Protein AF-0000000065806192 (afdb_homodimer)

Structure (mmCIF, N/CA/C/O backbone):
data_AF-0000000065806192-model_v1
#
loop_
_entity.id
_entity.type
_entity.pdbx_description
1 polymer '8-amino-7-oxononanoate synthase'
#
loop_
_atom_site.group_PDB
_atom_site.id
_atom_site.type_symbol
_atom_site.label_atom_id
_atom_site.label_alt_id
_atom_site.label_comp_id
_atom_site.label_asym_id
_atom_site.label_entity_id
_atom_site.label_seq_id
_atom_site.pdbx_PDB_ins_code
_atom_site.Cartn_x
_atom_site.Cartn_y
_atom_site.Cartn_z
_atom_site.occupancy
_atom_site.B_iso_or_equiv
_atom_site.auth_seq_id
_atom_site.auth_comp_id
_atom_site.auth_asym_id
_atom_site.auth_atom_id
_atom_site.pdbx_PDB_model_num
ATOM 1 N N . MET A 1 1 ? -33.281 12.703 -7.512 1 49.69 1 MET A N 1
ATOM 2 C CA . MET A 1 1 ? -32.812 12.258 -8.828 1 49.69 1 MET A CA 1
ATOM 3 C C . MET A 1 1 ? -31.328 12 -8.828 1 49.69 1 MET A C 1
ATOM 5 O O . MET A 1 1 ? -30.547 12.844 -8.383 1 49.69 1 MET A O 1
ATOM 9 N N . HIS A 1 2 ? -31 10.82 -9.219 1 67.94 2 HIS A N 1
ATOM 10 C CA . HIS A 1 2 ? -29.578 10.5 -9.266 1 67.94 2 HIS A CA 1
ATOM 11 C C . HIS A 1 2 ? -28.859 11.359 -10.297 1 67.94 2 HIS A C 1
ATOM 13 O O . HIS A 1 2 ? -29.422 11.711 -11.328 1 67.94 2 HIS A O 1
ATOM 19 N N . SER A 1 3 ? -27.75 11.844 -9.938 1 83.69 3 SER A N 1
ATOM 20 C CA . SER A 1 3 ? -26.906 12.555 -10.883 1 83.69 3 SER A CA 1
ATOM 21 C C . SER A 1 3 ? -26.5 11.664 -12.055 1 83.69 3 SER A C 1
ATOM 23 O O . SER A 1 3 ? -26.688 10.445 -12 1 83.69 3 SER A O 1
ATOM 25 N N . GLU A 1 4 ? -26.172 12.203 -13.156 1 85.25 4 GLU A N 1
ATOM 26 C CA . GLU A 1 4 ? -25.688 11.469 -14.328 1 85.25 4 GLU A CA 1
ATOM 27 C C . GLU A 1 4 ? -24.562 10.508 -13.953 1 85.25 4 GLU A C 1
ATOM 29 O O . GLU A 1 4 ? -24.484 9.398 -14.477 1 85.25 4 GLU A O 1
ATOM 34 N N . ARG A 1 5 ? -23.797 10.891 -13.039 1 88.94 5 ARG A N 1
ATOM 35 C CA . ARG A 1 5 ? -22.688 10.047 -12.586 1 88.94 5 ARG A CA 1
ATOM 36 C C . ARG A 1 5 ? -23.219 8.82 -11.844 1 88.94 5 ARG A C 1
ATOM 38 O O . ARG A 1 5 ? -22.75 7.703 -12.078 1 88.94 5 ARG A O 1
ATOM 45 N N . GLU A 1 6 ? -24.172 8.969 -11.016 1 90.12 6 GLU A N 1
ATOM 46 C CA . GLU A 1 6 ? -24.75 7.863 -10.266 1 90.12 6 GLU A CA 1
ATOM 47 C C . GLU A 1 6 ? -25.438 6.859 -11.195 1 90.12 6 GLU A C 1
ATOM 49 O O . GLU A 1 6 ? -25.359 5.652 -10.969 1 90.12 6 GLU A O 1
ATOM 54 N N . GLU A 1 7 ? -26.016 7.418 -12.203 1 91.25 7 GLU A N 1
ATOM 55 C CA . GLU A 1 7 ? -26.656 6.551 -13.188 1 91.25 7 GLU A CA 1
ATOM 56 C C . GLU A 1 7 ? -25.625 5.719 -13.938 1 91.25 7 GLU A C 1
ATOM 58 O O . GLU A 1 7 ? -25.859 4.551 -14.25 1 91.25 7 GLU A O 1
ATOM 63 N N . SER A 1 8 ? -24.562 6.375 -14.203 1 91.69 8 SER A N 1
ATOM 64 C CA . SER A 1 8 ? -23.5 5.656 -14.875 1 91.69 8 SER A CA 1
ATOM 65 C C . SER A 1 8 ? -22.938 4.539 -14 1 91.69 8 SER A C 1
ATOM 67 O O . SER A 1 8 ? -22.656 3.445 -14.492 1 91.69 8 SER A O 1
ATOM 69 N N . TRP A 1 9 ? -22.781 4.809 -12.672 1 93.5 9 TRP A N 1
ATOM 70 C CA . TRP A 1 9 ? -22.328 3.779 -11.742 1 93.5 9 TRP A CA 1
ATOM 71 C C . TRP A 1 9 ? -23.297 2.6 -11.719 1 93.5 9 TRP A C 1
ATOM 73 O O . TRP A 1 9 ? -22.875 1.442 -11.797 1 93.5 9 TRP A O 1
ATOM 83 N N . ARG A 1 10 ? -24.562 2.877 -11.688 1 93.94 10 ARG A N 1
ATOM 84 C CA . ARG A 1 10 ? -25.594 1.845 -11.617 1 93.94 10 ARG A CA 1
ATOM 85 C C . ARG A 1 10 ? -25.609 1.009 -12.891 1 93.94 10 ARG A C 1
ATOM 87 O O . ARG A 1 10 ? -25.828 -0.204 -12.836 1 93.94 10 ARG A O 1
ATOM 94 N N . ALA A 1 11 ? -25.422 1.7 -13.977 1 94.38 11 ALA A N 1
ATOM 95 C CA . ALA A 1 11 ? -25.375 0.99 -15.25 1 94.38 11 ALA A CA 1
ATOM 96 C C . ALA A 1 11 ? -24.188 0.025 -15.305 1 94.38 11 ALA A C 1
ATOM 98 O O . ALA A 1 11 ? -24.328 -1.104 -15.789 1 94.38 11 ALA A O 1
ATOM 99 N N . GLU A 1 12 ? -23.078 0.475 -14.867 1 93.75 12 GLU A N 1
ATOM 100 C CA . GLU A 1 12 ? -21.891 -0.373 -14.836 1 93.75 12 GLU A CA 1
ATOM 101 C C . GLU A 1 12 ? -22.078 -1.568 -13.914 1 93.75 12 GLU A C 1
ATOM 103 O O . GLU A 1 12 ? -21.703 -2.691 -14.242 1 93.75 12 GLU A O 1
ATOM 108 N N . LEU A 1 13 ? -22.641 -1.336 -12.758 1 95.44 13 LEU A N 1
ATOM 109 C CA . LEU A 1 13 ? -22.875 -2.398 -11.789 1 95.44 13 LEU A CA 1
ATOM 110 C C . LEU A 1 13 ? -23.875 -3.41 -12.336 1 95.44 13 LEU A C 1
ATOM 112 O O . LEU A 1 13 ? -23.719 -4.617 -12.125 1 95.44 13 LEU A O 1
ATOM 116 N N . SER A 1 14 ? -24.859 -2.9 -13.031 1 95.12 14 SER A N 1
ATOM 117 C CA . SER A 1 14 ? -25.844 -3.781 -13.656 1 95.12 14 SER A CA 1
ATOM 118 C C . SER A 1 14 ? -25.203 -4.668 -14.719 1 95.12 14 SER A C 1
ATOM 120 O O . SER A 1 14 ? -25.531 -5.848 -14.836 1 95.12 14 SER A O 1
ATOM 122 N N . ALA A 1 15 ? -24.297 -4.109 -15.422 1 93.44 15 ALA A N 1
ATOM 123 C CA . ALA A 1 15 ? -23.594 -4.863 -16.453 1 93.44 15 ALA A CA 1
ATOM 124 C C . ALA A 1 15 ? -22.75 -5.973 -15.836 1 93.44 15 ALA A C 1
ATOM 126 O O . ALA A 1 15 ? -22.672 -7.074 -16.375 1 93.44 15 ALA A O 1
ATOM 127 N N . LEU A 1 16 ? -22.109 -5.668 -14.727 1 91.44 16 LEU A N 1
ATOM 128 C CA . LEU A 1 16 ? -21.297 -6.668 -14.031 1 91.44 16 LEU A CA 1
ATOM 129 C C . LEU A 1 16 ? -22.156 -7.855 -13.609 1 91.44 16 LEU A C 1
ATOM 131 O O . LEU A 1 16 ? -21.75 -9.008 -13.773 1 91.44 16 LEU A O 1
ATOM 135 N N . ARG A 1 17 ? -23.297 -7.566 -13.094 1 91.62 17 ARG A N 1
ATOM 136 C CA . ARG A 1 17 ? -24.219 -8.617 -12.656 1 91.62 17 ARG A CA 1
ATOM 137 C C . ARG A 1 17 ? -24.703 -9.445 -13.844 1 91.62 17 ARG A C 1
ATOM 139 O O . ARG A 1 17 ? -24.75 -10.672 -13.773 1 91.62 17 ARG A O 1
ATOM 146 N N . ALA A 1 18 ? -24.969 -8.781 -14.914 1 91.25 18 ALA A N 1
ATOM 147 C CA . ALA A 1 18 ? -25.547 -9.43 -16.078 1 91.25 18 ALA A CA 1
ATOM 148 C C . ALA A 1 18 ? -24.547 -10.367 -16.75 1 91.25 18 ALA A C 1
ATOM 150 O O . ALA A 1 18 ? -24.922 -11.375 -17.344 1 91.25 18 ALA A O 1
ATOM 151 N N . HIS A 1 19 ? -23.266 -10.117 -16.562 1 86.88 19 HIS A N 1
ATOM 152 C CA . HIS A 1 19 ? -22.25 -10.883 -17.266 1 86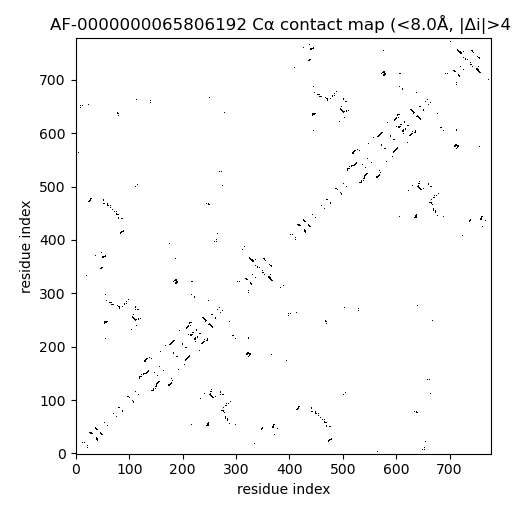.88 19 HIS A CA 1
ATOM 153 C C . HIS A 1 19 ? -21.5 -11.812 -16.312 1 86.88 19 HIS A C 1
ATOM 155 O O . HIS A 1 19 ? -20.391 -12.273 -16.625 1 86.88 19 HIS A O 1
ATOM 161 N N . ASP A 1 20 ? -22.031 -12 -15.117 1 86.12 20 ASP A N 1
ATOM 162 C CA . ASP A 1 20 ? -21.484 -12.906 -14.109 1 86.12 20 ASP A CA 1
ATOM 163 C C . ASP A 1 20 ? -20.078 -12.492 -13.703 1 86.12 20 ASP A C 1
ATOM 165 O O . ASP A 1 20 ? -19.188 -13.336 -13.547 1 86.12 20 ASP A O 1
ATOM 169 N N . LEU A 1 21 ? -19.906 -11.148 -13.617 1 86.88 21 LEU A N 1
ATOM 170 C CA . LEU A 1 21 ? -18.578 -10.625 -13.273 1 86.88 21 LEU A CA 1
ATOM 171 C C . LEU A 1 21 ? -18.594 -9.969 -11.898 1 86.88 21 LEU A C 1
ATOM 173 O O . LEU A 1 21 ? -17.562 -9.492 -11.422 1 86.88 21 LEU A O 1
ATOM 177 N N . TRP A 1 22 ? -19.797 -10.055 -11.289 1 90.12 22 TRP A N 1
ATOM 178 C CA . TRP A 1 22 ? -19.938 -9.453 -9.969 1 90.12 22 TRP A CA 1
ATOM 179 C C . TRP A 1 22 ? -19.094 -10.195 -8.938 1 90.12 22 TRP A C 1
ATOM 181 O O . TRP A 1 22 ? -19.125 -11.43 -8.867 1 90.12 22 TRP A O 1
ATOM 191 N N . ARG A 1 23 ? -18.312 -9.445 -8.141 1 91.19 23 ARG A N 1
ATOM 192 C CA . ARG A 1 23 ? -17.5 -10.031 -7.086 1 91.19 23 ARG A CA 1
ATOM 193 C C . ARG A 1 23 ? -17.953 -9.555 -5.711 1 91.19 23 ARG A C 1
ATOM 195 O O . ARG A 1 23 ? -18.328 -8.391 -5.543 1 91.19 23 ARG A O 1
ATOM 202 N N . GLU A 1 24 ? -17.969 -10.484 -4.805 1 89.88 24 GLU A N 1
ATOM 203 C CA . GLU A 1 24 ? -18.344 -10.195 -3.422 1 89.88 24 GLU A CA 1
ATOM 204 C C . GLU A 1 24 ? -17.281 -10.672 -2.447 1 89.88 24 GLU A C 1
ATOM 206 O O . GLU A 1 24 ? -16.594 -11.672 -2.701 1 89.88 24 GLU A O 1
ATOM 211 N N . LEU A 1 25 ? -17.203 -9.945 -1.389 1 93.12 25 LEU A N 1
ATOM 212 C CA . LEU A 1 25 ? -16.281 -10.359 -0.33 1 93.12 25 LEU A CA 1
ATOM 213 C C . LEU A 1 25 ? -16.828 -11.562 0.425 1 93.12 25 LEU A C 1
ATOM 215 O O . LEU A 1 25 ? -18 -11.578 0.811 1 93.12 25 LEU A O 1
ATOM 219 N N . GLN A 1 26 ? -16 -12.57 0.494 1 92.19 26 GLN A N 1
ATOM 220 C CA . GLN A 1 26 ? -16.328 -13.719 1.341 1 92.19 26 GLN A CA 1
ATOM 221 C C . GLN A 1 26 ? -15.531 -13.68 2.641 1 92.19 26 GLN A C 1
ATOM 223 O O . GLN A 1 26 ? -14.312 -13.875 2.635 1 92.19 26 GLN A O 1
ATOM 228 N N . VAL A 1 27 ? -16.219 -13.492 3.75 1 95.75 27 VAL A N 1
ATOM 229 C CA . VAL A 1 27 ? -15.562 -13.438 5.051 1 95.75 27 VAL A CA 1
ATOM 230 C C . VAL A 1 27 ? -15.266 -14.852 5.535 1 95.75 27 VAL A C 1
ATOM 232 O O . VAL A 1 27 ? -16.172 -15.672 5.684 1 95.75 27 VAL A O 1
ATOM 235 N N . LEU A 1 28 ? -14.023 -15.188 5.727 1 95.38 28 LEU A N 1
ATOM 236 C CA . LEU A 1 28 ? -13.586 -16.5 6.195 1 95.38 28 LEU A CA 1
ATOM 237 C C . LEU A 1 28 ? -13.031 -16.406 7.613 1 95.38 28 LEU A C 1
ATOM 239 O O . LEU A 1 28 ? -12.078 -15.672 7.867 1 95.38 28 LEU A O 1
ATOM 243 N N . GLN A 1 29 ? -13.539 -17.109 8.508 1 94.69 29 GLN A N 1
ATOM 244 C CA . GLN A 1 29 ? -13.07 -17.156 9.891 1 94.69 29 GLN A CA 1
ATOM 245 C C . GLN A 1 29 ? -12.094 -18.312 10.102 1 94.69 29 GLN A C 1
ATOM 247 O O . GLN A 1 29 ? -12.43 -19.469 9.844 1 94.69 29 GLN A O 1
ATOM 252 N N . PRO A 1 30 ? -10.906 -17.938 10.516 1 90.94 30 PRO A N 1
ATOM 253 C CA . PRO A 1 30 ? -9.992 -19.047 10.812 1 90.94 30 PRO A CA 1
ATOM 254 C C . PRO A 1 30 ? -10.547 -20 11.883 1 90.94 30 PRO A C 1
ATOM 256 O O . PRO A 1 30 ? -11.203 -19.547 12.82 1 90.94 30 PRO A O 1
ATOM 259 N N . ALA A 1 31 ? -10.289 -21.234 11.734 1 87.5 31 ALA A N 1
ATOM 260 C CA . ALA A 1 31 ? -10.688 -22.281 12.68 1 87.5 31 ALA A CA 1
ATOM 261 C C . ALA A 1 31 ? -9.492 -22.75 13.516 1 87.5 31 ALA A C 1
ATOM 263 O O . ALA A 1 31 ? -8.844 -23.734 13.18 1 87.5 31 ALA A O 1
ATOM 264 N N . PRO A 1 32 ? -9.32 -22.172 14.578 1 74.62 32 PRO A N 1
ATOM 265 C CA . PRO A 1 32 ? -8.102 -22.484 15.328 1 74.62 32 PRO A CA 1
ATOM 266 C C . PRO A 1 32 ? -8.016 -23.953 15.734 1 74.62 32 PRO A C 1
ATOM 268 O O . PRO A 1 32 ? -6.914 -24.5 15.844 1 74.62 32 PRO A O 1
ATOM 271 N N . GLU A 1 33 ? -9.086 -24.578 15.953 1 79.75 33 GLU A N 1
ATOM 272 C CA . GLU A 1 33 ? -9.078 -25.969 16.375 1 79.75 33 GLU A CA 1
ATOM 273 C C . GLU A 1 33 ? -8.562 -26.891 15.273 1 79.75 33 GLU A C 1
ATOM 275 O 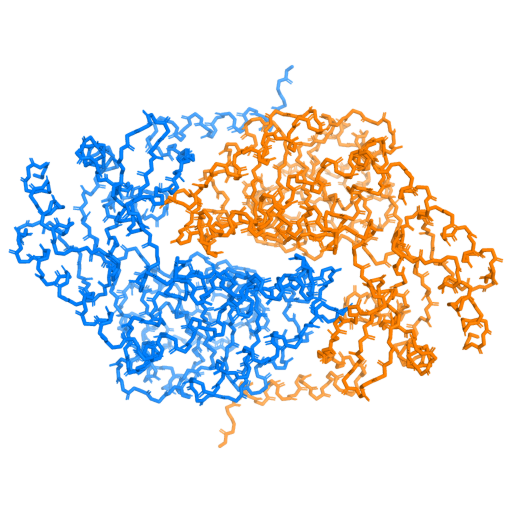O . GLU A 1 33 ? -7.91 -27.906 15.547 1 79.75 33 GLU A O 1
ATOM 280 N N . ARG A 1 34 ? -8.727 -26.5 14.055 1 81.75 34 ARG A N 1
ATOM 281 C CA . ARG A 1 34 ? -8.312 -27.312 12.914 1 81.75 34 ARG A CA 1
ATOM 282 C C . ARG A 1 34 ? -6.988 -26.812 12.336 1 81.75 34 ARG A C 1
ATOM 284 O O . ARG A 1 34 ? -6.207 -27.594 11.789 1 81.75 34 ARG A O 1
ATOM 291 N N . GLY A 1 35 ? -6.789 -25.578 12.555 1 82.19 35 GLY A N 1
ATOM 292 C CA . GLY A 1 35 ? -5.57 -24.969 12.039 1 82.19 35 GLY A CA 1
ATOM 293 C C . GLY A 1 35 ? -5.641 -24.641 10.562 1 82.19 35 GLY A C 1
ATOM 294 O O . GLY A 1 35 ? -6.566 -25.078 9.867 1 82.19 35 GLY A O 1
ATOM 295 N N . PRO A 1 36 ? -4.672 -23.922 10.055 1 84.44 36 PRO A N 1
ATOM 296 C CA . PRO A 1 36 ? -4.609 -23.641 8.617 1 84.44 36 PRO A CA 1
ATOM 297 C C . PRO A 1 36 ? -4.363 -24.891 7.781 1 84.44 36 PRO A C 1
ATOM 299 O O . PRO A 1 36 ? -3.791 -25.859 8.273 1 84.44 36 PRO A O 1
ATOM 302 N N . PRO A 1 37 ? -4.941 -24.891 6.531 1 93.75 37 PRO A N 1
ATOM 303 C CA . PRO A 1 37 ? -5.641 -23.781 5.859 1 93.75 37 PRO A CA 1
ATOM 304 C C . PRO A 1 37 ? -7.16 -23.922 5.93 1 93.75 37 PRO A C 1
ATOM 306 O O . PRO A 1 37 ? -7.848 -23.703 4.934 1 93.75 37 PRO A O 1
ATOM 309 N N . THR A 1 38 ? -7.68 -24.25 7.07 1 94.44 38 THR A N 1
ATOM 310 C CA . THR A 1 38 ? -9.109 -24.453 7.254 1 94.44 38 THR A CA 1
ATOM 311 C C . THR A 1 38 ? -9.766 -23.188 7.809 1 94.44 38 THR A C 1
ATOM 313 O O . THR A 1 38 ? -9.211 -22.531 8.688 1 94.44 38 THR A O 1
ATOM 316 N N . PHE A 1 39 ? -10.969 -22.875 7.277 1 95.88 39 PHE A N 1
ATOM 317 C CA . PHE A 1 39 ? -11.758 -21.719 7.695 1 95.88 39 PHE A CA 1
ATOM 318 C C . PHE A 1 39 ? -13.219 -22.109 7.902 1 95.88 39 PHE A C 1
ATOM 320 O O . PHE A 1 39 ? -13.617 -23.234 7.582 1 95.88 39 PHE A O 1
ATOM 327 N N . VAL A 1 40 ? -13.945 -21.234 8.531 1 95.75 40 VAL A N 1
ATOM 328 C CA . VAL A 1 40 ? -15.398 -21.312 8.602 1 95.75 40 VAL A CA 1
ATOM 329 C C . VAL A 1 40 ? -16.016 -20.219 7.73 1 95.75 40 VAL A C 1
ATOM 331 O O . VAL A 1 40 ? -15.727 -19.031 7.891 1 95.75 40 VAL A O 1
ATOM 334 N N . GLY A 1 41 ? -16.859 -20.625 6.801 1 94.12 41 GLY A N 1
ATOM 335 C CA . GLY A 1 41 ? -17.516 -19.688 5.898 1 94.12 41 GLY A CA 1
ATOM 336 C C . GLY A 1 41 ? -18.656 -18.938 6.555 1 94.12 41 GLY A C 1
ATOM 337 O O . GLY A 1 41 ? -18.922 -19.109 7.75 1 94.12 41 GLY A O 1
ATOM 338 N N . THR A 1 42 ? -19.234 -18.047 5.816 1 89.12 42 THR A N 1
ATOM 339 C CA . THR A 1 42 ? -20.266 -17.141 6.32 1 89.12 42 THR A CA 1
ATOM 340 C C . THR A 1 42 ? -21.5 -17.922 6.777 1 89.12 42 THR A C 1
ATOM 342 O O . THR A 1 42 ? -22.266 -17.453 7.613 1 89.12 42 THR A O 1
ATOM 345 N N . ARG A 1 43 ? -21.672 -19.156 6.285 1 88.31 43 ARG A N 1
ATOM 346 C CA . ARG A 1 43 ? -22.828 -19.984 6.664 1 88.31 43 ARG A CA 1
ATOM 347 C C . ARG A 1 43 ? -22.438 -20.984 7.75 1 88.31 43 ARG A C 1
ATOM 349 O O . ARG A 1 43 ? -23.234 -21.875 8.078 1 88.31 43 ARG A O 1
ATOM 356 N N . GLY A 1 44 ? -21.188 -20.812 8.195 1 91.88 44 GLY A N 1
ATOM 357 C CA . GLY A 1 44 ? -20.75 -21.688 9.273 1 91.88 44 GLY A CA 1
ATOM 358 C C . GLY A 1 44 ? -20.125 -22.984 8.773 1 91.88 44 GLY A C 1
ATOM 359 O O . GLY A 1 44 ? -19.75 -23.844 9.562 1 91.88 44 GLY A O 1
ATOM 360 N N . GLU A 1 45 ? -20.047 -23.172 7.547 1 93.25 45 GLU A N 1
ATOM 361 C CA . GLU A 1 45 ? -19.5 -24.406 6.965 1 93.25 45 GLU A CA 1
ATOM 362 C C . GLU A 1 45 ? -17.984 -24.406 7.008 1 93.25 45 GLU A C 1
ATOM 364 O O . GLU A 1 45 ? -17.344 -23.375 6.801 1 93.25 45 GLU A O 1
ATOM 369 N N . PRO A 1 46 ? -17.422 -25.594 7.289 1 95.19 46 PRO A N 1
ATOM 370 C CA . PRO A 1 46 ? -15.969 -25.688 7.18 1 95.19 46 PRO A CA 1
ATOM 371 C C . PRO A 1 46 ? -15.477 -25.594 5.738 1 95.19 46 PRO A C 1
ATOM 373 O O . PRO A 1 46 ? -16.094 -26.172 4.84 1 95.19 46 PRO A O 1
ATOM 376 N N . LEU A 1 47 ? -14.461 -24.844 5.555 1 97.12 47 LEU A N 1
ATOM 377 C CA . LEU A 1 47 ? -13.891 -24.672 4.223 1 97.12 47 LEU A CA 1
ATOM 378 C C . LEU A 1 47 ? -12.383 -24.875 4.25 1 97.12 47 LEU A C 1
ATOM 380 O O . LEU A 1 47 ? -11.68 -24.234 5.043 1 97.12 47 LEU A O 1
ATOM 384 N N . LEU A 1 48 ? -11.93 -25.812 3.492 1 97.44 48 LEU A N 1
ATOM 385 C CA . LEU A 1 48 ? -10.508 -26 3.23 1 97.44 48 LEU A CA 1
ATOM 386 C C . LEU A 1 48 ? -10.055 -25.141 2.053 1 97.44 48 LEU A C 1
ATOM 388 O O . LEU A 1 48 ? -10.516 -25.328 0.927 1 97.44 48 LEU A O 1
ATOM 392 N N . SER A 1 49 ? -9.125 -24.219 2.326 1 97.44 49 SER A N 1
ATOM 393 C CA . SER A 1 49 ? -8.797 -23.219 1.312 1 97.44 49 SER A CA 1
ATOM 394 C C . SER A 1 49 ? -7.723 -23.734 0.36 1 97.44 49 SER A C 1
ATOM 396 O O . SER A 1 49 ? -6.691 -24.25 0.797 1 97.44 49 SER A O 1
ATOM 398 N N . PHE A 1 50 ? -7.941 -23.594 -0.89 1 98.25 50 PHE A N 1
ATOM 399 C CA . PHE A 1 50 ? -6.969 -23.781 -1.959 1 98.25 50 PHE A CA 1
ATOM 400 C C . PHE A 1 50 ? -6.805 -22.5 -2.773 1 98.25 50 PHE A C 1
ATOM 402 O O . PHE A 1 50 ? -6.605 -22.547 -3.988 1 98.25 50 PHE A O 1
ATOM 409 N N . ALA A 1 51 ? -6.941 -21.344 -2.045 1 96.94 51 ALA A N 1
ATOM 410 C CA . ALA A 1 51 ? -6.891 -20.047 -2.725 1 96.94 51 ALA A CA 1
ATOM 411 C C . ALA A 1 51 ? -5.816 -19.156 -2.119 1 96.94 51 ALA A C 1
ATOM 413 O O . ALA A 1 51 ? -5.535 -18.078 -2.639 1 96.94 51 ALA A O 1
ATOM 414 N N . SER A 1 52 ? -5.152 -19.562 -1.058 1 95.75 52 SER A N 1
ATOM 415 C CA . SER A 1 52 ? -4.207 -18.75 -0.309 1 95.75 52 SER A CA 1
ATOM 416 C C . SER A 1 52 ? -2.836 -18.734 -0.979 1 95.75 52 SER A C 1
ATOM 418 O O . SER A 1 52 ? -2.389 -19.75 -1.508 1 95.75 52 SER A O 1
ATOM 420 N N . ASN A 1 53 ? -2.176 -17.5 -0.916 1 97.31 53 ASN A N 1
ATOM 421 C CA . ASN A 1 53 ? -0.803 -17.375 -1.392 1 97.31 53 ASN A CA 1
ATOM 422 C C . ASN A 1 53 ? 0.203 -17.688 -0.286 1 97.31 53 ASN A C 1
ATOM 424 O O . ASN A 1 53 ? 1.404 -17.469 -0.455 1 97.31 53 ASN A O 1
ATOM 428 N N . ASP A 1 54 ? -0.313 -18.141 0.85 1 97.19 54 ASP A N 1
ATOM 429 C CA . ASP A 1 54 ? 0.559 -18.562 1.938 1 97.19 54 ASP A CA 1
ATOM 430 C C . ASP A 1 54 ? 1.171 -19.938 1.644 1 97.19 54 ASP A C 1
ATOM 432 O O . ASP A 1 54 ? 0.899 -20.906 2.35 1 97.19 54 ASP A O 1
ATOM 436 N N . TYR A 1 55 ? 2.084 -19.984 0.685 1 98.25 55 TYR A N 1
ATOM 437 C CA . TYR A 1 55 ? 2.586 -21.219 0.08 1 98.25 55 TYR A CA 1
ATOM 438 C C . TYR A 1 55 ? 3.266 -22.094 1.121 1 98.25 55 TYR A C 1
ATOM 440 O O . TYR A 1 55 ? 3.129 -23.312 1.091 1 98.25 55 TYR A O 1
ATOM 448 N N . LEU A 1 56 ? 3.969 -21.469 2.039 1 98.19 56 LEU A N 1
ATOM 449 C CA . LEU A 1 56 ? 4.77 -22.25 2.971 1 98.19 56 LEU A CA 1
ATOM 450 C C . LEU A 1 56 ? 4.043 -22.422 4.301 1 98.19 56 LEU A C 1
ATOM 452 O O . LEU A 1 56 ? 4.566 -23.062 5.219 1 98.19 56 LEU A O 1
ATOM 456 N N . GLY A 1 57 ? 2.83 -21.844 4.434 1 96.56 57 GLY A N 1
ATOM 457 C CA . GLY A 1 57 ? 2.045 -21.969 5.648 1 96.56 57 GLY A CA 1
ATOM 458 C C . GLY A 1 57 ? 2.643 -21.219 6.828 1 96.56 57 GLY A C 1
ATOM 459 O O . GLY A 1 57 ? 2.504 -21.656 7.977 1 96.56 57 GLY A O 1
ATOM 460 N N . LEU A 1 58 ? 3.311 -20.141 6.586 1 97.44 58 LEU A N 1
ATOM 461 C CA . LEU A 1 58 ? 4.066 -19.484 7.652 1 97.44 58 LEU A CA 1
ATOM 462 C C . LEU A 1 58 ? 3.199 -18.469 8.391 1 97.44 58 LEU A C 1
ATOM 464 O O . LEU A 1 58 ? 3.531 -18.062 9.5 1 97.44 58 LEU A O 1
ATOM 468 N N . SER A 1 59 ? 2.109 -18.016 7.84 1 94.38 59 SER A N 1
ATOM 469 C CA . SER A 1 59 ? 1.299 -16.938 8.398 1 94.38 59 SER A CA 1
ATOM 470 C C . SER A 1 59 ? 0.802 -17.281 9.797 1 94.38 59 SER A C 1
ATOM 472 O O . SER A 1 59 ? 0.536 -16.391 10.609 1 94.38 59 SER A O 1
ATOM 474 N N . ALA A 1 60 ? 0.712 -18.562 10.102 1 88.19 60 ALA A N 1
ATOM 475 C CA . ALA A 1 60 ? 0.156 -18.984 11.383 1 88.19 60 ALA A CA 1
ATOM 476 C C . ALA A 1 60 ? 1.234 -19.609 12.266 1 88.19 60 ALA A C 1
ATOM 478 O O . ALA A 1 60 ? 0.929 -20.188 13.312 1 88.19 60 ALA A O 1
ATOM 479 N N . GLU A 1 61 ? 2.449 -19.531 11.844 1 95.19 61 GLU A N 1
ATOM 480 C CA . GLU A 1 61 ? 3.561 -20.062 12.633 1 95.19 61 GLU A CA 1
ATOM 481 C C . GLU A 1 61 ? 3.693 -19.312 13.953 1 95.19 61 GLU A C 1
ATOM 483 O O . GLU A 1 61 ? 3.68 -18.078 13.984 1 95.19 61 GLU A O 1
ATOM 488 N N . SER A 1 62 ? 3.846 -20.078 15.039 1 96.62 62 SER A N 1
ATOM 489 C CA . SER A 1 62 ? 3.932 -19.5 16.375 1 96.62 62 SER A CA 1
ATOM 490 C C . SER A 1 62 ? 5.117 -18.547 16.484 1 96.62 62 SER A C 1
ATOM 492 O O . SER A 1 62 ? 5.031 -17.516 17.156 1 96.62 62 SER A O 1
ATOM 494 N N . ALA A 1 63 ? 6.211 -18.859 15.836 1 98.31 63 ALA A N 1
ATOM 495 C CA . ALA A 1 63 ? 7.406 -18.031 15.906 1 98.31 63 ALA A CA 1
ATOM 496 C C . ALA A 1 63 ? 7.148 -16.656 15.305 1 98.31 63 ALA A C 1
ATOM 498 O O . ALA A 1 63 ? 7.672 -15.648 15.789 1 98.31 63 ALA A O 1
ATOM 499 N N . LEU A 1 64 ? 6.402 -16.578 14.164 1 98.44 64 LEU A N 1
ATOM 500 C CA . LEU A 1 64 ? 6.035 -15.305 13.57 1 98.44 64 LEU A CA 1
ATOM 501 C C . LEU A 1 64 ? 5.156 -14.492 14.516 1 98.44 64 LEU A C 1
ATOM 503 O O . LEU A 1 64 ? 5.367 -13.297 14.703 1 98.44 64 LEU A O 1
ATOM 507 N N . ARG A 1 65 ? 4.125 -15.195 15.141 1 98.12 65 ARG A N 1
ATOM 508 C CA . ARG A 1 65 ? 3.223 -14.539 16.078 1 98.12 65 ARG A CA 1
ATOM 509 C C . ARG A 1 65 ? 3.994 -13.945 17.25 1 98.12 65 ARG A C 1
ATOM 511 O O . ARG A 1 65 ? 3.764 -12.789 17.625 1 98.12 65 ARG A O 1
ATOM 518 N N . ASP A 1 66 ? 4.895 -14.719 17.766 1 98.75 66 ASP A N 1
ATOM 519 C CA . ASP A 1 66 ? 5.672 -14.289 18.938 1 98.75 66 ASP A CA 1
ATOM 520 C C . ASP A 1 66 ? 6.508 -13.055 18.594 1 98.75 66 ASP A C 1
ATOM 522 O O . ASP A 1 66 ? 6.594 -12.117 19.406 1 98.75 66 ASP A O 1
ATOM 526 N N . ALA A 1 67 ? 7.129 -13.031 17.453 1 98.81 67 ALA A N 1
ATOM 527 C CA . ALA A 1 67 ? 7.961 -11.906 17.031 1 98.81 67 ALA A CA 1
ATOM 528 C C . ALA A 1 67 ? 7.125 -10.641 16.859 1 98.81 67 ALA A C 1
ATOM 530 O O . ALA A 1 67 ? 7.531 -9.555 17.281 1 98.81 67 ALA A O 1
ATOM 531 N N . ALA A 1 68 ? 5.98 -10.797 16.203 1 98.75 68 ALA A N 1
ATOM 532 C CA . ALA A 1 68 ? 5.09 -9.656 15.992 1 98.75 68 ALA A CA 1
ATOM 533 C C . ALA A 1 68 ? 4.602 -9.094 17.328 1 98.75 68 ALA A C 1
ATOM 535 O O . ALA A 1 68 ? 4.602 -7.883 17.531 1 98.75 68 ALA A O 1
ATOM 536 N N . ILE A 1 69 ? 4.164 -10 18.219 1 98.56 69 ILE A N 1
ATOM 537 C CA . ILE A 1 69 ? 3.607 -9.602 19.5 1 98.56 69 ILE A CA 1
ATOM 538 C C . ILE A 1 69 ? 4.676 -8.898 20.328 1 98.56 69 ILE A C 1
ATOM 540 O O . ILE A 1 69 ? 4.418 -7.859 20.938 1 98.56 69 ILE A O 1
ATOM 544 N N . ALA A 1 70 ? 5.895 -9.438 20.344 1 98.25 70 ALA A N 1
ATOM 545 C CA . ALA A 1 70 ? 6.988 -8.805 21.078 1 98.25 70 ALA A CA 1
ATOM 546 C C . ALA A 1 70 ? 7.25 -7.391 20.578 1 98.25 70 ALA A C 1
ATOM 548 O O . ALA A 1 70 ? 7.469 -6.473 21.375 1 98.25 70 ALA A O 1
ATOM 549 N N . GLU A 1 71 ? 7.219 -7.219 19.297 1 97.56 71 GLU A N 1
ATOM 550 C CA . GLU A 1 71 ? 7.473 -5.902 18.719 1 97.56 71 GLU A CA 1
ATOM 551 C C . GLU A 1 71 ? 6.324 -4.941 19 1 97.56 71 GLU A C 1
ATOM 553 O O . GLU A 1 71 ? 6.547 -3.748 19.234 1 97.56 71 GLU A O 1
ATOM 558 N N . ILE A 1 72 ? 5.082 -5.43 18.969 1 97.19 72 ILE A N 1
ATOM 559 C CA . ILE A 1 72 ? 3.926 -4.602 19.297 1 97.19 72 ILE A CA 1
ATOM 560 C C . ILE A 1 72 ? 4.051 -4.078 20.719 1 97.19 72 ILE A C 1
ATOM 562 O O . ILE A 1 72 ? 3.754 -2.912 20.984 1 97.19 72 ILE A O 1
ATOM 566 N N . GLN A 1 73 ? 4.523 -4.918 21.594 1 95.38 73 GLN A N 1
ATOM 567 C CA . GLN A 1 73 ? 4.684 -4.527 23 1 95.38 73 GLN A CA 1
ATOM 568 C C . GLN A 1 73 ? 5.746 -3.443 23.141 1 95.38 73 GLN A C 1
ATOM 570 O O . GLN A 1 73 ? 5.629 -2.562 24 1 95.38 73 GLN A O 1
ATOM 575 N N . GLN A 1 74 ? 6.68 -3.5 22.266 1 93 74 GLN A N 1
ATOM 576 C CA . GLN A 1 74 ? 7.816 -2.588 22.375 1 93 74 GLN A CA 1
ATOM 577 C C . GLN A 1 74 ? 7.551 -1.288 21.625 1 93 74 GLN A C 1
ATOM 579 O O . GLN A 1 74 ? 7.898 -0.206 22.109 1 93 74 GLN A O 1
ATOM 584 N N . SER A 1 75 ? 6.941 -1.373 20.469 1 93.69 75 SER A N 1
ATOM 585 C CA . SER A 1 75 ? 6.961 -0.238 19.562 1 93.69 75 SER A CA 1
ATOM 586 C C . SER A 1 75 ? 5.547 0.251 19.25 1 93.69 75 SER A C 1
ATOM 588 O O . SER A 1 75 ? 5.367 1.267 18.578 1 93.69 75 SER A O 1
ATOM 590 N N . GLY A 1 76 ? 4.531 -0.46 19.75 1 94.06 76 GLY A N 1
ATOM 591 C CA . GLY A 1 76 ? 3.162 -0.1 19.406 1 94.06 76 GLY A CA 1
ATOM 592 C C . GLY A 1 76 ? 2.668 -0.756 18.141 1 94.06 76 GLY A C 1
ATOM 593 O O . GLY A 1 76 ? 3.336 -1.635 17.578 1 94.06 76 GLY A O 1
ATOM 594 N N . VAL A 1 77 ? 1.5 -0.322 17.672 1 96.31 77 VAL A N 1
ATOM 595 C CA . VAL A 1 77 ? 0.809 -1.007 16.578 1 96.31 77 VAL A CA 1
ATOM 596 C C . VAL A 1 77 ? 1.184 -0.366 15.25 1 96.31 77 VAL A C 1
ATOM 598 O O . VAL A 1 77 ? 1.301 -1.057 14.234 1 96.31 77 VAL A O 1
ATOM 601 N N . GLY A 1 78 ? 1.309 0.948 15.203 1 95.62 78 GLY A N 1
ATOM 602 C CA . GLY A 1 78 ? 1.629 1.662 13.977 1 95.62 78 GLY A CA 1
ATOM 603 C C . GLY A 1 78 ? 2.939 2.42 14.047 1 95.62 78 GLY A C 1
ATOM 604 O O . GLY A 1 78 ? 3.484 2.621 15.141 1 95.62 78 GLY A O 1
ATOM 605 N N . ALA A 1 79 ? 3.422 2.844 12.812 1 92.88 79 ALA A N 1
ATOM 606 C CA . ALA A 1 79 ? 4.703 3.537 12.734 1 92.88 79 ALA A CA 1
ATOM 607 C C . ALA A 1 79 ? 4.539 5.027 13.016 1 92.88 79 ALA A C 1
ATOM 609 O O . ALA A 1 79 ? 5.492 5.699 13.414 1 92.88 79 ALA A O 1
ATOM 610 N N . GLY A 1 80 ? 3.383 5.539 12.703 1 91.81 80 GLY A N 1
ATOM 611 C CA . GLY A 1 80 ? 3.035 6.906 13.055 1 91.81 80 GLY A CA 1
ATOM 612 C C . GLY A 1 80 ? 3.59 7.93 12.078 1 91.81 80 GLY A C 1
ATOM 613 O O . GLY A 1 80 ? 3.312 9.125 12.203 1 91.81 80 GLY A O 1
ATOM 614 N N . ALA A 1 81 ? 4.414 7.531 11.156 1 93.81 81 ALA A N 1
ATOM 615 C CA . ALA A 1 81 ? 5.016 8.453 10.195 1 93.81 81 ALA A CA 1
ATOM 616 C C . ALA A 1 81 ? 5.547 7.703 8.977 1 93.81 81 ALA A C 1
ATOM 618 O O . ALA A 1 81 ? 5.668 6.477 9 1 93.81 81 ALA A O 1
ATOM 619 N N . ALA A 1 82 ? 5.762 8.492 7.941 1 94.88 82 ALA A N 1
ATOM 620 C CA . ALA A 1 82 ? 6.504 7.949 6.805 1 94.88 82 ALA A CA 1
ATOM 621 C C . ALA A 1 82 ? 7.914 7.535 7.215 1 94.88 82 ALA A C 1
ATOM 623 O O . ALA A 1 82 ? 8.445 8.031 8.203 1 94.88 82 ALA A O 1
ATOM 624 N N . PRO A 1 83 ? 8.547 6.672 6.434 1 95.44 83 PRO A N 1
ATOM 625 C CA . PRO A 1 83 ? 9.891 6.203 6.801 1 95.44 83 PRO A CA 1
ATOM 626 C C . PRO A 1 83 ? 10.891 7.348 6.949 1 95.44 83 PRO A C 1
ATOM 628 O O . PRO A 1 83 ? 11.688 7.355 7.895 1 95.44 83 PRO A O 1
ATOM 631 N N . LEU A 1 84 ? 10.82 8.367 6.125 1 93.62 84 LEU A N 1
ATOM 632 C CA . LEU A 1 84 ? 11.812 9.438 6.074 1 93.62 84 LEU A CA 1
ATOM 633 C C . LEU A 1 84 ? 11.477 10.531 7.078 1 93.62 84 LEU A C 1
ATOM 635 O O . LEU A 1 84 ? 12.266 11.461 7.273 1 93.62 84 LEU A O 1
ATOM 639 N N . LEU A 1 85 ? 10.32 10.414 7.809 1 92.12 85 LEU A N 1
ATOM 640 C CA . LEU A 1 85 ? 9.898 11.445 8.75 1 92.12 85 LEU A CA 1
ATOM 641 C C . LEU A 1 85 ? 9.805 10.875 10.164 1 92.12 85 LEU A C 1
ATOM 643 O O . LEU A 1 85 ? 9.055 11.398 11 1 92.12 85 LEU A O 1
ATOM 647 N N . GLY A 1 86 ? 10.539 9.75 10.312 1 93.25 86 GLY A N 1
ATOM 648 C CA . GLY A 1 86 ? 10.609 9.219 11.664 1 93.25 86 GLY A CA 1
ATOM 649 C C . GLY A 1 86 ? 9.844 7.922 11.836 1 93.25 86 GLY A C 1
ATOM 650 O O . GLY A 1 86 ? 9.625 7.469 12.961 1 93.25 86 GLY A O 1
ATOM 651 N N . GLY A 1 87 ? 9.445 7.27 10.758 1 95.38 87 GLY A N 1
ATOM 652 C CA . GLY A 1 87 ? 8.672 6.039 10.836 1 95.38 87 GLY A CA 1
ATOM 653 C C . GLY A 1 87 ? 9.539 4.793 10.859 1 95.38 87 GLY A C 1
ATOM 654 O O . GLY A 1 87 ? 9.039 3.688 11.078 1 95.38 87 GLY A O 1
ATOM 655 N N . GLU A 1 88 ? 10.82 4.93 10.648 1 96.56 88 GLU A N 1
ATOM 656 C CA . GLU A 1 88 ? 11.727 3.789 10.594 1 96.56 88 GLU A CA 1
ATOM 657 C C . GLU A 1 88 ? 12.102 3.307 11.992 1 96.56 88 GLU A C 1
ATOM 659 O O . GLU A 1 88 ? 12.438 4.113 12.859 1 96.56 88 GLU A O 1
ATOM 664 N N . ARG A 1 89 ? 11.977 2.057 12.258 1 96.94 89 ARG A N 1
ATOM 665 C CA . ARG A 1 89 ? 12.359 1.383 13.492 1 96.94 89 ARG A CA 1
ATOM 666 C C . ARG A 1 89 ? 13.508 0.408 13.258 1 96.94 89 ARG A C 1
ATOM 668 O O . ARG A 1 89 ? 13.766 0.013 12.117 1 96.94 89 ARG A O 1
ATOM 675 N N . PRO A 1 90 ? 14.172 -0.011 14.32 1 97.25 90 PRO A N 1
ATOM 676 C CA . PRO A 1 90 ? 15.273 -0.962 14.156 1 97.25 90 PRO A CA 1
ATOM 677 C C . PRO A 1 90 ? 14.859 -2.232 13.422 1 97.25 90 PRO A C 1
ATOM 679 O O . PRO A 1 90 ? 15.609 -2.742 12.586 1 97.25 90 PRO A O 1
ATOM 682 N N . ALA A 1 91 ? 13.664 -2.705 13.695 1 98.31 91 ALA A N 1
ATOM 683 C CA . ALA A 1 91 ? 13.18 -3.926 13.055 1 98.31 91 ALA A CA 1
ATOM 684 C C . ALA A 1 91 ? 13.18 -3.785 11.531 1 98.31 91 ALA A C 1
ATOM 686 O O . ALA A 1 91 ? 13.43 -4.754 10.812 1 98.31 91 ALA A O 1
ATOM 687 N N . HIS A 1 92 ? 12.891 -2.59 11.016 1 98.56 92 HIS A N 1
ATOM 688 C CA . HIS A 1 92 ? 12.898 -2.352 9.578 1 98.56 92 HIS A CA 1
ATOM 689 C C . HIS A 1 92 ? 14.305 -2.508 9.008 1 98.56 92 HIS A C 1
ATOM 691 O O . HIS A 1 92 ? 14.5 -3.193 7.996 1 98.56 92 HIS A O 1
ATOM 697 N N . ALA A 1 93 ? 15.219 -1.872 9.656 1 98.12 93 ALA A N 1
ATOM 698 C CA . ALA A 1 93 ? 16.609 -1.895 9.188 1 98.12 93 ALA A CA 1
ATOM 699 C C . ALA A 1 93 ? 17.172 -3.312 9.219 1 98.12 93 ALA A C 1
ATOM 701 O O . ALA A 1 93 ? 17.859 -3.73 8.281 1 98.12 93 ALA A O 1
ATOM 702 N N . VAL A 1 94 ? 16.891 -4.02 10.289 1 98.62 94 VAL A N 1
ATOM 703 C CA . VAL A 1 94 ? 17.375 -5.383 10.438 1 98.62 94 VAL A CA 1
ATOM 704 C C . VAL A 1 94 ? 16.812 -6.262 9.32 1 98.62 94 VAL A C 1
ATOM 706 O O . VAL A 1 94 ? 17.547 -7.043 8.711 1 98.62 94 VAL A O 1
ATOM 709 N N . LEU A 1 95 ? 15.547 -6.121 9.039 1 98.88 95 LEU A N 1
ATOM 710 C CA . LEU A 1 95 ? 14.93 -6.914 7.988 1 98.88 95 LEU A CA 1
ATOM 711 C C . LEU A 1 95 ? 15.516 -6.574 6.625 1 98.88 95 LEU A C 1
ATOM 713 O O . LEU A 1 95 ? 15.836 -7.469 5.84 1 98.88 95 LEU A O 1
ATOM 717 N N . ALA A 1 96 ? 15.625 -5.281 6.297 1 98.81 96 ALA A N 1
ATOM 718 C CA . ALA A 1 96 ? 16.156 -4.855 5.008 1 98.81 96 ALA A CA 1
ATOM 719 C C . ALA A 1 96 ? 17.562 -5.438 4.773 1 98.81 96 ALA A C 1
ATOM 721 O O . ALA A 1 96 ? 17.844 -5.953 3.693 1 98.81 96 ALA A O 1
ATOM 722 N N . ASN A 1 97 ? 18.391 -5.371 5.801 1 98.75 97 ASN A N 1
ATOM 723 C CA . ASN A 1 97 ? 19.75 -5.898 5.703 1 98.75 97 ASN A CA 1
ATOM 724 C C . ASN A 1 97 ? 19.734 -7.414 5.52 1 98.75 97 ASN A C 1
ATOM 726 O O . ASN A 1 97 ? 20.531 -7.949 4.742 1 98.75 97 ASN A O 1
ATOM 730 N N . ALA A 1 98 ? 18.906 -8.094 6.238 1 98.88 98 ALA A N 1
ATOM 731 C CA . ALA A 1 98 ? 18.812 -9.547 6.141 1 98.88 98 ALA A CA 1
ATOM 732 C C . ALA A 1 98 ? 18.359 -9.984 4.75 1 98.88 98 ALA A C 1
ATOM 734 O O . ALA A 1 98 ? 18.859 -10.969 4.207 1 98.88 98 ALA A O 1
ATOM 735 N N . LEU A 1 99 ? 17.422 -9.281 4.184 1 98.88 99 LEU A N 1
ATOM 736 C CA . LEU A 1 99 ? 16.922 -9.586 2.848 1 98.88 99 LEU A CA 1
ATOM 737 C C . LEU A 1 99 ? 18.016 -9.406 1.804 1 98.88 99 LEU A C 1
ATOM 739 O O . LEU A 1 99 ? 18.172 -10.242 0.907 1 98.88 99 LEU A O 1
ATOM 743 N N . ALA A 1 100 ? 18.75 -8.297 1.917 1 98.81 100 ALA A N 1
ATOM 744 C CA . ALA A 1 100 ? 19.844 -8.047 0.988 1 98.81 100 ALA A CA 1
ATOM 745 C C . ALA A 1 100 ? 20.906 -9.156 1.071 1 98.81 100 ALA A C 1
ATOM 747 O O . ALA A 1 100 ? 21.375 -9.648 0.046 1 98.81 100 ALA A O 1
ATOM 748 N N . ARG A 1 101 ? 21.219 -9.547 2.258 1 98.69 101 ARG A N 1
ATOM 749 C CA . ARG A 1 101 ? 22.203 -10.602 2.469 1 98.69 101 ARG A CA 1
ATOM 750 C C . ARG A 1 101 ? 21.703 -11.93 1.903 1 98.69 101 ARG A C 1
ATOM 752 O O . ARG A 1 101 ? 22.469 -12.664 1.26 1 98.69 101 ARG A O 1
ATOM 759 N N . TRP A 1 102 ? 20.484 -12.242 2.152 1 98.69 102 TRP A N 1
ATOM 760 C CA . TRP A 1 102 ? 19.859 -13.469 1.673 1 98.69 102 TRP A CA 1
ATOM 761 C C . TRP A 1 102 ? 19.938 -13.562 0.154 1 98.69 102 TRP A C 1
ATOM 763 O O . TRP A 1 102 ? 20.234 -14.633 -0.391 1 98.69 102 TRP A O 1
ATOM 773 N N . LEU A 1 103 ? 19.781 -12.461 -0.555 1 98.31 103 LEU A N 1
ATOM 774 C CA . LEU A 1 103 ? 19.75 -12.445 -2.014 1 98.31 103 LEU A CA 1
ATOM 775 C C . LEU A 1 103 ? 21.141 -12.25 -2.592 1 98.31 103 LEU A C 1
ATOM 777 O O . LEU A 1 103 ? 21.359 -12.484 -3.781 1 98.31 103 LEU A O 1
ATOM 781 N N . GLY A 1 104 ? 22.078 -11.828 -1.712 1 98 104 GLY A N 1
ATOM 782 C CA . GLY A 1 104 ? 23.422 -11.555 -2.186 1 98 104 GLY A CA 1
ATOM 783 C C . GLY A 1 104 ? 23.531 -10.266 -2.977 1 98 104 GLY A C 1
ATOM 784 O O . GLY A 1 104 ? 24.281 -10.195 -3.959 1 98 104 GLY A O 1
ATOM 785 N N . VAL A 1 105 ? 22.75 -9.273 -2.629 1 98.31 105 VAL A N 1
ATOM 786 C CA . VAL A 1 105 ? 22.812 -7.973 -3.287 1 98.31 105 VAL A CA 1
ATOM 787 C C . VAL A 1 105 ? 23.219 -6.898 -2.281 1 98.31 105 VAL A C 1
ATOM 789 O O . VAL A 1 105 ? 23.391 -7.184 -1.096 1 98.31 105 VAL A O 1
ATOM 792 N N . GLU A 1 106 ? 23.406 -5.656 -2.74 1 98.5 106 GLU A N 1
ATOM 793 C CA . GLU A 1 106 ? 24.031 -4.625 -1.918 1 98.5 106 GLU A CA 1
ATOM 794 C C . GLU A 1 106 ? 23.031 -4.051 -0.909 1 98.5 106 GLU A C 1
ATOM 796 O O . GLU A 1 106 ? 23.406 -3.719 0.218 1 98.5 106 GLU A O 1
ATOM 801 N N . ALA A 1 107 ? 21.766 -3.908 -1.272 1 98.69 107 ALA A N 1
ATOM 802 C CA . ALA A 1 107 ? 20.828 -3.201 -0.402 1 98.69 107 ALA A CA 1
ATOM 803 C C . ALA A 1 107 ? 19.391 -3.605 -0.701 1 98.69 107 ALA A C 1
ATOM 805 O O . ALA A 1 107 ? 19.109 -4.176 -1.757 1 98.69 107 ALA A O 1
ATOM 806 N N . ALA A 1 108 ? 18.531 -3.369 0.214 1 98.88 108 ALA A N 1
ATOM 807 C CA . ALA A 1 108 ? 17.094 -3.555 0.083 1 98.88 108 ALA A CA 1
ATOM 808 C C . ALA A 1 108 ? 16.328 -2.408 0.743 1 98.88 108 ALA A C 1
ATOM 810 O O . ALA A 1 108 ? 16.828 -1.785 1.684 1 98.88 108 ALA A O 1
ATOM 811 N N . LEU A 1 109 ? 15.18 -2.076 0.265 1 98.81 109 LEU A N 1
ATOM 812 C CA . LEU A 1 109 ? 14.281 -1.047 0.771 1 98.81 109 LEU A CA 1
ATOM 813 C C . LEU A 1 109 ? 12.875 -1.606 0.976 1 98.81 109 LEU A C 1
ATOM 815 O O . LEU A 1 109 ? 12.312 -2.232 0.073 1 98.81 109 LEU A O 1
ATOM 819 N N . LEU A 1 110 ? 12.312 -1.405 2.164 1 98.81 110 LEU A N 1
ATOM 820 C CA . LEU A 1 110 ? 11 -1.955 2.475 1 98.81 110 LEU A CA 1
ATOM 821 C C . LEU A 1 110 ? 9.891 -1.053 1.94 1 98.81 110 LEU A C 1
ATOM 823 O O . LEU A 1 110 ? 10.039 0.172 1.926 1 98.81 110 LEU A O 1
ATOM 827 N N . PHE A 1 111 ? 8.852 -1.62 1.47 1 98.69 111 PHE A N 1
ATOM 828 C CA . PHE A 1 111 ? 7.633 -0.96 1.017 1 98.69 111 PHE A CA 1
ATOM 829 C C . PHE A 1 111 ? 6.41 -1.548 1.709 1 98.69 111 PHE A C 1
ATOM 831 O O . PHE A 1 111 ? 6.477 -2.639 2.281 1 98.69 111 PHE A O 1
ATOM 838 N N . GLY A 1 112 ? 5.328 -0.851 1.624 1 97.88 112 GLY A N 1
ATOM 839 C CA . GLY A 1 112 ? 4.102 -1.28 2.281 1 97.88 112 GLY A CA 1
ATOM 840 C C . GLY A 1 112 ? 3.422 -2.439 1.578 1 97.88 112 GLY A C 1
ATOM 841 O O . GLY A 1 112 ? 2.633 -3.164 2.186 1 97.88 112 GLY A O 1
ATOM 842 N N . SER A 1 113 ? 3.676 -2.637 0.299 1 97.56 113 SER A N 1
ATOM 843 C CA . SER A 1 113 ? 3.15 -3.76 -0.473 1 97.56 113 SER A CA 1
ATOM 844 C C . SER A 1 113 ? 3.879 -3.902 -1.806 1 97.56 113 SER A C 1
ATOM 846 O O . SER A 1 113 ? 4.594 -2.992 -2.23 1 97.56 113 SER A O 1
ATOM 848 N N . GLY A 1 114 ? 3.639 -5.043 -2.422 1 98.12 114 GLY A N 1
ATOM 849 C CA . GLY A 1 114 ? 4.223 -5.25 -3.736 1 98.12 114 GLY A CA 1
ATOM 850 C C . GLY A 1 114 ? 3.709 -4.277 -4.781 1 98.12 114 GLY A C 1
ATOM 851 O O . GLY A 1 114 ? 4.461 -3.844 -5.656 1 98.12 114 GLY A O 1
ATOM 852 N N . TYR A 1 115 ? 2.422 -3.941 -4.727 1 98.38 115 TYR A N 1
ATOM 853 C CA . TYR A 1 115 ? 1.826 -2.975 -5.641 1 98.38 115 TYR A CA 1
ATOM 854 C C . TYR A 1 115 ? 2.531 -1.627 -5.547 1 98.38 115 TYR A C 1
ATOM 856 O O . TYR A 1 115 ? 2.916 -1.049 -6.566 1 98.38 115 TYR A O 1
ATOM 864 N N . LEU A 1 116 ? 2.75 -1.13 -4.336 1 98.44 116 LEU A N 1
ATOM 865 C CA . LEU A 1 116 ? 3.432 0.137 -4.098 1 98.44 116 LEU A CA 1
ATOM 866 C C . LEU A 1 116 ? 4.879 0.071 -4.57 1 98.44 116 LEU A C 1
ATOM 868 O O . LEU A 1 116 ? 5.402 1.041 -5.125 1 98.44 116 LEU A O 1
ATOM 872 N N . ALA A 1 117 ? 5.508 -1.056 -4.285 1 98.75 117 ALA A N 1
ATOM 873 C CA . ALA A 1 117 ? 6.902 -1.229 -4.684 1 98.75 117 ALA A CA 1
ATOM 874 C C . ALA A 1 117 ? 7.059 -1.136 -6.199 1 98.75 117 ALA A C 1
ATOM 876 O O . ALA A 1 117 ? 7.906 -0.394 -6.695 1 98.75 117 ALA A O 1
ATOM 877 N N . ASN A 1 118 ? 6.23 -1.854 -6.957 1 98.81 118 ASN A N 1
ATOM 878 C CA . ASN A 1 118 ? 6.316 -1.83 -8.414 1 98.81 118 ASN A CA 1
ATOM 879 C C . ASN A 1 118 ? 6.008 -0.443 -8.969 1 98.81 118 ASN A C 1
ATOM 881 O O . ASN A 1 118 ? 6.68 0.025 -9.891 1 98.81 118 ASN A O 1
ATOM 885 N N . LEU A 1 119 ? 4.996 0.193 -8.383 1 98.31 119 LEU A N 1
ATOM 886 C CA . LEU A 1 119 ? 4.688 1.56 -8.797 1 98.31 119 LEU A CA 1
ATOM 887 C C . LEU A 1 119 ? 5.891 2.473 -8.586 1 98.31 119 LEU A C 1
ATOM 889 O O . LEU A 1 119 ? 6.258 3.242 -9.477 1 98.31 119 LEU A O 1
ATOM 893 N N . GLY A 1 120 ? 6.441 2.408 -7.395 1 98.19 120 GLY A N 1
ATOM 894 C CA . GLY A 1 120 ? 7.57 3.262 -7.055 1 98.19 120 GLY A CA 1
ATOM 895 C C . GLY A 1 120 ? 8.805 2.984 -7.895 1 98.19 120 GLY A C 1
ATOM 896 O O . GLY A 1 120 ? 9.43 3.912 -8.406 1 98.19 120 GLY A O 1
ATOM 897 N N . VAL A 1 121 ? 9.133 1.721 -8.094 1 98.62 121 VAL A N 1
ATOM 898 C CA . VAL A 1 121 ? 10.32 1.316 -8.844 1 98.62 121 VAL A CA 1
ATOM 899 C C . VAL A 1 121 ? 10.211 1.824 -10.281 1 98.62 121 VAL A C 1
ATOM 901 O O . VAL A 1 121 ? 11.109 2.52 -10.766 1 98.62 121 VAL A O 1
ATOM 904 N N . ILE A 1 122 ? 9.117 1.533 -10.922 1 98.69 122 ILE A N 1
ATOM 905 C CA . ILE A 1 122 ? 9.016 1.786 -12.352 1 98.69 122 ILE A CA 1
ATOM 906 C C . ILE A 1 122 ? 8.875 3.287 -12.602 1 98.69 122 ILE A C 1
ATOM 908 O O . ILE A 1 122 ? 9.562 3.846 -13.461 1 98.69 122 ILE A O 1
ATOM 912 N N . SER A 1 123 ? 8.086 3.953 -11.781 1 97.38 123 SER A N 1
ATOM 913 C CA . SER A 1 123 ? 7.859 5.375 -12.023 1 97.38 123 SER A CA 1
ATOM 914 C C . SER A 1 123 ? 9.086 6.199 -11.648 1 97.38 123 SER A C 1
ATOM 916 O O . SER A 1 123 ? 9.211 7.359 -12.047 1 97.38 123 SER A O 1
ATOM 918 N N . THR A 1 124 ? 9.992 5.629 -10.93 1 97.06 124 THR A N 1
ATOM 919 C CA . THR A 1 124 ? 11.219 6.328 -10.562 1 97.06 124 THR A CA 1
ATOM 920 C C . THR A 1 124 ? 12.32 6.07 -11.586 1 97.06 124 THR A C 1
ATOM 922 O O . THR A 1 124 ? 13.039 6.992 -11.977 1 97.06 124 THR A O 1
ATOM 925 N N . LEU A 1 125 ? 12.414 4.848 -12.062 1 97.5 125 LEU A N 1
ATOM 926 C CA . LEU A 1 125 ? 13.555 4.449 -12.875 1 97.5 125 LEU A CA 1
ATOM 927 C C . LEU A 1 125 ? 13.258 4.625 -14.359 1 97.5 125 LEU A C 1
ATOM 929 O O . LEU A 1 125 ? 14.172 4.723 -15.18 1 97.5 125 LEU A O 1
ATOM 933 N N . VAL A 1 126 ? 11.969 4.605 -14.719 1 96.75 126 VAL A N 1
ATOM 934 C CA . VAL A 1 126 ? 11.531 4.648 -16.109 1 96.75 126 VAL A CA 1
ATOM 935 C C . VAL A 1 126 ? 10.844 5.984 -16.391 1 96.75 126 VAL A C 1
ATOM 937 O O . VAL A 1 126 ? 10.008 6.438 -15.609 1 96.75 126 VAL A O 1
ATOM 940 N N . GLY A 1 127 ? 11.195 6.648 -17.5 1 94.12 127 GLY A N 1
ATOM 941 C CA . GLY A 1 127 ? 10.617 7.945 -17.812 1 94.12 127 GLY A CA 1
ATOM 942 C C . GLY A 1 127 ? 9.953 7.98 -19.188 1 94.12 127 GLY A C 1
ATOM 943 O O . GLY A 1 127 ? 9.984 6.992 -19.922 1 94.12 127 GLY A O 1
ATOM 944 N N . ARG A 1 128 ? 9.266 9.078 -19.578 1 93.06 128 ARG A N 1
ATOM 945 C CA . ARG A 1 128 ? 8.477 9.273 -20.797 1 93.06 128 ARG A CA 1
ATOM 946 C C . ARG A 1 128 ? 9.297 8.953 -22.047 1 93.06 128 ARG A C 1
ATOM 948 O O . ARG A 1 128 ? 8.75 8.508 -23.047 1 93.06 128 ARG A O 1
ATOM 955 N N . GLY A 1 129 ? 10.523 9.008 -22.047 1 94.38 129 GLY A N 1
ATOM 956 C CA . GLY A 1 129 ? 11.352 8.75 -23.219 1 94.38 129 GLY A CA 1
ATOM 957 C C . GLY A 1 129 ? 11.805 7.305 -23.312 1 94.38 129 GLY A C 1
ATOM 958 O O . GLY A 1 129 ? 12.328 6.883 -24.344 1 94.38 129 GLY A O 1
ATOM 959 N N . ASP A 1 130 ? 11.438 6.492 -22.359 1 97.19 130 ASP A N 1
ATOM 960 C CA . ASP A 1 130 ? 11.922 5.117 -22.312 1 97.19 130 ASP A CA 1
ATOM 961 C C . ASP A 1 130 ? 10.93 4.156 -22.953 1 97.19 130 ASP A C 1
ATOM 963 O O . ASP A 1 130 ? 9.797 4.539 -23.266 1 97.19 130 ASP A O 1
ATOM 967 N N . ARG A 1 131 ? 11.422 2.934 -23.25 1 98.19 131 ARG A N 1
ATOM 968 C CA . ARG A 1 131 ? 10.641 1.833 -23.797 1 98.19 131 ARG A CA 1
ATOM 969 C C . ARG A 1 131 ? 10.594 0.658 -22.828 1 98.19 131 ARG A C 1
ATOM 971 O O . ARG A 1 131 ? 11.633 0.193 -22.344 1 98.19 131 ARG A O 1
ATOM 978 N N . VAL A 1 132 ? 9.406 0.269 -22.562 1 98.69 132 VAL A N 1
ATOM 979 C CA . VAL A 1 132 ? 9.234 -0.848 -21.641 1 98.69 132 VAL A CA 1
ATOM 980 C C . VAL A 1 132 ? 8.602 -2.031 -22.375 1 98.69 132 VAL A C 1
ATOM 982 O O . VAL A 1 132 ? 7.559 -1.892 -23.016 1 98.69 132 VAL A O 1
ATOM 985 N N . TYR A 1 133 ? 9.273 -3.148 -22.359 1 98.81 133 TYR A N 1
ATOM 986 C CA . TYR A 1 133 ? 8.781 -4.41 -22.891 1 98.81 133 TYR A CA 1
ATOM 987 C C . TYR A 1 133 ? 8.273 -5.316 -21.766 1 98.81 133 TYR A C 1
ATOM 989 O O . TYR A 1 133 ? 9.047 -5.73 -20.906 1 98.81 133 TYR A O 1
ATOM 997 N N . ALA A 1 134 ? 6.977 -5.602 -21.766 1 98.69 134 ALA A N 1
ATOM 998 C CA . ALA A 1 134 ? 6.324 -6.328 -20.672 1 98.69 134 ALA A CA 1
ATOM 999 C C . ALA A 1 134 ? 5.629 -7.582 -21.188 1 98.69 134 ALA A C 1
ATOM 1001 O O . ALA A 1 134 ? 5.008 -7.559 -22.25 1 98.69 134 ALA A O 1
ATOM 1002 N N . ASP A 1 135 ? 5.797 -8.672 -20.5 1 98.44 135 ASP A N 1
ATOM 1003 C CA . ASP A 1 135 ? 5.02 -9.867 -20.797 1 98.44 135 ASP A CA 1
ATOM 1004 C C . ASP A 1 135 ? 3.521 -9.594 -20.688 1 98.44 135 ASP A C 1
ATOM 1006 O O . ASP A 1 135 ? 3.082 -8.883 -19.781 1 98.44 135 ASP A O 1
ATOM 1010 N N . ARG A 1 136 ? 2.738 -10.25 -21.5 1 96.69 136 ARG A N 1
ATOM 1011 C CA . ARG A 1 136 ? 1.304 -9.992 -21.578 1 96.69 136 ARG A CA 1
ATOM 1012 C C . ARG A 1 136 ? 0.613 -10.414 -20.281 1 96.69 136 ARG A C 1
ATOM 1014 O O . ARG A 1 136 ? -0.449 -9.891 -19.938 1 96.69 136 ARG A O 1
ATOM 1021 N N . LEU A 1 137 ? 1.199 -11.297 -19.5 1 95.69 137 LEU A N 1
ATOM 1022 C CA . LEU A 1 137 ? 0.538 -11.828 -18.312 1 95.69 137 LEU A CA 1
ATOM 1023 C C . LEU A 1 137 ? 1.107 -11.203 -17.047 1 95.69 137 LEU A C 1
ATOM 1025 O O . LEU A 1 137 ? 0.804 -11.641 -15.93 1 95.69 137 LEU A O 1
ATOM 1029 N N . ASN A 1 138 ? 1.905 -10.117 -17.203 1 97.69 138 ASN A N 1
ATOM 1030 C CA . ASN A 1 138 ? 2.473 -9.438 -16.047 1 97.69 138 ASN A CA 1
ATOM 1031 C C . ASN A 1 138 ? 1.384 -8.961 -15.086 1 97.69 138 ASN A C 1
ATOM 1033 O O . ASN A 1 138 ? 0.296 -8.578 -15.516 1 97.69 138 ASN A O 1
ATOM 1037 N N . HIS A 1 139 ? 1.711 -9.047 -13.812 1 97 139 HIS A N 1
ATOM 1038 C CA . HIS A 1 139 ? 0.838 -8.531 -12.766 1 97 139 HIS A CA 1
ATOM 1039 C C . HIS A 1 139 ? 0.415 -7.094 -13.055 1 97 139 HIS A C 1
ATOM 1041 O O . HIS A 1 139 ? 1.189 -6.316 -13.617 1 97 139 HIS A O 1
ATOM 1047 N N . ALA A 1 140 ? -0.751 -6.711 -12.602 1 95 140 ALA A N 1
ATOM 1048 C CA . ALA A 1 140 ? -1.368 -5.41 -12.836 1 95 140 ALA A CA 1
ATOM 1049 C C . ALA A 1 140 ? -0.472 -4.281 -12.336 1 95 140 ALA A C 1
ATOM 1051 O O . ALA A 1 140 ? -0.409 -3.211 -12.945 1 95 140 ALA A O 1
ATOM 1052 N N . SER A 1 141 ? 0.203 -4.441 -11.203 1 97.81 141 SER A N 1
ATOM 1053 C CA . SER A 1 141 ? 1.01 -3.381 -10.609 1 97.81 141 SER A CA 1
ATOM 1054 C C . SER A 1 141 ? 2.191 -3.02 -11.5 1 97.81 141 SER A C 1
ATOM 1056 O O . SER A 1 141 ? 2.639 -1.871 -11.516 1 97.81 141 SER A O 1
ATOM 1058 N N . LEU A 1 142 ? 2.754 -3.986 -12.25 1 98.5 142 LEU A N 1
ATOM 1059 C CA . LEU A 1 142 ? 3.807 -3.686 -13.211 1 98.5 142 LEU A CA 1
ATOM 1060 C C . LEU A 1 142 ? 3.277 -2.797 -14.336 1 98.5 142 LEU A C 1
ATOM 1062 O O . LEU A 1 142 ? 3.906 -1.795 -14.688 1 98.5 142 LEU A O 1
ATOM 1066 N N . VAL A 1 143 ? 2.139 -3.156 -14.844 1 97.31 143 VAL A N 1
ATOM 1067 C CA . VAL A 1 143 ? 1.516 -2.422 -15.938 1 97.31 143 VAL A CA 1
ATOM 1068 C C . VAL A 1 143 ? 1.175 -1.005 -15.484 1 97.31 143 VAL A C 1
ATOM 1070 O O . VAL A 1 143 ? 1.443 -0.035 -16.203 1 97.31 143 VAL A O 1
ATOM 1073 N N . ASP A 1 144 ? 0.61 -0.917 -14.328 1 97.88 144 ASP A N 1
ATOM 1074 C CA . ASP A 1 144 ? 0.232 0.388 -13.797 1 97.88 144 ASP A CA 1
ATOM 1075 C C . ASP A 1 144 ? 1.462 1.257 -13.547 1 97.88 144 ASP A C 1
ATOM 1077 O O . ASP A 1 144 ? 1.406 2.479 -13.695 1 97.88 144 ASP A O 1
ATOM 1081 N N . GLY A 1 145 ? 2.566 0.651 -13.047 1 98.31 145 GLY A N 1
ATOM 1082 C CA . GLY A 1 145 ? 3.809 1.396 -12.906 1 98.31 145 GLY A CA 1
ATOM 1083 C C . GLY A 1 145 ? 4.273 2.023 -14.211 1 98.31 145 GLY A C 1
ATOM 1084 O O . GLY A 1 145 ? 4.715 3.174 -14.227 1 98.31 145 GLY A O 1
ATOM 1085 N N . VAL A 1 146 ? 4.18 1.292 -15.328 1 98.38 146 VAL A N 1
ATOM 1086 C CA . VAL A 1 146 ? 4.59 1.804 -16.625 1 98.38 146 VAL A CA 1
ATOM 1087 C C . VAL A 1 146 ? 3.68 2.957 -17.047 1 98.38 146 VAL A C 1
ATOM 1089 O O . VAL A 1 146 ? 4.152 3.988 -17.531 1 98.38 146 VAL A O 1
ATOM 1092 N N . ARG A 1 147 ? 2.396 2.764 -16.844 1 96.69 147 ARG A N 1
ATOM 1093 C CA . ARG A 1 147 ? 1.445 3.82 -17.188 1 96.69 147 ARG A CA 1
ATOM 1094 C C . ARG A 1 147 ? 1.755 5.098 -16.406 1 96.69 147 ARG A C 1
ATOM 1096 O O . ARG A 1 147 ? 1.716 6.195 -16.969 1 96.69 147 ARG A O 1
ATOM 1103 N N . LEU A 1 148 ? 2.029 4.949 -15.203 1 96.94 148 LEU A N 1
ATOM 1104 C CA . LEU A 1 148 ? 2.332 6.09 -14.344 1 96.94 148 LEU A CA 1
ATOM 1105 C C . LEU A 1 148 ? 3.615 6.781 -14.797 1 96.94 148 LEU A C 1
ATOM 1107 O O . LEU A 1 148 ? 3.756 7.996 -14.648 1 96.94 148 LEU A O 1
ATOM 1111 N N . SER A 1 149 ? 4.57 6.047 -15.312 1 96.75 149 SER A N 1
ATOM 1112 C CA . SER A 1 149 ? 5.859 6.578 -15.734 1 96.75 149 SER A CA 1
ATOM 1113 C C . SER A 1 149 ? 5.727 7.414 -17 1 96.75 149 SER A C 1
ATOM 1115 O O . SER A 1 149 ? 6.574 8.266 -17.281 1 96.75 149 SER A O 1
ATOM 1117 N N . GLY A 1 150 ? 4.723 7.125 -17.828 1 95.88 150 GLY A N 1
ATOM 1118 C CA . GLY A 1 150 ? 4.551 7.77 -19.125 1 95.88 150 GLY A CA 1
ATOM 1119 C C . GLY A 1 150 ? 5.387 7.145 -20.219 1 95.88 150 GLY A C 1
ATOM 1120 O O . GLY A 1 150 ? 5.395 7.629 -21.359 1 95.88 150 GLY A O 1
ATOM 1121 N N . ALA A 1 151 ? 6.066 6.047 -19.906 1 97.56 151 ALA A N 1
ATOM 1122 C CA . ALA A 1 151 ? 6.902 5.379 -20.906 1 97.56 151 ALA A CA 1
ATOM 1123 C C . ALA A 1 151 ? 6.043 4.652 -21.938 1 97.56 151 ALA A C 1
ATOM 1125 O O . ALA A 1 151 ? 4.84 4.477 -21.734 1 97.56 151 ALA A O 1
ATOM 1126 N N . ARG A 1 152 ? 6.703 4.32 -23.078 1 96.75 152 ARG A N 1
ATOM 1127 C CA . ARG A 1 152 ? 6.043 3.516 -24.109 1 96.75 152 ARG A CA 1
ATOM 1128 C C . ARG A 1 152 ? 6.016 2.043 -23.719 1 96.75 152 ARG A C 1
ATOM 1130 O O . ARG A 1 152 ? 7.066 1.429 -23.516 1 96.75 152 ARG A O 1
ATOM 1137 N N . LEU A 1 153 ? 4.844 1.517 -23.609 1 97.94 153 LEU A N 1
ATOM 1138 C CA . LEU A 1 153 ? 4.652 0.126 -23.203 1 97.94 153 LEU A CA 1
ATOM 1139 C C . LEU A 1 153 ? 4.449 -0.766 -24.422 1 97.94 153 LEU A C 1
ATOM 1141 O O . LEU A 1 153 ? 3.543 -0.527 -25.234 1 97.94 153 LEU A O 1
ATOM 1145 N N . HIS A 1 154 ? 5.273 -1.721 -24.609 1 98 154 HIS A N 1
ATOM 1146 C CA . HIS A 1 154 ? 5.148 -2.771 -25.609 1 98 154 HIS A CA 1
ATOM 1147 C C . HIS A 1 154 ? 4.895 -4.129 -24.953 1 98 154 HIS A C 1
ATOM 1149 O O . HIS A 1 154 ? 5.77 -4.668 -24.281 1 98 154 HIS A O 1
ATOM 1155 N N . ARG A 1 155 ? 3.746 -4.703 -25.234 1 97.75 155 ARG A N 1
ATOM 1156 C CA . ARG A 1 155 ? 3.434 -6.023 -24.703 1 97.75 155 ARG A CA 1
ATOM 1157 C C . ARG A 1 155 ? 3.809 -7.117 -25.688 1 97.75 155 ARG A C 1
ATOM 1159 O O . ARG A 1 155 ? 3.443 -7.047 -26.875 1 97.75 155 ARG A O 1
ATOM 1166 N N . TYR A 1 156 ? 4.605 -8.016 -25.266 1 98.38 156 TYR A N 1
ATOM 1167 C CA . TYR A 1 156 ? 4.898 -9.164 -26.109 1 98.38 156 TYR A CA 1
ATOM 1168 C C . TYR A 1 156 ? 4.109 -10.383 -25.672 1 98.38 156 TYR A C 1
ATOM 1170 O O . TYR A 1 156 ? 3.615 -10.438 -24.547 1 98.38 156 TYR A O 1
ATOM 1178 N N . ARG A 1 157 ? 3.971 -11.344 -26.578 1 98.19 157 ARG A N 1
ATOM 1179 C CA . ARG A 1 157 ? 3.229 -12.562 -26.297 1 98.19 157 ARG A CA 1
ATOM 1180 C C . ARG A 1 157 ? 3.861 -13.328 -25.141 1 98.19 157 ARG A C 1
ATOM 1182 O O . ARG A 1 157 ? 5.086 -13.398 -25.031 1 98.19 157 ARG A O 1
ATOM 1189 N N . HIS A 1 158 ? 3.033 -13.867 -24.312 1 97.25 158 HIS A N 1
ATOM 1190 C CA . HIS A 1 158 ? 3.467 -14.516 -23.078 1 97.25 158 HIS A CA 1
ATOM 1191 C C . HIS A 1 158 ? 4.535 -15.57 -23.359 1 97.25 158 HIS A C 1
ATOM 1193 O O . HIS A 1 158 ? 4.309 -16.5 -24.156 1 97.25 158 HIS A O 1
ATOM 1199 N N . GLY A 1 159 ? 5.613 -15.391 -22.703 1 97.19 159 GLY A N 1
ATOM 1200 C CA . GLY A 1 159 ? 6.703 -16.359 -22.781 1 97.19 159 GLY A CA 1
ATOM 1201 C C . GLY A 1 159 ? 7.336 -16.422 -24.156 1 97.19 159 GLY A C 1
ATOM 1202 O O . GLY A 1 159 ? 8.141 -17.328 -24.438 1 97.19 159 GLY A O 1
ATOM 1203 N N . ASP A 1 160 ? 7.07 -15.5 -25.047 1 98.44 160 ASP A N 1
ATOM 1204 C CA . ASP A 1 160 ? 7.531 -15.547 -26.438 1 98.44 160 ASP A CA 1
ATOM 1205 C C . ASP A 1 160 ? 8.781 -14.703 -26.625 1 98.44 160 ASP A C 1
ATOM 1207 O O . ASP A 1 160 ? 8.695 -13.523 -27 1 98.44 160 ASP A O 1
ATOM 1211 N N . MET A 1 161 ? 9.898 -15.359 -26.562 1 98.56 161 MET A N 1
ATOM 1212 C CA . MET A 1 161 ? 11.18 -14.664 -26.641 1 98.56 161 MET A CA 1
ATOM 1213 C C . MET A 1 161 ? 11.445 -14.172 -28.047 1 98.56 161 MET A C 1
ATOM 1215 O O . MET A 1 161 ? 12.133 -13.172 -28.25 1 98.56 161 MET A O 1
ATOM 1219 N N . THR A 1 162 ? 10.898 -14.875 -29.031 1 98.56 162 THR A N 1
ATOM 1220 C CA . THR A 1 162 ? 11.031 -14.414 -30.406 1 98.56 162 THR A CA 1
ATOM 1221 C C . THR A 1 162 ? 10.312 -13.086 -30.609 1 98.56 162 THR A C 1
ATOM 1223 O O . THR A 1 162 ? 10.852 -12.172 -31.234 1 98.56 162 THR A O 1
ATOM 1226 N N . HIS A 1 163 ? 9.148 -13.031 -30.047 1 98.69 163 HIS A N 1
ATOM 1227 C CA . HIS A 1 163 ? 8.391 -11.789 -30.141 1 98.69 163 HIS A CA 1
ATOM 1228 C C . HIS A 1 163 ? 9.094 -10.664 -29.391 1 98.69 163 HIS A C 1
ATOM 1230 O O . HIS A 1 163 ? 9.164 -9.531 -29.875 1 98.69 163 HIS A O 1
ATOM 1236 N N . LEU A 1 164 ? 9.594 -10.961 -28.219 1 98.75 164 LEU A N 1
ATOM 1237 C CA . LEU A 1 164 ? 10.344 -9.969 -27.453 1 98.75 164 LEU A CA 1
ATOM 1238 C C . LEU A 1 164 ? 11.555 -9.484 -28.25 1 98.75 164 LEU A C 1
ATOM 1240 O O . LEU A 1 164 ? 11.828 -8.281 -28.297 1 98.75 164 LEU A O 1
ATOM 1244 N N . ALA A 1 165 ? 12.234 -10.391 -28.875 1 98.69 165 ALA A N 1
ATOM 1245 C CA . ALA A 1 165 ? 13.414 -10.039 -29.656 1 98.69 165 ALA A CA 1
ATOM 1246 C C . ALA A 1 165 ? 13.047 -9.109 -30.812 1 98.69 165 ALA A C 1
ATOM 1248 O O . ALA A 1 165 ? 13.789 -8.172 -31.125 1 98.69 165 ALA A O 1
ATOM 1249 N N . GLN A 1 166 ? 11.969 -9.367 -31.453 1 98.38 166 GLN A N 1
ATOM 1250 C CA . GLN A 1 166 ? 11.508 -8.516 -32.531 1 98.38 166 GLN A CA 1
ATOM 1251 C C . GLN A 1 166 ? 11.289 -7.082 -32.062 1 98.38 166 GLN A C 1
ATOM 1253 O O . GLN A 1 166 ? 11.664 -6.133 -32.75 1 98.38 166 GLN A O 1
ATOM 1258 N N . TRP A 1 167 ? 10.695 -6.977 -30.906 1 97.62 167 TRP A N 1
ATOM 1259 C CA . TRP A 1 167 ? 10.477 -5.648 -30.344 1 97.62 167 TRP A CA 1
ATOM 1260 C C . TRP A 1 167 ? 11.797 -4.961 -30.031 1 97.62 167 TRP A C 1
ATOM 1262 O O . TRP A 1 167 ? 11.984 -3.783 -30.344 1 97.62 167 TRP A O 1
ATOM 1272 N N . LEU A 1 168 ? 12.672 -5.68 -29.391 1 98.06 168 LEU A N 1
ATOM 1273 C CA . LEU A 1 168 ? 13.953 -5.117 -28.984 1 98.06 168 LEU A CA 1
ATOM 1274 C C . LEU A 1 168 ? 14.773 -4.699 -30.203 1 98.06 168 LEU A C 1
ATOM 1276 O O . LEU A 1 168 ? 15.461 -3.676 -30.172 1 98.06 168 LEU A O 1
ATOM 1280 N N . GLU A 1 169 ? 14.68 -5.445 -31.234 1 97.38 169 GLU A N 1
ATOM 1281 C CA . GLU A 1 169 ? 15.422 -5.184 -32.469 1 97.38 169 GLU A CA 1
ATOM 1282 C C . GLU A 1 169 ? 14.984 -3.877 -33.125 1 97.38 169 GLU A C 1
ATOM 1284 O O . GLU A 1 169 ? 15.789 -3.189 -33.75 1 97.38 169 GLU A O 1
ATOM 1289 N N . ARG A 1 170 ? 13.734 -3.58 -33 1 96.12 170 ARG A N 1
ATOM 1290 C CA . ARG A 1 170 ? 13.219 -2.344 -33.594 1 96.12 170 ARG A CA 1
ATOM 1291 C C . ARG A 1 170 ? 13.922 -1.127 -33 1 96.12 170 ARG A C 1
ATOM 1293 O O . ARG A 1 170 ? 14.062 -0.1 -33.656 1 96.12 170 ARG A O 1
ATOM 1300 N N . GLY A 1 171 ? 14.406 -1.271 -31.766 1 92.44 171 GLY A N 1
ATOM 1301 C CA . GLY A 1 171 ? 15.141 -0.193 -31.125 1 92.44 171 GLY A CA 1
ATOM 1302 C C . GLY A 1 171 ? 14.297 1.042 -30.875 1 92.44 171 GLY A C 1
ATOM 1303 O O . GLY A 1 171 ? 13.062 0.96 -30.844 1 92.44 171 GLY A O 1
ATOM 1304 N N . GLY A 1 172 ? 14.898 2.15 -30.609 1 92.12 172 GLY A N 1
ATOM 1305 C CA . GLY A 1 172 ? 14.234 3.412 -30.344 1 92.12 172 GLY A CA 1
ATOM 1306 C C . GLY A 1 172 ? 15 4.305 -29.391 1 92.12 172 GLY A C 1
ATOM 1307 O O . GLY A 1 172 ? 16.141 4.008 -29.047 1 92.12 172 GLY A O 1
ATOM 1308 N N . ARG A 1 173 ? 14.422 5.418 -29.172 1 92.12 173 ARG A N 1
ATOM 1309 C CA . ARG A 1 173 ? 15.039 6.383 -28.266 1 92.12 173 ARG A CA 1
ATOM 1310 C C . ARG A 1 173 ? 14.844 5.969 -26.812 1 92.12 173 ARG A C 1
ATOM 1312 O O . ARG A 1 173 ? 13.961 5.164 -26.5 1 92.12 173 ARG A O 1
ATOM 1319 N N . GLY A 1 174 ? 15.773 6.449 -25.922 1 94.25 174 GLY A N 1
ATOM 1320 C CA . GLY A 1 174 ? 15.609 6.223 -24.5 1 94.25 174 GLY A CA 1
ATOM 1321 C C . GLY A 1 174 ? 16.094 4.855 -24.062 1 94.25 174 GLY A C 1
ATOM 1322 O O . GLY A 1 174 ? 16.547 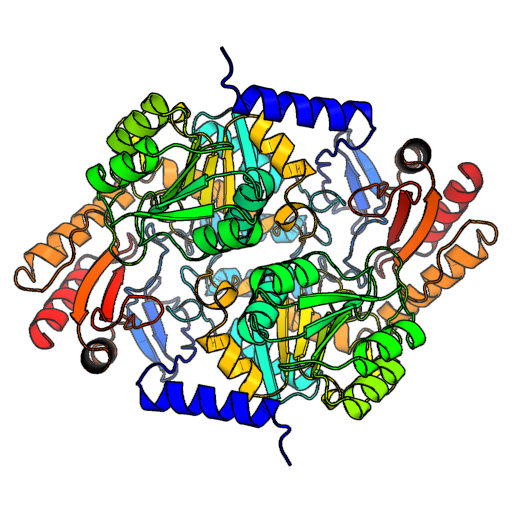4.055 -24.875 1 94.25 174 GLY A O 1
ATOM 1323 N N . GLN A 1 175 ? 16.031 4.582 -22.828 1 95.81 175 GLN A N 1
ATOM 1324 C CA . GLN A 1 175 ? 16.469 3.326 -22.234 1 95.81 175 GLN A CA 1
ATOM 1325 C C . GLN A 1 175 ? 15.43 2.229 -22.453 1 95.81 175 GLN A C 1
ATOM 1327 O O . GLN A 1 175 ? 14.227 2.479 -22.359 1 95.81 175 GLN A O 1
ATOM 1332 N N . ALA A 1 176 ? 15.898 1.044 -22.859 1 97.75 176 ALA A N 1
ATOM 1333 C CA . ALA A 1 176 ? 15.031 -0.129 -22.969 1 97.75 176 ALA A CA 1
ATOM 1334 C C . ALA A 1 176 ? 14.969 -0.878 -21.641 1 97.75 176 ALA A C 1
ATOM 1336 O O . ALA A 1 176 ? 16 -1.077 -20.984 1 97.75 176 ALA A O 1
ATOM 1337 N N . TRP A 1 177 ? 13.727 -1.226 -21.219 1 98.56 177 TRP A N 1
ATOM 1338 C CA . TRP A 1 177 ? 13.5 -2.008 -20.016 1 98.56 177 TRP A CA 1
ATOM 1339 C C . TRP A 1 177 ? 12.656 -3.24 -20.312 1 98.56 177 TRP A C 1
ATOM 1341 O O . TRP A 1 177 ? 11.695 -3.17 -21.094 1 98.56 177 TRP A O 1
ATOM 1351 N N . ILE A 1 178 ? 13.07 -4.367 -19.781 1 98.81 178 ILE A N 1
ATOM 1352 C CA . ILE A 1 178 ? 12.227 -5.555 -19.734 1 98.81 178 ILE A CA 1
ATOM 1353 C C . ILE A 1 178 ? 11.672 -5.73 -18.328 1 98.81 178 ILE A C 1
ATOM 1355 O O . ILE A 1 178 ? 12.43 -5.77 -17.344 1 98.81 178 ILE A O 1
ATOM 1359 N N . ILE A 1 179 ? 10.336 -5.777 -18.156 1 98.81 179 ILE A N 1
ATOM 1360 C CA . ILE A 1 179 ? 9.719 -6.031 -16.859 1 98.81 179 ILE A CA 1
ATOM 1361 C C . ILE A 1 179 ? 8.953 -7.352 -16.906 1 98.81 179 ILE A C 1
ATOM 1363 O O . ILE A 1 179 ? 8.297 -7.66 -17.906 1 98.81 179 ILE A O 1
ATOM 1367 N N . THR A 1 180 ? 9.07 -8.188 -15.867 1 98.81 180 THR A N 1
ATOM 1368 C CA . THR A 1 180 ? 8.406 -9.492 -15.898 1 98.81 180 THR A CA 1
ATOM 1369 C C . THR A 1 180 ? 8.203 -10.023 -14.484 1 98.81 180 THR A C 1
ATOM 1371 O O . THR A 1 180 ? 9.016 -9.773 -13.594 1 98.81 180 THR A O 1
ATOM 1374 N N . ASP A 1 181 ? 7.098 -10.711 -14.328 1 98.69 181 ASP A N 1
ATOM 1375 C CA . ASP A 1 181 ? 6.973 -11.625 -13.195 1 98.69 181 ASP A CA 1
ATOM 1376 C C . ASP A 1 181 ? 7.934 -12.805 -13.336 1 98.69 181 ASP A C 1
ATOM 1378 O O . ASP A 1 181 ? 8.188 -13.273 -14.445 1 98.69 181 ASP A O 1
ATOM 1382 N N . GLY A 1 182 ? 8.523 -13.219 -12.148 1 98.75 182 GLY A N 1
ATOM 1383 C CA . GLY A 1 182 ? 9.25 -14.477 -12.172 1 98.75 182 GLY A CA 1
ATOM 1384 C C . GLY A 1 182 ? 8.344 -15.688 -12.297 1 98.75 182 GLY A C 1
ATOM 1385 O O . GLY A 1 182 ? 8.625 -16.609 -13.07 1 98.75 182 GLY A O 1
ATOM 1386 N N . VAL A 1 183 ? 7.305 -15.719 -11.516 1 98.75 183 VAL A N 1
ATOM 1387 C CA . VAL A 1 183 ? 6.199 -16.672 -11.594 1 98.75 183 VAL A CA 1
ATOM 1388 C C . VAL A 1 183 ? 4.898 -15.93 -11.875 1 98.75 183 VAL A C 1
ATOM 1390 O O . VAL A 1 183 ? 4.543 -14.992 -11.156 1 98.75 183 VAL A O 1
ATOM 1393 N N . PHE A 1 184 ? 4.23 -16.328 -12.969 1 97.56 184 PHE A N 1
ATOM 1394 C CA . PHE A 1 184 ? 2.988 -15.656 -13.336 1 97.56 184 PHE A CA 1
ATOM 1395 C C . PHE A 1 184 ? 1.837 -16.141 -12.461 1 97.56 184 PHE A C 1
ATOM 1397 O O . PHE A 1 184 ? 1.545 -17.328 -12.414 1 97.56 184 PHE A O 1
ATOM 1404 N N . SER A 1 185 ? 1.125 -15.258 -11.797 1 94.5 185 SER A N 1
ATOM 1405 C CA . SER A 1 185 ? 0.271 -15.484 -10.641 1 94.5 185 SER A CA 1
ATOM 1406 C C . SER A 1 185 ? -0.96 -16.312 -11.008 1 94.5 185 SER A C 1
ATOM 1408 O O . SER A 1 185 ? -1.542 -16.984 -10.156 1 94.5 185 SER A O 1
ATOM 1410 N N . MET A 1 186 ? -1.432 -16.203 -12.227 1 91.81 186 MET A N 1
ATOM 1411 C CA . MET A 1 186 ? -2.688 -16.859 -12.578 1 91.81 186 MET A CA 1
ATOM 1412 C C . MET A 1 186 ? -2.428 -18.219 -13.227 1 91.81 186 MET A C 1
ATOM 1414 O O . MET A 1 186 ? -3.246 -19.125 -13.109 1 91.81 186 MET A O 1
ATOM 1418 N N . ASP A 1 187 ? -1.215 -18.344 -13.789 1 94.69 187 ASP A N 1
ATOM 1419 C CA . ASP A 1 187 ? -0.921 -19.562 -14.531 1 94.69 187 ASP A CA 1
ATOM 1420 C C . ASP A 1 187 ? 0.1 -20.438 -13.797 1 94.69 187 ASP A C 1
ATOM 1422 O O . ASP A 1 187 ? 0.139 -21.656 -13.984 1 94.69 187 ASP A O 1
ATOM 1426 N N . GLY A 1 188 ? 0.91 -19.828 -13.055 1 97.19 188 GLY A N 1
ATOM 1427 C CA . GLY A 1 188 ? 1.873 -20.562 -12.258 1 97.19 188 GLY A CA 1
ATOM 1428 C C . GLY A 1 188 ? 3.16 -20.875 -13 1 97.19 188 GLY A C 1
ATOM 1429 O O . GLY A 1 188 ? 4.137 -21.328 -12.398 1 97.19 188 GLY A O 1
ATOM 1430 N N . ASP A 1 189 ? 3.205 -20.594 -14.281 1 97.88 189 ASP A N 1
ATOM 1431 C CA . ASP A 1 189 ? 4.41 -20.875 -15.055 1 97.88 189 ASP A CA 1
ATOM 1432 C C . ASP A 1 189 ? 5.52 -19.891 -14.734 1 97.88 189 ASP A C 1
ATOM 1434 O O . ASP A 1 189 ? 5.258 -18.828 -14.164 1 97.88 189 ASP A O 1
ATOM 1438 N N . ILE A 1 190 ? 6.777 -20.25 -15.062 1 98.62 190 ILE A N 1
ATOM 1439 C CA . ILE A 1 190 ? 7.977 -19.516 -14.664 1 98.62 190 ILE A CA 1
ATOM 1440 C C . ILE A 1 190 ? 8.539 -18.766 -15.867 1 98.62 190 ILE A C 1
ATOM 1442 O O . ILE A 1 190 ? 8.625 -19.312 -16.969 1 98.62 190 ILE A O 1
ATOM 1446 N N . ALA A 1 191 ? 8.875 -17.531 -15.703 1 98.5 191 ALA A N 1
ATOM 1447 C CA . ALA A 1 191 ? 9.484 -16.75 -16.766 1 98.5 191 ALA A CA 1
ATOM 1448 C C . ALA A 1 191 ? 10.797 -17.359 -17.234 1 98.5 191 ALA A C 1
ATOM 1450 O O . ALA A 1 191 ? 11.578 -17.859 -16.406 1 98.5 191 ALA A O 1
ATOM 1451 N N . PRO A 1 192 ? 11.031 -17.422 -18.578 1 98.25 192 PRO A N 1
ATOM 1452 C CA . PRO A 1 192 ? 12.328 -17.891 -19.062 1 98.25 192 PRO A CA 1
ATOM 1453 C C . PRO A 1 192 ? 13.445 -16.859 -18.859 1 98.25 192 PRO A C 1
ATOM 1455 O O . PRO A 1 192 ? 14 -16.344 -19.828 1 98.25 192 PRO A O 1
ATOM 1458 N N . LEU A 1 193 ? 13.875 -16.672 -17.594 1 98.38 193 LEU A N 1
ATOM 1459 C CA . LEU A 1 193 ? 14.727 -15.586 -17.141 1 98.38 193 LEU A CA 1
ATOM 1460 C C . LEU A 1 193 ? 16.094 -15.641 -17.828 1 98.38 193 LEU A C 1
ATOM 1462 O O . LEU A 1 193 ? 16.656 -14.602 -18.172 1 98.38 193 LEU A O 1
ATOM 1466 N N . PRO A 1 194 ? 16.703 -16.859 -18.062 1 98.06 194 PRO A N 1
ATOM 1467 C CA . PRO A 1 194 ? 17.984 -16.891 -18.766 1 98.06 194 PRO A CA 1
ATOM 1468 C C . PRO A 1 194 ? 17.906 -16.297 -20.172 1 98.06 194 PRO A C 1
ATOM 1470 O O . PRO A 1 194 ? 18.797 -15.531 -20.562 1 98.06 194 PRO A O 1
ATOM 1473 N N . GLU A 1 195 ? 16.875 -16.656 -20.906 1 98.25 195 GLU A N 1
ATOM 1474 C CA . GLU A 1 195 ? 16.688 -16.109 -22.25 1 98.25 195 GLU A CA 1
ATOM 1475 C C . GLU A 1 195 ? 16.438 -14.602 -22.188 1 98.25 195 GLU A C 1
ATOM 1477 O O . GLU A 1 195 ? 16.953 -13.844 -23.016 1 98.25 195 GLU A O 1
ATOM 1482 N N . LEU A 1 196 ? 15.641 -14.141 -21.203 1 98.5 196 LEU A N 1
ATOM 1483 C CA . LEU A 1 196 ? 15.375 -12.719 -21.016 1 98.5 196 LEU A CA 1
ATOM 1484 C C . LEU A 1 196 ? 16.672 -11.961 -20.75 1 98.5 196 LEU A C 1
ATOM 1486 O O . LEU A 1 196 ? 16.891 -10.891 -21.328 1 98.5 196 LEU A O 1
ATOM 1490 N N . ALA A 1 197 ? 17.5 -12.508 -19.875 1 97.75 197 ALA A N 1
ATOM 1491 C CA . ALA A 1 197 ? 18.766 -11.867 -19.516 1 97.75 197 ALA A CA 1
ATOM 1492 C C . ALA A 1 197 ? 19.688 -11.766 -20.734 1 97.75 197 ALA A C 1
ATOM 1494 O O . ALA A 1 197 ? 20.391 -10.766 -20.906 1 97.75 197 ALA A O 1
ATOM 1495 N N . THR A 1 198 ? 19.703 -12.836 -21.531 1 97.69 198 THR A N 1
ATOM 1496 C CA . THR A 1 198 ? 20.516 -12.836 -22.75 1 97.69 198 THR A CA 1
ATOM 1497 C C . THR A 1 198 ? 20.078 -11.734 -23.703 1 97.69 198 THR A C 1
ATOM 1499 O O . THR A 1 198 ? 20.906 -10.992 -24.234 1 97.69 198 THR A O 1
ATOM 1502 N N . LEU A 1 199 ? 18.781 -11.641 -23.922 1 98.25 199 LEU A N 1
ATOM 1503 C CA . LEU A 1 199 ? 18.25 -10.594 -24.797 1 98.25 199 LEU A CA 1
ATOM 1504 C C . LEU A 1 199 ? 18.531 -9.211 -24.219 1 98.25 199 LEU A C 1
ATOM 1506 O O . LEU A 1 199 ? 18.875 -8.289 -24.969 1 98.25 199 LEU A O 1
ATOM 1510 N N . ALA A 1 200 ? 18.375 -9.055 -22.906 1 97.69 200 ALA A N 1
ATOM 1511 C CA . ALA A 1 200 ? 18.641 -7.773 -22.25 1 97.69 200 ALA A CA 1
ATOM 1512 C C . ALA A 1 200 ? 20.078 -7.332 -22.484 1 97.69 200 ALA A C 1
ATOM 1514 O O . ALA A 1 200 ? 20.344 -6.164 -22.781 1 97.69 200 ALA A O 1
ATOM 1515 N N . GLN A 1 201 ? 20.984 -8.25 -22.328 1 96.06 201 GLN A N 1
ATOM 1516 C CA . GLN A 1 201 ? 22.406 -7.957 -22.547 1 96.06 201 GLN A CA 1
ATOM 1517 C C . GLN A 1 201 ? 22.672 -7.59 -24 1 96.06 201 GLN A C 1
ATOM 1519 O O . GLN A 1 201 ? 23.359 -6.613 -24.281 1 96.06 201 GLN A O 1
ATOM 1524 N N . GLN A 1 202 ? 22.125 -8.367 -24.891 1 96.62 202 GLN A N 1
ATOM 1525 C CA . GLN A 1 202 ? 22.328 -8.172 -26.312 1 96.62 202 GLN A CA 1
ATOM 1526 C C . GLN A 1 202 ? 21.875 -6.789 -26.766 1 96.62 202 GLN A C 1
ATOM 1528 O O . GLN A 1 202 ? 22.516 -6.156 -27.609 1 96.62 202 GLN A O 1
ATOM 1533 N N . TYR A 1 203 ? 20.812 -6.305 -26.172 1 96.62 203 TYR A N 1
ATOM 1534 C CA . TYR A 1 203 ? 20.203 -5.078 -26.688 1 96.62 203 TYR A CA 1
ATOM 1535 C C . TYR A 1 203 ? 20.359 -3.936 -25.688 1 96.62 203 TYR A C 1
ATOM 1537 O O . TYR A 1 203 ? 19.797 -2.859 -25.875 1 96.62 203 TYR A O 1
ATOM 1545 N N . GLY A 1 204 ? 21.125 -4.191 -24.594 1 95.44 204 GLY A N 1
ATOM 1546 C CA . GLY A 1 204 ? 21.391 -3.15 -23.609 1 95.44 204 GLY A CA 1
ATOM 1547 C C . GLY A 1 204 ? 20.172 -2.762 -22.797 1 95.44 204 GLY A C 1
ATOM 1548 O O . GLY A 1 204 ? 20.016 -1.601 -22.422 1 95.44 204 GLY A O 1
ATOM 1549 N N . ALA A 1 205 ? 19.219 -3.656 -22.578 1 97.5 205 ALA A N 1
ATOM 1550 C CA . ALA A 1 205 ? 18 -3.404 -21.812 1 97.5 205 ALA A CA 1
ATOM 1551 C C . ALA A 1 205 ? 18.203 -3.713 -20.328 1 97.5 205 ALA A C 1
ATOM 1553 O O . ALA A 1 205 ? 19 -4.594 -19.969 1 97.5 205 ALA A O 1
ATOM 1554 N N . GLY A 1 206 ? 17.609 -2.922 -19.438 1 97.75 206 GLY A N 1
ATOM 1555 C CA . GLY A 1 206 ? 17.531 -3.277 -18.031 1 97.75 206 GLY A CA 1
ATOM 1556 C C . GLY A 1 206 ? 16.406 -4.254 -17.719 1 97.75 206 GLY A C 1
ATOM 1557 O O . GLY A 1 206 ? 15.461 -4.379 -18.5 1 97.75 206 GLY A O 1
ATOM 1558 N N . ILE A 1 207 ? 16.562 -4.945 -16.609 1 98.56 207 ILE A N 1
ATOM 1559 C CA . ILE A 1 207 ? 15.531 -5.902 -16.219 1 98.56 207 ILE A CA 1
ATOM 1560 C C . ILE A 1 207 ? 14.977 -5.539 -14.852 1 98.56 207 ILE A C 1
ATOM 1562 O O . ILE A 1 207 ? 15.742 -5.367 -13.891 1 98.56 207 ILE A O 1
ATOM 1566 N N . ILE A 1 208 ? 13.688 -5.367 -14.703 1 98.81 208 ILE A N 1
ATOM 1567 C CA . ILE A 1 208 ? 12.945 -5.297 -13.445 1 98.81 208 ILE A CA 1
ATOM 1568 C C . ILE A 1 208 ? 12.156 -6.582 -13.242 1 98.81 208 ILE A C 1
ATOM 1570 O O . ILE A 1 208 ? 11.281 -6.918 -14.047 1 98.81 208 ILE A O 1
ATOM 1574 N N . LEU A 1 209 ? 12.453 -7.285 -12.18 1 98.88 209 LEU A N 1
ATOM 1575 C CA . LEU A 1 209 ? 11.922 -8.625 -11.938 1 98.88 209 LEU A CA 1
ATOM 1576 C C . LEU A 1 209 ? 11.023 -8.641 -10.711 1 98.88 209 LEU A C 1
ATOM 1578 O O . LEU A 1 209 ? 11.461 -8.281 -9.609 1 98.88 209 LEU A O 1
ATOM 1582 N N . ASP A 1 210 ? 9.766 -9.023 -10.875 1 98.88 210 ASP A N 1
ATOM 1583 C CA . ASP A 1 210 ? 8.82 -9.219 -9.781 1 98.88 210 ASP A CA 1
ATOM 1584 C C . ASP A 1 210 ? 8.836 -10.664 -9.289 1 98.88 210 ASP A C 1
ATOM 1586 O O . ASP A 1 210 ? 8.367 -11.57 -9.984 1 98.88 210 ASP A O 1
ATOM 1590 N N . GLU A 1 211 ? 9.266 -10.859 -8.07 1 98.81 211 GLU A N 1
ATOM 1591 C CA . GLU A 1 211 ? 9.469 -12.195 -7.523 1 98.81 211 GLU A CA 1
ATOM 1592 C C . GLU A 1 211 ? 8.391 -12.547 -6.504 1 98.81 211 GLU A C 1
ATOM 1594 O O . GLU A 1 211 ? 8.586 -13.43 -5.668 1 98.81 211 GLU A O 1
ATOM 1599 N N . ALA A 1 212 ? 7.234 -11.883 -6.547 1 98.62 212 ALA A N 1
ATOM 1600 C CA . ALA A 1 212 ? 6.18 -11.984 -5.539 1 98.62 212 ALA A CA 1
ATOM 1601 C C . ALA A 1 212 ? 5.766 -13.438 -5.316 1 98.62 212 ALA A C 1
ATOM 1603 O O . ALA A 1 212 ? 5.512 -13.844 -4.18 1 98.62 212 ALA A O 1
ATOM 1604 N N . HIS A 1 213 ? 5.691 -14.219 -6.387 1 98.69 213 HIS A N 1
ATOM 1605 C CA . HIS A 1 213 ? 5.195 -15.586 -6.285 1 98.69 213 HIS A CA 1
ATOM 1606 C C . HIS A 1 213 ? 6.34 -16.594 -6.293 1 98.69 213 HIS A C 1
ATOM 1608 O O . HIS A 1 213 ? 6.125 -17.781 -6.074 1 98.69 213 HIS A O 1
ATOM 1614 N N . ALA A 1 214 ? 7.59 -16.094 -6.516 1 98.75 214 ALA A N 1
ATOM 1615 C CA . ALA A 1 214 ? 8.719 -17.016 -6.676 1 98.75 214 ALA A CA 1
ATOM 1616 C C . ALA A 1 214 ? 9.492 -17.172 -5.367 1 98.75 214 ALA A C 1
ATOM 1618 O O . ALA A 1 214 ? 9.984 -18.25 -5.051 1 98.75 214 ALA A O 1
ATOM 1619 N N . PHE A 1 215 ? 9.633 -16.062 -4.617 1 98.75 215 PHE A N 1
ATOM 1620 C CA . PHE A 1 215 ? 10.398 -16.094 -3.377 1 98.75 215 PHE A CA 1
ATOM 1621 C C . PHE A 1 215 ? 9.781 -17.078 -2.391 1 98.75 215 PHE A C 1
ATOM 1623 O O . PHE A 1 215 ? 8.555 -17.156 -2.264 1 98.75 215 PHE A O 1
ATOM 1630 N N . GLY A 1 216 ? 10.578 -17.828 -1.705 1 98.56 216 GLY A N 1
ATOM 1631 C CA . GLY A 1 216 ? 10.148 -18.844 -0.75 1 98.56 216 GLY A CA 1
ATOM 1632 C C . GLY A 1 216 ? 9.812 -20.172 -1.399 1 98.56 216 GLY A C 1
ATOM 1633 O O . GLY A 1 216 ? 9.859 -21.219 -0.746 1 98.56 216 GLY A O 1
ATOM 1634 N N . VAL A 1 217 ? 9.508 -20.156 -2.73 1 98.38 217 VAL A N 1
ATOM 1635 C CA . VAL A 1 217 ? 8.984 -21.328 -3.432 1 98.38 217 VAL A CA 1
ATOM 1636 C C . VAL A 1 217 ? 10.07 -21.922 -4.328 1 98.38 217 VAL A C 1
ATOM 1638 O O . VAL A 1 217 ? 10.297 -23.125 -4.324 1 98.38 217 VAL A O 1
ATOM 1641 N N . LEU A 1 218 ? 10.75 -21.078 -5.109 1 98.44 218 LEU A N 1
ATOM 1642 C CA . LEU A 1 218 ? 11.703 -21.547 -6.121 1 98.44 218 LEU A CA 1
ATOM 1643 C C . LEU A 1 218 ? 13.141 -21.312 -5.66 1 98.44 218 LEU A C 1
ATOM 1645 O O . LEU A 1 218 ? 13.422 -20.312 -4.984 1 98.44 218 LEU A O 1
ATOM 1649 N N . GLY A 1 219 ? 14.031 -22.188 -6.105 1 97.75 219 GLY A N 1
ATOM 1650 C CA . GLY A 1 219 ? 15.461 -21.953 -5.957 1 97.75 219 GLY A CA 1
ATOM 1651 C C . GLY A 1 219 ? 15.984 -22.344 -4.586 1 97.75 219 GLY A C 1
ATOM 1652 O O . GLY A 1 219 ? 15.211 -22.5 -3.639 1 97.75 219 GLY A O 1
ATOM 1653 N N . THR A 1 220 ? 17.281 -22.391 -4.52 1 96.94 220 THR A N 1
ATOM 1654 C CA . THR A 1 220 ? 17.938 -22.688 -3.252 1 96.94 220 THR A CA 1
ATOM 1655 C C . THR A 1 220 ? 17.578 -21.641 -2.199 1 96.94 220 THR A C 1
ATOM 1657 O O . THR A 1 220 ? 17.578 -20.438 -2.482 1 96.94 220 THR A O 1
ATOM 1660 N N . GLU A 1 221 ? 17.188 -22.125 -1.015 1 97.88 221 GLU A N 1
ATOM 1661 C CA . GLU A 1 221 ? 16.812 -21.281 0.112 1 97.88 221 GLU A CA 1
ATOM 1662 C C . GLU A 1 221 ? 15.617 -20.406 -0.229 1 97.88 221 GLU A C 1
ATOM 1664 O O . GLU A 1 221 ? 15.336 -19.438 0.469 1 97.88 221 GLU A O 1
ATOM 1669 N N . GLY A 1 222 ? 14.922 -20.75 -1.333 1 98.56 222 GLY A N 1
ATOM 1670 C CA . GLY A 1 222 ? 13.758 -19.969 -1.724 1 98.56 222 GLY A CA 1
ATOM 1671 C C . GLY A 1 222 ? 14.117 -18.641 -2.338 1 98.56 222 GLY A C 1
ATOM 1672 O O . GLY A 1 222 ? 13.352 -17.672 -2.225 1 98.56 222 GLY A O 1
ATOM 1673 N N . GLN A 1 223 ? 15.219 -18.516 -3.025 1 98.56 223 GLN A N 1
ATOM 1674 C CA . GLN A 1 223 ? 15.758 -17.25 -3.494 1 98.56 223 GLN A CA 1
ATOM 1675 C C . GLN A 1 223 ? 15.156 -16.859 -4.844 1 98.56 223 GLN A C 1
ATOM 1677 O O . GLN A 1 223 ? 15.633 -15.93 -5.496 1 98.56 223 GLN A O 1
ATOM 1682 N N . GLY A 1 224 ? 14.164 -17.578 -5.309 1 98.38 224 GLY A N 1
ATOM 1683 C CA . GLY A 1 224 ? 13.344 -17.109 -6.41 1 98.38 224 GLY A CA 1
ATOM 1684 C C . GLY A 1 224 ? 13.82 -17.594 -7.766 1 98.38 224 GLY A C 1
ATOM 1685 O O . GLY A 1 224 ? 14.469 -18.641 -7.859 1 98.38 224 GLY A O 1
ATOM 1686 N N . THR A 1 225 ? 13.422 -16.938 -8.812 1 98.56 225 THR A N 1
ATOM 1687 C CA . THR A 1 225 ? 13.523 -17.359 -10.203 1 98.56 225 THR A CA 1
ATOM 1688 C C . THR A 1 225 ? 14.984 -17.438 -10.641 1 98.56 225 THR A C 1
ATOM 1690 O O . THR A 1 225 ? 15.391 -18.375 -11.336 1 98.56 225 THR A O 1
ATOM 1693 N N . ALA A 1 226 ? 15.797 -16.438 -10.258 1 98.06 226 ALA A N 1
ATOM 1694 C CA . ALA A 1 226 ? 17.203 -16.453 -10.641 1 98.06 226 ALA A CA 1
ATOM 1695 C C . ALA A 1 226 ? 17.906 -17.688 -10.094 1 98.06 226 ALA A C 1
ATOM 1697 O O . ALA A 1 226 ? 18.656 -18.359 -10.82 1 98.06 226 ALA A O 1
ATOM 1698 N N . ALA A 1 227 ? 17.672 -17.953 -8.836 1 98.19 227 ALA A N 1
ATOM 1699 C CA . ALA A 1 227 ? 18.266 -19.141 -8.227 1 98.19 227 ALA A CA 1
ATOM 1700 C C . ALA A 1 227 ? 17.75 -20.422 -8.867 1 98.19 227 ALA A C 1
ATOM 1702 O O . ALA A 1 227 ? 18.5 -21.375 -9.055 1 98.19 227 ALA A O 1
ATOM 1703 N N . HIS A 1 228 ? 16.469 -20.453 -9.141 1 98.25 228 HIS A N 1
ATOM 1704 C CA . HIS A 1 228 ? 15.859 -21.609 -9.789 1 98.25 228 HIS A CA 1
ATOM 1705 C C . HIS A 1 228 ? 16.578 -21.953 -11.086 1 98.25 228 HIS A C 1
ATOM 1707 O O . HIS A 1 228 ? 16.812 -23.125 -11.383 1 98.25 228 HIS A O 1
ATOM 1713 N N . TRP A 1 229 ? 16.953 -20.938 -11.867 1 98.31 229 TRP A N 1
ATOM 1714 C CA . TRP A 1 229 ? 17.594 -21.141 -13.164 1 98.31 229 TRP A CA 1
ATOM 1715 C C . TRP A 1 229 ? 19.109 -21.156 -13.016 1 98.31 229 TRP A C 1
ATOM 1717 O O . TRP A 1 229 ? 19.844 -21.156 -14.016 1 98.31 229 TRP A O 1
ATOM 1727 N N . ASN A 1 230 ? 19.625 -21.078 -11.82 1 97.5 230 ASN A N 1
ATOM 1728 C CA . ASN A 1 230 ? 21.062 -21.016 -11.539 1 97.5 230 ASN A CA 1
ATOM 1729 C C . ASN A 1 230 ? 21.719 -19.812 -12.227 1 97.5 230 ASN A C 1
ATOM 1731 O O . ASN A 1 230 ? 22.797 -19.938 -12.797 1 97.5 230 ASN A O 1
ATOM 1735 N N . MET A 1 231 ? 21.016 -18.781 -12.242 1 96.38 231 MET A N 1
ATOM 1736 C CA . MET A 1 231 ? 21.5 -17.547 -12.844 1 96.38 231 MET A CA 1
ATOM 1737 C C . MET A 1 231 ? 22.109 -16.625 -11.789 1 96.38 231 MET A C 1
ATOM 1739 O O . MET A 1 231 ? 21.656 -16.625 -10.641 1 96.38 231 MET A O 1
ATOM 1743 N N . ASP A 1 232 ? 23.062 -15.828 -12.242 1 94.81 232 ASP A N 1
ATOM 1744 C CA . ASP A 1 232 ? 23.609 -14.773 -11.391 1 94.81 232 ASP A CA 1
ATOM 1745 C C . ASP A 1 232 ? 22.562 -13.68 -11.141 1 94.81 232 ASP A C 1
ATOM 1747 O O . ASP A 1 232 ? 22.047 -13.078 -12.078 1 94.81 232 ASP A O 1
ATOM 1751 N N . ILE A 1 233 ? 22.266 -13.43 -9.875 1 94.31 233 ILE A N 1
ATOM 1752 C CA . ILE A 1 233 ? 21.234 -12.484 -9.477 1 94.31 233 ILE A CA 1
ATOM 1753 C C . ILE A 1 233 ? 21.578 -11.094 -10.008 1 94.31 233 ILE A C 1
ATOM 1755 O O . ILE A 1 233 ? 20.688 -10.266 -10.211 1 94.31 233 ILE A O 1
ATOM 1759 N N . HIS A 1 234 ? 22.844 -10.789 -10.328 1 93 234 HIS A N 1
ATOM 1760 C CA . HIS A 1 234 ? 23.297 -9.484 -10.789 1 93 234 HIS A CA 1
ATOM 1761 C C . HIS A 1 234 ? 22.984 -9.281 -12.266 1 93 234 HIS A C 1
ATOM 1763 O O . HIS A 1 234 ? 23.172 -8.188 -12.805 1 93 234 HIS A O 1
ATOM 1769 N N . GLY A 1 235 ? 22.469 -10.336 -12.906 1 93.25 235 GLY A N 1
ATOM 1770 C CA . GLY A 1 235 ? 21.938 -10.188 -14.258 1 93.25 235 GLY A CA 1
ATOM 1771 C C . GLY A 1 235 ? 20.625 -9.438 -14.312 1 93.25 235 GLY A C 1
ATOM 1772 O O . GLY A 1 235 ? 20.188 -9.031 -15.391 1 93.25 235 GLY A O 1
ATOM 1773 N N . VAL A 1 236 ? 20.031 -9.211 -13.148 1 96.31 236 VAL A N 1
ATOM 1774 C CA . VAL A 1 236 ? 18.797 -8.438 -13.008 1 96.31 236 VAL A CA 1
ATOM 1775 C C . VAL A 1 236 ? 19.109 -7.113 -12.312 1 96.31 236 VAL A C 1
ATOM 1777 O O . VAL A 1 236 ? 19.906 -7.062 -11.375 1 96.31 236 VAL A O 1
ATOM 1780 N N . ASP A 1 237 ? 18.469 -6.051 -12.781 1 97.31 237 ASP A N 1
ATOM 1781 C CA . ASP A 1 237 ? 18.797 -4.723 -12.266 1 97.31 237 ASP A CA 1
ATOM 1782 C C . ASP A 1 237 ? 18.047 -4.438 -10.969 1 97.31 237 ASP A C 1
ATOM 1784 O O . ASP A 1 237 ? 18.578 -3.807 -10.055 1 97.31 237 ASP A O 1
ATOM 1788 N N . VAL A 1 238 ? 16.781 -4.793 -10.93 1 98.5 238 VAL A N 1
ATOM 1789 C CA . VAL A 1 238 ? 15.914 -4.512 -9.789 1 98.5 238 VAL A CA 1
ATOM 1790 C C . VAL A 1 238 ? 15.07 -5.746 -9.469 1 98.5 238 VAL A C 1
ATOM 1792 O O . VAL A 1 238 ? 14.453 -6.336 -10.359 1 98.5 238 VAL A O 1
ATOM 1795 N N . ILE A 1 239 ? 15.062 -6.098 -8.211 1 98.81 239 ILE A N 1
ATOM 1796 C CA . ILE A 1 239 ? 14.312 -7.254 -7.734 1 98.81 239 ILE A CA 1
ATOM 1797 C C . ILE A 1 239 ? 13.234 -6.805 -6.746 1 98.81 239 ILE A C 1
ATOM 1799 O O . ILE A 1 239 ? 13.539 -6.16 -5.738 1 98.81 239 ILE A O 1
ATOM 1803 N N . MET A 1 240 ? 12.008 -7.105 -7.074 1 98.88 240 MET A N 1
ATOM 1804 C CA . MET A 1 240 ? 10.914 -6.816 -6.152 1 98.88 240 MET A CA 1
ATOM 1805 C C . MET A 1 240 ? 10.383 -8.102 -5.523 1 98.88 240 MET A C 1
ATOM 1807 O O . MET A 1 240 ? 10.195 -9.102 -6.211 1 98.88 240 MET A O 1
ATOM 1811 N N . GLY A 1 241 ? 10.18 -8.117 -4.23 1 98.69 241 GLY A N 1
ATOM 1812 C CA . GLY A 1 241 ? 9.555 -9.219 -3.52 1 98.69 241 GLY A CA 1
ATOM 1813 C C . GLY A 1 241 ? 8.445 -8.773 -2.584 1 98.69 241 GLY A C 1
ATOM 1814 O O . GLY A 1 241 ? 8.414 -7.621 -2.15 1 98.69 241 GLY A O 1
ATOM 1815 N N . THR A 1 242 ? 7.48 -9.656 -2.301 1 98.12 242 THR A N 1
ATOM 1816 C CA . THR A 1 242 ? 6.445 -9.359 -1.318 1 98.12 242 THR A CA 1
ATOM 1817 C C . THR A 1 242 ? 6.652 -10.188 -0.051 1 98.12 242 THR A C 1
ATOM 1819 O O . THR A 1 242 ? 7.27 -11.25 -0.09 1 98.12 242 THR A O 1
ATOM 1822 N N . LEU A 1 243 ? 6.156 -9.68 1.013 1 98.75 243 LEU A N 1
ATOM 1823 C CA . LEU A 1 243 ? 6.215 -10.359 2.303 1 98.75 243 LEU A CA 1
ATOM 1824 C C . LEU A 1 243 ? 4.859 -10.953 2.662 1 98.75 243 LEU A C 1
ATOM 1826 O O . LEU A 1 243 ? 4.715 -11.578 3.717 1 98.75 243 LEU A O 1
ATOM 1830 N N . GLY A 1 244 ? 3.9 -10.828 1.76 1 97.88 244 GLY A N 1
ATOM 1831 C CA . GLY A 1 244 ? 2.535 -11.219 2.088 1 97.88 244 GLY A CA 1
ATOM 1832 C C . GLY A 1 244 ? 2.133 -12.555 1.496 1 97.88 244 GLY A C 1
ATOM 1833 O O . GLY A 1 244 ? 0.977 -12.961 1.609 1 97.88 244 GLY A O 1
ATOM 1834 N N . LYS A 1 245 ? 3.035 -13.242 0.821 1 98.12 245 LYS A N 1
ATOM 1835 C CA . LYS A 1 245 ? 2.746 -14.531 0.195 1 98.12 245 LYS A CA 1
ATOM 1836 C C . LYS A 1 245 ? 3.516 -15.664 0.874 1 98.12 245 LYS A C 1
ATOM 1838 O O . LYS A 1 245 ? 3.268 -15.977 2.039 1 98.12 245 LYS A O 1
ATOM 1843 N N . ALA A 1 246 ? 4.617 -16.156 0.368 1 98.56 246 ALA A N 1
ATOM 1844 C CA . ALA A 1 246 ? 5.359 -17.25 0.991 1 98.56 246 ALA A CA 1
ATOM 1845 C C . ALA A 1 246 ? 5.871 -16.844 2.371 1 98.56 246 ALA A C 1
ATOM 1847 O O . ALA A 1 246 ? 5.988 -17.688 3.266 1 98.56 246 ALA A O 1
ATOM 1848 N N . PHE A 1 247 ? 6.105 -15.562 2.592 1 98.69 247 PHE A N 1
ATOM 1849 C CA . PHE A 1 247 ? 6.602 -15.062 3.871 1 98.69 247 PHE A CA 1
ATOM 1850 C C . PHE A 1 247 ? 5.504 -15.109 4.93 1 98.69 247 PHE A C 1
ATOM 1852 O O . PHE A 1 247 ? 5.789 -15.07 6.129 1 98.69 247 PHE A O 1
ATOM 1859 N N . GLY A 1 248 ? 4.23 -15.031 4.52 1 98.25 248 GLY A N 1
ATOM 1860 C CA . GLY A 1 248 ? 3.105 -15.18 5.43 1 98.25 248 GLY A CA 1
ATOM 1861 C C . GLY A 1 248 ? 2.824 -13.938 6.246 1 98.25 248 GLY A C 1
ATOM 1862 O O . GLY A 1 248 ? 2.145 -14 7.273 1 98.25 248 GLY A O 1
ATOM 1863 N N . VAL A 1 249 ? 3.283 -12.797 5.871 1 98.62 249 VAL A N 1
ATOM 1864 C CA . VAL A 1 249 ? 3.158 -11.586 6.672 1 98.62 249 VAL A CA 1
ATOM 1865 C C . VAL A 1 249 ? 2.43 -10.508 5.871 1 98.62 249 VAL A C 1
ATOM 1867 O O . VAL A 1 249 ? 1.236 -10.633 5.59 1 98.62 249 VAL A O 1
ATOM 1870 N N . TYR A 1 250 ? 3.002 -9.43 5.566 1 98.62 250 TYR A N 1
ATOM 1871 C CA . TYR A 1 250 ? 2.475 -8.289 4.828 1 98.62 250 TYR A CA 1
ATOM 1872 C C . TYR A 1 250 ? 3.574 -7.277 4.527 1 98.62 250 TYR A C 1
ATOM 1874 O O . TYR A 1 250 ? 4.473 -7.066 5.344 1 98.62 250 TYR A O 1
ATOM 1882 N N . GLY A 1 251 ? 3.553 -6.719 3.4 1 98.56 251 GLY A N 1
ATOM 1883 C CA . GLY A 1 251 ? 4.594 -5.789 2.994 1 98.56 251 GLY A CA 1
ATOM 1884 C C . GLY A 1 251 ? 5.371 -6.258 1.777 1 98.56 251 GLY A C 1
ATOM 1885 O O . GLY A 1 251 ? 4.961 -7.203 1.102 1 98.56 251 GLY A O 1
ATOM 1886 N N . ALA A 1 252 ? 6.422 -5.531 1.457 1 98.88 252 ALA A N 1
ATOM 1887 C CA . ALA A 1 252 ? 7.254 -5.855 0.301 1 98.88 252 ALA A CA 1
ATOM 1888 C C . ALA A 1 252 ? 8.641 -5.234 0.429 1 98.88 252 ALA A C 1
ATOM 1890 O O . ALA A 1 252 ? 8.938 -4.57 1.424 1 98.88 252 ALA A O 1
ATOM 1891 N N . PHE A 1 253 ? 9.484 -5.555 -0.479 1 98.94 253 PHE A N 1
ATOM 1892 C CA . PHE A 1 253 ? 10.812 -4.949 -0.543 1 98.94 253 PHE A CA 1
ATOM 1893 C C . PHE A 1 253 ? 11.305 -4.895 -1.982 1 98.94 253 PHE A C 1
ATOM 1895 O O . PHE A 1 253 ? 10.805 -5.609 -2.85 1 98.94 253 PHE A O 1
ATOM 1902 N N . VAL A 1 254 ? 12.18 -4 -2.213 1 98.88 254 VAL A N 1
ATOM 1903 C CA . VAL A 1 254 ? 12.961 -3.918 -3.443 1 98.88 254 VAL A CA 1
ATOM 1904 C C . VAL A 1 254 ? 14.445 -4.062 -3.123 1 98.88 254 VAL A C 1
ATOM 1906 O O . VAL A 1 254 ? 14.93 -3.512 -2.133 1 98.88 254 VAL A O 1
ATOM 1909 N N . ALA A 1 255 ? 15.102 -4.824 -3.9 1 98.81 255 ALA A N 1
ATOM 1910 C CA . ALA A 1 255 ? 16.516 -5.105 -3.648 1 98.81 255 ALA A CA 1
ATOM 1911 C C . ALA A 1 255 ? 17.344 -4.949 -4.922 1 98.81 255 ALA A C 1
ATOM 1913 O O . ALA A 1 255 ? 16.812 -5.105 -6.031 1 98.81 255 ALA A O 1
ATOM 1914 N N . GLY A 1 256 ? 18.594 -4.645 -4.832 1 98.19 256 GLY A N 1
ATOM 1915 C CA . GLY A 1 256 ? 19.547 -4.449 -5.922 1 98.19 256 GLY A CA 1
ATOM 1916 C C . GLY A 1 256 ? 20.812 -3.73 -5.492 1 98.19 256 GLY A C 1
ATOM 1917 O O . GLY A 1 256 ? 21.328 -3.977 -4.398 1 98.19 256 GLY A O 1
ATOM 1918 N N . SER A 1 257 ? 21.359 -2.951 -6.406 1 97.94 257 SER A N 1
ATOM 1919 C CA . SER A 1 257 ? 22.547 -2.162 -6.09 1 97.94 257 SER A CA 1
ATOM 1920 C C . SER A 1 257 ? 22.219 -1.054 -5.094 1 97.94 257 SER A C 1
ATOM 1922 O O . SER A 1 257 ? 21.062 -0.66 -4.953 1 97.94 257 SER A O 1
ATOM 1924 N N . GLN A 1 258 ? 23.234 -0.582 -4.418 1 97.56 258 GLN A N 1
ATOM 1925 C CA . GLN A 1 258 ? 23.062 0.544 -3.504 1 97.56 258 GLN A CA 1
ATOM 1926 C C . GLN A 1 258 ? 22.516 1.768 -4.234 1 97.56 258 GLN A C 1
ATOM 1928 O O . GLN A 1 258 ? 21.688 2.502 -3.691 1 97.56 258 GLN A O 1
ATOM 1933 N N . ASP A 1 259 ? 22.953 1.96 -5.469 1 97.31 259 ASP A N 1
ATOM 1934 C CA . ASP A 1 259 ? 22.516 3.102 -6.262 1 97.31 259 ASP A CA 1
ATOM 1935 C C . ASP A 1 259 ? 21 3.051 -6.5 1 97.31 259 ASP A C 1
ATOM 1937 O O . ASP A 1 259 ? 20.312 4.066 -6.371 1 97.31 259 ASP A O 1
ATOM 1941 N N . VAL A 1 260 ? 20.516 1.883 -6.84 1 97.12 260 VAL A N 1
ATOM 1942 C CA . VAL A 1 260 ? 19.078 1.716 -7.094 1 97.12 260 VAL A CA 1
ATOM 1943 C C . VAL A 1 260 ? 18.297 2.018 -5.824 1 97.12 260 VAL A C 1
ATOM 1945 O O . VAL A 1 260 ? 17.312 2.766 -5.859 1 97.12 260 VAL A O 1
ATOM 1948 N N . VAL A 1 261 ? 18.703 1.481 -4.727 1 98.12 261 VAL A N 1
ATOM 1949 C CA . VAL A 1 261 ? 17.984 1.636 -3.461 1 98.12 261 VAL A CA 1
ATOM 1950 C C . VAL A 1 261 ? 18.047 3.096 -3.014 1 98.12 261 VAL A C 1
ATOM 1952 O O . VAL A 1 261 ? 17.047 3.641 -2.539 1 98.12 261 VAL A O 1
ATOM 1955 N N . ASP A 1 262 ? 19.188 3.754 -3.197 1 97.75 262 ASP A N 1
ATOM 1956 C CA . ASP A 1 262 ? 19.312 5.168 -2.855 1 97.75 262 ASP A CA 1
ATOM 1957 C C . ASP A 1 262 ? 18.391 6.027 -3.719 1 97.75 262 ASP A C 1
ATOM 1959 O O . ASP A 1 262 ? 17.781 6.977 -3.229 1 97.75 262 ASP A O 1
ATOM 1963 N N . LEU A 1 263 ? 18.344 5.68 -4.949 1 97.25 263 LEU A N 1
ATOM 1964 C CA . LEU A 1 263 ? 17.484 6.438 -5.852 1 97.25 263 LEU A CA 1
ATOM 1965 C C . LEU A 1 263 ? 16.016 6.301 -5.441 1 97.25 263 LEU A C 1
ATOM 1967 O O . LEU A 1 263 ? 15.281 7.293 -5.418 1 97.25 263 LEU A O 1
ATOM 1971 N N . LEU A 1 264 ? 15.633 5.07 -5.16 1 98 264 LEU A N 1
ATOM 1972 C CA . LEU A 1 264 ? 14.25 4.832 -4.754 1 98 264 LEU A CA 1
ATOM 1973 C C . LEU A 1 264 ? 13.938 5.551 -3.443 1 98 264 LEU A C 1
ATOM 1975 O O . LEU A 1 264 ? 12.867 6.148 -3.299 1 98 264 LEU A O 1
ATOM 1979 N N . ARG A 1 265 ? 14.82 5.512 -2.488 1 96.94 265 ARG A N 1
ATOM 1980 C CA . ARG A 1 265 ? 14.648 6.172 -1.198 1 96.94 265 ARG A CA 1
ATOM 1981 C C . ARG A 1 265 ? 14.414 7.668 -1.373 1 96.94 265 ARG A C 1
ATOM 1983 O O . ARG A 1 265 ? 13.641 8.273 -0.622 1 96.94 265 ARG A O 1
ATOM 1990 N N . ASN A 1 266 ? 14.977 8.258 -2.428 1 95.69 266 ASN A N 1
ATOM 1991 C CA . ASN A 1 266 ? 14.969 9.711 -2.578 1 95.69 266 ASN A CA 1
ATOM 1992 C C . ASN A 1 266 ? 13.906 10.164 -3.576 1 95.69 266 ASN A C 1
ATOM 1994 O O . ASN A 1 266 ? 13.547 11.344 -3.613 1 95.69 266 ASN A O 1
ATOM 1998 N N . ARG A 1 267 ? 13.391 9.148 -4.383 1 95.75 267 ARG A N 1
ATOM 1999 C CA . ARG A 1 267 ? 12.57 9.641 -5.488 1 95.75 267 ARG A CA 1
ATOM 2000 C C . ARG A 1 267 ? 11.25 8.883 -5.574 1 95.75 267 ARG A C 1
ATOM 2002 O O . ARG A 1 267 ? 10.297 9.359 -6.188 1 95.75 267 ARG A O 1
ATOM 2009 N N . ALA A 1 268 ? 11.211 7.691 -5.043 1 97.19 268 ALA A N 1
ATOM 2010 C CA . ALA A 1 268 ? 10 6.891 -5.199 1 97.19 268 ALA A CA 1
ATOM 2011 C C . ALA A 1 268 ? 8.852 7.457 -4.367 1 97.19 268 ALA A C 1
ATOM 2013 O O . ALA A 1 268 ? 8.828 7.301 -3.145 1 97.19 268 ALA A O 1
ATOM 2014 N N . ARG A 1 269 ? 7.871 7.977 -4.996 1 96.69 269 ARG A N 1
ATOM 2015 C CA . ARG A 1 269 ? 6.77 8.672 -4.332 1 96.69 269 ARG A CA 1
ATOM 2016 C C . ARG A 1 269 ? 5.977 7.715 -3.449 1 96.69 269 ARG A C 1
ATOM 2018 O O . ARG A 1 269 ? 5.559 8.086 -2.348 1 96.69 269 ARG A O 1
ATOM 2025 N N . SER A 1 270 ? 5.789 6.441 -3.926 1 97.44 270 SER A N 1
ATOM 2026 C CA . SER A 1 270 ? 5.008 5.461 -3.18 1 97.44 270 SER A CA 1
ATOM 2027 C C . SER A 1 270 ? 5.746 5 -1.929 1 97.44 270 SER A C 1
ATOM 2029 O O . SER A 1 270 ? 5.191 4.27 -1.104 1 97.44 270 SER A O 1
ATOM 2031 N N . PHE A 1 271 ? 7.055 5.398 -1.793 1 97.5 271 PHE A N 1
ATOM 2032 C CA . PHE A 1 271 ? 7.844 5.18 -0.585 1 97.5 271 PHE A CA 1
ATOM 2033 C C . PHE A 1 271 ? 7.848 6.43 0.289 1 97.5 271 PHE A C 1
ATOM 2035 O O . PHE A 1 271 ? 7.555 6.355 1.485 1 97.5 271 PHE A O 1
ATOM 2042 N N . ILE A 1 272 ? 8.086 7.551 -0.31 1 95.88 272 ILE A N 1
ATOM 2043 C CA . ILE A 1 272 ? 8.312 8.82 0.382 1 95.88 272 ILE A CA 1
ATOM 2044 C C . ILE A 1 272 ? 7.008 9.305 1.012 1 95.88 272 ILE A C 1
ATOM 2046 O O . ILE A 1 272 ? 7.004 9.797 2.143 1 95.88 272 ILE A O 1
ATOM 2050 N N . TYR A 1 273 ? 5.871 9.141 0.31 1 94.56 273 TYR A N 1
ATOM 2051 C CA . TYR A 1 273 ? 4.602 9.719 0.733 1 94.56 273 TYR A CA 1
ATOM 2052 C C . TYR A 1 273 ? 3.65 8.641 1.235 1 94.56 273 TYR A C 1
ATOM 2054 O O . TYR A 1 273 ? 2.473 8.625 0.875 1 94.56 273 TYR A O 1
ATOM 2062 N N . HIS A 1 274 ? 4.207 7.754 1.981 1 93.31 274 HIS A N 1
ATOM 2063 C CA . HIS A 1 274 ? 3.504 6.605 2.545 1 93.31 274 HIS A CA 1
ATOM 2064 C C . HIS A 1 274 ? 3.92 6.363 3.992 1 93.31 274 HIS A C 1
ATOM 2066 O O . HIS A 1 274 ? 5.098 6.484 4.332 1 93.31 274 HIS A O 1
ATOM 2072 N N . THR A 1 275 ? 2.941 6.07 4.789 1 95.56 275 THR A N 1
ATOM 2073 C CA . THR A 1 275 ? 3.266 5.684 6.16 1 95.56 275 THR A CA 1
ATOM 2074 C C . THR A 1 275 ? 4.117 4.422 6.176 1 95.56 275 THR A C 1
ATOM 2076 O O . THR A 1 275 ? 3.869 3.486 5.414 1 95.56 275 THR A O 1
ATOM 2079 N N . ALA A 1 276 ? 5.121 4.391 7.066 1 97.38 276 ALA A N 1
ATOM 2080 C CA . ALA A 1 276 ? 6.016 3.238 7.156 1 97.38 276 ALA A CA 1
ATOM 2081 C C . ALA A 1 276 ? 5.25 1.989 7.594 1 97.38 276 ALA A C 1
ATOM 2083 O O . ALA A 1 276 ? 4.277 2.08 8.344 1 97.38 276 ALA A O 1
ATOM 2084 N N . LEU A 1 277 ? 5.695 0.835 7.09 1 98 277 LEU A N 1
ATOM 2085 C CA . LEU A 1 277 ? 5.191 -0.465 7.523 1 98 277 LEU A CA 1
ATOM 2086 C C . LEU A 1 277 ? 5.281 -0.605 9.039 1 98 277 LEU A C 1
ATOM 2088 O O . LEU A 1 277 ? 6.289 -0.236 9.641 1 98 277 LEU A O 1
ATOM 2092 N N . PRO A 1 278 ? 4.188 -1.094 9.719 1 98.12 278 PRO A N 1
ATOM 2093 C CA . PRO A 1 278 ? 4.336 -1.368 11.148 1 98.12 278 PRO A CA 1
ATOM 2094 C C . PRO A 1 278 ? 5.547 -2.248 11.453 1 98.12 278 PRO A C 1
ATOM 2096 O O . PRO A 1 278 ? 5.766 -3.258 10.781 1 98.12 278 PRO A O 1
ATOM 2099 N N . SER A 1 279 ? 6.316 -1.894 12.484 1 98.06 279 SER A N 1
ATOM 2100 C CA . SER A 1 279 ? 7.562 -2.598 12.773 1 98.06 279 SER A CA 1
ATOM 2101 C C . SER A 1 279 ? 7.297 -4.043 13.188 1 98.06 279 SER A C 1
ATOM 2103 O O . SER A 1 279 ? 8.141 -4.918 12.977 1 98.06 279 SER A O 1
ATOM 2105 N N . ALA A 1 280 ? 6.102 -4.328 13.734 1 98.62 280 ALA A N 1
ATOM 2106 C CA . ALA A 1 280 ? 5.723 -5.691 14.102 1 98.62 280 ALA A CA 1
ATOM 2107 C C . ALA A 1 280 ? 5.742 -6.613 12.891 1 98.62 280 ALA A C 1
ATOM 2109 O O . ALA A 1 280 ? 6.094 -7.793 13.008 1 98.62 280 ALA A O 1
ATOM 2110 N N . LEU A 1 281 ? 5.328 -6.105 11.75 1 98.81 281 LEU A N 1
ATOM 2111 C CA . LEU A 1 281 ? 5.312 -6.898 10.523 1 98.81 281 LEU A CA 1
ATOM 2112 C C . LEU A 1 281 ? 6.73 -7.152 10.023 1 98.81 281 LEU A C 1
ATOM 2114 O O . LEU A 1 281 ? 7.027 -8.234 9.508 1 98.81 281 LEU A O 1
ATOM 2118 N N . ALA A 1 282 ? 7.609 -6.145 10.203 1 98.88 282 ALA A N 1
ATOM 2119 C CA . ALA A 1 282 ? 9.016 -6.34 9.852 1 98.88 282 ALA A CA 1
ATOM 2120 C C . ALA A 1 282 ? 9.656 -7.398 10.742 1 98.88 282 ALA A C 1
ATOM 2122 O O . ALA A 1 282 ? 10.422 -8.234 10.258 1 98.88 282 ALA A O 1
ATOM 2123 N N . ALA A 1 283 ? 9.359 -7.34 12.023 1 98.88 283 ALA A N 1
ATOM 2124 C CA . ALA A 1 283 ? 9.891 -8.32 12.961 1 98.88 283 ALA A CA 1
ATOM 2125 C C . ALA A 1 283 ? 9.438 -9.734 12.602 1 98.88 283 ALA A C 1
ATOM 2127 O O . ALA A 1 283 ? 10.234 -10.672 12.617 1 98.88 283 ALA A O 1
ATOM 2128 N N . ALA A 1 284 ? 8.172 -9.875 12.297 1 98.88 284 ALA A N 1
ATOM 2129 C CA . ALA A 1 284 ? 7.637 -11.172 11.891 1 98.88 284 ALA A CA 1
ATOM 2130 C C . ALA A 1 284 ? 8.273 -11.641 10.586 1 98.88 284 ALA A C 1
ATOM 2132 O O . ALA A 1 284 ? 8.578 -12.828 10.438 1 98.88 284 ALA A O 1
ATOM 2133 N N . ALA A 1 285 ? 8.453 -10.727 9.641 1 98.94 285 ALA A N 1
ATOM 2134 C CA . ALA A 1 285 ? 9.016 -11.07 8.336 1 98.94 285 ALA A CA 1
ATOM 2135 C C . ALA A 1 285 ? 10.453 -11.562 8.469 1 98.94 285 ALA A C 1
ATOM 2137 O O . ALA A 1 285 ? 10.898 -12.422 7.711 1 98.94 285 ALA A O 1
ATOM 2138 N N . LEU A 1 286 ? 11.164 -10.992 9.445 1 98.88 286 LEU A N 1
ATOM 2139 C CA . LEU A 1 286 ? 12.523 -11.453 9.695 1 98.88 286 LEU A CA 1
ATOM 2140 C C . LEU A 1 286 ? 12.531 -12.922 10.102 1 98.88 286 LEU A C 1
ATOM 2142 O O . LEU A 1 286 ? 13.359 -13.695 9.617 1 98.88 286 LEU A O 1
ATOM 2146 N N . VAL A 1 287 ? 11.633 -13.297 10.977 1 98.88 287 VAL A N 1
ATOM 2147 C CA . VAL A 1 287 ? 11.5 -14.688 11.398 1 98.88 287 VAL A CA 1
ATOM 2148 C C . VAL A 1 287 ? 11.07 -15.547 10.219 1 98.88 287 VAL A C 1
ATOM 2150 O O . VAL A 1 287 ? 11.578 -16.656 10.031 1 98.88 287 VAL A O 1
ATOM 2153 N N . ALA A 1 288 ? 10.164 -15.039 9.43 1 98.88 288 ALA A N 1
ATOM 2154 C CA . ALA A 1 288 ? 9.719 -15.75 8.234 1 98.88 288 ALA A CA 1
ATOM 2155 C C . ALA A 1 288 ? 10.883 -16.031 7.289 1 98.88 288 ALA A C 1
ATOM 2157 O O . ALA A 1 288 ? 10.969 -17.109 6.695 1 98.88 288 ALA A O 1
ATOM 2158 N N . LEU A 1 289 ? 11.734 -15.023 7.125 1 98.88 289 LEU A N 1
ATOM 2159 C CA . LEU A 1 289 ? 12.891 -15.188 6.258 1 98.88 289 LEU A CA 1
ATOM 2160 C C . LEU A 1 289 ? 13.766 -16.344 6.719 1 98.88 289 LEU A C 1
ATOM 2162 O O . LEU A 1 289 ? 14.227 -17.141 5.902 1 98.88 289 LEU A O 1
ATOM 2166 N N . ASP A 1 290 ? 13.992 -16.422 7.988 1 98.69 290 ASP A N 1
ATOM 2167 C CA . ASP A 1 290 ? 14.797 -17.516 8.539 1 98.69 290 ASP A CA 1
ATOM 2168 C C . ASP A 1 290 ? 14.148 -18.875 8.273 1 98.69 290 ASP A C 1
ATOM 2170 O O . ASP A 1 290 ? 14.805 -19.797 7.816 1 98.69 290 ASP A O 1
ATOM 2174 N N . LEU A 1 291 ? 12.859 -18.984 8.523 1 98.5 291 LEU A N 1
ATOM 2175 C CA . LEU A 1 291 ? 12.125 -20.234 8.32 1 98.5 291 LEU A CA 1
ATOM 2176 C C . LEU A 1 291 ? 12.094 -20.609 6.844 1 98.5 291 LEU A C 1
ATOM 2178 O O . LEU A 1 291 ? 12.195 -21.781 6.496 1 98.5 291 LEU A O 1
ATOM 2182 N N . LEU A 1 292 ? 11.93 -19.578 6.035 1 97.69 292 LEU A N 1
ATOM 2183 C CA . LEU A 1 292 ? 11.859 -19.797 4.594 1 97.69 292 LEU A CA 1
ATOM 2184 C C . LEU A 1 292 ? 13.203 -20.281 4.055 1 97.69 292 LEU A C 1
ATOM 2186 O O . LEU A 1 292 ? 13.242 -21.156 3.189 1 97.69 292 LEU A O 1
ATOM 2190 N N . ARG A 1 293 ? 14.289 -19.734 4.523 1 97.94 293 ARG A N 1
ATOM 2191 C CA . ARG A 1 293 ? 15.633 -20.125 4.098 1 97.94 293 ARG A CA 1
ATOM 2192 C C . ARG A 1 293 ? 15.914 -21.594 4.434 1 97.94 293 ARG A C 1
ATOM 2194 O O . ARG A 1 293 ? 16.516 -22.312 3.635 1 97.94 293 ARG A O 1
ATOM 2201 N N . HIS A 1 294 ? 15.398 -22.047 5.523 1 97.5 294 HIS A N 1
ATOM 2202 C CA . HIS A 1 294 ? 15.602 -23.406 5.984 1 97.5 294 HIS A CA 1
ATOM 2203 C C . HIS A 1 294 ? 14.367 -24.266 5.738 1 97.5 294 HIS A C 1
ATOM 2205 O O . HIS A 1 294 ? 14.133 -25.25 6.453 1 97.5 294 HIS A O 1
ATOM 2211 N N . GLY A 1 295 ? 13.602 -23.828 4.781 1 97.56 295 GLY A N 1
ATOM 2212 C CA . GLY A 1 295 ? 12.312 -24.469 4.57 1 97.56 295 GLY A CA 1
ATOM 2213 C C . GLY A 1 295 ? 12.32 -25.484 3.449 1 97.56 295 GLY A C 1
ATOM 2214 O O . GLY A 1 295 ? 11.352 -25.609 2.695 1 97.56 295 GLY A O 1
ATOM 2215 N N . ASP A 1 296 ? 13.367 -26.281 3.311 1 98.06 296 ASP A N 1
ATOM 2216 C CA . ASP A 1 296 ? 13.469 -27.281 2.242 1 98.06 296 ASP A CA 1
ATOM 2217 C C . ASP A 1 296 ? 12.352 -28.312 2.338 1 98.06 296 ASP A C 1
ATOM 2219 O O . ASP A 1 296 ? 11.781 -28.703 1.321 1 98.06 296 ASP A O 1
ATOM 2223 N N . ALA A 1 297 ? 12.07 -28.75 3.535 1 98.12 297 ALA A N 1
ATOM 2224 C CA . ALA A 1 297 ? 11.016 -29.75 3.729 1 98.12 297 ALA A CA 1
ATOM 2225 C C . ALA A 1 297 ? 9.664 -29.203 3.266 1 98.12 297 ALA A C 1
ATOM 2227 O O . ALA A 1 297 ? 8.852 -29.938 2.693 1 98.12 297 ALA A O 1
ATOM 2228 N N . ARG A 1 298 ? 9.391 -27.938 3.578 1 98.12 298 ARG A N 1
ATOM 2229 C CA . ARG A 1 298 ? 8.148 -27.312 3.137 1 98.12 298 ARG A CA 1
ATOM 2230 C C . ARG A 1 298 ? 8.078 -27.25 1.615 1 98.12 298 ARG A C 1
ATOM 2232 O O . ARG A 1 298 ? 7.031 -27.516 1.025 1 98.12 298 ARG A O 1
ATOM 2239 N N . ARG A 1 299 ? 9.156 -26.812 0.961 1 98.44 299 ARG A N 1
ATOM 2240 C CA . ARG A 1 299 ? 9.195 -26.734 -0.495 1 98.44 299 ARG A CA 1
ATOM 2241 C C . ARG A 1 299 ? 9.031 -28.109 -1.118 1 98.44 299 ARG A C 1
ATOM 2243 O O . ARG A 1 299 ? 8.391 -28.266 -2.158 1 98.44 299 ARG A O 1
ATOM 2250 N N . GLU A 1 300 ? 9.625 -29.125 -0.496 1 98.25 300 GLU A N 1
ATOM 2251 C CA . GLU A 1 300 ? 9.461 -30.5 -0.972 1 98.25 300 GLU A CA 1
ATOM 2252 C C . GLU A 1 300 ? 8 -30.938 -0.871 1 98.25 300 GLU A C 1
ATOM 2254 O O . GLU A 1 300 ? 7.488 -31.609 -1.767 1 98.25 300 GLU A O 1
ATOM 2259 N N . ARG A 1 301 ? 7.348 -30.594 0.205 1 98.12 301 ARG A N 1
ATOM 2260 C CA . ARG A 1 301 ? 5.934 -30.922 0.371 1 98.12 301 ARG A CA 1
ATOM 2261 C C . ARG A 1 301 ? 5.094 -30.312 -0.741 1 98.12 301 ARG A C 1
ATOM 2263 O O . ARG A 1 301 ? 4.164 -30.938 -1.247 1 98.12 301 ARG A O 1
ATOM 2270 N N . LEU A 1 302 ? 5.406 -29.047 -1.089 1 98.44 302 LEU A N 1
ATOM 2271 C CA . LEU A 1 302 ? 4.703 -28.391 -2.191 1 98.44 302 LEU A CA 1
ATOM 2272 C C . LEU A 1 302 ? 4.852 -29.203 -3.479 1 98.44 302 LEU A C 1
ATOM 2274 O O . LEU A 1 302 ? 3.885 -29.375 -4.219 1 98.44 302 LEU A O 1
ATOM 2278 N N . THR A 1 303 ? 6.035 -29.672 -3.721 1 98.06 303 THR A N 1
ATOM 2279 C CA . THR A 1 303 ? 6.309 -30.469 -4.906 1 98.06 303 THR A CA 1
ATOM 2280 C C . THR A 1 303 ? 5.508 -31.781 -4.863 1 98.06 303 THR A C 1
ATOM 2282 O O . THR A 1 303 ? 4.906 -32.156 -5.863 1 98.06 303 THR A O 1
ATOM 2285 N N . GLN A 1 304 ? 5.488 -32.406 -3.717 1 98.38 304 GLN A N 1
ATOM 2286 C CA . GLN A 1 304 ? 4.746 -33.656 -3.545 1 98.38 304 GLN A CA 1
ATOM 2287 C C . GLN A 1 304 ? 3.254 -33.438 -3.766 1 98.38 304 GLN A C 1
ATOM 2289 O O . GLN A 1 304 ? 2.594 -34.25 -4.422 1 98.38 304 GLN A O 1
ATOM 2294 N N . HIS A 1 305 ? 2.742 -32.375 -3.146 1 98.62 305 HIS A N 1
ATOM 2295 C CA . HIS A 1 305 ? 1.33 -32.031 -3.312 1 98.62 305 HIS A CA 1
ATOM 2296 C C . HIS A 1 305 ? 0.977 -31.859 -4.785 1 98.62 305 HIS A C 1
ATOM 2298 O O . HIS A 1 305 ? -0.034 -32.375 -5.254 1 98.62 305 HIS A O 1
ATOM 2304 N N . ARG A 1 306 ? 1.795 -31.109 -5.488 1 98.12 306 ARG A N 1
ATOM 2305 C CA . ARG A 1 306 ? 1.562 -30.844 -6.906 1 98.12 306 ARG A CA 1
ATOM 2306 C C . ARG A 1 306 ? 1.576 -32.125 -7.715 1 98.12 306 ARG A C 1
ATOM 2308 O O . ARG A 1 306 ? 0.667 -32.375 -8.508 1 98.12 306 ARG A O 1
ATOM 2315 N N . GLN A 1 307 ? 2.594 -32.906 -7.508 1 98 307 GLN A N 1
ATOM 2316 C CA . GLN A 1 307 ? 2.744 -34.156 -8.242 1 98 307 GLN A CA 1
ATOM 2317 C C . GLN A 1 307 ? 1.578 -35.125 -7.965 1 98 307 GLN A C 1
ATOM 2319 O O . GLN A 1 307 ? 1.042 -35.75 -8.883 1 98 307 GLN A O 1
ATOM 2324 N N . HIS A 1 308 ? 1.226 -35.188 -6.738 1 98.19 308 HIS A N 1
ATOM 2325 C CA . HIS A 1 308 ? 0.118 -36.062 -6.363 1 98.19 308 HIS A CA 1
ATOM 2326 C C . HIS A 1 308 ? -1.187 -35.594 -7.008 1 98.19 308 HIS A C 1
ATOM 2328 O O . HIS A 1 308 ? -1.914 -36.406 -7.586 1 98.19 308 HIS A O 1
ATOM 2334 N N . LEU A 1 309 ? -1.506 -34.312 -6.887 1 98.44 309 LEU A N 1
ATOM 2335 C CA . LEU A 1 309 ? -2.734 -33.75 -7.453 1 98.44 309 LEU A CA 1
ATOM 2336 C C . LEU A 1 309 ? -2.816 -34.031 -8.945 1 98.44 309 LEU A C 1
ATOM 2338 O O . LEU A 1 309 ? -3.844 -34.531 -9.438 1 98.44 309 LEU A O 1
ATOM 2342 N N . ARG A 1 310 ? -1.77 -33.781 -9.664 1 97.44 310 ARG A N 1
ATOM 2343 C CA . ARG A 1 310 ? -1.753 -33.938 -11.109 1 97.44 310 ARG A CA 1
ATOM 2344 C C . ARG A 1 310 ? -1.847 -35.406 -11.484 1 97.44 310 ARG A C 1
ATOM 2346 O O . ARG A 1 310 ? -2.465 -35.781 -12.492 1 97.44 310 ARG A O 1
ATOM 2353 N N . ALA A 1 311 ? -1.223 -36.25 -10.695 1 97.81 311 ALA A N 1
ATOM 2354 C CA . ALA A 1 311 ? -1.289 -37.688 -10.945 1 97.81 311 ALA A CA 1
ATOM 2355 C C . ALA A 1 311 ? -2.705 -38.219 -10.734 1 97.81 311 ALA A C 1
ATOM 2357 O O . ALA A 1 311 ? -3.139 -39.156 -11.43 1 97.81 311 ALA A O 1
ATOM 2358 N N . GLN A 1 312 ? -3.414 -37.656 -9.812 1 97.81 312 GLN A N 1
ATOM 2359 C CA . GLN A 1 312 ? -4.738 -38.156 -9.445 1 97.81 312 GLN A CA 1
ATOM 2360 C C . GLN A 1 312 ? -5.801 -37.656 -10.414 1 97.81 312 GLN A C 1
ATOM 2362 O O . GLN A 1 312 ? -6.875 -38.25 -10.531 1 97.81 312 GLN A O 1
ATOM 2367 N N . VAL A 1 313 ? -5.555 -36.594 -11.047 1 98.06 313 VAL A N 1
ATOM 2368 C CA . VAL A 1 313 ? -6.516 -36.031 -12 1 98.06 313 VAL A CA 1
ATOM 2369 C C . VAL A 1 313 ? -5.816 -35.719 -13.32 1 98.06 313 VAL A C 1
ATOM 2371 O O . VAL A 1 313 ? -5.867 -34.594 -13.797 1 98.06 313 VAL A O 1
ATOM 2374 N N . PRO A 1 314 ? -5.297 -36.656 -14 1 96.56 314 PRO A N 1
ATOM 2375 C CA . PRO A 1 314 ? -4.41 -36.438 -15.148 1 96.56 314 PRO A CA 1
ATOM 2376 C C . PRO A 1 314 ? -5.141 -35.812 -16.344 1 96.56 314 PRO A C 1
ATOM 2378 O O . PRO A 1 314 ? -4.527 -35.125 -17.156 1 96.56 314 PRO A O 1
ATOM 2381 N N . ASP A 1 315 ? -6.422 -36.031 -16.469 1 95.5 315 ASP A N 1
ATOM 2382 C CA . ASP A 1 315 ? -7.145 -35.625 -17.672 1 95.5 315 ASP A CA 1
ATOM 2383 C C . ASP A 1 315 ? -7.738 -34.219 -17.516 1 95.5 315 ASP A C 1
ATOM 2385 O O . ASP A 1 315 ? -8.43 -33.719 -18.406 1 95.5 315 ASP A O 1
ATOM 2389 N N . ALA A 1 316 ? -7.484 -33.594 -16.375 1 96.75 316 ALA A N 1
ATOM 2390 C CA . ALA A 1 316 ? -7.992 -32.25 -16.188 1 96.75 316 ALA A CA 1
ATOM 2391 C C . ALA A 1 316 ? -7.266 -31.25 -17.078 1 96.75 316 ALA A C 1
ATOM 2393 O O . ALA A 1 316 ? -6.117 -31.484 -17.469 1 96.75 316 ALA A O 1
ATOM 2394 N N . PRO A 1 317 ? -7.93 -30.188 -17.516 1 96.56 317 PRO A N 1
ATOM 2395 C CA . PRO A 1 317 ? -7.293 -29.188 -18.375 1 96.56 317 PRO A CA 1
ATOM 2396 C C . PRO A 1 317 ? -6.34 -28.266 -17.609 1 96.56 317 PRO A C 1
ATOM 2398 O O . PRO A 1 317 ? -6.527 -27.047 -17.578 1 96.56 317 PRO A O 1
ATOM 2401 N N . TRP A 1 318 ? -5.262 -28.859 -17.125 1 97.56 318 TRP A N 1
ATOM 2402 C CA . TRP A 1 318 ? -4.27 -28.141 -16.328 1 97.56 318 TRP A CA 1
ATOM 2403 C C . TRP A 1 318 ? -3.455 -27.188 -17.203 1 97.56 318 TRP A C 1
ATOM 2405 O O . TRP A 1 318 ? -3.068 -27.547 -18.328 1 97.56 318 TRP A O 1
ATOM 2415 N N . LEU A 1 319 ? -3.27 -25.984 -16.734 1 96.5 319 LEU A N 1
ATOM 2416 C CA . LEU A 1 319 ? -2.24 -25.125 -17.312 1 96.5 319 LEU A CA 1
ATOM 2417 C C . LEU A 1 319 ? -0.848 -25.609 -16.906 1 96.5 319 LEU A C 1
ATOM 2419 O O . LEU A 1 319 ? -0.68 -26.234 -15.867 1 96.5 319 LEU A O 1
ATOM 2423 N N . ALA A 1 320 ? 0.147 -25.344 -17.75 1 95.56 320 ALA A N 1
ATOM 2424 C CA . ALA A 1 320 ? 1.525 -25.719 -17.438 1 95.56 320 ALA A CA 1
ATOM 2425 C C . ALA A 1 320 ? 2.033 -24.953 -16.219 1 95.56 320 ALA A C 1
ATOM 2427 O O . ALA A 1 320 ? 1.998 -23.719 -16.188 1 95.56 320 ALA A O 1
ATOM 2428 N N . SER A 1 321 ? 2.463 -25.688 -15.18 1 97.38 321 SER A N 1
ATOM 2429 C CA . SER A 1 321 ? 2.971 -25.062 -13.961 1 97.38 321 SER A CA 1
ATOM 2430 C C . SER A 1 321 ? 3.814 -26.047 -13.148 1 97.38 321 SER A C 1
ATOM 2432 O O . SER A 1 321 ? 3.438 -27.203 -12.977 1 97.38 321 SER A O 1
ATOM 2434 N N . GLU A 1 322 ? 4.91 -25.531 -12.719 1 96.19 322 GLU A N 1
ATOM 2435 C CA . GLU A 1 322 ? 5.754 -26.281 -11.812 1 96.19 322 GLU A CA 1
ATOM 2436 C C . GLU A 1 322 ? 5.77 -25.656 -10.414 1 96.19 322 GLU A C 1
ATOM 2438 O O . GLU A 1 322 ? 6.621 -25.984 -9.594 1 96.19 322 GLU A O 1
ATOM 2443 N N . THR A 1 323 ? 4.918 -24.719 -10.18 1 98.44 323 THR A N 1
ATOM 2444 C CA . THR A 1 323 ? 4.852 -24 -8.914 1 98.44 323 THR A CA 1
ATOM 2445 C C . THR A 1 323 ? 3.604 -24.391 -8.133 1 98.44 323 THR A C 1
ATOM 2447 O O . THR A 1 323 ? 2.795 -25.188 -8.602 1 98.44 323 THR A O 1
ATOM 2450 N N . PRO A 1 324 ? 3.383 -23.875 -6.926 1 98.12 324 PRO A N 1
ATOM 2451 C CA . PRO A 1 324 ? 2.193 -24.219 -6.141 1 98.12 324 PRO A CA 1
ATOM 2452 C C . PRO A 1 324 ? 0.902 -23.719 -6.785 1 98.12 324 PRO A C 1
ATOM 2454 O O . PRO A 1 324 ? -0.192 -24.094 -6.355 1 98.12 324 PRO A O 1
ATOM 2457 N N . ILE A 1 325 ? 0.995 -22.953 -7.754 1 98.31 325 ILE A N 1
ATOM 2458 C CA . ILE A 1 325 ? -0.167 -22.453 -8.484 1 98.31 325 ILE A CA 1
ATOM 2459 C C . ILE A 1 325 ? -0.549 -23.438 -9.586 1 98.31 325 ILE A C 1
ATOM 2461 O O . ILE A 1 325 ? 0.217 -23.656 -10.523 1 98.31 325 ILE A O 1
ATOM 2465 N N . GLN A 1 326 ? -1.659 -24.047 -9.445 1 98.31 326 GLN A N 1
ATOM 2466 C CA . GLN A 1 326 ? -2.146 -25.031 -10.406 1 98.31 326 GLN A CA 1
ATOM 2467 C C . GLN A 1 326 ? -3.445 -24.562 -11.062 1 98.31 326 GLN A C 1
ATOM 2469 O O . GLN A 1 326 ? -4.531 -24.766 -10.516 1 98.31 326 GLN A O 1
ATOM 2474 N N . GLY A 1 327 ? -3.307 -23.984 -12.242 1 97 327 GLY A N 1
ATOM 2475 C CA . GLY A 1 327 ? -4.465 -23.453 -12.953 1 97 327 GLY A CA 1
ATOM 2476 C C . GLY A 1 327 ? -5.254 -24.531 -13.68 1 97 327 GLY A C 1
ATOM 2477 O O . GLY A 1 327 ? -4.676 -25.391 -14.336 1 97 327 GLY A O 1
ATOM 2478 N N . LEU A 1 328 ? -6.523 -24.578 -13.469 1 97.06 328 LEU A N 1
ATOM 2479 C CA . LEU A 1 328 ? -7.465 -25.422 -14.188 1 97.06 328 LEU A CA 1
ATOM 2480 C C . LEU A 1 328 ? -8.336 -24.609 -15.133 1 97.06 328 LEU A C 1
ATOM 2482 O O . LEU A 1 328 ? -9.258 -23.906 -14.695 1 97.06 328 LEU A O 1
ATOM 2486 N N . LEU A 1 329 ? -8.047 -24.734 -16.438 1 96.5 329 LEU A N 1
ATOM 2487 C CA . LEU A 1 329 ? -8.734 -23.922 -17.438 1 96.5 329 LEU A CA 1
ATOM 2488 C C . LEU A 1 329 ? -10.141 -24.453 -17.703 1 96.5 329 LEU A C 1
ATOM 2490 O O . LEU A 1 329 ? -10.305 -25.609 -18.094 1 96.5 329 LEU A O 1
ATOM 2494 N N . LEU A 1 330 ? -11.117 -23.531 -17.484 1 95.44 330 LEU A N 1
ATOM 2495 C CA . LEU A 1 330 ? -12.508 -23.953 -17.656 1 95.44 330 LEU A CA 1
ATOM 2496 C C . LEU A 1 330 ? -13.172 -23.172 -18.797 1 95.44 330 LEU A C 1
ATOM 2498 O O . LEU A 1 330 ? -14.219 -23.578 -19.297 1 95.44 330 LEU A O 1
ATOM 2502 N N . GLY A 1 331 ? -12.617 -22.016 -19.203 1 92.44 331 GLY A N 1
ATOM 2503 C CA . GLY A 1 331 ? -13.078 -21.266 -20.359 1 92.44 331 GLY A CA 1
ATOM 2504 C C . GLY A 1 331 ? -14.203 -20.297 -20.031 1 92.44 331 GLY A C 1
ATOM 2505 O O . GLY A 1 331 ? -13.953 -19.125 -19.781 1 92.44 331 GLY A O 1
ATOM 2506 N N . ASP A 1 332 ? -15.359 -20.844 -19.812 1 91.25 332 ASP A N 1
ATOM 2507 C CA . ASP A 1 332 ? -16.562 -20.062 -19.578 1 91.25 332 ASP A CA 1
ATOM 2508 C C . ASP A 1 332 ? -16.672 -19.641 -18.109 1 91.25 332 ASP A C 1
ATOM 2510 O O . ASP A 1 332 ? -16.438 -20.453 -17.219 1 91.25 332 ASP A O 1
ATOM 2514 N N . ALA A 1 333 ? -16.984 -18.312 -17.953 1 90.81 333 ALA A N 1
ATOM 2515 C CA . ALA A 1 333 ? -17.094 -17.781 -16.594 1 90.81 333 ALA A CA 1
ATOM 2516 C C . ALA A 1 333 ? -18.156 -18.516 -15.797 1 90.81 333 ALA A C 1
ATOM 2518 O O . ALA A 1 333 ? -17.969 -18.781 -14.609 1 90.81 333 ALA A O 1
ATOM 2519 N N . ARG A 1 334 ? -19.344 -18.812 -16.422 1 91.75 334 ARG A N 1
ATOM 2520 C CA . ARG A 1 334 ? -20.422 -19.484 -15.727 1 91.75 334 ARG A CA 1
ATOM 2521 C C . ARG A 1 334 ? -20.016 -20.906 -15.312 1 91.75 334 ARG A C 1
ATOM 2523 O O . ARG A 1 334 ? -20.375 -21.375 -14.234 1 91.75 334 ARG A O 1
ATOM 2530 N N . ARG A 1 335 ? -19.297 -21.531 -16.172 1 94.38 335 ARG A N 1
ATOM 2531 C CA . ARG A 1 335 ? -18.797 -22.859 -15.867 1 94.38 335 ARG A CA 1
ATOM 2532 C C . ARG A 1 335 ? -17.828 -22.828 -14.688 1 94.38 335 ARG A C 1
ATOM 2534 O O . ARG A 1 335 ? -17.906 -23.672 -13.789 1 94.38 335 ARG A O 1
ATOM 2541 N N . ALA A 1 336 ? -16.875 -21.906 -14.727 1 95.38 336 ALA A N 1
ATOM 2542 C CA . ALA A 1 336 ? -15.914 -21.75 -13.633 1 95.38 336 ALA A CA 1
ATOM 2543 C C . ALA A 1 336 ? -16.625 -21.516 -12.305 1 95.38 336 ALA A C 1
ATOM 2545 O O . ALA A 1 336 ? -16.234 -22.094 -11.281 1 95.38 336 ALA A O 1
ATOM 2546 N N . LEU A 1 337 ? -17.656 -20.688 -12.336 1 95.12 337 LEU A N 1
ATOM 2547 C CA . LEU A 1 337 ? -18.422 -20.391 -11.133 1 95.12 337 LEU A CA 1
ATOM 2548 C C . LEU A 1 337 ? -19.141 -21.641 -10.641 1 95.12 337 LEU A C 1
ATOM 2550 O O . LEU A 1 337 ? -19.234 -21.891 -9.43 1 95.12 337 LEU A O 1
ATOM 2554 N N . THR A 1 338 ? -19.672 -22.406 -11.562 1 96.44 338 THR A N 1
ATOM 2555 C CA . THR A 1 338 ? -20.391 -23.625 -11.219 1 96.44 338 THR A CA 1
ATOM 2556 C C . THR A 1 338 ? -19.453 -24.641 -10.555 1 96.44 338 THR A C 1
ATOM 2558 O O . THR A 1 338 ? -19.797 -25.219 -9.516 1 96.44 338 THR A O 1
ATOM 2561 N N . VAL A 1 339 ? -18.328 -24.812 -11.148 1 97.25 339 VAL A N 1
ATOM 2562 C CA . VAL A 1 339 ? -17.359 -25.75 -10.602 1 97.25 339 VAL A CA 1
ATOM 2563 C C . VAL A 1 339 ? -16.906 -25.281 -9.227 1 97.25 339 VAL A C 1
ATOM 2565 O O . VAL A 1 339 ? -16.812 -26.078 -8.289 1 97.25 339 VAL A O 1
ATOM 2568 N N . SER A 1 340 ? -16.594 -24.016 -9.094 1 97.06 340 SER A N 1
ATOM 2569 C CA . SER A 1 340 ? -16.203 -23.438 -7.809 1 97.06 340 SER A CA 1
ATOM 2570 C C . SER A 1 340 ? -17.266 -23.672 -6.746 1 97.06 340 SER A C 1
ATOM 2572 O O . SER A 1 340 ? -16.953 -24.031 -5.609 1 97.06 340 SER A O 1
ATOM 2574 N N . ALA A 1 341 ? -18.5 -23.469 -7.109 1 96.44 341 ALA A N 1
ATOM 2575 C CA . ALA A 1 341 ? -19.609 -23.672 -6.184 1 96.44 341 ALA A CA 1
ATOM 2576 C C . ALA A 1 341 ? -19.734 -25.141 -5.762 1 96.44 341 ALA A C 1
ATOM 2578 O O . ALA A 1 341 ? -20.062 -25.438 -4.613 1 96.44 341 ALA A O 1
ATOM 2579 N N . GLN A 1 342 ? -19.531 -26 -6.688 1 97.81 342 GLN A N 1
ATOM 2580 C CA . GLN A 1 342 ? -19.578 -27.422 -6.387 1 97.81 342 GLN A CA 1
ATOM 2581 C C . GLN A 1 342 ? -18.453 -27.812 -5.426 1 97.81 342 GLN A C 1
ATOM 2583 O O . GLN A 1 342 ? -18.656 -28.609 -4.508 1 97.81 342 GLN A O 1
ATOM 2588 N N . LEU A 1 343 ? -17.29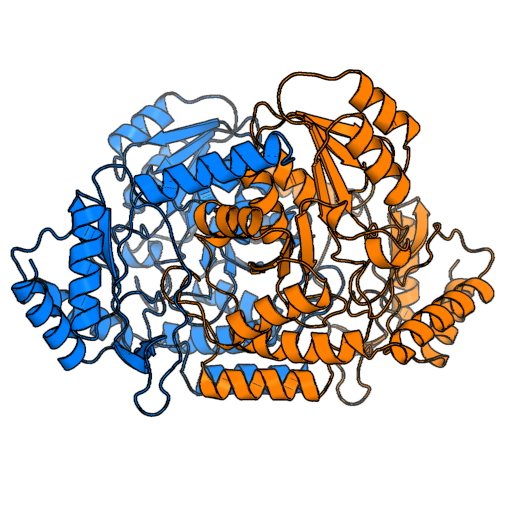7 -27.297 -5.664 1 98.12 343 LEU A N 1
ATOM 2589 C CA . LEU A 1 343 ? -16.188 -27.531 -4.742 1 98.12 343 LEU A CA 1
ATOM 2590 C C . LEU A 1 343 ? -16.516 -27.016 -3.35 1 98.12 343 LEU A C 1
ATOM 2592 O O . LEU A 1 343 ? -16.234 -27.672 -2.35 1 98.12 343 LEU A O 1
ATOM 2596 N N . ARG A 1 344 ? -17.094 -25.844 -3.312 1 97 344 ARG A N 1
ATOM 2597 C CA . ARG A 1 344 ? -17.453 -25.234 -2.029 1 97 344 ARG A CA 1
ATOM 2598 C C . ARG A 1 344 ? -18.438 -26.125 -1.268 1 97 344 ARG A C 1
ATOM 2600 O O . ARG A 1 344 ? -18.344 -26.25 -0.046 1 97 344 ARG A O 1
ATOM 2607 N N . ARG A 1 345 ? -19.391 -26.672 -1.961 1 96.5 345 ARG A N 1
ATOM 2608 C CA . ARG A 1 345 ? -20.359 -27.562 -1.337 1 96.5 345 ARG A CA 1
ATOM 2609 C C . ARG A 1 345 ? -19.672 -28.781 -0.719 1 96.5 345 ARG A C 1
ATOM 2611 O O . ARG A 1 345 ? -20.156 -29.328 0.27 1 96.5 345 ARG A O 1
ATOM 2618 N N . ALA A 1 346 ? -18.562 -29.094 -1.301 1 97.25 346 ALA A N 1
ATOM 2619 C CA . ALA A 1 346 ? -17.797 -30.219 -0.797 1 97.25 346 ALA A CA 1
ATOM 2620 C C . ALA A 1 346 ? -16.797 -29.781 0.278 1 97.25 346 ALA A C 1
ATOM 2622 O O . ALA A 1 346 ? -15.969 -30.562 0.722 1 97.25 346 ALA A O 1
ATOM 2623 N N . GLY A 1 347 ? -16.844 -28.484 0.65 1 96.88 347 GLY A N 1
ATOM 2624 C CA . GLY A 1 347 ? -16 -27.969 1.716 1 96.88 347 GLY A CA 1
ATOM 2625 C C . GLY A 1 347 ? -14.672 -27.438 1.22 1 96.88 347 GLY A C 1
ATOM 2626 O O . GLY A 1 347 ? -13.734 -27.266 2.004 1 96.88 347 GLY A O 1
ATOM 2627 N N . LEU A 1 348 ? -14.547 -27.297 -0.028 1 98.19 348 LEU A N 1
ATOM 2628 C CA . LEU A 1 348 ? -13.305 -26.812 -0.631 1 98.19 348 LEU A CA 1
ATOM 2629 C C . LEU A 1 348 ? -13.477 -25.391 -1.157 1 98.19 348 LEU A C 1
ATOM 2631 O O . LEU A 1 348 ? -14.391 -25.125 -1.933 1 98.19 348 LEU A O 1
ATOM 2635 N N . TYR A 1 349 ? -12.633 -24.5 -0.693 1 97.25 349 TYR A N 1
ATOM 2636 C CA . TYR A 1 349 ? -12.703 -23.125 -1.146 1 97.25 349 TYR A CA 1
ATOM 2637 C C . TYR A 1 349 ? -11.711 -22.875 -2.279 1 97.25 349 TYR A C 1
ATOM 2639 O O . TYR A 1 349 ? -10.516 -22.719 -2.041 1 97.25 349 TYR A O 1
ATOM 2647 N N . CYS A 1 350 ? -12.156 -22.781 -3.459 1 96.5 350 CYS A N 1
ATOM 2648 C CA . CYS A 1 350 ? -11.438 -22.516 -4.695 1 96.5 350 CYS A CA 1
ATOM 2649 C C . CYS A 1 350 ? -12.195 -21.531 -5.57 1 96.5 350 CYS A C 1
ATOM 2651 O O . CYS A 1 350 ? -12.859 -21.922 -6.531 1 96.5 350 CYS A O 1
ATOM 2653 N N . PRO A 1 351 ? -11.945 -20.281 -5.332 1 93.75 351 PRO A N 1
ATOM 2654 C CA . PRO A 1 351 ? -12.727 -19.297 -6.082 1 93.75 351 PRO A CA 1
ATOM 2655 C C . PRO A 1 351 ? -12.383 -19.281 -7.57 1 93.75 351 PRO A C 1
ATOM 2657 O O . PRO A 1 351 ? -11.234 -19.5 -7.945 1 93.75 351 PRO A O 1
ATOM 2660 N N . ALA A 1 352 ? -13.438 -19.016 -8.359 1 93.94 352 ALA A N 1
ATOM 2661 C CA . ALA A 1 352 ? -13.25 -18.875 -9.797 1 93.94 352 ALA A CA 1
ATOM 2662 C C . ALA A 1 352 ? -12.57 -17.547 -10.141 1 93.94 352 ALA A C 1
ATOM 2664 O O . ALA A 1 352 ? -12.883 -16.516 -9.547 1 93.94 352 ALA A O 1
ATOM 2665 N N . VAL A 1 353 ? -11.617 -17.625 -10.953 1 92.62 353 VAL A N 1
ATOM 2666 C CA . VAL A 1 353 ? -10.977 -16.438 -11.508 1 92.62 353 VAL A CA 1
ATOM 2667 C C . VAL A 1 353 ? -11.531 -16.156 -12.898 1 92.62 353 VAL A C 1
ATOM 2669 O O . VAL A 1 353 ? -11.5 -17.016 -13.781 1 92.62 353 VAL A O 1
ATOM 2672 N N . ARG A 1 354 ? -12.125 -14.992 -13.07 1 89.88 354 ARG A N 1
ATOM 2673 C CA . ARG A 1 354 ? -12.844 -14.602 -14.281 1 89.88 354 ARG A CA 1
ATOM 2674 C C . ARG A 1 354 ? -12.359 -13.25 -14.797 1 89.88 354 ARG A C 1
ATOM 2676 O O . ARG A 1 354 ? -11.609 -12.555 -14.109 1 89.88 354 ARG A O 1
ATOM 2683 N N . PRO A 1 355 ? -12.695 -12.906 -16.031 1 81.19 355 PRO A N 1
ATOM 2684 C CA . PRO A 1 355 ? -12.352 -11.562 -16.5 1 81.19 355 PRO A CA 1
ATOM 2685 C C . PRO A 1 355 ? -12.828 -10.469 -15.547 1 81.19 355 PRO A C 1
ATOM 2687 O O . PRO A 1 355 ? -13.852 -10.625 -14.875 1 81.19 355 PRO A O 1
ATOM 2690 N N . PRO A 1 356 ? -11.992 -9.359 -15.391 1 79.56 356 PRO A N 1
ATOM 2691 C CA . PRO A 1 356 ? -10.859 -8.977 -16.234 1 79.56 356 PRO A CA 1
ATOM 2692 C C . PRO A 1 356 ? -9.523 -9.461 -15.672 1 79.56 356 PRO A C 1
ATOM 2694 O O . PRO A 1 356 ? -8.461 -9.148 -16.234 1 79.56 356 PRO A O 1
ATOM 2697 N N . THR A 1 357 ? -9.57 -10.211 -14.633 1 79.56 357 THR A N 1
ATOM 2698 C CA . THR A 1 357 ? -8.328 -10.727 -14.062 1 79.56 357 THR A CA 1
ATOM 2699 C C . THR A 1 357 ? -7.613 -11.625 -15.062 1 79.56 357 THR A C 1
ATOM 2701 O O . THR A 1 357 ? -6.379 -11.703 -15.07 1 79.56 357 THR A O 1
ATOM 2704 N N . VAL A 1 358 ? -8.422 -12.352 -15.836 1 82.94 358 VAL A N 1
ATOM 2705 C CA . VAL A 1 358 ? -7.922 -13.156 -16.953 1 82.94 358 VAL A CA 1
ATOM 2706 C C . VAL A 1 358 ? -8.648 -12.766 -18.234 1 82.94 358 VAL A C 1
ATOM 2708 O O . VAL A 1 358 ? -9.703 -12.125 -18.188 1 82.94 358 VAL A O 1
ATOM 2711 N N . PRO A 1 359 ? -8.055 -13.117 -19.344 1 82.19 359 PRO A N 1
ATOM 2712 C CA . PRO A 1 359 ? -8.711 -12.781 -20.609 1 82.19 359 PRO A CA 1
ATOM 2713 C C . PRO A 1 359 ? -10.086 -13.43 -20.75 1 82.19 359 PRO A C 1
ATOM 2715 O O . PRO A 1 359 ? -10.391 -14.398 -20.047 1 82.19 359 PRO A O 1
ATOM 2718 N N . ALA A 1 360 ? -10.906 -12.906 -21.672 1 83.81 360 ALA A N 1
ATOM 2719 C CA . ALA A 1 360 ? -12.219 -13.477 -21.969 1 83.81 360 ALA A CA 1
ATOM 2720 C C . ALA A 1 360 ? -12.094 -14.938 -22.391 1 83.81 360 ALA A C 1
ATOM 2722 O O . ALA A 1 360 ? -11.141 -15.305 -23.078 1 83.81 360 ALA A O 1
ATOM 2723 N N . ASP A 1 361 ? -12.992 -15.727 -22 1 87.12 361 ASP A N 1
ATOM 2724 C CA . ASP A 1 361 ? -13.133 -17.125 -22.375 1 87.12 361 ASP A CA 1
ATOM 2725 C C . ASP A 1 361 ? -11.977 -17.953 -21.828 1 87.12 361 ASP A C 1
ATOM 2727 O O . ASP A 1 361 ? -11.609 -18.984 -22.406 1 87.12 361 ASP A O 1
ATOM 2731 N N . SER A 1 362 ? -11.367 -17.422 -20.766 1 91.62 362 SER A N 1
ATOM 2732 C CA . SER A 1 362 ? -10.266 -18.172 -20.156 1 91.62 362 SER A CA 1
ATOM 2733 C C . SER A 1 362 ? -10.43 -18.266 -18.641 1 91.62 362 SER A C 1
ATOM 2735 O O . SER A 1 362 ? -9.445 -18.25 -17.906 1 91.62 362 SER A O 1
ATOM 2737 N N . ALA A 1 363 ? -11.68 -18.266 -18.234 1 93.38 363 ALA A N 1
ATOM 2738 C CA . ALA A 1 363 ? -11.938 -18.438 -16.812 1 93.38 363 ALA A CA 1
ATOM 2739 C C . ALA A 1 363 ? -11.336 -19.75 -16.297 1 93.38 363 ALA A C 1
ATOM 2741 O O . ALA A 1 363 ? -11.188 -20.719 -17.062 1 93.38 363 ALA A O 1
ATOM 2742 N N . ARG A 1 364 ? -10.953 -19.75 -15.062 1 95.69 364 ARG A N 1
ATOM 2743 C CA . ARG A 1 364 ? -10.25 -20.906 -14.516 1 95.69 364 ARG A CA 1
ATOM 2744 C C . ARG A 1 364 ? -10.383 -20.953 -12.992 1 95.69 364 ARG A C 1
ATOM 2746 O O . ARG A 1 364 ? -10.852 -19.984 -12.375 1 95.69 364 ARG A O 1
ATOM 2753 N N . LEU A 1 365 ? -10.078 -22.078 -12.477 1 96.5 365 LEU A N 1
ATOM 2754 C CA . LEU A 1 365 ? -9.734 -22.156 -11.062 1 96.5 365 LEU A CA 1
ATOM 2755 C C . LEU A 1 365 ? -8.227 -22 -10.867 1 96.5 365 LEU A C 1
ATOM 2757 O O . LEU A 1 365 ? -7.434 -22.594 -11.586 1 96.5 365 LEU A O 1
ATOM 2761 N N . ARG A 1 366 ? -7.898 -21.094 -10.086 1 96.38 366 ARG A N 1
ATOM 2762 C CA . ARG A 1 366 ? -6.508 -21 -9.648 1 96.38 366 ARG A CA 1
ATOM 2763 C C . ARG A 1 366 ? -6.309 -21.719 -8.32 1 96.38 366 ARG A C 1
ATOM 2765 O O . ARG A 1 366 ? -6.449 -21.125 -7.254 1 96.38 366 ARG A O 1
ATOM 2772 N N . ILE A 1 367 ? -5.957 -22.938 -8.438 1 98.06 367 ILE A N 1
ATOM 2773 C CA . ILE A 1 367 ? -5.719 -23.766 -7.246 1 98.06 367 ILE A CA 1
ATOM 2774 C C . ILE A 1 367 ? -4.324 -23.469 -6.695 1 98.06 367 ILE A C 1
ATOM 2776 O O . ILE A 1 367 ? -3.33 -23.562 -7.418 1 98.06 367 ILE A O 1
ATOM 2780 N N . THR A 1 368 ? -4.293 -23.078 -5.496 1 98.06 368 THR A N 1
ATOM 2781 C CA . THR A 1 368 ? -3.012 -22.812 -4.852 1 98.06 368 THR A CA 1
ATOM 2782 C C . THR A 1 368 ? -2.74 -23.812 -3.74 1 98.06 368 THR A C 1
ATOM 2784 O O . THR A 1 368 ? -3.564 -23.984 -2.84 1 98.06 368 THR A O 1
ATOM 2787 N N . LEU A 1 369 ? -1.652 -24.453 -3.842 1 98.38 369 LEU A N 1
ATOM 2788 C CA . LEU A 1 369 ? -1.224 -25.422 -2.848 1 98.38 369 LEU A CA 1
ATOM 2789 C C . LEU A 1 369 ? -0.37 -24.766 -1.77 1 98.38 369 LEU A C 1
ATOM 2791 O O . LEU A 1 369 ? 0.313 -23.781 -2.031 1 98.38 369 LEU A O 1
ATOM 2795 N N . SER A 1 370 ? -0.428 -25.266 -0.579 1 98.12 370 SER A N 1
ATOM 2796 C CA . SER A 1 370 ? 0.351 -24.797 0.562 1 98.12 370 SER A CA 1
ATOM 2797 C C . SER A 1 370 ? 1.032 -25.953 1.282 1 98.12 370 SER A C 1
ATOM 2799 O O . SER A 1 370 ? 0.529 -27.078 1.274 1 98.12 370 SER A O 1
ATOM 2801 N N . ALA A 1 371 ? 2.158 -25.672 1.903 1 97.94 371 ALA A N 1
ATOM 2802 C CA . ALA A 1 371 ? 2.82 -26.672 2.734 1 97.94 371 ALA A CA 1
ATOM 2803 C C . ALA A 1 371 ? 1.979 -27.016 3.959 1 97.94 371 ALA A C 1
ATOM 2805 O O . ALA A 1 371 ? 2.217 -28.031 4.625 1 97.94 371 ALA A O 1
ATOM 2806 N N . ALA A 1 372 ? 0.987 -26.234 4.23 1 96.31 372 ALA A N 1
ATOM 2807 C CA . ALA A 1 372 ? 0.101 -26.469 5.367 1 96.31 372 ALA A CA 1
ATOM 2808 C C . ALA A 1 372 ? -0.947 -27.531 5.035 1 96.31 372 ALA A C 1
ATOM 2810 O O . ALA A 1 372 ? -1.604 -28.062 5.93 1 96.31 372 ALA A O 1
ATOM 2811 N N . HIS A 1 373 ? -1.177 -27.844 3.713 1 97.88 373 HIS A N 1
ATOM 2812 C CA . HIS A 1 373 ? -2.088 -28.922 3.336 1 97.88 373 HIS A CA 1
ATOM 2813 C C . HIS A 1 373 ? -1.527 -30.281 3.725 1 97.88 373 HIS A C 1
ATOM 2815 O O . HIS A 1 373 ? -0.315 -30.5 3.658 1 97.88 373 HIS A O 1
ATOM 2821 N N . SER A 1 374 ? -2.387 -31.141 4.109 1 96.94 374 SER A N 1
ATOM 2822 C CA . SER A 1 374 ? -2.012 -32.531 4.309 1 96.94 374 SER A CA 1
ATOM 2823 C C . SER A 1 374 ? -2.227 -33.344 3.039 1 96.94 374 SER A C 1
ATOM 2825 O O . SER A 1 374 ? -2.854 -32.875 2.088 1 96.94 374 SER A O 1
ATOM 2827 N N . HIS A 1 375 ? -1.65 -34.531 3.096 1 97.38 375 HIS A N 1
ATOM 2828 C CA . HIS A 1 375 ? -1.894 -35.438 1.994 1 97.38 375 HIS A CA 1
ATOM 2829 C C . HIS A 1 375 ? -3.385 -35.719 1.813 1 97.38 375 HIS A C 1
ATOM 2831 O O . HIS A 1 375 ? -3.877 -35.75 0.684 1 97.38 375 HIS A O 1
ATOM 2837 N N . ASP A 1 376 ? -4.121 -35.812 2.902 1 97.56 376 ASP A N 1
ATOM 2838 C CA . ASP A 1 376 ? -5.559 -36.094 2.861 1 97.56 376 ASP A CA 1
ATOM 2839 C C . ASP A 1 376 ? -6.305 -34.906 2.24 1 97.56 376 ASP A C 1
ATOM 2841 O O . ASP A 1 376 ? -7.316 -35.094 1.564 1 97.56 376 ASP A O 1
ATOM 2845 N N . ASP A 1 377 ? -5.824 -33.719 2.51 1 97.94 377 ASP A N 1
ATOM 2846 C CA . ASP A 1 377 ? -6.418 -32.531 1.896 1 97.94 377 ASP A CA 1
ATOM 2847 C C . ASP A 1 377 ? -6.336 -32.594 0.373 1 97.94 377 ASP A C 1
ATOM 2849 O O . ASP A 1 377 ? -7.312 -32.312 -0.321 1 97.94 377 ASP A O 1
ATOM 2853 N N . ILE A 1 378 ? -5.191 -32.969 -0.128 1 98.5 378 ILE A N 1
ATOM 2854 C CA . ILE A 1 378 ? -4.957 -33.062 -1.565 1 98.5 378 ILE A CA 1
ATOM 2855 C C . ILE A 1 378 ? -5.812 -34.188 -2.166 1 98.5 378 ILE A C 1
ATOM 2857 O O . ILE A 1 378 ? -6.375 -34.031 -3.254 1 98.5 378 ILE A O 1
ATOM 2861 N N . GLU A 1 379 ? -5.926 -35.281 -1.455 1 98.12 379 GLU A N 1
ATOM 2862 C CA . GLU A 1 379 ? -6.762 -36.375 -1.91 1 98.12 379 GLU A CA 1
ATOM 2863 C C . GLU A 1 379 ? -8.227 -35.969 -2.018 1 98.12 379 GLU A C 1
ATOM 2865 O O . GLU A 1 379 ? -8.914 -36.344 -2.969 1 98.12 379 GLU A O 1
ATOM 2870 N N . LEU A 1 380 ? -8.688 -35.25 -1.048 1 98.12 380 LEU A N 1
ATOM 2871 C CA . LEU A 1 380 ? -10.055 -34.781 -1.067 1 98.12 380 LEU A CA 1
ATOM 2872 C C . LEU A 1 380 ? -10.297 -33.875 -2.273 1 98.12 380 LEU A C 1
ATOM 2874 O O . LEU A 1 380 ? -11.32 -33.969 -2.945 1 98.12 380 LEU A O 1
ATOM 2878 N N . LEU A 1 381 ? -9.359 -32.969 -2.488 1 98.56 381 LEU A N 1
ATOM 2879 C CA . LEU A 1 381 ? -9.453 -32.094 -3.65 1 98.56 381 LEU A CA 1
ATOM 2880 C C . LEU A 1 381 ? -9.5 -32.906 -4.941 1 98.56 381 LEU A C 1
ATOM 2882 O O . LEU A 1 381 ? -10.352 -32.656 -5.801 1 98.56 381 LEU A O 1
ATOM 2886 N N . ALA A 1 382 ? -8.602 -33.844 -5.094 1 98.5 382 ALA A N 1
ATOM 2887 C CA . ALA A 1 382 ? -8.516 -34.656 -6.301 1 98.5 382 ALA A CA 1
ATOM 2888 C C . ALA A 1 382 ? -9.805 -35.438 -6.535 1 98.5 382 ALA A C 1
ATOM 2890 O O . ALA A 1 382 ? -10.328 -35.469 -7.656 1 98.5 382 ALA A O 1
ATOM 2891 N N . THR A 1 383 ? -10.312 -36.031 -5.508 1 98.31 383 THR A N 1
ATOM 2892 C CA . THR A 1 383 ? -11.539 -36.812 -5.598 1 98.31 383 THR A CA 1
ATOM 2893 C C . THR A 1 383 ? -12.711 -35.938 -6.031 1 98.31 383 THR A C 1
ATOM 2895 O O . THR A 1 383 ? -13.477 -36.312 -6.918 1 98.31 383 THR A O 1
ATOM 2898 N N . THR A 1 384 ? -12.805 -34.781 -5.41 1 98.44 384 THR A N 1
ATOM 2899 C CA . THR A 1 384 ? -13.898 -33.875 -5.719 1 98.44 384 THR A CA 1
ATOM 2900 C C . THR A 1 384 ? -13.781 -33.344 -7.145 1 98.44 384 THR A C 1
ATOM 2902 O O . THR A 1 384 ? -14.789 -33.219 -7.844 1 98.44 384 THR A O 1
ATOM 2905 N N . LEU A 1 385 ? -12.578 -33.062 -7.582 1 98.19 385 LEU A N 1
ATOM 2906 C CA . LEU A 1 385 ? -12.359 -32.562 -8.945 1 98.19 385 LEU A CA 1
ATOM 2907 C C . LEU A 1 385 ? -12.773 -33.625 -9.961 1 98.19 385 LEU A C 1
ATOM 2909 O O . LEU A 1 385 ? -13.367 -33.312 -10.992 1 98.19 385 LEU A O 1
ATOM 2913 N N . ARG A 1 386 ? -12.492 -34.906 -9.719 1 97.5 386 ARG A N 1
ATOM 2914 C CA . ARG A 1 386 ? -12.898 -35.969 -10.617 1 97.5 386 ARG A CA 1
ATOM 2915 C C . ARG A 1 386 ? -14.414 -36.031 -10.734 1 97.5 386 ARG A C 1
ATOM 2917 O O . ARG A 1 386 ? -14.945 -36.375 -11.797 1 97.5 386 ARG A O 1
ATOM 2924 N N . GLU A 1 387 ? -15.055 -35.656 -9.703 1 96.88 387 GLU A N 1
ATOM 2925 C CA . GLU A 1 387 ? -16.516 -35.75 -9.664 1 96.88 387 GLU A CA 1
ATOM 2926 C C . GLU A 1 387 ? -17.156 -34.594 -10.414 1 96.88 387 GLU A C 1
ATOM 2928 O O . GLU A 1 387 ? -18.188 -34.75 -11.062 1 96.88 387 GLU A O 1
ATOM 2933 N N . VAL A 1 388 ? -16.562 -33.469 -10.312 1 96 388 VAL A N 1
ATOM 2934 C CA . VAL A 1 388 ? -17.266 -32.25 -10.773 1 96 388 VAL A CA 1
ATOM 2935 C C . VAL A 1 388 ? -16.828 -31.922 -12.195 1 96 388 VAL A C 1
ATOM 2937 O O . VAL A 1 388 ? -17.516 -31.172 -12.898 1 96 388 VAL A O 1
ATOM 2940 N N . LEU A 1 389 ? -15.742 -32.438 -12.625 1 94.06 389 LEU A N 1
ATOM 2941 C CA . LEU A 1 389 ? -15.258 -32.125 -13.969 1 94.06 389 LEU A CA 1
ATOM 2942 C C . LEU A 1 389 ? -15.805 -33.125 -14.984 1 94.06 389 LEU A C 1
ATOM 2944 O O . LEU A 1 389 ? -15.945 -32.781 -16.172 1 94.06 389 LEU A O 1
ATOM 2948 N N . MET B 1 1 ? 32.781 -1.929 -16.312 1 48.91 1 MET B N 1
ATOM 2949 C CA . MET B 1 1 ? 32.281 -0.638 -16.781 1 48.91 1 MET B CA 1
ATOM 2950 C C . MET B 1 1 ? 30.781 -0.51 -16.5 1 48.91 1 MET B C 1
ATOM 2952 O O . MET B 1 1 ? 30 -1.4 -16.859 1 48.91 1 MET B O 1
ATOM 2956 N N . HIS B 1 2 ? 30.469 0.525 -15.812 1 68.31 2 HIS B N 1
ATOM 2957 C CA . HIS B 1 2 ? 29.047 0.725 -15.531 1 68.31 2 HIS B CA 1
ATOM 2958 C C . HIS B 1 2 ? 28.25 0.953 -16.812 1 68.31 2 HIS B C 1
ATOM 2960 O O . HIS B 1 2 ? 28.766 1.544 -17.766 1 68.31 2 HIS B O 1
ATOM 2966 N N . SER B 1 3 ? 27.172 0.335 -16.906 1 83.69 3 SER B N 1
ATOM 2967 C CA . SER B 1 3 ? 26.25 0.583 -18.016 1 83.69 3 SER B CA 1
ATOM 2968 C C . SER B 1 3 ? 25.828 2.045 -18.047 1 83.69 3 SER B C 1
ATOM 2970 O O . SER B 1 3 ? 26.031 2.789 -17.094 1 83.69 3 SER B O 1
ATOM 2972 N N . GLU B 1 4 ? 25.422 2.539 -19.172 1 85.62 4 GLU B N 1
ATOM 2973 C CA . GLU B 1 4 ? 24.906 3.896 -19.328 1 85.62 4 GLU B CA 1
ATOM 2974 C C . GLU B 1 4 ? 23.812 4.199 -18.297 1 85.62 4 GLU B C 1
ATOM 2976 O O . GLU B 1 4 ? 23.734 5.316 -17.781 1 85.62 4 GLU B O 1
ATOM 2981 N N . ARG B 1 5 ? 23.094 3.227 -17.969 1 89.19 5 ARG B N 1
ATOM 2982 C CA . ARG B 1 5 ? 22.031 3.395 -16.969 1 89.19 5 ARG B CA 1
ATOM 2983 C C . ARG B 1 5 ? 22.609 3.625 -15.586 1 89.19 5 ARG B C 1
ATOM 2985 O O . ARG B 1 5 ? 22.156 4.508 -14.859 1 89.19 5 ARG B O 1
ATOM 2992 N N . GLU B 1 6 ? 23.594 2.912 -15.211 1 90.44 6 GLU B N 1
ATOM 2993 C CA . GLU B 1 6 ? 24.234 3.059 -13.906 1 90.44 6 GLU B CA 1
ATOM 2994 C C . GLU B 1 6 ? 24.891 4.43 -13.766 1 90.44 6 GLU B C 1
ATOM 2996 O O . GLU B 1 6 ? 24.859 5.027 -12.688 1 90.44 6 GLU B O 1
ATOM 3001 N N . GLU B 1 7 ? 25.422 4.867 -14.859 1 91.44 7 GLU B N 1
ATOM 3002 C CA . GLU B 1 7 ? 26.031 6.195 -14.859 1 91.44 7 GLU B CA 1
ATOM 3003 C C . GLU B 1 7 ? 24.984 7.281 -14.648 1 91.44 7 GLU B C 1
ATOM 3005 O O . GLU B 1 7 ? 25.234 8.273 -13.961 1 91.44 7 GLU B O 1
ATOM 3010 N N . SER B 1 8 ? 23.906 7.043 -15.273 1 92 8 SER B N 1
ATOM 3011 C CA . SER B 1 8 ? 22.812 7.996 -15.102 1 92 8 SER B CA 1
ATOM 3012 C C . SER B 1 8 ? 22.328 8.031 -13.656 1 92 8 SER B C 1
ATOM 3014 O O . SER B 1 8 ? 22.031 9.102 -13.117 1 92 8 SER B O 1
ATOM 3016 N N . TRP B 1 9 ? 22.219 6.824 -13.016 1 93.75 9 TRP B N 1
ATOM 3017 C CA . TRP B 1 9 ? 21.828 6.758 -11.609 1 93.75 9 TRP B CA 1
ATOM 3018 C C . TRP B 1 9 ? 22.828 7.512 -10.734 1 93.75 9 TRP B C 1
ATOM 3020 O O . TRP B 1 9 ? 22.422 8.297 -9.867 1 93.75 9 TRP B O 1
ATOM 3030 N N . ARG B 1 10 ? 24.078 7.336 -10.977 1 94.12 10 ARG B N 1
ATOM 3031 C CA . ARG B 1 10 ? 25.125 7.965 -10.188 1 94.12 10 ARG B CA 1
ATOM 3032 C C . ARG B 1 10 ? 25.109 9.477 -10.359 1 94.12 10 ARG B C 1
ATOM 3034 O O . ARG B 1 10 ? 25.344 10.219 -9.398 1 94.12 10 ARG B O 1
ATOM 3041 N N . ALA B 1 11 ? 24.844 9.883 -11.57 1 94.56 11 ALA B N 1
ATOM 3042 C CA . ALA B 1 11 ? 24.766 11.312 -11.836 1 94.56 11 ALA B CA 1
ATOM 3043 C C . ALA B 1 11 ? 23.594 11.945 -11.078 1 94.56 11 ALA B C 1
ATOM 3045 O O . ALA B 1 11 ? 23.734 13.039 -10.523 1 94.56 11 ALA B O 1
ATOM 3046 N N . GLU B 1 12 ? 22.484 11.289 -11.094 1 94.06 12 GLU B N 1
ATOM 3047 C CA . GLU B 1 12 ? 21.328 11.781 -10.367 1 94.06 12 GLU B CA 1
ATOM 3048 C C . GLU B 1 12 ? 21.578 11.836 -8.867 1 94.06 12 GLU B C 1
ATOM 3050 O O . GLU B 1 12 ? 21.203 12.805 -8.203 1 94.06 12 GLU B O 1
ATOM 3055 N N . LEU B 1 13 ? 22.188 10.812 -8.344 1 95.62 13 LEU B N 1
ATOM 3056 C CA . LEU B 1 13 ? 22.484 10.75 -6.918 1 95.62 13 LEU B CA 1
ATOM 3057 C C . LEU B 1 13 ? 23.484 11.836 -6.527 1 95.62 13 LEU B C 1
ATOM 3059 O O . LEU B 1 13 ? 23.375 12.445 -5.465 1 95.62 13 LEU B O 1
ATOM 3063 N N . SER B 1 14 ? 24.422 12.07 -7.406 1 95.38 14 SER B N 1
ATOM 3064 C CA . SER B 1 14 ? 25.406 13.133 -7.172 1 95.38 14 SER B CA 1
ATOM 3065 C C . SER B 1 14 ? 24.719 14.5 -7.141 1 95.38 14 SER B C 1
ATOM 3067 O O . SER B 1 14 ? 25.078 15.352 -6.32 1 95.38 14 SER B O 1
ATOM 3069 N N . ALA B 1 15 ? 23.781 14.672 -7.98 1 93.75 15 ALA B N 1
ATOM 3070 C CA . ALA B 1 15 ? 23.047 15.93 -8.031 1 93.75 15 ALA B CA 1
ATOM 3071 C C . ALA B 1 15 ? 22.25 16.156 -6.746 1 93.75 15 ALA B C 1
ATOM 3073 O O . ALA B 1 15 ? 22.172 17.266 -6.242 1 93.75 15 ALA B O 1
ATOM 3074 N N . LEU B 1 16 ? 21.656 15.086 -6.25 1 91.75 16 LEU B N 1
ATOM 3075 C CA . LEU B 1 16 ? 20.906 15.18 -5 1 91.75 16 LEU B CA 1
ATOM 3076 C C . LEU B 1 16 ? 21.797 15.633 -3.855 1 91.75 16 LEU B C 1
ATOM 3078 O O . LEU B 1 16 ? 21.422 16.484 -3.059 1 91.75 16 LEU B O 1
ATOM 3082 N N . ARG B 1 17 ? 22.953 15.07 -3.805 1 91.88 17 ARG B N 1
ATOM 3083 C CA . ARG B 1 17 ? 23.906 15.422 -2.758 1 91.88 17 ARG B CA 1
ATOM 3084 C C . ARG B 1 17 ? 24.375 16.875 -2.9 1 91.88 17 ARG B C 1
ATOM 3086 O O . ARG B 1 17 ? 24.438 17.609 -1.911 1 91.88 17 ARG B O 1
ATOM 3093 N N . ALA B 1 18 ? 24.578 17.281 -4.105 1 91.56 18 ALA B N 1
ATOM 3094 C CA . ALA B 1 18 ? 25.109 18.609 -4.383 1 91.56 18 ALA B CA 1
ATOM 3095 C C . ALA B 1 18 ? 24.094 19.703 -4.035 1 91.56 18 ALA B C 1
ATOM 3097 O O . ALA B 1 18 ? 24.484 20.812 -3.668 1 91.56 18 ALA B O 1
ATOM 3098 N N . HIS B 1 19 ? 22.828 19.375 -4.047 1 87.12 19 HIS B N 1
ATOM 3099 C CA . HIS B 1 19 ? 21.797 20.391 -3.859 1 87.12 19 HIS B CA 1
ATOM 3100 C C . HIS B 1 19 ? 21.109 20.234 -2.504 1 87.12 19 HIS B C 1
ATOM 3102 O O . HIS B 1 19 ? 20 20.734 -2.303 1 87.12 19 HIS B O 1
ATOM 3108 N N . ASP B 1 20 ? 21.703 19.453 -1.616 1 86.38 20 ASP B N 1
ATOM 3109 C CA . ASP B 1 20 ? 21.219 19.25 -0.253 1 86.38 20 ASP B CA 1
ATOM 3110 C C . ASP B 1 20 ? 19.812 18.641 -0.251 1 86.38 20 ASP B C 1
ATOM 3112 O O . ASP B 1 20 ? 18.953 19.031 0.543 1 86.38 20 ASP B O 1
ATOM 3116 N N . LEU B 1 21 ? 19.625 17.703 -1.212 1 86.94 21 LEU B N 1
ATOM 3117 C CA . LEU B 1 21 ? 18.312 17.078 -1.34 1 86.94 21 LEU B CA 1
ATOM 3118 C C . LEU B 1 21 ? 18.375 15.602 -0.953 1 86.94 21 LEU B C 1
ATOM 3120 O O . LEU B 1 21 ? 17.359 14.906 -0.969 1 86.94 21 LEU B O 1
ATOM 3124 N N . TRP B 1 22 ? 19.594 15.211 -0.555 1 90.31 22 TRP B N 1
ATOM 3125 C CA . TRP B 1 22 ? 19.797 13.812 -0.172 1 90.31 22 TRP B CA 1
ATOM 3126 C C . TRP B 1 22 ? 19 13.484 1.09 1 90.31 22 TRP B C 1
ATOM 3128 O O . TRP B 1 22 ? 19.047 14.219 2.074 1 90.31 22 TRP B O 1
ATOM 3138 N N . ARG B 1 23 ? 18.25 12.375 1.057 1 91.31 23 ARG B N 1
ATOM 3139 C CA . ARG B 1 23 ? 17.484 11.914 2.213 1 91.31 23 ARG B CA 1
ATOM 3140 C C . ARG B 1 23 ? 18 10.562 2.701 1 91.31 23 ARG B C 1
ATOM 3142 O O . ARG B 1 23 ? 18.344 9.695 1.896 1 91.31 23 ARG B O 1
ATOM 3149 N N . GLU B 1 24 ? 18.094 10.461 3.996 1 89.94 24 GLU B N 1
ATOM 3150 C CA . GLU B 1 24 ? 18.531 9.227 4.641 1 89.94 24 GLU B CA 1
ATOM 3151 C C . GLU B 1 24 ? 17.516 8.75 5.676 1 89.94 24 GLU B C 1
ATOM 3153 O O . GLU B 1 24 ? 16.844 9.57 6.312 1 89.94 24 GLU B O 1
ATOM 3158 N N . LEU B 1 25 ? 17.469 7.465 5.789 1 93.06 25 LEU B N 1
ATOM 3159 C CA . LEU B 1 25 ? 16.609 6.891 6.824 1 93.06 25 LEU B CA 1
ATOM 3160 C C . LEU B 1 25 ? 17.219 7.09 8.203 1 93.06 25 LEU B C 1
ATOM 3162 O O . LEU B 1 25 ? 18.406 6.824 8.406 1 93.06 25 LEU B O 1
ATOM 3166 N N . GLN B 1 26 ? 16.422 7.668 9.07 1 92.25 26 GLN B N 1
ATOM 3167 C CA . GLN B 1 26 ? 16.812 7.754 10.469 1 92.25 26 GLN B CA 1
ATOM 3168 C C . GLN B 1 26 ? 16.062 6.719 11.312 1 92.25 26 GLN B C 1
ATOM 3170 O O . GLN B 1 26 ? 14.852 6.828 11.508 1 92.25 26 GLN B O 1
ATOM 3175 N N . VAL B 1 27 ? 16.797 5.75 11.844 1 95.69 27 VAL B N 1
ATOM 3176 C CA . VAL B 1 27 ? 16.188 4.711 12.672 1 95.69 27 VAL B CA 1
ATOM 3177 C C . VAL B 1 27 ? 15.945 5.242 14.078 1 95.69 27 VAL B C 1
ATOM 3179 O O . VAL B 1 27 ? 16.875 5.684 14.75 1 95.69 27 VAL B O 1
ATOM 3182 N N . LEU B 1 28 ? 14.727 5.277 14.508 1 95.31 28 LEU B N 1
ATOM 3183 C CA . LEU B 1 28 ? 14.336 5.746 15.836 1 95.31 28 LEU B CA 1
ATOM 3184 C C . LEU B 1 28 ? 13.844 4.59 16.703 1 95.31 28 LEU B C 1
ATOM 3186 O O . LEU B 1 28 ? 12.883 3.904 16.328 1 95.31 28 LEU B O 1
ATOM 3190 N N . GLN B 1 29 ? 14.398 4.352 17.781 1 94.56 29 GLN B N 1
ATOM 3191 C CA . GLN B 1 29 ? 13.992 3.314 18.719 1 94.56 29 GLN B CA 1
ATOM 3192 C C . GLN B 1 29 ? 13.047 3.873 19.781 1 94.56 29 GLN B C 1
ATOM 3194 O O . GLN B 1 29 ? 13.398 4.816 20.5 1 94.56 29 GLN B O 1
ATOM 3199 N N . PRO B 1 30 ? 11.867 3.305 19.812 1 91 30 PRO B N 1
ATOM 3200 C CA . PRO B 1 30 ? 11 3.768 20.906 1 91 30 PRO B CA 1
ATOM 3201 C C . PRO B 1 30 ? 11.625 3.561 22.281 1 91 30 PRO B C 1
ATOM 3203 O O . PRO B 1 30 ? 12.312 2.564 22.516 1 91 30 PRO B O 1
ATOM 3206 N N . ALA B 1 31 ? 11.391 4.461 23.156 1 87.5 31 ALA B N 1
ATOM 3207 C CA . ALA B 1 31 ? 11.859 4.41 24.547 1 87.5 31 ALA B CA 1
ATOM 3208 C C . ALA B 1 31 ? 10.727 4.027 25.484 1 87.5 31 ALA B C 1
ATOM 3210 O O . ALA B 1 31 ? 10.078 4.895 26.078 1 87.5 31 ALA B O 1
ATOM 3211 N N . PRO B 1 32 ? 10.602 2.828 25.719 1 74.38 32 PRO B N 1
ATOM 3212 C CA . PRO B 1 32 ? 9.43 2.408 26.5 1 74.38 32 PRO B CA 1
ATOM 3213 C C . PRO B 1 32 ? 9.391 3.033 27.891 1 74.38 32 PRO B C 1
ATOM 3215 O O . PRO B 1 32 ? 8.312 3.27 28.438 1 74.38 32 PRO B O 1
ATOM 3218 N N . GLU B 1 33 ? 10.477 3.297 28.469 1 79.56 33 GLU B N 1
ATOM 3219 C CA . GLU B 1 33 ? 10.516 3.855 29.812 1 79.56 33 GLU B CA 1
ATOM 3220 C C . GLU B 1 33 ? 9.969 5.277 29.844 1 79.56 33 GLU B C 1
ATOM 3222 O O . GLU B 1 33 ? 9.352 5.691 30.828 1 79.56 33 GLU B O 1
ATOM 3227 N N . ARG B 1 34 ? 10.062 5.984 28.766 1 81.56 34 ARG B N 1
ATOM 3228 C CA . ARG B 1 34 ? 9.602 7.367 28.688 1 81.56 34 ARG B CA 1
ATOM 3229 C C . ARG B 1 34 ? 8.25 7.453 27.984 1 81.56 34 ARG B C 1
ATOM 3231 O O . ARG B 1 34 ? 7.453 8.352 28.281 1 81.56 34 ARG B O 1
ATOM 3238 N N . GLY B 1 35 ? 8.039 6.492 27.172 1 82.12 35 GLY B N 1
ATOM 3239 C CA . GLY B 1 35 ? 6.785 6.469 26.438 1 82.12 35 GLY B CA 1
ATOM 3240 C C . GLY B 1 35 ? 6.781 7.406 25.25 1 82.12 35 GLY B C 1
ATOM 3241 O O . GLY B 1 35 ? 7.684 8.234 25.094 1 82.12 35 GLY B O 1
ATOM 3242 N N . PRO B 1 36 ? 5.77 7.32 24.422 1 84.5 36 PRO B N 1
ATOM 3243 C CA . PRO B 1 36 ? 5.637 8.25 23.297 1 84.5 36 PRO B CA 1
ATOM 3244 C C . PRO B 1 36 ? 5.383 9.688 23.734 1 84.5 36 PRO B C 1
ATOM 3246 O O . PRO B 1 36 ? 4.859 9.914 24.828 1 84.5 36 PRO B O 1
ATOM 3249 N N . PRO B 1 37 ? 5.914 10.664 22.906 1 93.81 37 PRO B N 1
ATOM 3250 C CA . PRO B 1 37 ? 6.555 10.492 21.609 1 93.81 37 PRO B CA 1
ATOM 3251 C C . PRO B 1 37 ? 8.078 10.547 21.688 1 93.81 37 PRO B C 1
ATOM 3253 O O . PRO B 1 37 ? 8.719 11.188 20.844 1 93.81 37 PRO B O 1
ATOM 3256 N N . THR B 1 38 ? 8.648 9.898 22.641 1 94.44 38 THR B N 1
ATOM 3257 C CA . THR B 1 38 ? 10.086 9.914 22.859 1 94.44 38 THR B CA 1
ATOM 3258 C C . THR B 1 38 ? 10.742 8.695 22.203 1 94.44 38 THR B C 1
ATOM 3260 O O . THR B 1 38 ? 10.211 7.586 22.281 1 94.44 38 THR B O 1
ATOM 3263 N N . PHE B 1 39 ? 11.898 8.938 21.562 1 95.88 39 PHE B N 1
ATOM 3264 C CA . PHE B 1 39 ? 12.688 7.902 20.906 1 95.88 39 PHE B CA 1
ATOM 3265 C C . PHE B 1 39 ? 14.164 8.023 21.266 1 95.88 39 PHE B C 1
ATOM 3267 O O . PHE B 1 39 ? 14.57 8.992 21.906 1 95.88 39 PHE B O 1
ATOM 3274 N N . VAL B 1 40 ? 14.898 6.984 20.953 1 95.69 40 VAL B N 1
ATOM 3275 C CA . VAL B 1 40 ? 16.359 7.004 21 1 95.69 40 VAL B CA 1
ATOM 3276 C C . VAL B 1 40 ? 16.922 6.992 19.578 1 95.69 40 VAL B C 1
ATOM 3278 O O . VAL B 1 40 ? 16.609 6.105 18.781 1 95.69 40 VAL B O 1
ATOM 3281 N N . GLY B 1 41 ? 17.719 7.98 19.25 1 94.06 41 GLY B N 1
ATOM 3282 C CA . GLY B 1 41 ? 18.328 8.086 17.922 1 94.06 41 GLY B CA 1
ATOM 3283 C C . GLY B 1 41 ? 19.469 7.113 17.703 1 94.06 41 GLY B C 1
ATOM 3284 O O . GLY B 1 41 ? 19.781 6.316 18.594 1 94.06 41 GLY B O 1
ATOM 3285 N N . THR B 1 42 ? 20 7.137 16.531 1 89.06 42 THR B N 1
ATOM 3286 C CA . THR B 1 42 ? 21.031 6.188 16.109 1 89.06 42 THR B CA 1
ATOM 3287 C C . THR B 1 42 ? 22.297 6.359 16.953 1 89.06 42 THR B C 1
ATOM 3289 O O . THR B 1 42 ? 23.094 5.426 17.078 1 89.06 42 THR B O 1
ATOM 3292 N N . ARG B 1 43 ? 22.484 7.527 17.578 1 88.25 43 ARG B N 1
ATOM 3293 C CA . ARG B 1 43 ? 23.656 7.785 18.391 1 88.25 43 ARG B CA 1
ATOM 3294 C C . ARG B 1 43 ? 23.359 7.59 19.875 1 88.25 43 ARG B C 1
ATOM 3296 O O . ARG B 1 43 ? 24.172 7.926 20.734 1 88.25 43 ARG B O 1
ATOM 3303 N N . GLY B 1 44 ? 22.109 7.113 20.094 1 91.81 44 GLY B N 1
ATOM 3304 C CA . GLY B 1 44 ? 21.734 6.836 21.469 1 91.81 44 GLY B CA 1
ATOM 3305 C C . GLY B 1 44 ? 21.125 8.031 22.172 1 91.81 44 GLY B C 1
ATOM 3306 O O . GLY B 1 44 ? 20.797 7.965 23.359 1 91.81 44 GLY B O 1
ATOM 3307 N N . GLU B 1 45 ? 20.984 9.102 21.547 1 93.19 45 GLU B N 1
ATOM 3308 C CA . GLU B 1 45 ? 20.453 10.32 22.141 1 93.19 45 GLU B CA 1
ATOM 3309 C C . GLU B 1 45 ? 18.922 10.266 22.25 1 93.19 45 GLU B C 1
ATOM 3311 O O . GLU B 1 45 ? 18.266 9.75 21.344 1 93.19 45 GLU B O 1
ATOM 3316 N N . PRO B 1 46 ? 18.406 10.781 23.344 1 95.19 46 PRO B N 1
ATOM 3317 C CA . PRO B 1 46 ? 16.953 10.898 23.422 1 95.19 46 PRO B CA 1
ATOM 3318 C C . PRO B 1 46 ? 16.406 11.945 22.453 1 95.19 46 PRO B C 1
ATOM 3320 O O . PRO B 1 46 ? 16.984 13.016 22.297 1 95.19 46 PRO B O 1
ATOM 3323 N N . LEU B 1 47 ? 15.359 11.586 21.812 1 97.12 47 LEU B N 1
ATOM 3324 C CA . LEU B 1 47 ? 14.727 12.484 20.859 1 97.12 47 LEU B CA 1
ATOM 3325 C C . LEU B 1 47 ? 13.227 12.562 21.094 1 97.12 47 LEU B C 1
ATOM 3327 O O . LEU B 1 47 ? 12.547 11.539 21.141 1 97.12 47 LEU B O 1
ATOM 3331 N N . LEU B 1 48 ? 12.766 13.734 21.375 1 97.44 48 LEU B N 1
ATOM 3332 C CA . LEU B 1 48 ? 11.336 14.023 21.406 1 97.44 48 LEU B CA 1
ATOM 3333 C C . LEU B 1 48 ? 10.812 14.367 20.016 1 97.44 48 LEU B C 1
ATOM 3335 O O . LEU B 1 48 ? 11.227 15.359 19.422 1 97.44 48 LEU B O 1
ATOM 3339 N N . SER B 1 49 ? 9.867 13.547 19.531 1 97.44 49 SER B N 1
ATOM 3340 C CA . SER B 1 49 ? 9.469 13.68 18.141 1 97.44 49 SER B CA 1
ATOM 3341 C C . SER B 1 49 ? 8.367 14.719 17.969 1 97.44 49 SER B C 1
ATOM 3343 O O . SER B 1 49 ? 7.367 14.688 18.688 1 97.44 49 SER B O 1
ATOM 3345 N N . PHE B 1 50 ? 8.523 15.602 17.047 1 98.25 50 PHE B N 1
ATOM 3346 C CA . PHE B 1 50 ? 7.504 16.516 16.547 1 98.25 50 PHE B CA 1
ATOM 3347 C C . PHE B 1 50 ? 7.281 16.312 15.062 1 98.25 50 PHE B C 1
ATOM 3349 O O . PHE B 1 50 ? 7.035 17.281 14.328 1 98.25 50 PHE B O 1
ATOM 3356 N N . ALA B 1 51 ? 7.426 15.023 14.641 1 96.94 51 ALA B N 1
ATOM 3357 C CA . ALA B 1 51 ? 7.32 14.719 13.219 1 96.94 51 ALA B CA 1
ATOM 3358 C C . ALA B 1 51 ? 6.254 13.656 12.969 1 96.94 51 ALA B C 1
ATOM 3360 O O . ALA B 1 51 ? 5.934 13.352 11.812 1 96.94 51 ALA B O 1
ATOM 3361 N N . SER B 1 52 ? 5.652 13.086 13.984 1 95.81 52 SER B N 1
ATOM 3362 C CA . SER B 1 52 ? 4.723 11.969 13.875 1 95.81 52 SER B CA 1
ATOM 3363 C C . SER B 1 52 ? 3.324 12.445 13.5 1 95.81 52 SER B C 1
ATOM 3365 O O . SER B 1 52 ? 2.877 13.5 13.961 1 95.81 52 SER B O 1
ATOM 3367 N N . ASN B 1 53 ? 2.643 11.594 12.625 1 97.31 53 ASN B N 1
ATOM 3368 C CA . ASN B 1 53 ? 1.247 11.852 12.289 1 97.31 53 ASN B CA 1
ATOM 3369 C C . ASN B 1 53 ? 0.298 11.18 13.273 1 97.31 53 ASN B C 1
ATOM 3371 O O . ASN B 1 53 ? -0.914 11.141 13.047 1 97.31 53 ASN B O 1
ATOM 3375 N N . ASP B 1 54 ? 0.869 10.602 14.32 1 97.19 54 ASP B N 1
ATOM 3376 C CA . ASP B 1 54 ? 0.056 10.023 15.383 1 97.19 54 ASP B CA 1
ATOM 3377 C C . ASP B 1 54 ? -0.539 11.109 16.281 1 97.19 54 ASP B C 1
ATOM 3379 O O . ASP B 1 54 ? -0.212 11.195 17.469 1 97.19 54 ASP B O 1
ATOM 3383 N N . TYR B 1 55 ? -1.491 11.852 15.742 1 98.25 55 TYR B N 1
ATOM 3384 C CA . TYR B 1 55 ? -1.992 13.094 16.328 1 98.25 55 TYR B CA 1
ATOM 3385 C C . TYR B 1 55 ? -2.602 12.844 17.703 1 98.25 55 TYR B C 1
ATOM 3387 O O . TYR B 1 55 ? -2.441 13.656 18.609 1 98.25 55 TYR B O 1
ATOM 3395 N N . LEU B 1 56 ? -3.266 11.719 17.844 1 98.19 56 LEU B N 1
ATOM 3396 C CA . LEU B 1 56 ? -4.004 11.484 19.078 1 98.19 56 LEU B CA 1
ATOM 3397 C C . LEU B 1 56 ? -3.211 10.594 20.031 1 98.19 56 LEU B C 1
ATOM 3399 O O . LEU B 1 56 ? -3.67 10.289 21.125 1 98.19 56 LEU B O 1
ATOM 3403 N N . GLY B 1 57 ? -2.01 10.141 19.594 1 96.56 57 GLY B N 1
ATOM 3404 C CA . GLY B 1 57 ? -1.164 9.312 20.438 1 96.56 57 GLY B CA 1
ATOM 3405 C C . GLY B 1 57 ? -1.72 7.914 20.641 1 96.56 57 GLY B C 1
ATOM 3406 O O . GLY B 1 57 ? -1.508 7.305 21.688 1 96.56 57 GLY B O 1
ATOM 3407 N N . LEU B 1 58 ? -2.428 7.398 19.688 1 97.38 58 LEU B N 1
ATOM 3408 C CA . LEU B 1 58 ? -3.146 6.148 19.906 1 97.38 58 LEU B CA 1
ATOM 3409 C C . LEU B 1 58 ? -2.27 4.949 19.547 1 97.38 58 LEU B C 1
ATOM 3411 O O . LEU B 1 58 ? -2.561 3.822 19.953 1 97.38 58 LEU B O 1
ATOM 3415 N N . SER B 1 59 ? -1.212 5.098 18.797 1 94.31 59 SER B N 1
ATOM 3416 C CA . SER B 1 59 ? -0.398 3.998 18.297 1 94.31 59 SER B CA 1
ATOM 3417 C C . SER B 1 59 ? 0.172 3.16 19.438 1 94.31 59 SER B C 1
ATOM 3419 O O . SER B 1 59 ? 0.472 1.979 19.25 1 94.31 59 SER B O 1
ATOM 3421 N N . ALA B 1 60 ? 0.301 3.756 20.609 1 88.31 60 ALA B N 1
ATOM 3422 C CA . ALA B 1 60 ? 0.924 3.061 21.734 1 88.31 60 ALA B CA 1
ATOM 3423 C C . ALA B 1 60 ? -0.102 2.74 22.812 1 88.31 60 ALA B C 1
ATOM 3425 O O . ALA B 1 60 ? 0.26 2.316 23.922 1 88.31 60 ALA B O 1
ATOM 3426 N N . GLU B 1 61 ? -1.343 2.988 22.531 1 95.19 61 GLU B N 1
ATOM 3427 C CA . GLU B 1 61 ? -2.408 2.686 23.484 1 95.19 61 GLU B CA 1
ATOM 3428 C C . GLU B 1 61 ? -2.492 1.187 23.766 1 95.19 61 GLU B C 1
ATOM 3430 O O . GLU B 1 61 ? -2.496 0.377 22.844 1 95.19 61 GLU B O 1
ATOM 3435 N N . SER B 1 62 ? -2.578 0.838 25.062 1 96.56 62 SER B N 1
ATOM 3436 C CA . SER B 1 62 ? -2.615 -0.563 25.469 1 96.56 62 SER B CA 1
ATOM 3437 C C . SER B 1 62 ? -3.816 -1.282 24.859 1 96.56 62 SER B C 1
ATOM 3439 O O . SER B 1 62 ? -3.721 -2.453 24.484 1 96.56 62 SER B O 1
ATOM 3441 N N . ALA B 1 63 ? -4.934 -0.596 24.734 1 98.31 63 ALA B N 1
ATOM 3442 C CA . ALA B 1 63 ? -6.141 -1.214 24.203 1 98.31 63 ALA B CA 1
ATOM 3443 C C . ALA B 1 63 ? -5.938 -1.627 22.75 1 98.31 63 ALA B C 1
ATOM 3445 O O . ALA B 1 63 ? -6.461 -2.656 22.312 1 98.31 63 ALA B O 1
ATOM 3446 N N . LEU B 1 64 ? -5.254 -0.777 21.922 1 98.44 64 LEU B N 1
ATOM 3447 C CA . LEU B 1 64 ? -4.945 -1.131 20.547 1 98.44 64 LEU B CA 1
ATOM 3448 C C . LEU B 1 64 ? -4.039 -2.355 20.484 1 98.44 64 LEU B C 1
ATOM 3450 O O . LEU B 1 64 ? -4.273 -3.27 19.703 1 98.44 64 LEU B O 1
ATOM 3454 N N . ARG B 1 65 ? -2.961 -2.363 21.375 1 98.06 65 ARG B N 1
ATOM 3455 C CA . ARG B 1 65 ? -2.027 -3.482 21.422 1 98.06 65 ARG B CA 1
ATOM 3456 C C . ARG B 1 65 ? -2.754 -4.785 21.75 1 98.06 65 ARG B C 1
ATOM 3458 O O . ARG B 1 65 ? -2.531 -5.805 21.094 1 98.06 65 ARG B O 1
ATOM 3465 N N . ASP B 1 66 ? -3.615 -4.707 22.719 1 98.75 66 ASP B N 1
ATOM 3466 C CA . ASP B 1 66 ? -4.344 -5.895 23.156 1 98.75 66 ASP B CA 1
ATOM 3467 C C . ASP B 1 66 ? -5.223 -6.445 22.047 1 98.75 66 ASP B C 1
ATOM 3469 O O . ASP B 1 66 ? -5.289 -7.66 21.844 1 98.75 66 ASP B O 1
ATOM 3473 N N . ALA B 1 67 ? -5.902 -5.586 21.328 1 98.81 67 ALA B N 1
ATOM 3474 C CA . ALA B 1 67 ? -6.777 -6.008 20.234 1 98.81 67 ALA B CA 1
ATOM 3475 C C . ALA B 1 67 ? -5.977 -6.656 19.109 1 98.81 67 ALA B C 1
ATOM 3477 O O . ALA B 1 67 ? -6.383 -7.684 18.562 1 98.81 67 ALA B O 1
ATOM 3478 N N . ALA B 1 68 ? -4.859 -6.031 18.75 1 98.75 68 ALA B N 1
ATOM 3479 C CA . ALA B 1 68 ? -4.008 -6.578 17.703 1 98.75 68 ALA B CA 1
ATOM 3480 C C . ALA B 1 68 ? -3.467 -7.953 18.094 1 98.75 68 ALA B C 1
ATOM 3482 O O . ALA B 1 68 ? -3.482 -8.891 17.297 1 98.75 68 ALA B O 1
ATOM 3483 N N . ILE B 1 69 ? -2.967 -8.039 19.344 1 98.56 69 ILE B N 1
ATOM 3484 C CA . ILE B 1 69 ? -2.359 -9.273 19.828 1 98.56 69 ILE B CA 1
ATOM 3485 C C . ILE B 1 69 ? -3.402 -10.383 19.875 1 98.56 69 ILE B C 1
ATOM 3487 O O . ILE B 1 69 ? -3.137 -11.508 19.438 1 98.56 69 ILE B O 1
ATOM 3491 N N . ALA B 1 70 ? -4.609 -10.086 20.344 1 98.25 70 ALA B N 1
ATOM 3492 C CA . ALA B 1 70 ? -5.684 -11.078 20.375 1 98.25 70 ALA B CA 1
ATOM 3493 C C . ALA B 1 70 ? -5.996 -11.602 18.984 1 98.25 70 ALA B C 1
ATOM 3495 O O . ALA B 1 70 ? -6.199 -12.797 18.781 1 98.25 70 ALA B O 1
ATOM 3496 N N . GLU B 1 71 ? -6.031 -10.727 18.031 1 97.56 71 GLU B N 1
ATOM 3497 C CA . GLU B 1 71 ? -6.34 -11.125 16.656 1 97.56 71 GLU B CA 1
ATOM 3498 C C . GLU B 1 71 ? -5.199 -11.93 16.047 1 97.56 71 GLU B C 1
ATOM 3500 O O . GLU B 1 71 ? -5.434 -12.867 15.281 1 97.56 71 GLU B O 1
ATOM 3505 N N . ILE B 1 72 ? -3.945 -11.57 16.344 1 97.19 72 ILE B N 1
ATOM 3506 C CA . ILE B 1 72 ? -2.795 -12.32 15.852 1 97.19 72 ILE B CA 1
ATOM 3507 C C . ILE B 1 72 ? -2.863 -13.758 16.375 1 97.19 72 ILE B C 1
ATOM 3509 O O . ILE B 1 72 ? -2.582 -14.703 15.625 1 97.19 72 ILE B O 1
ATOM 3513 N N . GLN B 1 73 ? -3.273 -13.898 17.594 1 95.44 73 GLN B N 1
ATOM 3514 C CA . GLN B 1 73 ? -3.377 -15.227 18.188 1 95.44 73 GLN B CA 1
ATOM 3515 C C . GLN B 1 73 ? -4.453 -16.062 17.5 1 95.44 73 GLN B C 1
ATOM 3517 O O . GLN B 1 73 ? -4.309 -17.281 17.359 1 95.44 73 GLN B O 1
ATOM 3522 N N . GLN B 1 74 ? -5.43 -15.383 17.031 1 93.06 74 GLN B N 1
ATOM 3523 C CA . GLN B 1 74 ? -6.578 -16.078 16.453 1 93.06 74 GLN B CA 1
ATOM 3524 C C . GLN B 1 74 ? -6.375 -16.312 14.961 1 93.06 74 GLN B C 1
ATOM 3526 O O . GLN B 1 74 ? -6.727 -17.375 14.445 1 93.06 74 GLN B O 1
ATOM 3531 N N . SER B 1 75 ? -5.816 -15.359 14.273 1 93.75 75 SER B N 1
ATOM 3532 C CA . SER B 1 75 ? -5.898 -15.383 12.812 1 93.75 75 SER B CA 1
ATOM 3533 C C . SER B 1 75 ? -4.512 -15.43 12.188 1 93.75 75 SER B C 1
ATOM 3535 O O . SER B 1 75 ? -4.383 -15.555 10.961 1 93.75 75 SER B O 1
ATOM 3537 N N . GLY B 1 76 ? -3.463 -15.336 12.992 1 94.19 76 GLY B N 1
ATOM 3538 C CA . GLY B 1 76 ? -2.119 -15.273 12.445 1 94.19 76 GLY B CA 1
ATOM 3539 C C . GLY B 1 76 ? -1.67 -13.859 12.109 1 94.19 76 GLY B C 1
ATOM 3540 O O . GLY B 1 76 ? -2.338 -12.891 12.477 1 94.19 76 GLY B O 1
ATOM 3541 N N . VAL B 1 77 ? -0.532 -13.758 11.43 1 96.5 77 VAL B N 1
ATOM 3542 C CA . VAL B 1 77 ? 0.12 -12.461 11.227 1 96.5 77 VAL B CA 1
ATOM 3543 C C . VAL B 1 77 ? -0.332 -11.859 9.898 1 96.5 77 VAL B C 1
ATOM 3545 O O . VAL B 1 77 ? -0.491 -10.641 9.789 1 96.5 77 VAL B O 1
ATOM 3548 N N . GLY B 1 78 ? -0.476 -12.664 8.867 1 95.81 78 GLY B N 1
ATOM 3549 C CA . GLY B 1 78 ? -0.867 -12.18 7.551 1 95.81 78 GLY B CA 1
ATOM 3550 C C . GLY B 1 78 ? -2.189 -12.75 7.078 1 95.81 78 GLY B C 1
ATOM 3551 O O . GLY B 1 78 ? -2.688 -13.727 7.641 1 95.81 78 GLY B O 1
ATOM 3552 N N . ALA B 1 79 ? -2.74 -12.086 5.996 1 93.31 79 ALA B N 1
ATOM 3553 C CA . ALA B 1 79 ? -4.039 -12.5 5.477 1 93.31 79 ALA B CA 1
ATOM 3554 C C . ALA B 1 79 ? -3.896 -13.664 4.504 1 93.31 79 ALA B C 1
ATOM 3556 O O . ALA B 1 79 ? -4.844 -14.422 4.293 1 93.31 79 ALA B O 1
ATOM 3557 N N . GLY B 1 80 ? -2.771 -13.727 3.848 1 91.88 80 GLY B N 1
ATOM 3558 C CA . GLY B 1 80 ? -2.443 -14.867 3.002 1 91.88 80 GLY B CA 1
ATOM 3559 C C . GLY B 1 80 ? -3.072 -14.781 1.624 1 91.88 80 GLY B C 1
ATOM 3560 O O . GLY B 1 80 ? -2.828 -15.641 0.774 1 91.88 80 GLY B O 1
ATOM 3561 N N . ALA B 1 81 ? -3.916 -13.828 1.379 1 94.06 81 ALA B N 1
ATOM 3562 C CA . ALA B 1 81 ? -4.586 -13.688 0.087 1 94.06 81 ALA B CA 1
ATOM 3563 C C . ALA B 1 81 ? -5.152 -12.281 -0.093 1 94.06 81 ALA B C 1
ATOM 3565 O O . ALA B 1 81 ? -5.242 -11.516 0.868 1 94.06 81 ALA B O 1
ATOM 3566 N N . ALA B 1 82 ? -5.438 -12 -1.348 1 95.06 82 ALA B N 1
ATOM 3567 C CA . ALA B 1 82 ? -6.211 -10.797 -1.623 1 95.06 82 ALA B CA 1
ATOM 3568 C C . ALA B 1 82 ? -7.59 -10.875 -0.974 1 95.06 82 ALA B C 1
ATOM 3570 O O . ALA B 1 82 ? -8.094 -11.961 -0.698 1 95.06 82 ALA B O 1
ATOM 3571 N N . PRO B 1 83 ? -8.242 -9.734 -0.786 1 95.5 83 PRO B N 1
ATOM 3572 C CA . PRO B 1 83 ? -9.555 -9.742 -0.13 1 95.5 83 PRO B CA 1
ATOM 3573 C C . PRO B 1 83 ? -10.578 -10.602 -0.863 1 95.5 83 PRO B C 1
ATOM 3575 O O . PRO B 1 83 ? -11.328 -11.352 -0.229 1 95.5 83 PRO B O 1
ATOM 3578 N N . LEU B 1 84 ? -10.562 -10.625 -2.176 1 93.75 84 LEU B N 1
ATOM 3579 C CA . LEU B 1 84 ? -11.586 -11.289 -2.977 1 93.75 84 LEU B CA 1
ATOM 3580 C C . LEU B 1 84 ? -11.234 -12.758 -3.195 1 93.75 84 LEU B C 1
ATOM 3582 O O . LEU B 1 84 ? -12.039 -13.516 -3.748 1 93.75 84 LEU B O 1
ATOM 3586 N N . LEU B 1 85 ? -10.039 -13.219 -2.693 1 92.19 85 LEU B N 1
ATOM 3587 C CA . LEU B 1 85 ? -9.602 -14.594 -2.896 1 92.19 85 LEU B CA 1
ATOM 3588 C C . LEU B 1 85 ? -9.438 -15.32 -1.562 1 92.19 85 LEU B C 1
ATOM 3590 O O . LEU B 1 85 ? -8.664 -16.266 -1.458 1 92.19 85 LEU B O 1
ATOM 3594 N N . GLY B 1 86 ? -10.141 -14.711 -0.578 1 93.31 86 GLY B N 1
ATOM 3595 C CA . GLY B 1 86 ? -10.141 -15.414 0.697 1 93.31 86 GLY B CA 1
ATOM 3596 C C . GLY B 1 86 ? -9.336 -14.703 1.77 1 93.31 86 GLY B C 1
ATOM 3597 O O . GLY B 1 86 ? -9.062 -15.273 2.826 1 93.31 86 GLY B O 1
ATOM 3598 N N . GLY B 1 87 ? -8.969 -13.445 1.56 1 95.31 87 GLY B N 1
ATOM 3599 C CA . GLY B 1 87 ? -8.164 -12.711 2.521 1 95.31 87 GLY B CA 1
ATOM 3600 C C . GLY B 1 87 ? -9 -11.953 3.537 1 95.31 87 GLY B C 1
ATOM 3601 O O . GLY B 1 87 ? -8.469 -11.422 4.512 1 95.31 87 GLY B O 1
ATOM 3602 N N . GLU B 1 88 ? -10.297 -11.906 3.354 1 96.62 88 GLU B N 1
ATOM 3603 C CA . GLU B 1 88 ? -11.172 -11.148 4.238 1 96.62 88 GLU B CA 1
ATOM 3604 C C . GLU B 1 88 ? -11.477 -11.93 5.516 1 96.62 88 GLU B C 1
ATOM 3606 O O . GLU B 1 88 ? -11.797 -13.117 5.465 1 96.62 88 GLU B O 1
ATOM 3611 N N . ARG B 1 89 ? -11.305 -11.336 6.645 1 96.94 89 ARG B N 1
ATOM 3612 C CA . ARG B 1 89 ? -11.617 -11.867 7.969 1 96.94 89 ARG B CA 1
ATOM 3613 C C . ARG B 1 89 ? -12.758 -11.086 8.617 1 96.94 89 ARG B C 1
ATOM 3615 O O . ARG B 1 89 ? -13.055 -9.961 8.211 1 96.94 89 ARG B O 1
ATOM 3622 N N . PRO B 1 90 ? -13.367 -11.648 9.648 1 97.31 90 PRO B N 1
ATOM 3623 C CA . PRO B 1 90 ? -14.461 -10.945 10.328 1 97.31 90 PRO B CA 1
ATOM 3624 C C . PRO B 1 90 ? -14.047 -9.555 10.82 1 97.31 90 PRO B C 1
ATOM 3626 O O . PRO B 1 90 ? -14.82 -8.602 10.719 1 97.31 90 PRO B O 1
ATOM 3629 N N . ALA B 1 91 ? -12.828 -9.438 11.297 1 98.38 91 ALA B N 1
ATOM 3630 C CA . ALA B 1 91 ? -12.344 -8.148 11.805 1 98.38 91 ALA B CA 1
ATOM 3631 C C . ALA B 1 91 ? -12.422 -7.074 10.727 1 98.38 91 ALA B C 1
ATOM 3633 O O . ALA B 1 91 ? -12.68 -5.906 11.023 1 98.38 91 ALA B O 1
ATOM 3634 N N . HIS B 1 92 ? -12.172 -7.434 9.469 1 98.56 92 HIS B N 1
ATOM 3635 C CA . HIS B 1 92 ? -12.258 -6.48 8.367 1 98.56 92 HIS B CA 1
ATOM 3636 C C . HIS B 1 92 ? -13.688 -5.973 8.188 1 98.56 92 HIS B C 1
ATOM 3638 O O . HIS B 1 92 ? -13.914 -4.766 8.078 1 98.56 92 HIS B O 1
ATOM 3644 N N . ALA B 1 93 ? -14.586 -6.895 8.156 1 98.12 93 ALA B N 1
ATOM 3645 C CA . ALA B 1 93 ? -15.984 -6.551 7.938 1 98.12 93 ALA B CA 1
ATOM 3646 C C . ALA B 1 93 ? -16.516 -5.68 9.07 1 98.12 93 ALA B C 1
ATOM 3648 O O . ALA B 1 93 ? -17.25 -4.711 8.828 1 98.12 93 ALA B O 1
ATOM 3649 N N . VAL B 1 94 ? -16.172 -6.051 10.289 1 98.62 94 VAL B N 1
ATOM 3650 C CA . VAL B 1 94 ? -16.625 -5.305 11.453 1 98.62 94 VAL B CA 1
ATOM 3651 C C . VAL B 1 94 ? -16.094 -3.873 11.391 1 98.62 94 VAL B C 1
ATOM 3653 O O . VAL B 1 94 ? -16.844 -2.918 11.641 1 98.62 94 VAL B O 1
ATOM 3656 N N . LEU B 1 95 ? -14.844 -3.719 11.039 1 98.88 95 LEU B N 1
ATOM 3657 C CA . LEU B 1 95 ? -14.258 -2.387 10.953 1 98.88 95 LEU B CA 1
ATOM 3658 C C . LEU B 1 95 ? -14.922 -1.571 9.852 1 98.88 95 LEU B C 1
ATOM 3660 O O . LEU B 1 95 ? -15.258 -0.404 10.047 1 98.88 95 LEU B O 1
ATOM 3664 N N . ALA B 1 96 ? -15.07 -2.154 8.648 1 98.81 96 ALA B N 1
ATOM 3665 C CA . ALA B 1 96 ? -15.672 -1.447 7.523 1 98.81 96 ALA B CA 1
ATOM 3666 C C . ALA B 1 96 ? -17.062 -0.928 7.887 1 98.81 96 ALA B C 1
ATOM 3668 O O . ALA B 1 96 ? -17.391 0.229 7.609 1 98.81 96 ALA B O 1
ATOM 3669 N N . ASN B 1 97 ? -17.844 -1.773 8.531 1 98.75 97 ASN B N 1
ATOM 3670 C CA . ASN B 1 97 ? -19.188 -1.391 8.938 1 98.75 97 ASN B CA 1
ATOM 3671 C C . ASN B 1 97 ? -19.172 -0.281 9.984 1 98.75 97 ASN B C 1
ATOM 3673 O O . ASN B 1 97 ? -19.984 0.644 9.938 1 98.75 97 ASN B O 1
ATOM 3677 N N . ALA B 1 98 ? -18.281 -0.375 10.93 1 98.88 98 ALA B N 1
ATOM 3678 C CA . ALA B 1 98 ? -18.172 0.63 11.977 1 98.88 98 ALA B CA 1
ATOM 3679 C C . ALA B 1 98 ? -17.766 1.986 11.406 1 98.88 98 ALA B C 1
ATOM 3681 O O . ALA B 1 98 ? -18.281 3.023 11.836 1 98.88 98 ALA B O 1
ATOM 3682 N N . LEU B 1 99 ? -16.875 1.99 10.453 1 98.94 99 LEU B N 1
ATOM 3683 C CA . LEU B 1 99 ? -16.422 3.223 9.812 1 98.94 99 LEU B CA 1
ATOM 3684 C C . LEU B 1 99 ? -17.578 3.887 9.062 1 98.94 99 LEU B C 1
ATOM 3686 O O . LEU B 1 99 ? -17.75 5.105 9.133 1 98.94 99 LEU B O 1
ATOM 3690 N N . ALA B 1 100 ? -18.328 3.078 8.312 1 98.81 100 ALA B N 1
ATOM 3691 C CA . ALA B 1 100 ? -19.469 3.607 7.578 1 98.81 100 ALA B CA 1
ATOM 3692 C C . ALA B 1 100 ? -20.5 4.23 8.531 1 98.81 100 ALA B C 1
ATOM 3694 O O . ALA B 1 100 ? -21 5.32 8.273 1 98.81 100 ALA B O 1
ATOM 3695 N N . ARG B 1 101 ? -20.75 3.568 9.609 1 98.69 101 ARG B N 1
ATOM 3696 C CA . ARG B 1 101 ? -21.703 4.066 10.602 1 98.69 101 ARG B CA 1
ATOM 3697 C C . ARG B 1 101 ? -21.203 5.355 11.242 1 98.69 101 ARG B C 1
ATOM 3699 O O . ARG B 1 101 ? -21.969 6.305 11.422 1 98.69 101 ARG B O 1
ATOM 3706 N N . TRP B 1 102 ? -19.953 5.379 11.578 1 98.69 102 TRP B N 1
ATOM 3707 C CA . TRP B 1 102 ? -19.328 6.547 12.188 1 98.69 102 TRP B CA 1
ATOM 3708 C C . TRP B 1 102 ? -19.484 7.777 11.297 1 98.69 102 TRP B C 1
ATOM 3710 O O . TRP B 1 102 ? -19.781 8.867 11.781 1 98.69 102 TRP B O 1
ATOM 3720 N N . LEU B 1 103 ? -19.375 7.617 9.984 1 98.31 103 LEU B N 1
ATOM 3721 C CA . LEU B 1 103 ? -19.391 8.727 9.039 1 98.31 103 LEU B CA 1
ATOM 3722 C C . LEU B 1 103 ? -20.812 9.023 8.586 1 98.31 103 LEU B C 1
ATOM 3724 O O . LEU B 1 103 ? -21.094 10.078 8.008 1 98.31 103 LEU B O 1
ATOM 3728 N N . GLY B 1 104 ? -21.734 8.055 8.867 1 98 104 GLY B N 1
ATOM 3729 C CA . GLY B 1 104 ? -23.109 8.219 8.422 1 98 104 GLY B CA 1
ATOM 3730 C C . GLY B 1 104 ? -23.281 8 6.93 1 98 104 GLY B C 1
ATOM 3731 O O . GLY B 1 104 ? -24.062 8.695 6.281 1 98 104 GLY B O 1
ATOM 3732 N N . VAL B 1 105 ? -22.516 7.113 6.344 1 98.25 105 VAL B N 1
ATOM 3733 C CA . VAL B 1 105 ? -22.625 6.785 4.926 1 98.25 105 VAL B CA 1
ATOM 3734 C C . VAL B 1 105 ? -23 5.316 4.762 1 98.25 105 VAL B C 1
ATOM 3736 O O . VAL B 1 105 ? -23.109 4.586 5.75 1 98.25 105 VAL B O 1
ATOM 3739 N N . GLU B 1 106 ? -23.25 4.871 3.529 1 98.5 106 GLU B N 1
ATOM 3740 C CA . GLU B 1 106 ? -23.859 3.566 3.289 1 98.5 106 GLU B CA 1
ATOM 3741 C C . GLU B 1 106 ? -22.828 2.445 3.445 1 98.5 106 GLU B C 1
ATOM 3743 O O . GLU B 1 106 ? -23.156 1.36 3.93 1 98.5 106 GLU B O 1
ATOM 3748 N N . ALA B 1 107 ? -21.578 2.662 3.045 1 98.69 107 ALA B N 1
ATOM 3749 C CA . ALA B 1 107 ? -20.625 1.561 3.014 1 98.69 107 ALA B CA 1
ATOM 3750 C C . ALA B 1 107 ? -19.188 2.08 3.068 1 98.69 107 ALA B C 1
ATOM 3752 O O . ALA B 1 107 ? -18.938 3.264 2.818 1 98.69 107 ALA B O 1
ATOM 3753 N N . ALA B 1 108 ? -18.297 1.255 3.434 1 98.88 108 ALA B N 1
ATOM 3754 C CA . ALA B 1 108 ? -16.859 1.504 3.426 1 98.88 108 ALA B CA 1
ATOM 3755 C C . ALA B 1 108 ? -16.094 0.281 2.932 1 98.88 108 ALA B C 1
ATOM 3757 O O . ALA B 1 108 ? -16.547 -0.852 3.078 1 98.88 108 ALA B O 1
ATOM 3758 N N . LEU B 1 109 ? -14.977 0.457 2.312 1 98.81 109 LEU B N 1
ATOM 3759 C CA . LEU B 1 109 ? -14.078 -0.57 1.801 1 98.81 109 LEU B CA 1
ATOM 3760 C C . LEU B 1 109 ? -12.648 -0.341 2.297 1 98.81 109 LEU B C 1
ATOM 3762 O O . LEU B 1 109 ? -12.117 0.763 2.174 1 98.81 109 LEU B O 1
ATOM 3766 N N . LEU B 1 110 ? -12.039 -1.369 2.879 1 98.81 110 LEU B N 1
ATOM 3767 C CA . LEU B 1 110 ? -10.703 -1.229 3.439 1 98.81 110 LEU B CA 1
ATOM 3768 C C . LEU B 1 110 ? -9.641 -1.371 2.354 1 98.81 110 LEU B C 1
ATOM 3770 O O . LEU B 1 110 ? -9.812 -2.148 1.411 1 98.81 110 LEU B O 1
ATOM 3774 N N . PHE B 1 111 ? -8.617 -0.627 2.441 1 98.69 111 PHE B N 1
ATOM 3775 C CA . PHE B 1 111 ? -7.434 -0.675 1.587 1 98.69 111 PHE B CA 1
ATOM 3776 C C . PHE B 1 111 ? -6.164 -0.806 2.422 1 98.69 111 PHE B C 1
ATOM 3778 O O . PHE B 1 111 ? -6.18 -0.547 3.627 1 98.69 111 PHE B O 1
ATOM 3785 N N . GLY B 1 112 ? -5.094 -1.163 1.784 1 97.88 112 GLY B N 1
ATOM 3786 C CA . GLY B 1 112 ? -3.832 -1.368 2.477 1 97.88 112 GLY B CA 1
ATOM 3787 C C . GLY B 1 112 ? -3.158 -0.072 2.883 1 97.88 112 GLY B C 1
ATOM 3788 O O . GLY B 1 112 ? -2.318 -0.06 3.787 1 97.88 112 GLY B O 1
ATOM 3789 N N . SER B 1 113 ? -3.469 1.033 2.232 1 97.56 113 SER B N 1
ATOM 3790 C CA . SER B 1 113 ? -2.953 2.355 2.576 1 97.56 113 SER B CA 1
ATOM 3791 C C . SER B 1 113 ? -3.742 3.455 1.873 1 97.56 113 SER B C 1
ATOM 3793 O O . SER B 1 113 ? -4.496 3.184 0.936 1 97.56 113 SER B O 1
ATOM 3795 N N . GLY B 1 114 ? -3.514 4.66 2.35 1 98.12 114 GLY B N 1
ATOM 3796 C CA . GLY B 1 114 ? -4.156 5.789 1.698 1 98.12 114 GLY B CA 1
ATOM 3797 C C . GLY B 1 114 ? -3.709 5.984 0.262 1 98.12 114 GLY B C 1
ATOM 3798 O O . GLY B 1 114 ? -4.508 6.367 -0.596 1 98.12 114 GLY B O 1
ATOM 3799 N N . TYR B 1 115 ? -2.426 5.762 -0.027 1 98.38 115 TYR B N 1
ATOM 3800 C CA . TYR B 1 115 ? -1.893 5.867 -1.38 1 98.38 115 TYR B CA 1
ATOM 3801 C C . TYR B 1 115 ? -2.621 4.918 -2.328 1 98.38 115 TYR B C 1
ATOM 3803 O O . TYR B 1 115 ? -3.064 5.324 -3.404 1 98.38 115 TYR B O 1
ATOM 3811 N N . LEU B 1 116 ? -2.789 3.658 -1.923 1 98.44 116 LEU B N 1
ATOM 3812 C CA . LEU B 1 116 ? -3.484 2.65 -2.717 1 98.44 116 LEU B CA 1
ATOM 3813 C C . LEU B 1 116 ? -4.953 3.023 -2.902 1 98.44 116 LEU B C 1
ATOM 3815 O O . LEU B 1 116 ? -5.516 2.824 -3.979 1 98.44 116 LEU B O 1
ATOM 3819 N N . ALA B 1 117 ? -5.547 3.508 -1.826 1 98.75 117 ALA B N 1
ATOM 3820 C CA . ALA B 1 117 ? -6.953 3.891 -1.884 1 98.75 117 ALA B CA 1
ATOM 3821 C C . ALA B 1 117 ? -7.18 4.992 -2.914 1 98.75 117 ALA B C 1
ATOM 3823 O O . ALA B 1 117 ? -8.07 4.883 -3.766 1 98.75 117 ALA B O 1
ATOM 3824 N N . ASN B 1 118 ? -6.375 6.059 -2.879 1 98.81 118 ASN B N 1
ATOM 3825 C CA . ASN B 1 118 ? -6.527 7.16 -3.822 1 98.81 118 ASN B CA 1
ATOM 3826 C C . ASN B 1 118 ? -6.273 6.711 -5.258 1 98.81 118 ASN B C 1
ATOM 3828 O O . ASN B 1 118 ? -7 7.102 -6.172 1 98.81 118 ASN B O 1
ATOM 3832 N N . LEU B 1 119 ? -5.25 5.875 -5.422 1 98.38 119 LEU B N 1
ATOM 3833 C CA . LEU B 1 119 ? -4.992 5.324 -6.746 1 98.38 119 LEU B CA 1
ATOM 3834 C C . LEU B 1 119 ? -6.203 4.555 -7.262 1 98.38 119 LEU B C 1
ATOM 3836 O O . LEU B 1 119 ? -6.621 4.742 -8.406 1 98.38 119 LEU B O 1
ATOM 3840 N N . GLY B 1 120 ? -6.695 3.664 -6.43 1 98.19 120 GLY B N 1
ATOM 3841 C CA . GLY B 1 120 ? -7.824 2.834 -6.816 1 98.19 120 GLY B CA 1
ATOM 3842 C C . GLY B 1 120 ? -9.086 3.631 -7.082 1 98.19 120 GLY B C 1
ATOM 3843 O O . GLY B 1 120 ? -9.758 3.422 -8.102 1 98.19 120 GLY B O 1
ATOM 3844 N N . VAL B 1 121 ? -9.406 4.582 -6.215 1 98.62 121 VAL B N 1
ATOM 3845 C CA . VAL B 1 121 ? -10.609 5.395 -6.332 1 98.62 121 VAL B CA 1
ATOM 3846 C C . VAL B 1 121 ? -10.578 6.176 -7.645 1 98.62 121 VAL B C 1
ATOM 3848 O O . VAL B 1 121 ? -11.516 6.086 -8.445 1 98.62 121 VAL B O 1
ATOM 3851 N N . ILE B 1 122 ? -9.508 6.879 -7.883 1 98.69 122 ILE B N 1
ATOM 3852 C CA . ILE B 1 122 ? -9.477 7.82 -8.992 1 98.69 122 ILE B CA 1
ATOM 3853 C C . ILE B 1 122 ? -9.375 7.059 -10.312 1 98.69 122 ILE B C 1
ATOM 3855 O O . ILE B 1 122 ? -10.117 7.344 -11.258 1 98.69 122 ILE B O 1
ATOM 3859 N N . SER B 1 123 ? -8.562 6.02 -10.336 1 97.38 123 SER B N 1
ATOM 3860 C CA . SER B 1 123 ? -8.383 5.297 -11.594 1 97.38 123 SER B CA 1
ATOM 3861 C C . SER B 1 123 ? -9.617 4.465 -11.938 1 97.38 123 SER B C 1
ATOM 3863 O O . SER B 1 123 ? -9.773 4.02 -13.078 1 97.38 123 SER B O 1
ATOM 3865 N N . THR B 1 124 ? -10.469 4.254 -10.992 1 97.06 124 THR B N 1
ATOM 3866 C CA . THR B 1 124 ? -11.695 3.496 -11.242 1 97.06 124 THR B CA 1
ATOM 3867 C C . THR B 1 124 ? -12.828 4.426 -11.648 1 97.06 124 THR B C 1
ATOM 3869 O O . THR B 1 124 ? -13.586 4.125 -12.578 1 97.06 124 THR B O 1
ATOM 3872 N N . LEU B 1 125 ? -12.93 5.578 -11.008 1 97.5 125 LEU B N 1
ATOM 3873 C CA . LEU B 1 125 ? -14.094 6.438 -11.164 1 97.5 125 LEU B CA 1
ATOM 3874 C C . LEU B 1 125 ? -13.867 7.473 -12.258 1 97.5 125 LEU B C 1
ATOM 3876 O O . LEU B 1 125 ? -14.828 8.023 -12.805 1 97.5 125 LEU B O 1
ATOM 3880 N N . VAL B 1 126 ? -12.602 7.785 -12.539 1 96.75 126 VAL B N 1
ATOM 3881 C CA . VAL B 1 126 ? -12.227 8.836 -13.477 1 96.75 126 VAL B CA 1
ATOM 3882 C C . VAL B 1 126 ? -11.586 8.219 -14.719 1 96.75 126 VAL B C 1
ATOM 3884 O O . VAL B 1 126 ? -10.727 7.34 -14.609 1 96.75 126 VAL B O 1
ATOM 3887 N N . GLY B 1 127 ? -12 8.641 -15.914 1 94.06 127 GLY B N 1
ATOM 3888 C CA . GLY B 1 127 ? -11.469 8.07 -17.141 1 94.06 127 GLY B CA 1
ATOM 3889 C C . GLY B 1 127 ? -10.859 9.109 -18.062 1 94.06 127 GLY B C 1
ATOM 3890 O O . GLY B 1 127 ? -10.906 10.305 -17.781 1 94.06 127 GLY B O 1
ATOM 3891 N N . ARG B 1 128 ? -10.219 8.727 -19.188 1 93.12 128 ARG B N 1
ATOM 3892 C CA . ARG B 1 128 ? -9.492 9.555 -20.156 1 93.12 128 ARG B CA 1
ATOM 3893 C C . ARG B 1 128 ? -10.359 10.688 -20.672 1 93.12 128 ARG B C 1
ATOM 3895 O O . ARG B 1 128 ? -9.859 11.766 -21 1 93.12 128 ARG B O 1
ATOM 3902 N N . GLY B 1 129 ? -11.594 10.625 -20.641 1 94.38 129 GLY B N 1
ATOM 3903 C CA . GLY B 1 129 ? -12.469 11.664 -21.156 1 94.38 129 GLY B CA 1
ATOM 3904 C C . GLY B 1 129 ? -12.898 12.656 -20.094 1 94.38 129 GLY B C 1
ATOM 3905 O O . GLY B 1 129 ? -13.453 13.711 -20.406 1 94.38 129 GLY B O 1
ATOM 3906 N N . ASP B 1 130 ? -12.484 12.445 -18.875 1 97.12 130 ASP B N 1
ATOM 3907 C CA . ASP B 1 130 ? -12.93 13.273 -17.75 1 97.12 130 ASP B CA 1
ATOM 3908 C C . ASP B 1 130 ? -11.945 14.406 -17.469 1 97.12 130 ASP B C 1
ATOM 3910 O O . ASP B 1 130 ? -10.844 14.422 -18.016 1 97.12 130 ASP B O 1
ATOM 3914 N N . ARG B 1 131 ? -12.414 15.406 -16.688 1 98.19 131 ARG B N 1
ATOM 3915 C CA . ARG B 1 131 ? -11.633 16.547 -16.234 1 98.19 131 ARG B CA 1
ATOM 3916 C C . ARG B 1 131 ? -11.508 16.562 -14.719 1 98.19 131 ARG B C 1
ATOM 3918 O O . ARG B 1 131 ? -12.516 16.469 -14.008 1 98.19 131 ARG B O 1
ATOM 3925 N N . VAL B 1 132 ? -10.305 16.625 -14.312 1 98.69 132 VAL B N 1
ATOM 3926 C CA . VAL B 1 132 ? -10.062 16.641 -12.875 1 98.69 132 VAL B CA 1
ATOM 3927 C C . VAL B 1 132 ? -9.453 17.984 -12.469 1 98.69 132 VAL B C 1
ATOM 3929 O O . VAL B 1 132 ? -8.438 18.406 -13.031 1 98.69 132 VAL B O 1
ATOM 3932 N N . TYR B 1 133 ? -10.086 18.656 -11.562 1 98.88 133 TYR B N 1
ATOM 3933 C CA . TYR B 1 133 ? -9.586 19.891 -10.953 1 98.88 133 TYR B CA 1
ATOM 3934 C C . TYR B 1 133 ? -9.016 19.625 -9.562 1 98.88 133 TYR B C 1
ATOM 3936 O O . TYR B 1 133 ? -9.742 19.203 -8.656 1 98.88 133 TYR B O 1
ATOM 3944 N N . ALA B 1 134 ? -7.715 19.828 -9.398 1 98.69 134 ALA B N 1
ATOM 3945 C CA . ALA B 1 134 ? -7 19.469 -8.172 1 98.69 134 ALA B CA 1
ATOM 3946 C C . ALA B 1 134 ? -6.301 20.688 -7.574 1 98.69 134 ALA B C 1
ATOM 3948 O O . ALA B 1 134 ? -5.727 21.5 -8.297 1 98.69 134 ALA B O 1
ATOM 3949 N N . ASP B 1 135 ? -6.41 20.844 -6.289 1 98.44 135 ASP B N 1
ATOM 3950 C CA . ASP B 1 135 ? -5.617 21.859 -5.598 1 98.44 135 ASP B CA 1
ATOM 3951 C C . ASP B 1 135 ? -4.125 21.625 -5.809 1 98.44 135 ASP B C 1
ATOM 3953 O O . ASP B 1 135 ? -3.66 20.484 -5.797 1 98.44 135 ASP B O 1
ATOM 3957 N N . ARG B 1 136 ? -3.371 22.688 -5.863 1 96.75 136 ARG B N 1
ATOM 3958 C CA . ARG B 1 136 ? -1.945 22.609 -6.168 1 96.75 136 ARG B CA 1
ATOM 3959 C C . ARG B 1 136 ? -1.187 21.891 -5.055 1 96.75 136 ARG B C 1
ATOM 3961 O O . ARG B 1 136 ? -0.122 21.312 -5.289 1 96.75 136 ARG B O 1
ATOM 3968 N N . LEU B 1 137 ? -1.714 21.844 -3.838 1 95.81 137 LEU B N 1
ATOM 3969 C CA . LEU B 1 137 ? -0.988 21.281 -2.705 1 95.81 137 LEU B CA 1
ATOM 3970 C C . LEU B 1 137 ? -1.513 19.891 -2.357 1 95.81 137 LEU B C 1
ATOM 3972 O O . LEU B 1 137 ? -1.146 19.328 -1.327 1 95.81 137 LEU B O 1
ATOM 3976 N N . ASN B 1 138 ? -2.342 19.312 -3.262 1 97.69 138 ASN B N 1
ATOM 3977 C CA . ASN B 1 138 ? -2.871 17.984 -3.025 1 97.69 138 ASN B CA 1
ATOM 3978 C C . ASN B 1 138 ? -1.753 16.953 -2.828 1 97.69 138 ASN B C 1
ATOM 3980 O O . ASN B 1 138 ? -0.696 17.062 -3.453 1 97.69 138 ASN B O 1
ATOM 3984 N N . HIS B 1 139 ? -2.02 16.016 -1.941 1 97 139 HIS B N 1
ATOM 3985 C CA . HIS B 1 139 ? -1.112 14.906 -1.708 1 97 139 HIS B CA 1
ATOM 3986 C C . HIS B 1 139 ? -0.734 14.219 -3.016 1 97 139 HIS B C 1
ATOM 3988 O O . HIS B 1 139 ? -1.547 14.141 -3.941 1 97 139 HIS B O 1
ATOM 3994 N N . ALA B 1 140 ? 0.448 13.648 -3.072 1 95.06 140 ALA B N 1
ATOM 3995 C CA . ALA B 1 140 ? 1.024 13.008 -4.25 1 95.06 140 ALA B CA 1
ATOM 3996 C C . ALA B 1 140 ? 0.125 11.883 -4.762 1 95.06 140 ALA B C 1
ATOM 3998 O O . ALA B 1 140 ? 0.007 11.68 -5.969 1 95.06 140 ALA B O 1
ATOM 3999 N N . SER B 1 141 ? -0.495 11.102 -3.887 1 97.81 141 SER B N 1
ATOM 4000 C CA . SER B 1 141 ? -1.297 9.953 -4.289 1 97.81 141 SER B CA 1
ATOM 4001 C C . SER B 1 141 ? -2.525 10.383 -5.082 1 97.81 141 SER B C 1
ATOM 4003 O O . SER B 1 141 ? -2.998 9.648 -5.953 1 97.81 141 SER B O 1
ATOM 4005 N N . LEU B 1 142 ? -3.107 11.57 -4.785 1 98.5 142 LEU B N 1
ATOM 4006 C CA . LEU B 1 142 ? -4.211 12.094 -5.582 1 98.5 142 LEU B CA 1
ATOM 4007 C C . LEU B 1 142 ? -3.752 12.398 -7.004 1 98.5 142 LEU B C 1
ATOM 4009 O O . LEU B 1 142 ? -4.418 12.023 -7.969 1 98.5 142 LEU B O 1
ATOM 4013 N N . VAL B 1 143 ? -2.621 13.039 -7.098 1 97.38 143 VAL B N 1
ATOM 4014 C CA . VAL B 1 143 ? -2.064 13.422 -8.391 1 97.38 143 VAL B CA 1
ATOM 4015 C C . VAL B 1 143 ? -1.732 12.18 -9.203 1 97.38 143 VAL B C 1
ATOM 4017 O O . VAL B 1 143 ? -2.055 12.102 -10.391 1 97.38 143 VAL B O 1
ATOM 4020 N N . ASP B 1 144 ? -1.115 11.25 -8.57 1 97.88 144 ASP B N 1
ATOM 4021 C CA . ASP B 1 144 ? -0.74 10.008 -9.25 1 97.88 144 ASP B CA 1
ATOM 4022 C C . ASP B 1 144 ? -1.977 9.234 -9.711 1 97.88 144 ASP B C 1
ATOM 4024 O O . ASP B 1 144 ? -1.953 8.578 -10.75 1 97.88 144 ASP B O 1
ATOM 4028 N N . GLY B 1 145 ? -3.047 9.219 -8.867 1 98.31 145 GLY B N 1
ATOM 4029 C CA . GLY B 1 145 ? -4.297 8.609 -9.297 1 98.31 145 GLY B CA 1
ATOM 4030 C C . GLY B 1 145 ? -4.832 9.203 -10.586 1 98.31 145 GLY B C 1
ATOM 4031 O O . GLY B 1 145 ? -5.301 8.469 -11.461 1 98.31 145 GLY B O 1
ATOM 4032 N N . VAL B 1 146 ? -4.781 10.531 -10.742 1 98.31 146 VAL B N 1
ATOM 4033 C CA . VAL B 1 146 ? -5.258 11.195 -11.953 1 98.31 146 VAL B CA 1
ATOM 4034 C C . VAL B 1 146 ? -4.391 10.797 -13.141 1 98.31 146 VAL B C 1
ATOM 4036 O O . VAL B 1 146 ? -4.906 10.5 -14.219 1 98.31 146 VAL B O 1
ATOM 4039 N N . ARG B 1 147 ? -3.092 10.797 -12.922 1 96.69 147 ARG B N 1
ATOM 4040 C CA . ARG B 1 147 ? -2.178 10.398 -13.984 1 96.69 147 ARG B CA 1
ATOM 4041 C C . ARG B 1 147 ? -2.479 8.984 -14.469 1 96.69 147 ARG B C 1
ATOM 4043 O O . ARG B 1 147 ? -2.486 8.719 -15.672 1 96.69 147 ARG B O 1
ATOM 4050 N N . LEU B 1 148 ? -2.699 8.133 -13.57 1 97 148 LEU B N 1
ATOM 4051 C CA . LEU B 1 148 ? -2.986 6.738 -13.891 1 97 148 LEU B CA 1
ATOM 4052 C C . LEU B 1 148 ? -4.301 6.617 -14.648 1 97 148 LEU B C 1
ATOM 4054 O O . LEU B 1 148 ? -4.461 5.727 -15.492 1 97 148 LEU B O 1
ATOM 4058 N N . SER B 1 149 ? -5.27 7.469 -14.367 1 96.75 149 SER B N 1
ATOM 4059 C CA . SER B 1 149 ? -6.59 7.422 -14.992 1 96.75 149 SER B CA 1
ATOM 4060 C C . SER B 1 149 ? -6.531 7.875 -16.453 1 96.75 149 SER B C 1
ATOM 4062 O O . SER B 1 149 ? -7.41 7.531 -17.25 1 96.75 149 SER B O 1
ATOM 4064 N N . GLY B 1 150 ? -5.562 8.719 -16.797 1 96 150 GLY B N 1
ATOM 4065 C CA . GLY B 1 150 ? -5.461 9.305 -18.125 1 96 150 GLY B CA 1
ATOM 4066 C C . GLY B 1 150 ? -6.34 10.523 -18.297 1 96 150 GLY B C 1
ATOM 4067 O O . GLY B 1 150 ? -6.422 11.086 -19.406 1 96 150 GLY B O 1
ATOM 4068 N N . ALA B 1 151 ? -6.984 10.977 -17.234 1 97.56 151 ALA B N 1
ATOM 4069 C CA . ALA B 1 151 ? -7.848 12.148 -17.312 1 97.56 151 ALA B CA 1
ATOM 4070 C C . ALA B 1 151 ? -7.023 13.43 -17.453 1 97.56 151 ALA B C 1
ATOM 4072 O O . ALA B 1 151 ? -5.809 13.414 -17.25 1 97.56 1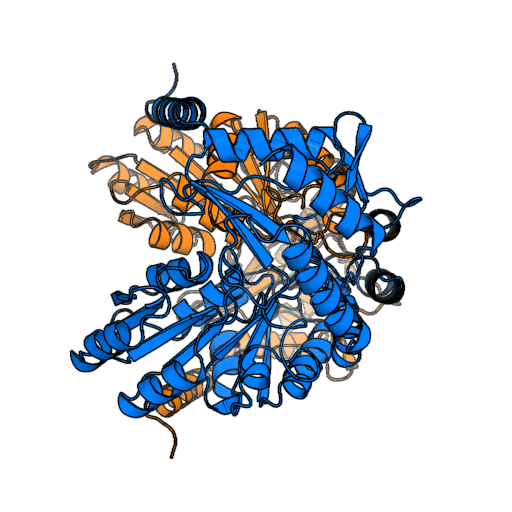51 ALA B O 1
ATOM 4073 N N . ARG B 1 152 ? -7.727 14.508 -17.875 1 96.88 152 ARG B N 1
ATOM 4074 C CA . ARG B 1 152 ? -7.09 15.82 -17.953 1 96.88 152 ARG B CA 1
ATOM 4075 C C . ARG B 1 152 ? -7.012 16.453 -16.562 1 96.88 152 ARG B C 1
ATOM 4077 O O . ARG B 1 152 ? -8.039 16.672 -15.914 1 96.88 152 ARG B O 1
ATOM 4084 N N . LEU B 1 153 ? -5.836 16.734 -16.156 1 98 153 LEU B N 1
ATOM 4085 C CA . LEU B 1 153 ? -5.594 17.312 -14.844 1 98 153 LEU B CA 1
ATOM 4086 C C . LEU B 1 153 ? -5.426 18.828 -14.945 1 98 153 LEU B C 1
ATOM 4088 O O . LEU B 1 153 ? -4.566 19.312 -15.688 1 98 153 LEU B O 1
ATOM 4092 N N . HIS B 1 154 ? -6.219 19.562 -14.289 1 98 154 HIS B N 1
ATOM 4093 C CA . HIS B 1 154 ? -6.113 21 -14.125 1 98 154 HIS B CA 1
ATOM 4094 C C . HIS B 1 154 ? -5.805 21.375 -12.68 1 98 154 HIS B C 1
ATOM 4096 O O . HIS B 1 154 ? -6.633 21.172 -11.789 1 98 154 HIS B O 1
ATOM 4102 N N . ARG B 1 155 ? -4.672 21.969 -12.469 1 97.75 155 ARG B N 1
ATOM 4103 C CA . ARG B 1 155 ? -4.309 22.422 -11.125 1 97.75 155 ARG B CA 1
ATOM 4104 C C . ARG B 1 155 ? -4.707 23.875 -10.906 1 97.75 155 ARG B C 1
ATOM 4106 O O . ARG B 1 155 ? -4.41 24.734 -11.734 1 97.75 155 ARG B O 1
ATOM 4113 N N . TYR B 1 156 ? -5.445 24.109 -9.898 1 98.38 156 TYR B N 1
ATOM 4114 C CA . TYR B 1 156 ? -5.754 25.5 -9.539 1 98.38 156 TYR B CA 1
ATOM 4115 C C . TYR B 1 156 ? -4.922 25.953 -8.352 1 98.38 156 TYR B C 1
ATOM 4117 O O . TYR B 1 156 ? -4.375 25.125 -7.613 1 98.38 156 TYR B O 1
ATOM 4125 N N . ARG B 1 157 ? -4.797 27.266 -8.211 1 98.12 157 ARG B N 1
ATOM 4126 C CA . ARG B 1 157 ? -4.016 27.844 -7.121 1 98.12 157 ARG B CA 1
ATOM 4127 C C . ARG B 1 157 ? -4.578 27.422 -5.766 1 98.12 157 ARG B C 1
ATOM 4129 O O . ARG B 1 157 ? -5.797 27.359 -5.586 1 98.12 157 ARG B O 1
ATOM 4136 N N . HIS B 1 158 ? -3.709 27.156 -4.863 1 97.31 158 HIS B N 1
ATOM 4137 C CA . HIS B 1 158 ? -4.07 26.625 -3.559 1 97.31 158 HIS B CA 1
ATOM 4138 C C . HIS B 1 158 ? -5.125 27.484 -2.879 1 97.31 158 HIS B C 1
ATOM 4140 O O . HIS B 1 158 ? -4.918 28.688 -2.686 1 97.31 158 HIS B O 1
ATOM 4146 N N . GLY B 1 159 ? -6.172 26.844 -2.551 1 97.19 159 GLY B N 1
ATOM 4147 C CA . GLY B 1 159 ? -7.238 27.5 -1.81 1 97.19 159 GLY B CA 1
ATOM 4148 C C . GLY B 1 159 ? -7.938 28.594 -2.6 1 97.19 159 GLY B C 1
ATOM 4149 O O . GLY B 1 159 ? -8.727 29.359 -2.047 1 97.19 159 GLY B O 1
ATOM 4150 N N . ASP B 1 160 ? -7.738 28.688 -3.898 1 98.44 160 ASP B N 1
ATOM 4151 C CA . ASP B 1 160 ? -8.258 29.766 -4.723 1 98.44 160 ASP B CA 1
ATOM 4152 C C . ASP B 1 160 ? -9.539 29.344 -5.441 1 98.44 160 ASP B C 1
ATOM 4154 O O . ASP B 1 160 ? -9.492 28.875 -6.582 1 98.44 160 ASP B O 1
ATOM 4158 N N . MET B 1 161 ? -10.641 29.688 -4.832 1 98.56 161 MET B N 1
ATOM 4159 C CA . MET B 1 161 ? -11.938 29.266 -5.355 1 98.56 161 MET B CA 1
ATOM 4160 C C . MET B 1 161 ? -12.289 30.047 -6.625 1 98.56 161 MET B C 1
ATOM 4162 O O . MET B 1 161 ? -13 29.531 -7.492 1 98.56 161 MET B O 1
ATOM 4166 N N . THR B 1 162 ? -11.766 31.25 -6.734 1 98.56 162 THR B N 1
ATOM 4167 C CA . THR B 1 162 ? -11.969 32.031 -7.961 1 98.56 162 THR B CA 1
ATOM 4168 C C . THR B 1 162 ? -11.289 31.344 -9.141 1 98.56 162 THR B C 1
ATOM 4170 O O . THR B 1 162 ? -11.883 31.219 -10.219 1 98.56 162 THR B O 1
ATOM 4173 N N . HIS B 1 163 ? -10.102 30.891 -8.883 1 98.69 163 HIS B N 1
ATOM 4174 C CA . HIS B 1 163 ? -9.383 30.188 -9.93 1 98.69 163 HIS B CA 1
ATOM 4175 C C . HIS B 1 163 ? -10.07 28.875 -10.289 1 98.69 163 HIS B C 1
ATOM 4177 O O . HIS B 1 163 ? -10.188 28.531 -11.469 1 98.69 163 HIS B O 1
ATOM 4183 N N . LEU B 1 164 ? -10.508 28.156 -9.289 1 98.75 164 LEU B N 1
ATOM 4184 C CA . LEU B 1 164 ? -11.25 26.922 -9.531 1 98.75 164 LEU B CA 1
ATOM 4185 C C . LEU B 1 164 ? -12.508 27.188 -10.344 1 98.75 164 LEU B C 1
ATOM 4187 O O . LEU B 1 164 ? -12.805 26.469 -11.297 1 98.75 164 LEU B O 1
ATOM 4191 N N . ALA B 1 165 ? -13.195 28.234 -10.016 1 98.69 165 ALA B N 1
ATOM 4192 C CA . ALA B 1 165 ? -14.414 28.594 -10.734 1 98.69 165 ALA B CA 1
ATOM 4193 C C . ALA B 1 165 ? -14.125 28.891 -12.203 1 98.69 165 ALA B C 1
ATOM 4195 O O . ALA B 1 165 ? -14.898 28.516 -13.086 1 98.69 165 ALA B O 1
ATOM 4196 N N . GLN B 1 166 ? -13.07 29.562 -12.453 1 98.44 166 GLN B N 1
ATOM 4197 C CA . GLN B 1 166 ? -12.672 29.875 -13.82 1 98.44 166 GLN B CA 1
ATOM 4198 C C . GLN B 1 166 ? -12.461 28.609 -14.633 1 98.44 166 GLN B C 1
ATOM 4200 O O . GLN B 1 166 ? -12.883 28.516 -15.789 1 98.44 166 GLN B O 1
ATOM 4205 N N . TRP B 1 167 ? -11.82 27.641 -14 1 97.62 167 TRP B N 1
ATOM 4206 C CA . TRP B 1 167 ? -11.602 26.359 -14.672 1 97.62 167 TRP B CA 1
ATOM 4207 C C . TRP B 1 167 ? -12.93 25.656 -14.953 1 97.62 167 TRP B C 1
ATOM 4209 O O . TRP B 1 167 ? -13.148 25.141 -16.047 1 97.62 167 TRP B O 1
ATOM 4219 N N . LEU B 1 168 ? -13.758 25.609 -13.953 1 98.06 168 LEU B N 1
ATOM 4220 C CA . LEU B 1 168 ? -15.031 24.906 -14.07 1 98.06 168 LEU B CA 1
ATOM 4221 C C . LEU B 1 168 ? -15.914 25.562 -15.125 1 98.06 168 LEU B C 1
ATOM 4223 O O . LEU B 1 168 ? -16.625 24.859 -15.859 1 98.06 168 LEU B O 1
ATOM 4227 N N . GLU B 1 169 ? -15.852 26.844 -15.227 1 97.38 169 GLU B N 1
ATOM 4228 C CA . GLU B 1 169 ? -16.672 27.594 -16.172 1 97.38 169 GLU B CA 1
ATOM 4229 C C . GLU B 1 169 ? -16.281 27.281 -17.609 1 97.38 169 GLU B C 1
ATOM 4231 O O . GLU B 1 169 ? -17.125 27.312 -18.516 1 97.38 169 GLU B O 1
ATOM 4236 N N . ARG B 1 170 ? -15.031 27.016 -17.828 1 96.06 170 ARG B N 1
ATOM 4237 C CA . ARG B 1 170 ? -14.57 26.672 -19.172 1 96.06 170 ARG B CA 1
ATOM 4238 C C . ARG B 1 170 ? -15.281 25.422 -19.703 1 96.06 170 ARG B C 1
ATOM 4240 O O . ARG B 1 170 ? -15.477 25.281 -20.906 1 96.06 170 ARG B O 1
ATOM 4247 N N . GLY B 1 171 ? -15.703 24.578 -18.781 1 92.38 171 GLY B N 1
ATOM 4248 C CA . GLY B 1 171 ? -16.438 23.375 -19.172 1 92.38 171 GLY B CA 1
ATOM 4249 C C . GLY B 1 171 ? -15.602 22.406 -20 1 92.38 171 GLY B C 1
ATOM 4250 O O . GLY B 1 171 ? -14.367 22.469 -19.969 1 92.38 171 GLY B O 1
ATOM 4251 N N . GLY B 1 172 ? -16.219 21.484 -20.641 1 92.06 172 GLY B N 1
ATOM 4252 C CA . GLY B 1 172 ? -15.57 20.484 -21.469 1 92.06 172 GLY B CA 1
ATOM 4253 C C . GLY B 1 172 ? -16.312 19.156 -21.516 1 92.06 172 GLY B C 1
ATOM 4254 O O . GLY B 1 172 ? -17.438 19.062 -21 1 92.06 172 GLY B O 1
ATOM 4255 N N . ARG B 1 173 ? -15.766 18.297 -22.281 1 92.06 173 ARG B N 1
ATOM 4256 C CA . ARG B 1 173 ? -16.359 16.984 -22.406 1 92.06 173 ARG B CA 1
ATOM 4257 C C . ARG B 1 173 ? -16.078 16.125 -21.172 1 92.06 173 ARG B C 1
ATOM 4259 O O . ARG B 1 173 ? -15.156 16.422 -20.406 1 92.06 173 ARG B O 1
ATOM 4266 N N . GLY B 1 174 ? -16.969 15.133 -20.922 1 94.25 174 GLY B N 1
ATOM 4267 C CA . GLY B 1 174 ? -16.734 14.188 -19.844 1 94.25 174 GLY B CA 1
ATOM 4268 C C . GLY B 1 174 ? -17.156 14.703 -18.484 1 94.25 174 GLY B C 1
ATOM 4269 O O . GLY B 1 174 ? -17.625 15.844 -18.359 1 94.25 174 GLY B O 1
ATOM 4270 N N . GLN B 1 175 ? -17.047 13.93 -17.5 1 95.81 175 GLN B N 1
ATOM 4271 C CA . GLN B 1 175 ? -17.422 14.258 -16.125 1 95.81 175 GLN B CA 1
ATOM 4272 C C . GLN B 1 175 ? -16.359 15.148 -15.469 1 95.81 175 GLN B C 1
ATOM 4274 O O . GLN B 1 175 ? -15.164 14.945 -15.664 1 95.81 175 GLN B O 1
ATOM 4279 N N . ALA B 1 176 ? -16.828 16.219 -14.797 1 97.75 176 ALA B N 1
ATOM 4280 C CA . ALA B 1 176 ? -15.938 17.062 -14 1 97.75 176 ALA B CA 1
ATOM 4281 C C . ALA B 1 176 ? -15.797 16.531 -12.578 1 97.75 176 ALA B C 1
ATOM 4283 O O . ALA B 1 176 ? -16.797 16.141 -11.953 1 97.75 176 ALA B O 1
ATOM 4284 N N . TRP B 1 177 ? -14.531 16.469 -12.109 1 98.56 177 TRP B N 1
ATOM 4285 C CA . TRP B 1 177 ? -14.227 16.031 -10.75 1 98.56 177 TRP B CA 1
ATOM 4286 C C . TRP B 1 177 ? -13.367 17.078 -10.031 1 98.56 177 TRP B C 1
ATOM 4288 O O . TRP B 1 177 ? -12.453 17.656 -10.625 1 98.56 177 TRP B O 1
ATOM 4298 N N . ILE B 1 178 ? -13.727 17.375 -8.805 1 98.81 178 ILE B N 1
ATOM 4299 C CA . ILE B 1 178 ? -12.859 18.125 -7.895 1 98.81 178 ILE B CA 1
ATOM 4300 C C . ILE B 1 178 ? -12.234 17.156 -6.883 1 98.81 178 ILE B C 1
ATOM 4302 O O . ILE B 1 178 ? -12.945 16.422 -6.195 1 98.81 178 ILE B O 1
ATOM 4306 N N . ILE B 1 179 ? -10.898 17.094 -6.812 1 98.81 179 ILE B N 1
ATOM 4307 C CA . ILE B 1 179 ? -10.211 16.266 -5.82 1 98.81 179 ILE B CA 1
ATOM 4308 C C . ILE B 1 179 ? -9.414 17.156 -4.871 1 98.81 179 ILE B C 1
ATOM 4310 O O . ILE B 1 179 ? -8.797 18.141 -5.297 1 98.81 179 ILE B O 1
ATOM 4314 N N . THR B 1 180 ? -9.469 16.891 -3.557 1 98.81 180 THR B N 1
ATOM 4315 C CA . THR B 1 180 ? -8.781 17.766 -2.607 1 98.81 180 THR B CA 1
ATOM 4316 C C . THR B 1 180 ? -8.5 17.031 -1.304 1 98.81 180 THR B C 1
ATOM 4318 O O . THR B 1 180 ? -9.273 16.156 -0.896 1 98.81 180 THR B O 1
ATOM 4321 N N . ASP B 1 181 ? -7.379 17.359 -0.72 1 98.69 181 ASP B N 1
ATOM 4322 C CA . ASP B 1 181 ? -7.188 17.078 0.699 1 98.69 181 ASP B CA 1
ATOM 4323 C C . ASP B 1 181 ? -8.125 17.922 1.561 1 98.69 181 ASP B C 1
ATOM 4325 O O . ASP B 1 181 ? -8.43 19.062 1.228 1 98.69 181 ASP B O 1
ATOM 4329 N N . GLY B 1 182 ? -8.648 17.266 2.654 1 98.75 182 GLY B N 1
ATOM 4330 C CA . GLY B 1 182 ? -9.344 18.078 3.645 1 98.75 182 GLY B CA 1
ATOM 4331 C C . GLY B 1 182 ? -8.414 18.953 4.449 1 98.75 182 GLY B C 1
ATOM 4332 O O . GLY B 1 182 ? -8.719 20.125 4.684 1 98.75 182 GLY B O 1
ATOM 4333 N N . VAL B 1 183 ? -7.344 18.406 4.938 1 98.75 183 VAL B N 1
ATOM 4334 C CA . VAL B 1 183 ? -6.227 19.094 5.562 1 98.75 183 VAL B CA 1
ATOM 4335 C C . VAL B 1 183 ? -4.953 18.859 4.75 1 98.75 183 VAL B C 1
ATOM 4337 O O . VAL B 1 183 ? -4.582 17.719 4.477 1 98.75 183 VAL B O 1
ATOM 4340 N N . PHE B 1 184 ? -4.336 19.969 4.316 1 97.62 184 PHE B N 1
ATOM 4341 C CA . PHE B 1 184 ? -3.127 19.859 3.514 1 97.62 184 PHE B CA 1
ATOM 4342 C C . PHE B 1 184 ? -1.927 19.516 4.387 1 97.62 184 PHE B C 1
ATOM 4344 O O . PHE B 1 184 ? -1.604 20.234 5.324 1 97.62 184 PHE B O 1
ATOM 4351 N N . SER B 1 185 ? -1.21 18.453 4.094 1 94.56 185 SER B N 1
ATOM 4352 C CA . SER B 1 185 ? -0.298 17.719 4.969 1 94.56 185 SER B CA 1
ATOM 4353 C C . SER B 1 185 ? 0.932 18.562 5.305 1 94.56 185 SER B C 1
ATOM 4355 O O . SER B 1 185 ? 1.564 18.344 6.344 1 94.56 185 SER B O 1
ATOM 4357 N N . MET B 1 186 ? 1.346 19.422 4.434 1 92.25 186 MET B N 1
ATOM 4358 C CA . MET B 1 186 ? 2.6 20.141 4.652 1 92.25 186 MET B CA 1
ATOM 4359 C C . MET B 1 186 ? 2.342 21.5 5.297 1 92.25 186 MET B C 1
ATOM 4361 O O . MET B 1 186 ? 3.18 22 6.047 1 92.25 186 MET B O 1
ATOM 4365 N N . ASP B 1 187 ? 1.112 22 5.09 1 94.88 187 ASP B N 1
ATOM 4366 C CA . ASP B 1 187 ? 0.815 23.344 5.562 1 94.88 187 ASP B CA 1
ATOM 4367 C C . ASP B 1 187 ? -0.148 23.312 6.746 1 94.88 187 ASP B C 1
ATOM 4369 O O . ASP B 1 187 ? -0.16 24.234 7.566 1 94.88 187 ASP B O 1
ATOM 4373 N N . GLY B 1 188 ? -0.942 22.344 6.789 1 97.25 188 GLY B N 1
ATOM 4374 C CA . GLY B 1 188 ? -1.849 22.188 7.914 1 97.25 188 GLY B CA 1
ATOM 4375 C C . GLY B 1 188 ? -3.162 22.922 7.734 1 97.25 188 GLY B C 1
ATOM 4376 O O . GLY B 1 188 ? -4.098 22.734 8.516 1 97.25 188 GLY B O 1
ATOM 4377 N N . ASP B 1 189 ? -3.266 23.734 6.711 1 97.94 189 ASP B N 1
ATOM 4378 C CA . ASP B 1 189 ? -4.5 24.484 6.492 1 97.94 189 ASP B CA 1
ATOM 4379 C C . ASP B 1 189 ? -5.613 23.578 5.984 1 97.94 189 ASP B C 1
ATOM 4381 O O . ASP B 1 189 ? -5.348 22.469 5.516 1 97.94 189 ASP B O 1
ATOM 4385 N N . ILE B 1 190 ? -6.887 24.031 6.105 1 98.62 190 ILE B N 1
ATOM 4386 C CA . ILE B 1 190 ? -8.078 23.234 5.852 1 98.62 190 ILE B CA 1
ATOM 4387 C C . ILE B 1 190 ? -8.719 23.656 4.531 1 98.62 190 ILE B C 1
ATOM 4389 O O . ILE B 1 190 ? -8.836 24.859 4.258 1 98.62 190 ILE B O 1
ATOM 4393 N N . ALA B 1 191 ? -9.07 22.734 3.715 1 98.5 191 ALA B N 1
ATOM 4394 C CA . ALA B 1 191 ? -9.742 23.031 2.455 1 98.5 191 ALA B CA 1
ATOM 4395 C C . ALA B 1 191 ? -11.062 23.766 2.697 1 98.5 191 ALA B C 1
ATOM 4397 O O . ALA B 1 191 ? -11.797 23.422 3.629 1 98.5 191 ALA B O 1
ATOM 4398 N N . PRO B 1 192 ? -11.359 24.828 1.9 1 98.25 192 PRO B N 1
ATOM 4399 C CA . PRO B 1 192 ? -12.664 25.484 1.999 1 98.25 192 PRO B CA 1
ATOM 4400 C C . PRO B 1 192 ? -13.789 24.641 1.4 1 98.25 192 PRO B C 1
ATOM 4402 O O . PRO B 1 192 ? -14.406 25.047 0.408 1 98.25 192 PRO B O 1
ATOM 4405 N N . LEU B 1 193 ? -14.172 23.547 2.08 1 98.38 193 LEU B N 1
ATOM 4406 C CA . LEU B 1 193 ? -15.031 22.484 1.569 1 98.38 193 LEU B CA 1
ATOM 4407 C C . LEU B 1 193 ? -16.422 23.016 1.241 1 98.38 193 LEU B C 1
ATOM 4409 O O . LEU B 1 193 ? -17.031 22.594 0.253 1 98.38 193 LEU B O 1
ATOM 4413 N N . PRO B 1 194 ? -17.016 23.969 2.049 1 98.06 194 PRO B N 1
ATOM 4414 C CA . PRO B 1 194 ? -18.328 24.5 1.682 1 98.06 194 PRO B CA 1
ATOM 4415 C C . PRO B 1 194 ? -18.328 25.188 0.323 1 98.06 194 PRO B C 1
ATOM 4417 O O . PRO B 1 194 ? -19.25 25 -0.476 1 98.06 194 PRO B O 1
ATOM 4420 N N . GLU B 1 195 ? -17.312 26.016 0.086 1 98.31 195 GLU B N 1
ATOM 4421 C CA . GLU B 1 195 ? -17.203 26.688 -1.204 1 98.31 195 GLU B CA 1
ATOM 4422 C C . GLU B 1 195 ? -16.984 25.688 -2.334 1 98.31 195 GLU B C 1
ATOM 4424 O O . GLU B 1 195 ? -17.562 25.828 -3.416 1 98.31 195 GLU B O 1
ATOM 4429 N N . LEU B 1 196 ? -16.156 24.672 -2.096 1 98.5 196 LEU B N 1
ATOM 4430 C CA . LEU B 1 196 ? -15.914 23.609 -3.078 1 98.5 196 LEU B CA 1
ATOM 4431 C C . LEU B 1 196 ? -17.219 22.891 -3.436 1 98.5 196 LEU B C 1
ATOM 4433 O O . LEU B 1 196 ? -17.484 22.641 -4.609 1 98.5 196 LEU B O 1
ATOM 4437 N N . ALA B 1 197 ? -17.984 22.547 -2.41 1 97.75 197 ALA B N 1
ATOM 4438 C CA . ALA B 1 197 ? -19.25 21.844 -2.615 1 97.75 197 ALA B CA 1
ATOM 4439 C C . ALA B 1 197 ? -20.234 22.688 -3.422 1 97.75 197 ALA B C 1
ATOM 4441 O O . ALA B 1 197 ? -20.969 22.172 -4.27 1 97.75 197 ALA B O 1
ATOM 4442 N N . THR B 1 198 ? -20.266 23.984 -3.117 1 97.69 198 THR B N 1
ATOM 4443 C CA . THR B 1 198 ? -21.125 24.906 -3.85 1 97.69 198 THR B CA 1
ATOM 4444 C C . THR B 1 198 ? -20.75 24.938 -5.328 1 97.69 198 THR B C 1
ATOM 4446 O O . THR B 1 198 ? -21.625 24.844 -6.195 1 97.69 198 THR B O 1
ATOM 4449 N N . LEU B 1 199 ? -19.484 25.078 -5.609 1 98.25 199 LEU B N 1
ATOM 4450 C CA . LEU B 1 199 ? -19 25.094 -6.988 1 98.25 199 LEU B CA 1
ATOM 4451 C C . LEU B 1 199 ? -19.297 23.766 -7.676 1 98.25 199 LEU B C 1
ATOM 4453 O O . LEU B 1 199 ? -19.688 23.734 -8.844 1 98.25 199 LEU B O 1
ATOM 4457 N N . ALA B 1 200 ? -19.078 22.656 -6.949 1 97.69 200 ALA B N 1
ATOM 4458 C CA . ALA B 1 200 ? -19.344 21.328 -7.512 1 97.69 200 ALA B CA 1
ATOM 4459 C C . ALA B 1 200 ? -20.797 21.188 -7.93 1 97.69 200 ALA B C 1
ATOM 4461 O O . ALA B 1 200 ? -21.094 20.672 -9.008 1 97.69 200 ALA B O 1
ATOM 4462 N N . GLN B 1 201 ? -21.688 21.641 -7.078 1 96 201 GLN B N 1
ATOM 4463 C CA . GLN B 1 201 ? -23.109 21.594 -7.379 1 96 201 GLN B CA 1
ATOM 4464 C C . GLN B 1 201 ? -23.453 22.469 -8.578 1 96 201 GLN B C 1
ATOM 4466 O O . GLN B 1 201 ? -24.188 22.047 -9.477 1 96 201 GLN B O 1
ATOM 4471 N N . GLN B 1 202 ? -22.922 23.656 -8.578 1 96.62 202 GLN B N 1
ATOM 4472 C CA . GLN B 1 202 ? -23.203 24.625 -9.633 1 96.62 202 GLN B CA 1
ATOM 4473 C C . GLN B 1 202 ? -22.797 24.094 -11 1 96.62 202 GLN B C 1
ATOM 4475 O O . GLN B 1 202 ? -23.484 24.312 -11.992 1 96.62 202 GLN B O 1
ATOM 4480 N N . TYR B 1 203 ? -21.719 23.344 -11.047 1 96.62 203 TYR B N 1
ATOM 4481 C CA . TYR B 1 203 ? -21.172 22.969 -12.344 1 96.62 203 TYR B CA 1
ATOM 4482 C C . TYR B 1 203 ? -21.312 21.469 -12.578 1 96.62 203 TYR B C 1
ATOM 4484 O O . TYR B 1 203 ? -20.766 20.938 -13.547 1 96.62 203 TYR B O 1
ATOM 4492 N N . GLY B 1 204 ? -22 20.766 -11.656 1 95.44 204 GLY B N 1
ATOM 4493 C CA . GLY B 1 204 ? -22.25 19.344 -11.82 1 95.44 204 GLY B CA 1
ATOM 4494 C C . GLY B 1 204 ? -21 18.5 -11.648 1 95.44 204 GLY B C 1
ATOM 4495 O O . GLY B 1 204 ? -20.859 17.469 -12.312 1 95.44 204 GLY B O 1
ATOM 4496 N N . ALA B 1 205 ? -20.016 18.922 -10.852 1 97.5 205 ALA B N 1
ATOM 4497 C CA . ALA B 1 205 ? -18.781 18.203 -10.617 1 97.5 205 ALA B CA 1
ATOM 4498 C C . ALA B 1 205 ? -18.906 17.25 -9.422 1 97.5 205 ALA B C 1
ATOM 4500 O O . ALA B 1 205 ? -19.672 17.531 -8.492 1 97.5 205 ALA B O 1
ATOM 4501 N N . GLY B 1 206 ? -18.281 16.094 -9.492 1 97.69 206 GLY B N 1
ATOM 4502 C CA . GLY B 1 206 ? -18.141 15.234 -8.32 1 97.69 206 GLY B CA 1
ATOM 4503 C C . GLY B 1 206 ? -16.969 15.648 -7.43 1 97.69 206 GLY B C 1
ATOM 4504 O O . GLY B 1 206 ? -16.062 16.344 -7.875 1 97.69 206 GLY B O 1
ATOM 4505 N N . ILE B 1 207 ? -17.062 15.242 -6.176 1 98.56 207 ILE B N 1
ATOM 4506 C CA . ILE B 1 207 ? -15.992 15.578 -5.238 1 98.56 207 ILE B CA 1
ATOM 4507 C C . ILE B 1 207 ? -15.383 14.297 -4.668 1 98.56 207 ILE B C 1
ATOM 4509 O O . ILE B 1 207 ? -16.109 13.438 -4.156 1 98.56 207 ILE B O 1
ATOM 4513 N N . ILE B 1 208 ? -14.094 14.094 -4.77 1 98.81 208 ILE B N 1
ATOM 4514 C CA . ILE B 1 208 ? -13.305 13.102 -4.059 1 98.81 208 ILE B CA 1
ATOM 4515 C C . ILE B 1 208 ? -12.469 13.781 -2.975 1 98.81 208 ILE B C 1
ATOM 4517 O O . ILE B 1 208 ? -11.633 14.633 -3.273 1 98.81 208 ILE B O 1
ATOM 4521 N N . LEU B 1 209 ? -12.703 13.414 -1.74 1 98.88 209 LEU B N 1
ATOM 4522 C CA . LEU B 1 209 ? -12.133 14.102 -0.586 1 98.88 209 LEU B CA 1
ATOM 4523 C C . LEU B 1 209 ? -11.18 13.18 0.173 1 98.88 209 LEU B C 1
ATOM 4525 O O . LEU B 1 209 ? -11.57 12.094 0.61 1 98.88 209 LEU B O 1
ATOM 4529 N N . ASP B 1 210 ? -9.922 13.57 0.3 1 98.88 210 ASP B N 1
ATOM 4530 C CA . ASP B 1 210 ? -8.922 12.875 1.104 1 98.88 210 ASP B CA 1
ATOM 4531 C C . ASP B 1 210 ? -8.883 13.422 2.529 1 98.88 210 ASP B C 1
ATOM 4533 O O . ASP B 1 210 ? -8.414 14.539 2.76 1 98.88 210 ASP B O 1
ATOM 4537 N N . GLU B 1 211 ? -9.258 12.602 3.479 1 98.81 211 GLU B N 1
ATOM 4538 C CA . GLU B 1 211 ? -9.414 13.031 4.867 1 98.81 211 GLU B CA 1
ATOM 4539 C C . GLU B 1 211 ? -8.281 12.5 5.738 1 98.81 211 GLU B C 1
ATOM 4541 O O . GLU B 1 211 ? -8.414 12.422 6.961 1 98.81 211 GLU B O 1
ATOM 4546 N N . ALA B 1 212 ? -7.141 12.125 5.148 1 98.62 212 ALA B N 1
ATOM 4547 C CA . ALA B 1 212 ? -6.043 11.43 5.816 1 98.62 212 ALA B CA 1
ATOM 4548 C C . ALA B 1 212 ? -5.586 12.195 7.055 1 98.62 212 ALA B C 1
ATOM 4550 O O . ALA B 1 212 ? -5.27 11.594 8.086 1 98.62 212 ALA B O 1
ATOM 4551 N N . HIS B 1 213 ? -5.535 13.523 6.965 1 98.69 213 HIS B N 1
ATOM 4552 C CA . HIS B 1 213 ? -5 14.328 8.055 1 98.69 213 HIS B CA 1
ATOM 4553 C C . HIS B 1 213 ? -6.121 14.961 8.875 1 98.69 213 HIS B C 1
ATOM 4555 O O . HIS B 1 213 ? -5.867 15.562 9.93 1 98.69 213 HIS B O 1
ATOM 4561 N N . ALA B 1 214 ? -7.395 14.797 8.422 1 98.81 214 ALA B N 1
ATOM 4562 C CA . ALA B 1 214 ? -8.508 15.477 9.07 1 98.81 214 ALA B CA 1
ATOM 4563 C C . ALA B 1 214 ? -9.211 14.555 10.062 1 98.81 214 ALA B C 1
ATOM 4565 O O . ALA B 1 214 ? -9.664 14.992 11.125 1 98.81 214 ALA B O 1
ATOM 4566 N N . PHE B 1 215 ? -9.344 13.258 9.703 1 98.75 215 PHE B N 1
ATOM 4567 C CA . PHE B 1 215 ? -10.055 12.32 10.562 1 98.75 215 PHE B CA 1
ATOM 4568 C C . PHE B 1 215 ? -9.367 12.203 11.922 1 98.75 215 PHE B C 1
ATOM 4570 O O . PHE B 1 215 ? -8.141 12.18 12 1 98.75 215 PHE B O 1
ATOM 4577 N N . GLY B 1 216 ? -10.125 12.133 12.961 1 98.56 216 GLY B N 1
ATOM 4578 C CA . GLY B 1 216 ? -9.633 12.047 14.328 1 98.56 216 GLY B CA 1
ATOM 4579 C C . GLY B 1 216 ? -9.305 13.406 14.922 1 98.56 216 GLY B C 1
ATOM 4580 O O . GLY B 1 216 ? -9.297 13.57 16.141 1 98.56 216 GLY B O 1
ATOM 4581 N N . VAL B 1 217 ? -9.055 14.43 14.055 1 98.38 217 VAL B N 1
ATOM 4582 C CA . VAL B 1 217 ? -8.547 15.727 14.484 1 98.38 217 VAL B CA 1
ATOM 4583 C C . VAL B 1 217 ? -9.664 16.766 14.414 1 98.38 217 VAL B C 1
ATOM 4585 O O . VAL B 1 217 ? -9.867 17.531 15.359 1 98.38 217 VAL B O 1
ATOM 4588 N N . LEU B 1 218 ? -10.383 16.828 13.305 1 98.5 218 LEU B N 1
ATOM 4589 C CA . LEU B 1 218 ? -11.367 17.875 13.047 1 98.5 218 LEU B CA 1
ATOM 4590 C C . LEU B 1 218 ? -12.789 17.344 13.234 1 98.5 218 LEU B C 1
ATOM 4592 O O . LEU B 1 218 ? -13.07 16.188 12.914 1 98.5 218 LEU B O 1
ATOM 4596 N N . GLY B 1 219 ? -13.68 18.234 13.672 1 97.81 219 GLY B N 1
ATOM 4597 C CA . GLY B 1 219 ? -15.109 17.938 13.656 1 97.81 219 GLY B CA 1
ATOM 4598 C C . GLY B 1 219 ? -15.562 17.109 14.844 1 97.81 219 GLY B C 1
ATOM 4599 O O . GLY B 1 219 ? -14.742 16.5 15.539 1 97.81 219 GLY B O 1
ATOM 4600 N N . THR B 1 220 ? -16.844 17.062 14.992 1 97 220 THR B N 1
ATOM 4601 C CA . THR B 1 220 ? -17.453 16.266 16.047 1 97 220 THR B CA 1
ATOM 4602 C C . THR B 1 220 ? -17.062 14.797 15.914 1 97 220 THR B C 1
ATOM 4604 O O . THR B 1 220 ? -17.094 14.242 14.812 1 97 220 THR B O 1
ATOM 4607 N N . GLU B 1 221 ? -16.594 14.203 17.016 1 97.88 221 GLU B N 1
ATOM 4608 C CA . GLU B 1 221 ? -16.188 12.805 17.078 1 97.88 221 GLU B CA 1
ATOM 4609 C C . GLU B 1 221 ? -15.023 12.531 16.125 1 97.88 221 GLU B C 1
ATOM 4611 O O . GLU B 1 221 ? -14.719 11.375 15.82 1 97.88 221 GLU B O 1
ATOM 4616 N N . GLY B 1 222 ? -14.383 13.617 15.648 1 98.56 222 GLY B N 1
ATOM 4617 C CA . GLY B 1 222 ? -13.25 13.445 14.75 1 98.56 222 GLY B CA 1
ATOM 4618 C C . GLY B 1 222 ? -13.664 13.055 13.344 1 98.56 222 GLY B C 1
ATOM 4619 O O . GLY B 1 222 ? -12.922 12.375 12.641 1 98.56 222 GLY B O 1
ATOM 4620 N N . GLN B 1 223 ? -14.812 13.5 12.867 1 98.56 223 GLN B N 1
ATOM 4621 C CA . GLN B 1 223 ? -15.391 13.031 11.617 1 98.56 223 GLN B CA 1
ATOM 4622 C C . GLN B 1 223 ? -14.867 13.836 10.43 1 98.56 223 GLN B C 1
ATOM 4624 O O . GLN B 1 223 ? -15.398 13.742 9.32 1 98.56 223 GLN B O 1
ATOM 4629 N N . GLY B 1 224 ? -13.875 14.672 10.633 1 98.38 224 GLY B N 1
ATOM 4630 C CA . GLY B 1 224 ? -13.117 15.234 9.523 1 98.38 224 GLY B CA 1
ATOM 4631 C C . GLY B 1 224 ? -13.641 16.578 9.062 1 98.38 224 GLY B C 1
ATOM 4632 O O . GLY B 1 224 ? -14.266 17.312 9.836 1 98.38 224 GLY B O 1
ATOM 4633 N N . THR B 1 225 ? -13.312 16.969 7.867 1 98.56 225 THR B N 1
ATOM 4634 C CA . THR B 1 225 ? -13.469 18.297 7.305 1 98.56 225 THR B CA 1
ATOM 4635 C C . THR B 1 225 ? -14.945 18.656 7.152 1 98.56 225 THR B C 1
ATOM 4637 O O . THR B 1 225 ? -15.359 19.781 7.453 1 98.56 225 THR B O 1
ATOM 4640 N N . ALA B 1 226 ? -15.758 17.703 6.668 1 98.06 226 ALA B N 1
ATOM 4641 C CA . ALA B 1 226 ? -17.188 17.984 6.5 1 98.06 226 ALA B CA 1
ATOM 4642 C C . ALA B 1 226 ? -17.828 18.344 7.832 1 98.06 226 ALA B C 1
ATOM 4644 O O . ALA B 1 226 ? -18.594 19.312 7.922 1 98.06 226 ALA B O 1
ATOM 4645 N N . ALA B 1 227 ? -17.531 17.547 8.836 1 98.19 227 ALA B N 1
ATOM 4646 C CA . ALA B 1 227 ? -18.078 17.828 10.164 1 98.19 227 ALA B CA 1
ATOM 4647 C C . ALA B 1 227 ? -17.547 19.141 10.711 1 98.19 227 ALA B C 1
ATOM 4649 O O . ALA B 1 227 ? -18.281 19.891 11.367 1 98.19 227 ALA B O 1
ATOM 4650 N N . HIS B 1 228 ? -16.297 19.391 10.5 1 98.31 228 HIS B N 1
ATOM 4651 C CA . HIS B 1 228 ? -15.68 20.641 10.945 1 98.31 228 HIS B CA 1
ATOM 4652 C C . HIS B 1 228 ? -16.453 21.859 10.422 1 98.31 228 HIS B C 1
ATOM 4654 O O . HIS B 1 228 ? -16.672 22.828 11.148 1 98.31 228 HIS B O 1
ATOM 4660 N N . TRP B 1 229 ? -16.891 21.797 9.156 1 98.31 229 TRP B N 1
ATOM 4661 C CA . TRP B 1 229 ? -17.594 22.906 8.516 1 98.31 229 TRP B CA 1
ATOM 4662 C C . TRP B 1 229 ? -19.094 22.781 8.688 1 98.31 229 TRP B C 1
ATOM 4664 O O . TRP B 1 229 ? -19.859 23.531 8.086 1 98.31 229 TRP B O 1
ATOM 4674 N N . ASN B 1 230 ? -19.562 21.797 9.406 1 97.5 230 ASN B N 1
ATOM 4675 C CA . ASN B 1 230 ? -20.984 21.516 9.609 1 97.5 230 ASN B CA 1
ATOM 4676 C C . ASN B 1 230 ? -21.688 21.266 8.289 1 97.5 230 ASN B C 1
ATOM 4678 O O . ASN B 1 230 ? -22.797 21.75 8.078 1 97.5 230 ASN B O 1
ATOM 4682 N N . MET B 1 231 ? -21.031 20.625 7.457 1 96.44 231 MET B N 1
ATOM 4683 C CA . MET B 1 231 ? -21.562 20.281 6.145 1 96.44 231 MET B CA 1
ATOM 4684 C C . MET B 1 231 ? -22.141 18.875 6.141 1 96.44 231 MET B C 1
ATOM 4686 O O . MET B 1 231 ? -21.625 18 6.84 1 96.44 231 MET B O 1
ATOM 4690 N N . ASP B 1 232 ? -23.141 18.688 5.281 1 94.88 232 ASP B N 1
ATOM 4691 C CA . ASP B 1 232 ? -23.656 17.344 5.035 1 94.88 232 ASP B CA 1
ATOM 4692 C C . ASP B 1 232 ? -22.641 16.469 4.312 1 94.88 232 ASP B C 1
ATOM 4694 O O . ASP B 1 232 ? -22.172 16.828 3.225 1 94.88 232 ASP B O 1
ATOM 4698 N N . ILE B 1 233 ? -22.281 15.352 4.91 1 94.38 233 ILE B N 1
ATOM 4699 C CA . ILE B 1 233 ? -21.25 14.461 4.395 1 94.38 233 ILE B CA 1
ATOM 4700 C C . ILE B 1 233 ? -21.641 13.977 2.998 1 94.38 233 ILE B C 1
ATOM 4702 O O . ILE B 1 233 ? -20.781 13.625 2.193 1 94.38 233 ILE B O 1
ATOM 4706 N N . HIS B 1 234 ? -22.922 14 2.619 1 93.12 234 HIS B N 1
ATOM 4707 C CA . HIS B 1 234 ? -23.422 13.508 1.34 1 93.12 234 HIS B CA 1
ATOM 4708 C C . HIS B 1 234 ? -23.188 14.523 0.229 1 93.12 234 HIS B C 1
ATOM 4710 O O . HIS B 1 234 ? -23.422 14.234 -0.946 1 93.12 234 HIS B O 1
ATOM 4716 N N . GLY B 1 235 ? -22.672 15.711 0.603 1 93.25 235 GLY B N 1
ATOM 4717 C CA . GLY B 1 235 ? -22.219 16.672 -0.394 1 93.25 235 GLY B CA 1
ATOM 4718 C C . GLY B 1 235 ? -20.922 16.25 -1.065 1 93.25 235 GLY B C 1
ATOM 4719 O O . GLY B 1 235 ? -20.547 16.828 -2.084 1 93.25 235 GLY B O 1
ATOM 4720 N N . VAL B 1 236 ? -20.281 15.227 -0.537 1 96.25 236 VAL B N 1
ATOM 4721 C CA . VAL B 1 236 ? -19.062 14.648 -1.095 1 96.25 236 VAL B CA 1
ATOM 4722 C C . VAL B 1 236 ? -19.359 13.258 -1.657 1 96.25 236 VAL B C 1
ATOM 4724 O O . VAL B 1 236 ? -20.125 12.492 -1.063 1 96.25 236 VAL B O 1
ATOM 4727 N N . ASP B 1 237 ? -18.766 12.961 -2.797 1 97.25 237 ASP B N 1
ATOM 4728 C CA . ASP B 1 237 ? -19.094 11.711 -3.477 1 97.25 237 ASP B CA 1
ATOM 4729 C C . ASP B 1 237 ? -18.297 10.547 -2.908 1 97.25 237 ASP B C 1
ATOM 4731 O O . ASP B 1 237 ? -18.797 9.43 -2.795 1 97.25 237 ASP B O 1
ATOM 4735 N N . VAL B 1 238 ? -17.016 10.766 -2.668 1 98.5 238 VAL B N 1
ATOM 4736 C CA . VAL B 1 238 ? -16.109 9.727 -2.197 1 98.5 238 VAL B CA 1
ATOM 4737 C C . VAL B 1 238 ? -15.227 10.281 -1.081 1 98.5 238 VAL B C 1
ATOM 4739 O O . VAL B 1 238 ? -14.641 11.359 -1.219 1 98.5 238 VAL B O 1
ATOM 4742 N N . ILE B 1 239 ? -15.156 9.547 -0.006 1 98.81 239 ILE B N 1
ATOM 4743 C CA . ILE B 1 239 ? -14.359 9.938 1.154 1 98.81 239 ILE B CA 1
ATOM 4744 C C . ILE B 1 239 ? -13.25 8.914 1.386 1 98.81 239 ILE B C 1
ATOM 4746 O O . ILE B 1 239 ? -13.523 7.719 1.55 1 98.81 239 ILE B O 1
ATOM 4750 N N . MET B 1 240 ? -12.039 9.375 1.351 1 98.88 240 MET B N 1
ATOM 4751 C CA . MET B 1 240 ? -10.906 8.508 1.664 1 98.88 240 MET B CA 1
ATOM 4752 C C . MET B 1 240 ? -10.312 8.852 3.027 1 98.88 240 MET B C 1
ATOM 4754 O O . MET B 1 240 ? -10.141 10.023 3.352 1 98.88 240 MET B O 1
ATOM 4758 N N . GLY B 1 241 ? -10.055 7.883 3.859 1 98.69 241 GLY B N 1
ATOM 4759 C CA . GLY B 1 241 ? -9.375 8.055 5.133 1 98.69 241 GLY B CA 1
ATOM 4760 C C . GLY B 1 241 ? -8.234 7.074 5.34 1 98.69 241 GLY B C 1
ATOM 4761 O O . GLY B 1 241 ? -8.211 6.004 4.727 1 98.69 241 GLY B O 1
ATOM 4762 N N . THR B 1 242 ? -7.25 7.43 6.152 1 98.12 242 THR B N 1
ATOM 4763 C CA . THR B 1 242 ? -6.176 6.508 6.508 1 98.12 242 THR B CA 1
ATOM 4764 C C . THR B 1 242 ? -6.309 6.055 7.957 1 98.12 242 THR B C 1
ATOM 4766 O O . THR B 1 242 ? -6.91 6.75 8.781 1 98.12 242 THR B O 1
ATOM 4769 N N . LEU B 1 243 ? -5.77 4.93 8.219 1 98.75 243 LEU B N 1
ATOM 4770 C CA . LEU B 1 243 ? -5.75 4.371 9.57 1 98.75 243 LEU B CA 1
ATOM 4771 C C . LEU B 1 243 ? -4.367 4.512 10.195 1 98.75 243 LEU B C 1
ATOM 4773 O O . LEU B 1 243 ? -4.152 4.102 11.336 1 98.75 243 LEU B O 1
ATOM 4777 N N . GLY B 1 244 ? -3.453 5.141 9.477 1 97.88 244 GLY B N 1
ATOM 4778 C CA . GLY B 1 244 ? -2.066 5.164 9.914 1 97.88 244 GLY B CA 1
ATOM 4779 C C . GLY B 1 244 ? -1.661 6.484 10.547 1 97.88 244 GLY B C 1
ATOM 4780 O O . GLY B 1 244 ? -0.49 6.691 10.867 1 97.88 244 GLY B O 1
ATOM 4781 N N . LYS B 1 245 ? -2.582 7.414 10.695 1 98.19 245 LYS B N 1
ATOM 4782 C CA . LYS B 1 245 ? -2.291 8.727 11.273 1 98.19 245 LYS B CA 1
ATOM 4783 C C . LYS B 1 245 ? -3.004 8.906 12.609 1 98.19 245 LYS B C 1
ATOM 4785 O O . LYS B 1 245 ? -2.695 8.219 13.578 1 98.19 245 LYS B O 1
ATOM 4790 N N . ALA B 1 246 ? -4.102 9.586 12.727 1 98.56 246 ALA B N 1
ATOM 4791 C CA . ALA B 1 246 ? -4.789 9.797 13.992 1 98.56 246 ALA B CA 1
ATOM 4792 C C . ALA B 1 246 ? -5.25 8.469 14.594 1 98.56 246 ALA B C 1
ATOM 4794 O O . ALA B 1 246 ? -5.305 8.312 15.812 1 98.56 246 ALA B O 1
ATOM 4795 N N . PHE B 1 247 ? -5.504 7.473 13.75 1 98.69 247 PHE B N 1
ATOM 4796 C CA . PHE B 1 247 ? -5.949 6.164 14.211 1 98.69 247 PHE B CA 1
ATOM 4797 C C . PHE B 1 247 ? -4.805 5.402 14.867 1 98.69 247 PHE B C 1
ATOM 4799 O O . PHE B 1 247 ? -5.035 4.449 15.617 1 98.69 247 PHE B O 1
ATOM 4806 N N . GLY B 1 248 ? -3.561 5.699 14.484 1 98.25 248 GLY B N 1
ATOM 4807 C CA . GLY B 1 248 ? -2.391 5.125 15.133 1 98.25 248 GLY B CA 1
ATOM 4808 C C . GLY B 1 248 ? -2.094 3.707 14.672 1 98.25 248 GLY B C 1
ATOM 4809 O O . GLY B 1 248 ? -1.358 2.977 15.344 1 98.25 248 GLY B O 1
ATOM 4810 N N . VAL B 1 249 ? -2.596 3.264 13.578 1 98.62 249 VAL B N 1
ATOM 4811 C CA . VAL B 1 249 ? -2.459 1.875 13.148 1 98.62 249 VAL B CA 1
ATOM 4812 C C . VAL B 1 249 ? -1.797 1.821 11.773 1 98.62 249 VAL B C 1
ATOM 4814 O O . VAL B 1 249 ? -0.617 2.152 11.633 1 98.62 249 VAL B O 1
ATOM 4817 N N . TYR B 1 250 ? -2.406 1.357 10.773 1 98.62 250 TYR B N 1
ATOM 4818 C CA . TYR B 1 250 ? -1.937 1.211 9.398 1 98.62 250 TYR B CA 1
ATOM 4819 C C . TYR B 1 250 ? -3.066 0.765 8.484 1 98.62 250 TYR B C 1
ATOM 4821 O O . TYR B 1 250 ? -3.928 -0.023 8.883 1 98.62 250 TYR B O 1
ATOM 4829 N N . GLY B 1 251 ? -3.121 1.267 7.344 1 98.5 251 GLY B N 1
ATOM 4830 C CA . GLY B 1 251 ? -4.199 0.959 6.418 1 98.5 251 GLY B CA 1
ATOM 4831 C C . GLY B 1 251 ? -5.02 2.176 6.031 1 98.5 251 GLY B C 1
ATOM 4832 O O . GLY B 1 251 ? -4.617 3.311 6.297 1 98.5 251 GLY B O 1
ATOM 4833 N N . ALA B 1 252 ? -6.105 1.933 5.332 1 98.88 252 ALA B N 1
ATOM 4834 C CA . ALA B 1 252 ? -6.98 3.012 4.879 1 98.88 252 ALA B CA 1
ATOM 4835 C C . ALA B 1 252 ? -8.375 2.486 4.551 1 98.88 252 ALA B C 1
ATOM 4837 O O . ALA B 1 252 ? -8.641 1.291 4.691 1 98.88 252 ALA B O 1
ATOM 4838 N N . PHE B 1 253 ? -9.242 3.373 4.25 1 98.88 253 PHE B N 1
ATOM 4839 C CA . PHE B 1 253 ? -10.586 3.008 3.803 1 98.88 253 PHE B CA 1
ATOM 4840 C C . PHE B 1 253 ? -11.148 4.07 2.867 1 98.88 253 PHE B C 1
ATOM 4842 O O . PHE B 1 253 ? -10.664 5.203 2.842 1 98.88 253 PHE B O 1
ATOM 4849 N N . VAL B 1 254 ? -12.047 3.65 2.072 1 98.88 254 VAL B N 1
ATOM 4850 C CA . VAL B 1 254 ? -12.891 4.527 1.259 1 98.88 254 VAL B CA 1
ATOM 4851 C C . VAL B 1 254 ? -14.352 4.344 1.646 1 98.88 254 VAL B C 1
ATOM 4853 O O . VAL B 1 254 ? -14.805 3.221 1.877 1 98.88 254 VAL B O 1
ATOM 4856 N N . ALA B 1 255 ? -15.023 5.418 1.769 1 98.81 255 ALA B N 1
ATOM 4857 C CA . ALA B 1 255 ? -16.422 5.375 2.209 1 98.81 255 ALA B CA 1
ATOM 4858 C C . ALA B 1 255 ? -17.297 6.238 1.312 1 98.81 255 ALA B C 1
ATOM 4860 O O . ALA B 1 255 ? -16.828 7.203 0.707 1 98.81 255 ALA B O 1
ATOM 4861 N N . GLY B 1 256 ? -18.562 5.941 1.19 1 98.19 256 GLY B N 1
ATOM 4862 C CA . GLY B 1 256 ? -19.562 6.633 0.388 1 98.19 256 GLY B CA 1
ATOM 4863 C C . GLY B 1 256 ? -20.812 5.812 0.17 1 98.19 256 GLY B C 1
ATOM 4864 O O . GLY B 1 256 ? -21.281 5.117 1.077 1 98.19 256 GLY B O 1
ATOM 4865 N N . SER B 1 257 ? -21.438 6.012 -0.992 1 97.88 257 SER B N 1
ATOM 4866 C CA . SER B 1 257 ? -22.625 5.238 -1.341 1 97.88 257 SER B CA 1
ATOM 4867 C C . SER B 1 257 ? -22.281 3.77 -1.571 1 97.88 257 SER B C 1
ATOM 4869 O O . SER B 1 257 ? -21.125 3.432 -1.842 1 97.88 257 SER B O 1
ATOM 4871 N N . GLN B 1 258 ? -23.266 2.92 -1.458 1 97.56 258 GLN B N 1
ATOM 4872 C CA . GLN B 1 258 ? -23.094 1.501 -1.747 1 97.56 258 GLN B CA 1
ATOM 4873 C C . GLN B 1 258 ? -22.609 1.29 -3.178 1 97.56 258 GLN B C 1
ATOM 4875 O O . GLN B 1 258 ? -21.766 0.421 -3.434 1 97.56 258 GLN B O 1
ATOM 4880 N N . ASP B 1 259 ? -23.094 2.113 -4.086 1 97.25 259 ASP B N 1
ATOM 4881 C CA . ASP B 1 259 ? -22.719 1.999 -5.492 1 97.25 259 ASP B CA 1
ATOM 4882 C C . ASP B 1 259 ? -21.219 2.246 -5.676 1 97.25 259 ASP B C 1
ATOM 4884 O O . ASP B 1 259 ? -20.547 1.51 -6.402 1 97.25 259 ASP B O 1
ATOM 4888 N N . VAL B 1 260 ? -20.719 3.266 -5.023 1 97.06 260 VAL B N 1
ATOM 4889 C CA . VAL B 1 260 ? -19.297 3.6 -5.125 1 97.06 260 VAL B CA 1
ATOM 4890 C C . VAL B 1 260 ? -18.453 2.451 -4.582 1 97.06 260 VAL B C 1
ATOM 4892 O O . VAL B 1 260 ? -17.484 2.021 -5.223 1 97.06 260 VAL B O 1
ATOM 4895 N N . VAL B 1 261 ? -18.797 1.938 -3.447 1 98.12 261 VAL B N 1
ATOM 4896 C CA . VAL B 1 261 ? -18.031 0.884 -2.789 1 98.12 261 VAL B CA 1
ATOM 4897 C C . VAL B 1 261 ? -18.094 -0.395 -3.621 1 98.12 261 VAL B C 1
ATOM 4899 O O . VAL B 1 261 ? -17.094 -1.087 -3.783 1 98.12 261 VAL B O 1
ATOM 4902 N N . ASP B 1 262 ? -19.266 -0.704 -4.191 1 97.75 262 ASP B N 1
ATOM 4903 C CA . ASP B 1 262 ? -19.406 -1.872 -5.055 1 97.75 262 ASP B CA 1
ATOM 4904 C C . ASP B 1 262 ? -18.547 -1.736 -6.309 1 97.75 262 ASP B C 1
ATOM 4906 O O . ASP B 1 262 ? -17.938 -2.707 -6.754 1 97.75 262 ASP B O 1
ATOM 4910 N N . LEU B 1 263 ? -18.562 -0.571 -6.828 1 97.19 263 LEU B N 1
ATOM 4911 C CA . LEU B 1 263 ? -17.75 -0.342 -8.023 1 97.19 263 LEU B CA 1
ATOM 4912 C C . LEU B 1 263 ? -16.266 -0.538 -7.73 1 97.19 263 LEU B C 1
ATOM 4914 O O . LEU B 1 263 ? -15.555 -1.171 -8.508 1 97.19 263 LEU B O 1
ATOM 4918 N N . LEU B 1 264 ? -15.844 0.044 -6.625 1 97.94 264 LEU B N 1
ATOM 4919 C CA . LEU B 1 264 ? -14.438 -0.082 -6.246 1 97.94 264 LEU B CA 1
ATOM 4920 C C . LEU B 1 264 ? -14.078 -1.539 -5.973 1 97.94 264 LEU B C 1
ATOM 4922 O O . LEU B 1 264 ? -13.016 -2.008 -6.391 1 97.94 264 LEU B O 1
ATOM 4926 N N . ARG B 1 265 ? -14.914 -2.271 -5.293 1 96.88 265 ARG B N 1
ATOM 4927 C CA . ARG B 1 265 ? -14.695 -3.68 -4.984 1 96.88 265 ARG B CA 1
ATOM 4928 C C . ARG B 1 265 ? -14.5 -4.496 -6.258 1 96.88 265 ARG B C 1
ATOM 4930 O O . ARG B 1 265 ? -13.711 -5.441 -6.277 1 96.88 265 ARG B O 1
ATOM 4937 N N . ASN B 1 266 ? -15.125 -4.074 -7.355 1 95.62 266 ASN B N 1
ATOM 4938 C CA . ASN B 1 266 ? -15.156 -4.887 -8.562 1 95.62 266 ASN B CA 1
ATOM 4939 C C . ASN B 1 266 ? -14.148 -4.383 -9.602 1 95.62 266 ASN B C 1
ATOM 4941 O O . ASN B 1 266 ? -13.82 -5.098 -10.547 1 95.62 266 ASN B O 1
ATOM 4945 N N . ARG B 1 267 ? -13.648 -3.105 -9.375 1 95.69 267 ARG B N 1
ATOM 4946 C CA . ARG B 1 267 ? -12.898 -2.549 -10.492 1 95.69 267 ARG B CA 1
ATOM 4947 C C . ARG B 1 267 ? -11.57 -1.969 -10.023 1 95.69 267 ARG B C 1
ATOM 4949 O O . ARG B 1 267 ? -10.648 -1.781 -10.828 1 95.69 267 ARG B O 1
ATOM 4956 N N . ALA B 1 268 ? -11.477 -1.614 -8.773 1 97.19 268 ALA B N 1
ATOM 4957 C CA . ALA B 1 268 ? -10.25 -0.956 -8.312 1 97.19 268 ALA B CA 1
ATOM 4958 C C . ALA B 1 268 ? -9.086 -1.935 -8.273 1 97.19 268 ALA B C 1
ATOM 4960 O O . ALA B 1 268 ? -9 -2.771 -7.371 1 97.19 268 ALA B O 1
ATOM 4961 N N . ARG B 1 269 ? -8.141 -1.776 -9.117 1 96.69 269 ARG B N 1
ATOM 4962 C CA . ARG B 1 269 ? -7.027 -2.707 -9.273 1 96.69 269 ARG B CA 1
ATOM 4963 C C . ARG B 1 269 ? -6.172 -2.758 -8.016 1 96.69 269 ARG B C 1
ATOM 4965 O O . ARG B 1 269 ? -5.715 -3.828 -7.609 1 96.69 269 ARG B O 1
ATOM 4972 N N . SER B 1 270 ? -5.98 -1.571 -7.352 1 97.44 270 SER B N 1
ATOM 4973 C CA . SER B 1 270 ? -5.145 -1.499 -6.16 1 97.44 270 SER B CA 1
ATOM 4974 C C . SER B 1 270 ? -5.816 -2.178 -4.969 1 97.44 270 SER B C 1
ATOM 4976 O O . SER B 1 270 ? -5.207 -2.33 -3.91 1 97.44 270 SER B O 1
ATOM 4978 N N . PHE B 1 271 ? -7.125 -2.562 -5.129 1 97.44 271 PHE B N 1
ATOM 4979 C CA . PHE B 1 271 ? -7.852 -3.369 -4.156 1 97.44 271 PHE B CA 1
ATOM 4980 C C . PHE B 1 271 ? -7.84 -4.84 -4.555 1 97.44 271 PHE B C 1
ATOM 4982 O O . PHE B 1 271 ? -7.496 -5.707 -3.75 1 97.44 271 PHE B O 1
ATOM 4989 N N . ILE B 1 272 ? -8.133 -5.102 -5.789 1 95.81 272 ILE B N 1
ATOM 4990 C CA . ILE B 1 272 ? -8.359 -6.449 -6.309 1 95.81 272 ILE B CA 1
ATOM 4991 C C . ILE B 1 272 ? -7.035 -7.211 -6.34 1 95.81 272 ILE B C 1
ATOM 4993 O O . ILE B 1 272 ? -6.984 -8.391 -5.988 1 95.81 272 ILE B O 1
ATOM 4997 N N . TYR B 1 273 ? -5.926 -6.551 -6.727 1 94.5 273 TYR B N 1
ATOM 4998 C CA . TYR B 1 273 ? -4.652 -7.215 -6.961 1 94.5 273 TYR B CA 1
ATOM 4999 C C . TYR B 1 273 ? -3.652 -6.887 -5.859 1 94.5 273 TYR B C 1
ATOM 5001 O O . TYR B 1 273 ? -2.498 -6.551 -6.141 1 94.5 273 TYR B O 1
ATOM 5009 N N . HIS B 1 274 ? -4.141 -6.918 -4.672 1 93.38 274 HIS B N 1
ATOM 5010 C CA . HIS B 1 274 ? -3.383 -6.602 -3.467 1 93.38 274 HIS B CA 1
ATOM 5011 C C . HIS B 1 274 ? -3.721 -7.566 -2.336 1 93.38 274 HIS B C 1
ATOM 5013 O O . HIS B 1 274 ? -4.883 -7.938 -2.158 1 93.38 274 HIS B O 1
ATOM 5019 N N . THR B 1 275 ? -2.697 -7.973 -1.644 1 95.75 275 THR B N 1
ATOM 5020 C CA . THR B 1 275 ? -2.945 -8.789 -0.458 1 95.75 275 THR B CA 1
ATOM 5021 C C . THR B 1 275 ? -3.771 -8.016 0.566 1 95.75 275 THR B C 1
ATOM 5023 O O . THR B 1 275 ? -3.539 -6.82 0.785 1 95.75 275 THR B O 1
ATOM 5026 N N . ALA B 1 276 ? -4.73 -8.695 1.204 1 97.44 276 ALA B N 1
ATOM 5027 C CA . ALA B 1 276 ? -5.598 -8.055 2.188 1 97.44 276 ALA B CA 1
ATOM 5028 C C . ALA B 1 276 ? -4.793 -7.57 3.391 1 97.44 276 ALA B C 1
ATOM 5030 O O . ALA B 1 276 ? -3.781 -8.172 3.754 1 97.44 276 ALA B O 1
ATOM 5031 N N . LEU B 1 277 ? -5.23 -6.461 3.975 1 98.06 277 LEU B N 1
ATOM 5032 C CA . LEU B 1 277 ? -4.684 -5.949 5.227 1 98.06 277 LEU B CA 1
ATOM 5033 C C . LEU B 1 277 ? -4.703 -7.023 6.309 1 98.06 277 LEU B C 1
ATOM 5035 O O . LEU B 1 277 ? -5.688 -7.75 6.453 1 98.06 277 LEU B O 1
ATOM 5039 N N . PRO B 1 278 ? -3.574 -7.211 7.074 1 98.12 278 PRO B N 1
ATOM 5040 C CA . PRO B 1 278 ? -3.652 -8.133 8.203 1 98.12 278 PRO B CA 1
ATOM 5041 C C . PRO B 1 278 ? -4.828 -7.836 9.133 1 98.12 278 PRO B C 1
ATOM 5043 O O . PRO B 1 278 ? -5.059 -6.68 9.492 1 98.12 278 PRO B O 1
ATOM 5046 N N . SER B 1 279 ? -5.555 -8.867 9.562 1 98.06 279 SER B N 1
ATOM 5047 C CA . SER B 1 279 ? -6.77 -8.664 10.352 1 98.06 279 SER B CA 1
ATOM 5048 C C . SER B 1 279 ? -6.453 -8.055 11.711 1 98.06 279 SER B C 1
ATOM 5050 O O . SER B 1 279 ? -7.285 -7.352 12.289 1 98.06 279 SER B O 1
ATOM 5052 N N . ALA B 1 280 ? -5.227 -8.266 12.219 1 98.62 280 ALA B N 1
ATOM 5053 C CA . ALA B 1 280 ? -4.801 -7.672 13.484 1 98.62 280 ALA B CA 1
ATOM 5054 C C . ALA B 1 280 ? -4.859 -6.148 13.422 1 98.62 280 ALA B C 1
ATOM 5056 O O . ALA B 1 280 ? -5.18 -5.492 14.414 1 98.62 280 ALA B O 1
ATOM 5057 N N . LEU B 1 281 ? -4.504 -5.59 12.281 1 98.81 281 LEU B N 1
ATOM 5058 C CA . LEU B 1 281 ? -4.531 -4.141 12.109 1 98.81 281 LEU B CA 1
ATOM 5059 C C . LEU B 1 281 ? -5.965 -3.625 12.055 1 98.81 281 LEU B C 1
ATOM 5061 O O . LEU B 1 281 ? -6.262 -2.545 12.562 1 98.81 281 LEU B O 1
ATOM 5065 N N . ALA B 1 282 ? -6.852 -4.422 11.43 1 98.88 282 ALA B N 1
ATOM 5066 C CA . ALA B 1 282 ? -8.266 -4.062 11.422 1 98.88 282 ALA B CA 1
ATOM 5067 C C . ALA B 1 282 ? -8.852 -4.082 12.836 1 98.88 282 ALA B C 1
ATOM 5069 O O . ALA B 1 282 ? -9.617 -3.195 13.203 1 98.88 282 ALA B O 1
ATOM 5070 N N . ALA B 1 283 ? -8.492 -5.102 13.594 1 98.88 283 ALA B N 1
ATOM 5071 C CA . ALA B 1 283 ? -8.961 -5.203 14.969 1 98.88 283 ALA B CA 1
ATOM 5072 C C . ALA B 1 283 ? -8.492 -4.016 15.797 1 98.88 283 ALA B C 1
ATOM 5074 O O . ALA B 1 283 ? -9.266 -3.441 16.562 1 98.88 283 ALA B O 1
ATOM 5075 N N . ALA B 1 284 ? -7.238 -3.664 15.664 1 98.88 284 ALA B N 1
ATOM 5076 C CA . ALA B 1 284 ? -6.691 -2.51 16.375 1 98.88 284 ALA B CA 1
ATOM 5077 C C . ALA B 1 284 ? -7.379 -1.22 15.93 1 98.88 284 ALA B C 1
ATOM 5079 O O . ALA B 1 284 ? -7.668 -0.352 16.766 1 98.88 284 ALA B O 1
ATOM 5080 N N . ALA B 1 285 ? -7.629 -1.083 14.633 1 98.94 285 ALA B N 1
ATOM 5081 C CA . ALA B 1 285 ? -8.242 0.127 14.094 1 98.94 285 ALA B CA 1
ATOM 5082 C C . ALA B 1 285 ? -9.664 0.304 14.617 1 98.94 285 ALA B C 1
ATOM 5084 O O . ALA B 1 285 ? -10.125 1.431 14.82 1 98.94 285 ALA B O 1
ATOM 5085 N N . LEU B 1 286 ? -10.336 -0.829 14.836 1 98.88 286 LEU B N 1
ATOM 5086 C CA . LEU B 1 286 ? -11.672 -0.752 15.406 1 98.88 286 LEU B CA 1
ATOM 5087 C C . LEU B 1 286 ? -11.633 -0.123 16.797 1 98.88 286 LEU B C 1
ATOM 5089 O O . LEU B 1 286 ? -12.469 0.727 17.125 1 98.88 286 LEU B O 1
ATOM 5093 N N . VAL B 1 287 ? -10.695 -0.543 17.609 1 98.88 287 VAL B N 1
ATOM 5094 C CA . VAL B 1 287 ? -10.516 0.023 18.938 1 98.88 287 VAL B CA 1
ATOM 5095 C C . VAL B 1 287 ? -10.117 1.493 18.828 1 98.88 287 VAL B C 1
ATOM 5097 O O . VAL B 1 287 ? -10.617 2.334 19.578 1 98.88 287 VAL B O 1
ATOM 5100 N N . ALA B 1 288 ? -9.258 1.796 17.891 1 98.88 288 ALA B N 1
ATOM 5101 C CA . ALA B 1 288 ? -8.852 3.18 17.656 1 98.88 288 ALA B CA 1
ATOM 5102 C C . ALA B 1 288 ? -10.055 4.055 17.328 1 98.88 288 ALA B C 1
ATOM 5104 O O . ALA B 1 288 ? -10.141 5.199 17.781 1 98.88 288 ALA B O 1
ATOM 5105 N N . LEU B 1 289 ? -10.93 3.521 16.484 1 98.88 289 LEU B N 1
ATOM 5106 C CA . LEU B 1 289 ? -12.125 4.266 16.109 1 98.88 289 LEU B CA 1
ATOM 5107 C C . LEU B 1 289 ? -12.945 4.633 17.344 1 98.88 289 LEU B C 1
ATOM 5109 O O . LEU B 1 289 ? -13.43 5.762 17.453 1 98.88 289 LEU B O 1
ATOM 5113 N N . ASP B 1 290 ? -13.109 3.707 18.219 1 98.69 290 ASP B N 1
ATOM 5114 C CA . ASP B 1 290 ? -13.867 3.961 19.453 1 98.69 290 ASP B CA 1
ATOM 5115 C C . ASP B 1 290 ? -13.203 5.043 20.297 1 98.69 290 ASP B C 1
ATOM 5117 O O . ASP B 1 290 ? -13.867 5.977 20.75 1 98.69 290 ASP B O 1
ATOM 5121 N N . LEU B 1 291 ? -11.906 4.953 20.484 1 98.56 291 LEU B N 1
ATOM 5122 C CA . LEU B 1 291 ? -11.156 5.918 21.281 1 98.56 291 LEU B CA 1
ATOM 5123 C C . LEU B 1 291 ? -11.188 7.297 20.625 1 98.56 291 LEU B C 1
ATOM 5125 O O . LEU B 1 291 ? -11.281 8.312 21.312 1 98.56 291 LEU B O 1
ATOM 5129 N N . LEU B 1 292 ? -11.078 7.27 19.312 1 97.75 292 LEU B N 1
ATOM 5130 C CA . LEU B 1 292 ? -11.07 8.523 18.562 1 97.75 292 LEU B CA 1
ATOM 5131 C C . LEU B 1 292 ? -12.422 9.219 18.656 1 97.75 292 LEU B C 1
ATOM 5133 O O . LEU B 1 292 ? -12.484 10.445 18.781 1 97.75 292 LEU B O 1
ATOM 5137 N N . ARG B 1 293 ? -13.5 8.484 18.578 1 98 293 ARG B N 1
ATOM 5138 C CA . ARG B 1 293 ? -14.852 9.031 18.672 1 98 293 ARG B CA 1
ATOM 5139 C C . ARG B 1 293 ? -15.086 9.695 20.016 1 98 293 ARG B C 1
ATOM 5141 O O . ARG B 1 293 ? -15.703 10.758 20.094 1 98 293 ARG B O 1
ATOM 5148 N N . HIS B 1 294 ? -14.508 9.156 21.031 1 97.62 294 HIS B N 1
ATOM 5149 C CA . HIS B 1 294 ? -14.656 9.664 22.391 1 97.62 294 HIS B CA 1
ATOM 5150 C C . HIS B 1 294 ? -13.414 10.43 22.844 1 97.62 294 HIS B C 1
ATOM 5152 O O . HIS B 1 294 ? -13.117 10.5 24.031 1 97.62 294 HIS B O 1
ATOM 5158 N N . GLY B 1 295 ? -12.711 10.906 21.859 1 97.62 295 GLY B N 1
ATOM 5159 C CA . GLY B 1 295 ? -11.414 11.5 22.156 1 97.62 295 GLY B CA 1
ATOM 5160 C C . GLY B 1 295 ? -11.453 13.016 22.219 1 97.62 295 GLY B C 1
ATOM 5161 O O . GLY B 1 295 ? -10.516 13.688 21.781 1 97.62 295 GLY B O 1
ATOM 5162 N N . ASP B 1 296 ? -12.492 13.625 22.797 1 98.06 296 ASP B N 1
ATOM 5163 C CA . ASP B 1 296 ? -12.625 15.07 22.875 1 98.06 296 ASP B CA 1
ATOM 5164 C C . ASP B 1 296 ? -11.477 15.688 23.672 1 98.06 296 ASP B C 1
ATOM 5166 O O . ASP B 1 296 ? -10.945 16.734 23.312 1 98.06 296 ASP B O 1
ATOM 5170 N N . ALA B 1 297 ? -11.133 15.047 24.781 1 98.19 297 ALA B N 1
ATOM 5171 C CA . ALA B 1 297 ? -10.047 15.555 25.609 1 98.19 297 ALA B CA 1
ATOM 5172 C C . ALA B 1 297 ? -8.734 15.594 24.828 1 98.19 297 ALA B C 1
ATOM 5174 O O . ALA B 1 297 ? -7.941 16.531 25 1 98.19 297 ALA B O 1
ATOM 5175 N N . ARG B 1 298 ? -8.469 14.555 24.047 1 98.12 298 ARG B N 1
ATOM 5176 C CA . ARG B 1 298 ? -7.262 14.516 23.234 1 98.12 298 ARG B CA 1
ATOM 5177 C C . ARG B 1 298 ? -7.262 15.648 22.203 1 98.12 298 ARG B C 1
ATOM 5179 O O . ARG B 1 298 ? -6.238 16.297 21.984 1 98.12 298 ARG B O 1
ATOM 5186 N N . ARG B 1 299 ? -8.383 15.844 21.5 1 98.44 299 ARG B N 1
ATOM 5187 C CA . ARG B 1 299 ? -8.492 16.922 20.516 1 98.44 299 ARG B CA 1
ATOM 5188 C C . ARG B 1 299 ? -8.328 18.281 21.172 1 98.44 299 ARG B C 1
ATOM 5190 O O . ARG B 1 299 ? -7.73 19.188 20.594 1 98.44 299 ARG B O 1
ATOM 5197 N N . GLU B 1 300 ? -8.867 18.438 22.375 1 98.25 300 GLU B N 1
ATOM 5198 C CA . GLU B 1 300 ? -8.688 19.688 23.109 1 98.25 300 GLU B CA 1
ATOM 5199 C C . GLU B 1 300 ? -7.223 19.922 23.453 1 98.25 300 GLU B C 1
ATOM 5201 O O . GLU B 1 300 ? -6.738 21.062 23.375 1 98.25 300 GLU B O 1
ATOM 5206 N N . ARG B 1 301 ? -6.523 18.891 23.844 1 98.12 301 ARG B N 1
ATOM 5207 C CA . ARG B 1 301 ? -5.098 19 24.141 1 98.12 301 ARG B CA 1
ATOM 5208 C C . ARG B 1 301 ? -4.324 19.484 22.906 1 98.12 301 ARG B C 1
ATOM 5210 O O . ARG B 1 301 ? -3.406 20.297 23.031 1 98.12 301 ARG B O 1
ATOM 5217 N N . LEU B 1 302 ? -4.688 18.938 21.734 1 98.44 302 LEU B N 1
ATOM 5218 C CA . LEU B 1 302 ? -4.051 19.391 20.5 1 98.44 302 LEU B CA 1
ATOM 5219 C C . LEU B 1 302 ? -4.242 20.891 20.297 1 98.44 302 LEU B C 1
ATOM 5221 O O . LEU B 1 302 ? -3.305 21.594 19.922 1 98.44 302 LEU B O 1
ATOM 5225 N N . THR B 1 303 ? -5.426 21.344 20.547 1 98.06 303 THR B N 1
ATOM 5226 C CA . THR B 1 303 ? -5.734 22.766 20.422 1 98.06 303 THR B CA 1
ATOM 5227 C C . THR B 1 303 ? -4.906 23.578 21.422 1 98.06 303 THR B C 1
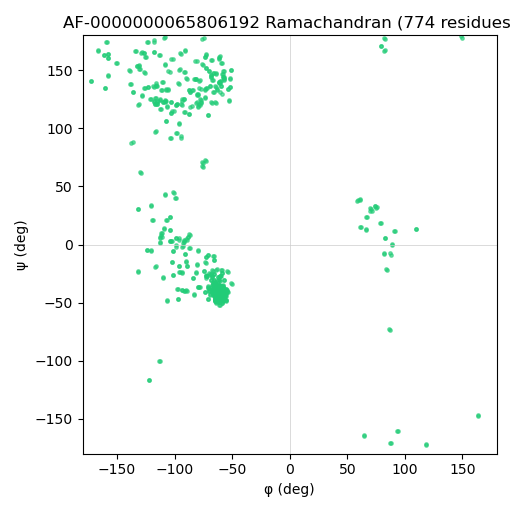ATOM 5229 O O . THR B 1 303 ? -4.344 24.609 21.047 1 98.06 303 THR B O 1
ATOM 5232 N N . GLN B 1 304 ? -4.812 23.094 22.625 1 98.44 304 GLN B N 1
ATOM 5233 C CA . GLN B 1 304 ? -4.039 23.781 23.656 1 98.44 304 GLN B CA 1
ATOM 5234 C C . GLN B 1 304 ? -2.561 23.844 23.281 1 98.44 304 GLN B C 1
ATOM 5236 O O . GLN B 1 304 ? -1.915 24.891 23.453 1 98.44 304 GLN B O 1
ATOM 5241 N N . HIS B 1 305 ? -2.043 22.703 22.828 1 98.69 305 HIS B N 1
ATOM 5242 C CA . HIS B 1 305 ? -0.647 22.656 22.406 1 98.69 305 HIS B CA 1
ATOM 5243 C C . HIS B 1 305 ? -0.368 23.672 21.312 1 98.69 305 HIS B C 1
ATOM 5245 O O . HIS B 1 305 ? 0.631 24.406 21.375 1 98.69 305 HIS B O 1
ATOM 5251 N N . ARG B 1 306 ? -1.245 23.719 20.312 1 98.12 306 ARG B N 1
ATOM 5252 C CA . ARG B 1 306 ? -1.086 24.641 19.203 1 98.12 306 ARG B CA 1
ATOM 5253 C C . ARG B 1 306 ? -1.108 26.078 19.672 1 98.12 306 ARG B C 1
ATOM 5255 O O . ARG B 1 306 ? -0.233 26.875 19.312 1 98.12 306 ARG B O 1
ATOM 5262 N N . GLN B 1 307 ? -2.094 26.422 20.453 1 98.06 307 GLN B N 1
ATOM 5263 C CA . GLN B 1 307 ? -2.25 27.781 20.953 1 98.06 307 GLN B CA 1
ATOM 5264 C C . GLN B 1 307 ? -1.053 28.203 21.812 1 98.06 307 GLN B C 1
ATOM 5266 O O . GLN B 1 307 ? -0.547 29.312 21.672 1 98.06 307 GLN B O 1
ATOM 5271 N N . HIS B 1 308 ? -0.641 27.297 22.625 1 98.19 308 HIS B N 1
ATOM 5272 C CA . HIS B 1 308 ? 0.501 27.594 23.484 1 98.19 308 HIS B CA 1
ATOM 5273 C C . HIS B 1 308 ? 1.765 27.828 22.656 1 98.19 308 HIS B C 1
ATOM 5275 O O . HIS B 1 308 ? 2.482 28.812 22.875 1 98.19 308 HIS B O 1
ATOM 5281 N N . LEU B 1 309 ? 2.062 26.906 21.734 1 98.5 309 LEU B N 1
ATOM 5282 C CA . LEU B 1 309 ? 3.25 27.031 20.891 1 98.5 309 LEU B CA 1
ATOM 5283 C C . LEU B 1 309 ? 3.271 28.359 20.156 1 98.5 309 LEU B C 1
ATOM 5285 O O . LEU B 1 309 ? 4.285 29.062 20.156 1 98.5 309 LEU B O 1
ATOM 5289 N N . ARG B 1 310 ? 2.186 28.719 19.531 1 97.44 310 ARG B N 1
ATOM 5290 C CA . ARG B 1 310 ? 2.109 29.938 18.75 1 97.44 310 ARG B CA 1
ATOM 5291 C C . ARG B 1 310 ? 2.217 31.172 19.641 1 97.44 310 ARG B C 1
ATOM 5293 O O . ARG B 1 310 ? 2.799 32.188 19.234 1 97.44 310 ARG B O 1
ATOM 5300 N N . ALA B 1 311 ? 1.646 31.094 20.812 1 97.88 311 ALA B N 1
ATOM 5301 C CA . ALA B 1 311 ? 1.732 32.219 21.75 1 97.88 311 ALA B CA 1
ATOM 5302 C C . ALA B 1 311 ? 3.168 32.406 22.219 1 97.88 311 ALA B C 1
ATOM 5304 O O . ALA B 1 311 ? 3.59 33.531 22.469 1 97.88 311 ALA B O 1
ATOM 5305 N N . GLN B 1 312 ? 3.9 31.359 22.344 1 97.81 312 GLN B N 1
ATOM 5306 C CA . GLN B 1 312 ? 5.25 31.422 22.906 1 97.81 312 GLN B CA 1
ATOM 5307 C C . GLN B 1 312 ? 6.258 31.875 21.844 1 97.81 312 GLN B C 1
ATOM 5309 O O . GLN B 1 312 ? 7.336 32.375 22.188 1 97.81 312 GLN B O 1
ATOM 5314 N N . VAL B 1 313 ? 5.961 31.672 20.641 1 98.06 313 VAL B N 1
ATOM 5315 C CA . VAL B 1 313 ? 6.867 32.062 19.562 1 98.06 313 VAL B CA 1
ATOM 5316 C C . VAL B 1 313 ? 6.098 32.875 18.516 1 98.06 313 VAL B C 1
ATOM 5318 O O . VAL B 1 313 ? 6.105 32.5 17.328 1 98.06 313 VAL B O 1
ATOM 5321 N N . PRO B 1 314 ? 5.562 33.969 18.812 1 96.56 314 PRO B N 1
ATOM 5322 C CA . PRO B 1 314 ? 4.621 34.688 17.953 1 96.56 314 PRO B CA 1
ATOM 5323 C C . PRO B 1 314 ? 5.281 35.25 16.688 1 96.56 314 PRO B C 1
ATOM 5325 O O . PRO B 1 314 ? 4.613 35.406 15.672 1 96.56 314 PRO B O 1
ATOM 5328 N N . ASP B 1 315 ? 6.555 35.5 16.703 1 95.56 315 ASP B N 1
ATOM 5329 C CA . ASP B 1 315 ? 7.215 36.188 15.602 1 95.56 315 ASP B CA 1
ATOM 5330 C C . ASP B 1 315 ? 7.781 35.188 14.594 1 95.56 315 ASP B C 1
ATOM 5332 O O . ASP B 1 315 ? 8.414 35.562 13.609 1 95.56 315 ASP B O 1
ATOM 5336 N N . ALA B 1 316 ? 7.566 33.906 14.852 1 96.81 316 ALA B N 1
ATOM 5337 C CA . ALA B 1 316 ? 8.055 32.906 13.914 1 96.81 316 ALA B CA 1
ATOM 5338 C C . ALA B 1 316 ? 7.266 32.938 12.609 1 96.81 316 ALA B C 1
ATOM 5340 O O . ALA B 1 316 ? 6.102 33.344 12.594 1 96.81 316 ALA B O 1
ATOM 5341 N N . PRO B 1 317 ? 7.883 32.594 11.484 1 96.56 317 PRO B N 1
ATOM 5342 C CA . PRO B 1 317 ? 7.184 32.594 10.195 1 96.56 317 PRO B CA 1
ATOM 5343 C C . PRO B 1 317 ? 6.25 31.391 10.031 1 96.56 317 PRO B C 1
ATOM 5345 O O . PRO B 1 317 ? 6.414 30.594 9.102 1 96.56 317 PRO B O 1
ATOM 5348 N N . TRP B 1 318 ? 5.211 31.391 10.844 1 97.62 318 TRP B N 1
ATOM 5349 C CA . TRP B 1 318 ? 4.242 30.297 10.844 1 97.62 318 TRP B CA 1
ATOM 5350 C C . TRP B 1 318 ? 3.369 30.344 9.594 1 97.62 318 TRP B C 1
ATOM 5352 O O . TRP B 1 318 ? 2.934 31.422 9.172 1 97.62 318 TRP B O 1
ATOM 5362 N N . LEU B 1 319 ? 3.18 29.203 8.977 1 96.62 319 LEU B N 1
ATOM 5363 C CA . LEU B 1 319 ? 2.107 29.078 8 1 96.62 319 LEU B CA 1
ATOM 5364 C C . LEU B 1 319 ? 0.746 29.047 8.688 1 96.62 319 LEU B C 1
ATOM 5366 O O . LEU B 1 319 ? 0.639 28.641 9.844 1 96.62 319 LEU B O 1
ATOM 5370 N N . ALA B 1 320 ? -0.292 29.5 7.992 1 95.69 320 ALA B N 1
ATOM 5371 C CA . ALA B 1 320 ? -1.646 29.469 8.539 1 95.69 320 ALA B CA 1
ATOM 5372 C C . ALA B 1 320 ? -2.111 28.031 8.758 1 95.69 320 ALA B C 1
ATOM 5374 O O . ALA B 1 320 ? -2.102 27.219 7.832 1 95.69 320 ALA B O 1
ATOM 5375 N N . SER B 1 321 ? -2.471 27.688 10.016 1 97.44 321 SER B N 1
ATOM 5376 C CA . SER B 1 321 ? -2.936 26.344 10.328 1 97.44 321 SER B CA 1
ATOM 5377 C C . SER B 1 321 ? -3.719 26.328 11.641 1 97.44 321 SER B C 1
ATOM 5379 O O . SER B 1 321 ? -3.309 26.938 12.625 1 97.44 321 SER B O 1
ATOM 5381 N N . GLU B 1 322 ? -4.801 25.656 11.57 1 96.31 322 GLU B N 1
ATOM 5382 C CA . GLU B 1 322 ? -5.59 25.422 12.781 1 96.31 322 GLU B CA 1
ATOM 5383 C C . GLU B 1 322 ? -5.555 23.953 13.188 1 96.31 322 GLU B C 1
ATOM 5385 O O . GLU B 1 322 ? -6.367 23.5 14 1 96.31 322 GLU B O 1
ATOM 5390 N N . THR B 1 323 ? -4.711 23.188 12.57 1 98.44 323 THR B N 1
ATOM 5391 C CA . THR B 1 323 ? -4.605 21.75 12.82 1 98.44 323 THR B CA 1
ATOM 5392 C C . THR B 1 323 ? -3.311 21.422 13.57 1 98.44 323 THR B C 1
ATOM 5394 O O . THR B 1 323 ? -2.514 22.312 13.852 1 98.44 323 THR B O 1
ATOM 5397 N N . PRO B 1 324 ? -3.047 20.172 13.922 1 98.12 324 PRO B N 1
ATOM 5398 C CA . PRO B 1 324 ? -1.815 19.812 14.633 1 98.12 324 PRO B CA 1
ATOM 5399 C C . PRO B 1 324 ? -0.565 20.016 13.781 1 98.12 324 PRO B C 1
ATOM 5401 O O . PRO B 1 324 ? 0.554 19.953 14.289 1 98.12 324 PRO B O 1
ATOM 5404 N N . ILE B 1 325 ? -0.719 20.266 12.57 1 98.38 325 ILE B N 1
ATOM 5405 C CA . ILE B 1 325 ? 0.397 20.531 11.672 1 98.38 325 ILE B CA 1
ATOM 5406 C C . ILE B 1 325 ? 0.748 22.016 11.703 1 98.38 325 ILE B C 1
ATOM 5408 O O . ILE B 1 325 ? -0.057 22.859 11.297 1 98.38 325 ILE B O 1
ATOM 5412 N N . GLN B 1 326 ? 1.873 22.328 12.219 1 98.31 326 GLN B N 1
ATOM 5413 C CA . GLN B 1 326 ? 2.334 23.703 12.328 1 98.31 326 GLN B CA 1
ATOM 5414 C C . GLN B 1 326 ? 3.594 23.938 11.5 1 98.31 326 GLN B C 1
ATOM 5416 O O . GLN B 1 326 ? 4.707 23.672 11.961 1 98.31 326 GLN B O 1
ATOM 5421 N N . GLY B 1 327 ? 3.391 24.469 10.305 1 97.06 327 GLY B N 1
ATOM 5422 C CA . GLY B 1 327 ? 4.504 24.703 9.398 1 97.06 327 GLY B CA 1
ATOM 5423 C C . GLY B 1 327 ? 5.281 25.969 9.727 1 97.06 327 GLY B C 1
ATOM 5424 O O . GLY B 1 327 ? 4.691 27.016 9.992 1 97.06 327 GLY B O 1
ATOM 5425 N N . LEU B 1 328 ? 6.555 25.859 9.836 1 97.19 328 LEU B N 1
ATOM 5426 C CA . LEU B 1 328 ? 7.48 26.969 9.992 1 97.19 328 LEU B CA 1
ATOM 5427 C C . LEU B 1 328 ? 8.281 27.203 8.711 1 97.19 328 LEU B C 1
ATOM 5429 O O . LEU B 1 328 ? 9.211 26.438 8.414 1 97.19 328 LEU B O 1
ATOM 5433 N N . LEU B 1 329 ? 7.938 28.266 7.992 1 96.56 329 LEU B N 1
ATOM 5434 C CA . LEU B 1 329 ? 8.555 28.547 6.695 1 96.56 329 LEU B CA 1
ATOM 5435 C C . LEU B 1 329 ? 9.953 29.125 6.867 1 96.56 329 LEU B C 1
ATOM 5437 O O . LEU B 1 329 ? 10.125 30.172 7.496 1 96.56 329 LEU B O 1
ATOM 5441 N N . LEU B 1 330 ? 10.922 28.391 6.258 1 95.5 330 LEU B N 1
ATOM 5442 C CA . LEU B 1 330 ? 12.312 28.812 6.402 1 95.5 330 LEU B CA 1
ATOM 5443 C C . LEU B 1 330 ? 12.906 29.203 5.051 1 95.5 330 LEU B C 1
ATOM 5445 O O . LEU B 1 330 ? 13.938 29.875 4.992 1 95.5 330 LEU B O 1
ATOM 5449 N N . GLY B 1 331 ? 12.305 28.781 3.926 1 92.56 331 GLY B N 1
ATOM 5450 C CA . GLY B 1 331 ? 12.695 29.203 2.594 1 92.56 331 GLY B CA 1
ATOM 5451 C C . GLY B 1 331 ? 13.812 28.359 2 1 92.56 331 GLY B C 1
ATOM 5452 O O . GLY B 1 331 ? 13.555 27.422 1.261 1 92.56 331 GLY B O 1
ATOM 5453 N N . ASP B 1 332 ? 14.984 28.547 2.514 1 91.25 332 ASP B N 1
ATOM 5454 C CA . ASP B 1 332 ? 16.188 27.906 2.008 1 91.25 332 ASP B CA 1
ATOM 5455 C C . ASP B 1 332 ? 16.359 26.516 2.615 1 91.25 332 ASP B C 1
ATOM 5457 O O . ASP B 1 332 ? 16.188 26.328 3.82 1 91.25 332 ASP B O 1
ATOM 5461 N N . ALA B 1 333 ? 16.656 25.547 1.679 1 90.94 333 ALA B N 1
ATOM 5462 C CA . ALA B 1 333 ? 16.797 24.172 2.123 1 90.94 333 ALA B CA 1
ATOM 5463 C C . ALA B 1 333 ? 17.922 24.031 3.148 1 90.94 333 ALA B C 1
ATOM 5465 O O . ALA B 1 333 ? 17.797 23.297 4.129 1 90.94 333 ALA B O 1
ATOM 5466 N N . ARG B 1 334 ? 19.078 24.734 2.936 1 91.88 334 ARG B N 1
ATOM 5467 C CA . ARG B 1 334 ? 20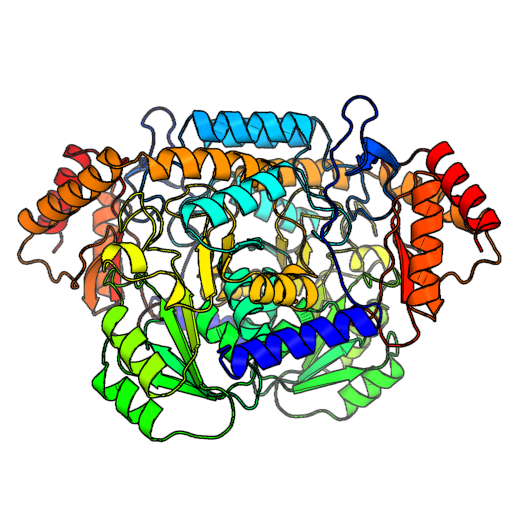.219 24.656 3.852 1 91.88 334 ARG B CA 1
ATOM 5468 C C . ARG B 1 334 ? 19.859 25.234 5.215 1 91.88 334 ARG B C 1
ATOM 5470 O O . ARG B 1 334 ? 20.281 24.719 6.25 1 91.88 334 ARG B O 1
ATOM 5477 N N . ARG B 1 335 ? 19.109 26.281 5.172 1 94.38 335 ARG B N 1
ATOM 5478 C CA . ARG B 1 335 ? 18.656 26.891 6.418 1 94.38 335 ARG B CA 1
ATOM 5479 C C . ARG B 1 335 ? 17.734 25.938 7.188 1 94.38 335 ARG B C 1
ATOM 5481 O O . ARG B 1 335 ? 17.875 25.781 8.406 1 94.38 335 ARG B O 1
ATOM 5488 N N . ALA B 1 336 ? 16.75 25.344 6.5 1 95.44 336 ALA B N 1
ATOM 5489 C CA . ALA B 1 336 ? 15.844 24.391 7.129 1 95.44 336 ALA B CA 1
ATOM 5490 C C . ALA B 1 336 ? 16.609 23.234 7.766 1 95.44 336 ALA B C 1
ATOM 5492 O O . ALA B 1 336 ? 16.281 22.812 8.875 1 95.44 336 ALA B O 1
ATOM 5493 N N . LEU B 1 337 ? 17.625 22.75 7.059 1 95.19 337 LEU B N 1
ATOM 5494 C CA . LEU B 1 337 ? 18.438 21.656 7.57 1 95.19 337 LEU B CA 1
ATOM 5495 C C . LEU B 1 337 ? 19.219 22.094 8.812 1 95.19 337 LEU B C 1
ATOM 5497 O O . LEU B 1 337 ? 19.359 21.312 9.758 1 95.19 337 LEU B O 1
ATOM 5501 N N . THR B 1 338 ? 19.703 23.297 8.789 1 96.44 338 THR B N 1
ATOM 5502 C CA . THR B 1 338 ? 20.469 23.828 9.914 1 96.44 338 THR B CA 1
ATOM 5503 C C . THR B 1 338 ? 19.594 23.938 11.156 1 96.44 338 THR B C 1
ATOM 5505 O O . THR B 1 338 ? 19.984 23.531 12.242 1 96.44 338 THR B O 1
ATOM 5508 N N . VAL B 1 339 ? 18.438 24.484 10.953 1 97.25 339 VAL B N 1
ATOM 5509 C CA . VAL B 1 339 ? 17.516 24.656 12.07 1 97.25 339 VAL B CA 1
ATOM 5510 C C . VAL B 1 339 ? 17.109 23.281 12.609 1 97.25 339 VAL B C 1
ATOM 5512 O O . VAL B 1 339 ? 17.078 23.062 13.828 1 97.25 339 VAL B O 1
ATOM 5515 N N . SER B 1 340 ? 16.797 22.359 11.734 1 97.06 340 SER B N 1
ATOM 5516 C CA . SER B 1 340 ? 16.453 20.984 12.125 1 97.06 340 SER B CA 1
ATOM 5517 C C . SER B 1 340 ? 17.578 20.359 12.938 1 97.06 340 SER B C 1
ATOM 5519 O O . SER B 1 340 ? 17.312 19.703 13.953 1 97.06 340 SER B O 1
ATOM 5521 N N . ALA B 1 341 ? 18.781 20.531 12.5 1 96.44 341 ALA B N 1
ATOM 5522 C CA . ALA B 1 341 ? 19.938 19.969 13.195 1 96.44 341 ALA B CA 1
ATOM 5523 C C . ALA B 1 341 ? 20.109 20.594 14.578 1 96.44 341 ALA B C 1
ATOM 5525 O O . ALA B 1 341 ? 20.5 19.906 15.531 1 96.44 341 ALA B O 1
ATOM 5526 N N . GLN B 1 342 ? 19.891 21.844 14.656 1 97.81 342 GLN B N 1
ATOM 5527 C CA . GLN B 1 342 ? 19.969 22.531 15.945 1 97.81 342 GLN B CA 1
ATOM 5528 C C . GLN B 1 342 ? 18.906 22.016 16.906 1 97.81 342 GLN B C 1
ATOM 5530 O O . GLN B 1 342 ? 19.188 21.828 18.094 1 97.81 342 GLN B O 1
ATOM 5535 N N . LEU B 1 343 ? 17.719 21.844 16.422 1 98.12 343 LEU B N 1
ATOM 5536 C CA . LEU B 1 343 ? 16.672 21.266 17.234 1 98.12 343 LEU B CA 1
ATOM 5537 C C . LEU B 1 343 ? 17.047 19.859 17.703 1 98.12 343 LEU B C 1
ATOM 5539 O O . LEU B 1 343 ? 16.828 19.516 18.875 1 98.12 343 LEU B O 1
ATOM 5543 N N . ARG B 1 344 ? 17.609 19.109 16.812 1 96.94 344 ARG B N 1
ATOM 5544 C CA . ARG B 1 344 ? 18.016 17.734 17.156 1 96.94 344 ARG B CA 1
ATOM 5545 C C . ARG B 1 344 ? 19.047 17.734 18.266 1 96.94 344 ARG B C 1
ATOM 5547 O O . ARG B 1 344 ? 19.016 16.891 19.156 1 96.94 344 ARG B O 1
ATOM 5554 N N . ARG B 1 345 ? 19.984 18.641 18.203 1 96.5 345 AR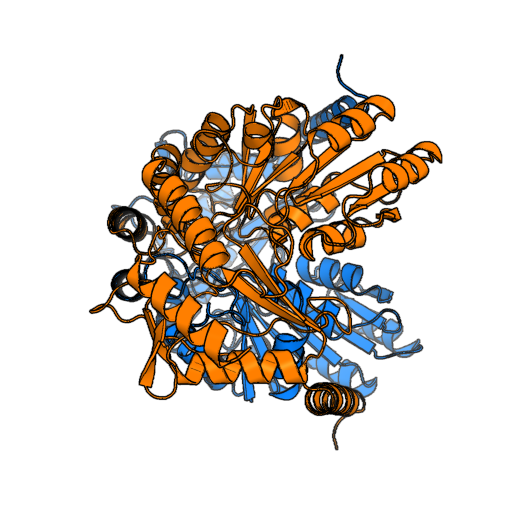G B N 1
ATOM 5555 C CA . ARG B 1 345 ? 21 18.75 19.25 1 96.5 345 ARG B CA 1
ATOM 5556 C C . ARG B 1 345 ? 20.359 19.047 20.594 1 96.5 345 ARG B C 1
ATOM 5558 O O . ARG B 1 345 ? 20.906 18.656 21.641 1 96.5 345 ARG B O 1
ATOM 5565 N N . ALA B 1 346 ? 19.234 19.672 20.516 1 97.25 346 ALA B N 1
ATOM 5566 C CA . ALA B 1 346 ? 18.5 19.984 21.75 1 97.25 346 ALA B CA 1
ATOM 5567 C C . ALA B 1 346 ? 17.562 18.859 22.141 1 97.25 346 ALA B C 1
ATOM 5569 O O . ALA B 1 346 ? 16.766 19 23.062 1 97.25 346 ALA B O 1
ATOM 5570 N N . GLY B 1 347 ? 17.594 17.75 21.375 1 96.88 347 GLY B N 1
ATOM 5571 C CA . GLY B 1 347 ? 16.797 16.578 21.703 1 96.88 347 GLY B CA 1
ATOM 5572 C C . GLY B 1 347 ? 15.43 16.594 21.031 1 96.88 347 GLY B C 1
ATOM 5573 O O . GLY B 1 347 ? 14.531 15.852 21.438 1 96.88 347 GLY B O 1
ATOM 5574 N N . LEU B 1 348 ? 15.242 17.453 20.141 1 98.19 348 LEU B N 1
ATOM 5575 C CA . LEU B 1 348 ? 13.969 17.578 19.438 1 98.19 348 LEU B CA 1
ATOM 5576 C C . LEU B 1 348 ? 14.078 17.078 18 1 98.19 348 LEU B C 1
ATOM 5578 O O . LEU B 1 348 ? 14.961 17.516 17.266 1 98.19 348 LEU B O 1
ATOM 5582 N N . TYR B 1 349 ? 13.242 16.141 17.656 1 97.19 349 TYR B N 1
ATOM 5583 C CA . TYR B 1 349 ? 13.258 15.609 16.297 1 97.19 349 TYR B CA 1
ATOM 5584 C C . TYR B 1 349 ? 12.211 16.297 15.43 1 97.19 349 TYR B C 1
ATOM 5586 O O . TYR B 1 349 ? 11.016 15.984 15.516 1 97.19 349 TYR B O 1
ATOM 5594 N N . CYS B 1 350 ? 12.602 17.172 14.594 1 96.5 350 CYS B N 1
ATOM 5595 C CA . CYS B 1 350 ? 11.812 17.938 13.625 1 96.5 350 CYS B CA 1
ATOM 5596 C C . CYS B 1 350 ? 12.516 17.984 12.273 1 96.5 350 CYS B C 1
ATOM 5598 O O . CYS B 1 350 ? 13.148 18.984 11.93 1 96.5 350 CYS B O 1
ATOM 5600 N N . PRO B 1 351 ? 12.242 16.984 11.477 1 93.75 351 PRO B N 1
ATOM 5601 C CA . PRO B 1 351 ? 12.961 16.953 10.203 1 93.75 351 PRO B CA 1
ATOM 5602 C C . PRO B 1 351 ? 12.555 18.078 9.258 1 93.75 351 PRO B C 1
ATOM 5604 O O . PRO B 1 351 ? 11.398 18.484 9.242 1 93.75 351 PRO B O 1
ATOM 5607 N N . ALA B 1 352 ? 13.57 18.531 8.508 1 94 352 ALA B N 1
ATOM 5608 C CA . ALA B 1 352 ? 13.312 19.547 7.488 1 94 352 ALA B CA 1
ATOM 5609 C C . ALA B 1 352 ? 12.594 18.938 6.285 1 94 352 ALA B C 1
ATOM 5611 O O . ALA B 1 352 ? 12.906 17.828 5.859 1 94 352 ALA B O 1
ATOM 5612 N N . VAL B 1 353 ? 11.602 19.594 5.859 1 92.81 353 VAL B N 1
ATOM 5613 C CA . VAL B 1 353 ? 10.914 19.25 4.625 1 92.81 353 VAL B CA 1
ATOM 5614 C C . VAL B 1 353 ? 11.398 20.141 3.49 1 92.81 353 VAL B C 1
ATOM 5616 O O . VAL B 1 353 ? 11.344 21.375 3.598 1 92.81 353 VAL B O 1
ATOM 5619 N N . ARG B 1 354 ? 11.953 19.547 2.461 1 90.12 354 ARG B N 1
ATOM 5620 C CA . ARG B 1 354 ? 12.602 20.25 1.357 1 90.12 354 ARG B CA 1
ATOM 5621 C C . ARG B 1 354 ? 12.07 19.766 0.013 1 90.12 354 ARG B C 1
ATOM 5623 O O . ARG B 1 354 ? 11.344 18.781 -0.051 1 90.12 354 ARG B O 1
ATOM 5630 N N . PRO B 1 355 ? 12.336 20.516 -1.06 1 81.44 355 PRO B N 1
ATOM 5631 C CA . PRO B 1 355 ? 11.945 20 -2.375 1 81.44 355 PRO B CA 1
ATOM 5632 C C . PRO B 1 355 ? 12.445 18.578 -2.633 1 81.44 355 PRO B C 1
ATOM 5634 O O . PRO B 1 355 ? 13.508 18.188 -2.129 1 81.44 355 PRO B O 1
ATOM 5637 N N . PRO B 1 356 ? 11.594 17.75 -3.33 1 79.81 356 PRO B N 1
ATOM 5638 C CA . PRO B 1 356 ? 10.406 18.109 -4.109 1 79.81 356 PRO B CA 1
ATOM 5639 C C . PRO B 1 356 ? 9.109 17.969 -3.318 1 79.81 356 PRO B C 1
ATOM 5641 O O . PRO B 1 356 ? 8.023 18.172 -3.863 1 79.81 356 PRO B O 1
ATOM 5644 N N . THR B 1 357 ? 9.227 17.641 -2.088 1 80.06 357 THR B N 1
ATOM 5645 C CA . THR B 1 357 ? 8.023 17.5 -1.269 1 80.06 357 THR B CA 1
ATOM 5646 C C . THR B 1 357 ? 7.281 18.828 -1.174 1 80.06 357 THR B C 1
ATOM 5648 O O . THR B 1 357 ? 6.055 18.859 -1.062 1 80.06 357 THR B O 1
ATOM 5651 N N . VAL B 1 358 ? 8.07 19.922 -1.156 1 83 358 VAL B N 1
ATOM 5652 C CA . VAL B 1 358 ? 7.535 21.266 -1.225 1 83 358 VAL B CA 1
ATOM 5653 C C . VAL B 1 358 ? 8.195 22.031 -2.375 1 83 358 VAL B C 1
ATOM 5655 O O . VAL B 1 358 ? 9.234 21.609 -2.891 1 83 358 VAL B O 1
ATOM 5658 N N . PRO B 1 359 ? 7.555 23.094 -2.777 1 82.44 359 PRO B N 1
ATOM 5659 C CA . PRO B 1 359 ? 8.141 23.859 -3.877 1 82.44 359 PRO B CA 1
ATOM 5660 C C . PRO B 1 359 ? 9.523 24.422 -3.533 1 82.44 359 PRO B C 1
ATOM 5662 O O . PRO B 1 359 ? 9.883 24.5 -2.357 1 82.44 359 PRO B O 1
ATOM 5665 N N . ALA B 1 360 ? 10.289 24.797 -4.562 1 83.94 360 ALA B N 1
ATOM 5666 C CA . ALA B 1 360 ? 11.602 25.422 -4.375 1 83.94 360 ALA B CA 1
ATOM 5667 C C . ALA B 1 360 ? 11.492 26.688 -3.531 1 83.94 360 ALA B C 1
ATOM 5669 O O . ALA B 1 360 ? 10.516 27.438 -3.643 1 83.94 360 ALA B O 1
ATOM 5670 N N . ASP B 1 361 ? 12.406 26.906 -2.721 1 87.25 361 ASP B N 1
ATOM 5671 C CA . ASP B 1 361 ? 12.562 28.094 -1.888 1 87.25 361 ASP B CA 1
ATOM 5672 C C . ASP B 1 361 ? 11.445 28.188 -0.844 1 87.25 361 ASP B C 1
ATOM 5674 O O . ASP B 1 361 ? 11.078 29.281 -0.412 1 87.25 361 ASP B O 1
ATOM 5678 N N . SER B 1 362 ? 10.875 27.031 -0.544 1 91.75 362 SER B N 1
ATOM 5679 C CA . SER B 1 362 ? 9.828 27.016 0.468 1 91.75 362 SER B CA 1
ATOM 5680 C C . SER B 1 362 ? 10.062 25.906 1.493 1 91.75 362 SER B C 1
ATOM 5682 O O . SER B 1 362 ? 9.109 25.312 2.006 1 91.75 362 SER B O 1
ATOM 5684 N N . ALA B 1 363 ? 11.336 25.609 1.707 1 93.56 363 ALA B N 1
ATOM 5685 C CA . ALA B 1 363 ? 11.664 24.641 2.742 1 93.56 363 ALA B CA 1
ATOM 5686 C C . ALA B 1 363 ? 11.117 25.062 4.098 1 93.56 363 ALA B C 1
ATOM 5688 O O . ALA B 1 363 ? 10.953 26.266 4.355 1 93.56 363 ALA B O 1
ATOM 5689 N N . ARG B 1 364 ? 10.805 24.094 4.898 1 95.81 364 ARG B N 1
ATOM 5690 C CA . ARG B 1 364 ? 10.148 24.406 6.172 1 95.81 364 ARG B CA 1
ATOM 5691 C C . ARG B 1 364 ? 10.359 23.266 7.172 1 95.81 364 ARG B C 1
ATOM 5693 O O . ARG B 1 364 ? 10.836 22.188 6.809 1 95.81 364 ARG B O 1
ATOM 5700 N N . LEU B 1 365 ? 10.102 23.578 8.383 1 96.56 365 LEU B N 1
ATOM 5701 C CA . LEU B 1 365 ? 9.828 22.531 9.359 1 96.56 365 LEU B CA 1
ATOM 5702 C C . LEU B 1 365 ? 8.328 22.25 9.438 1 96.56 365 LEU B C 1
ATOM 5704 O O . LEU B 1 365 ? 7.516 23.172 9.492 1 96.56 365 LEU B O 1
ATOM 5708 N N . ARG B 1 366 ? 8.023 21.062 9.25 1 96.5 366 ARG B N 1
ATOM 5709 C CA . ARG B 1 366 ? 6.656 20.641 9.531 1 96.5 366 ARG B CA 1
ATOM 5710 C C . ARG B 1 366 ? 6.531 20.078 10.938 1 96.5 366 ARG B C 1
ATOM 5712 O O . ARG B 1 366 ? 6.723 18.875 11.164 1 96.5 366 ARG B O 1
ATOM 5719 N N . ILE B 1 367 ? 6.184 20.938 11.82 1 98.12 367 ILE B N 1
ATOM 5720 C CA . ILE B 1 367 ? 6.02 20.547 13.219 1 98.12 367 ILE B CA 1
ATOM 5721 C C . ILE B 1 367 ? 4.645 19.906 13.406 1 98.12 367 ILE B C 1
ATOM 5723 O O . ILE B 1 367 ? 3.623 20.5 13.062 1 98.12 367 ILE B O 1
ATOM 5727 N N . THR B 1 368 ? 4.66 18.719 13.867 1 98.06 368 THR B N 1
ATOM 5728 C CA . THR B 1 368 ? 3.404 18.031 14.133 1 98.06 368 THR B CA 1
ATOM 5729 C C . THR B 1 368 ? 3.209 17.812 15.633 1 98.06 368 THR B C 1
ATOM 5731 O O . THR B 1 368 ? 4.082 17.25 16.297 1 98.06 368 THR B O 1
ATOM 5734 N N . LEU B 1 369 ? 2.129 18.266 16.109 1 98.44 369 LEU B N 1
ATOM 5735 C CA . LEU B 1 369 ? 1.773 18.125 17.516 1 98.44 369 LEU B CA 1
ATOM 5736 C C . LEU B 1 369 ? 0.957 16.859 17.734 1 98.44 369 LEU B C 1
ATOM 5738 O O . LEU B 1 369 ? 0.238 16.406 16.844 1 98.44 369 LEU B O 1
ATOM 5742 N N . SER B 1 370 ? 1.086 16.25 18.875 1 98.12 370 SER B N 1
ATOM 5743 C CA . SER B 1 370 ? 0.35 15.062 19.281 1 98.12 370 SER B CA 1
ATOM 5744 C C . SER B 1 370 ? -0.27 15.234 20.656 1 98.12 370 SER B C 1
ATOM 5746 O O . SER B 1 370 ? 0.26 15.969 21.5 1 98.12 370 SER B O 1
ATOM 5748 N N . ALA B 1 371 ? -1.372 14.555 20.891 1 97.94 371 ALA B N 1
ATOM 5749 C CA . ALA B 1 371 ? -1.975 14.547 22.219 1 97.94 371 ALA B CA 1
ATOM 5750 C C . ALA B 1 371 ? -1.068 13.844 23.234 1 97.94 371 ALA B C 1
ATOM 5752 O O . ALA B 1 371 ? -1.256 13.977 24.438 1 97.94 371 ALA B O 1
ATOM 5753 N N . ALA B 1 372 ? -0.085 13.156 22.75 1 96.38 372 ALA B N 1
ATOM 5754 C CA . ALA B 1 372 ? 0.858 12.453 23.625 1 96.38 372 ALA B CA 1
ATOM 5755 C C . ALA B 1 372 ? 1.909 13.406 24.172 1 96.38 372 ALA B C 1
ATOM 5757 O O . ALA B 1 372 ? 2.617 13.078 25.141 1 96.38 372 ALA B O 1
ATOM 5758 N N . HIS B 1 373 ? 2.088 14.625 23.562 1 97.88 373 HIS B N 1
ATOM 5759 C CA . HIS B 1 373 ? 3.004 15.625 24.109 1 97.88 373 HIS B CA 1
ATOM 5760 C C . HIS B 1 373 ? 2.49 16.188 25.422 1 97.88 373 HIS B C 1
ATOM 5762 O O . HIS B 1 373 ? 1.281 16.344 25.609 1 97.88 373 HIS B O 1
ATOM 5768 N N . SER B 1 374 ? 3.387 16.453 26.297 1 97 374 SER B N 1
ATOM 5769 C CA . SER B 1 374 ? 3.051 17.188 27.5 1 97 374 SER B CA 1
ATOM 5770 C C . SER B 1 374 ? 3.223 18.703 27.312 1 97 374 SER B C 1
ATOM 5772 O O . SER B 1 374 ? 3.793 19.141 26.312 1 97 374 SER B O 1
ATOM 5774 N N . HIS B 1 375 ? 2.67 19.391 28.266 1 97.38 375 HIS B N 1
ATOM 5775 C CA . HIS B 1 375 ? 2.881 20.828 28.266 1 97.38 375 HIS B CA 1
ATOM 5776 C C . HIS B 1 375 ? 4.367 21.172 28.281 1 97.38 375 HIS B C 1
ATOM 5778 O O . HIS B 1 375 ? 4.809 22.094 27.578 1 97.38 375 HIS B O 1
ATOM 5784 N N . ASP B 1 376 ? 5.16 20.438 29.031 1 97.62 376 ASP B N 1
ATOM 5785 C CA . ASP B 1 376 ? 6.602 20.656 29.141 1 97.62 376 ASP B CA 1
ATOM 5786 C C . ASP B 1 376 ? 7.293 20.391 27.797 1 97.62 376 ASP B C 1
ATOM 5788 O O . ASP B 1 376 ? 8.281 21.062 27.469 1 97.62 376 ASP B O 1
ATOM 5792 N N . ASP B 1 377 ? 6.797 19.406 27.078 1 97.94 377 ASP B N 1
ATOM 5793 C CA . ASP B 1 377 ? 7.34 19.141 25.75 1 97.94 377 ASP B CA 1
ATOM 5794 C C . ASP B 1 377 ? 7.188 20.359 24.844 1 97.94 377 ASP B C 1
ATOM 5796 O O . ASP B 1 377 ? 8.125 20.719 24.125 1 97.94 377 ASP B O 1
ATOM 5800 N N . ILE B 1 378 ? 6.023 20.969 24.859 1 98.5 378 ILE B N 1
ATOM 5801 C CA . ILE B 1 378 ? 5.73 22.109 24.016 1 98.5 378 ILE B CA 1
ATOM 5802 C C . ILE B 1 378 ? 6.578 23.312 24.453 1 98.5 378 ILE B C 1
ATOM 5804 O O . ILE B 1 378 ? 7.086 24.047 23.609 1 98.5 378 ILE B O 1
ATOM 5808 N N . GLU B 1 379 ? 6.754 23.469 25.75 1 98.12 379 GLU B N 1
ATOM 5809 C CA . GLU B 1 379 ? 7.59 24.547 26.266 1 98.12 379 GLU B CA 1
ATOM 5810 C C . GLU B 1 379 ? 9.039 24.391 25.812 1 98.12 379 GLU B C 1
ATOM 5812 O O . GLU B 1 379 ? 9.688 25.375 25.453 1 98.12 379 GLU B O 1
ATOM 5817 N N . LEU B 1 380 ? 9.523 23.203 25.875 1 98.06 380 LEU B N 1
ATOM 5818 C CA . LEU B 1 380 ? 10.883 22.938 25.422 1 98.06 380 LEU B CA 1
ATOM 5819 C C . LEU B 1 380 ? 11.047 23.281 23.938 1 98.06 380 LEU B C 1
ATOM 5821 O O . LEU B 1 380 ? 12.047 23.891 23.547 1 98.06 380 LEU B O 1
ATOM 5825 N N . LEU B 1 381 ? 10.078 22.859 23.156 1 98.56 381 LEU B N 1
ATOM 5826 C CA . LEU B 1 381 ? 10.109 23.188 21.734 1 98.56 381 LEU B CA 1
ATOM 5827 C C . LEU B 1 381 ? 10.117 24.703 21.531 1 98.56 381 LEU B C 1
ATOM 5829 O O . LEU B 1 381 ? 10.922 25.234 20.766 1 98.56 381 LEU B O 1
ATOM 5833 N N . ALA B 1 382 ? 9.227 25.406 22.203 1 98.5 382 ALA B N 1
ATOM 5834 C CA . ALA B 1 382 ? 9.102 26.859 22.062 1 98.5 382 ALA B CA 1
ATOM 5835 C C . ALA B 1 382 ? 10.398 27.562 22.453 1 98.5 382 ALA B C 1
ATOM 5837 O O . ALA B 1 382 ? 10.859 28.453 21.734 1 98.5 382 ALA B O 1
ATOM 5838 N N . THR B 1 383 ? 10.969 27.172 23.547 1 98.31 383 THR B N 1
ATOM 5839 C CA . THR B 1 383 ? 12.203 27.766 24.031 1 98.31 383 THR B CA 1
ATOM 5840 C C . THR B 1 383 ? 13.336 27.562 23.031 1 98.31 383 THR B C 1
ATOM 5842 O O . THR B 1 383 ? 14.07 28.5 22.719 1 98.31 383 THR B O 1
ATOM 5845 N N . THR B 1 384 ? 13.43 26.344 22.531 1 98.44 384 THR B N 1
ATOM 5846 C CA . THR B 1 384 ? 14.484 26.016 21.594 1 98.44 384 THR B CA 1
ATOM 5847 C C . THR B 1 384 ? 14.289 26.781 20.281 1 98.44 384 THR B C 1
ATOM 5849 O O . THR B 1 384 ? 15.258 27.25 19.672 1 98.44 384 THR B O 1
ATOM 5852 N N . LEU B 1 385 ? 13.055 26.906 19.828 1 98.25 385 LEU B N 1
ATOM 5853 C CA . LEU B 1 385 ? 12.758 27.641 18.594 1 98.25 385 LEU B CA 1
ATOM 5854 C C . LEU B 1 385 ? 13.156 29.109 18.734 1 98.25 385 LEU B C 1
ATOM 5856 O O . LEU B 1 385 ? 13.688 29.703 17.812 1 98.25 385 LEU B O 1
ATOM 5860 N N . ARG B 1 386 ? 12.922 29.719 19.875 1 97.5 386 ARG B N 1
ATOM 5861 C CA . ARG B 1 386 ? 13.305 31.109 20.109 1 97.5 386 ARG B CA 1
ATOM 5862 C C . ARG B 1 386 ? 14.812 31.281 20.016 1 97.5 386 ARG B C 1
ATOM 5864 O O . ARG B 1 386 ? 15.305 32.312 19.578 1 97.5 386 ARG B O 1
ATOM 5871 N N . GLU B 1 387 ? 15.492 30.25 20.359 1 96.94 387 GLU B N 1
ATOM 5872 C CA . GLU B 1 387 ? 16.953 30.297 20.375 1 96.94 387 GLU B CA 1
ATOM 5873 C C . GLU B 1 387 ? 17.531 30.141 18.969 1 96.94 387 GLU B C 1
ATOM 5875 O O . GLU B 1 387 ? 18.531 30.766 18.641 1 96.94 387 GLU B O 1
ATOM 5880 N N . VAL B 1 388 ? 16.906 29.344 18.219 1 96 388 VAL B N 1
ATOM 5881 C CA . VAL B 1 388 ? 17.562 28.938 16.969 1 96 388 VAL B CA 1
ATOM 5882 C C . VAL B 1 388 ? 17.062 29.812 15.82 1 96 388 VAL B C 1
ATOM 5884 O O . VAL B 1 388 ? 17.688 29.891 14.766 1 96 388 VAL B O 1
ATOM 5887 N N . LEU B 1 389 ? 15.961 30.453 15.992 1 94.25 389 LEU B N 1
ATOM 5888 C CA . LEU B 1 389 ? 15.406 31.281 14.93 1 94.25 389 LEU B CA 1
ATOM 5889 C C . LEU B 1 389 ? 15.93 32.688 15.016 1 94.25 389 LEU B C 1
ATOM 5891 O O . LEU B 1 389 ? 16.047 33.406 14 1 94.25 389 LEU B O 1
#

Radius of gyration: 25.31 Å; Cα contacts (8 Å, |Δi|>4): 1884; chains: 2; bounding box: 65×74×63 Å

Organism: Acidithiobacillus ferrooxidans (strain ATCC 23270 / DSM 14882 / CIP 104768 / NCIMB 8455) (NCBI:txid243159)

pLDDT: mean 96.01, std 4.61, range [48.91, 98.94]

Nearest PDB structures (foldseek):
  1dj9-assembly1_A  TM=9.596E-01  e=5.925E-42  Escherichia coli
  7s5m-assembly2_D  TM=9.429E-01  e=2.816E-38  Mycolicibacterium smegmatis MC2 155
  4bmk-assembly1_B  TM=9.309E-01  e=1.660E-35  Sphingomonas paucimobilis
  2wka-assembly1_B  TM=9.339E-01  e=1.063E-31  Vibrio cholerae O1 biovar El Tor str. N16961
  2wk8-assembly1_B  TM=9.502E-01  e=1.087E-30  Vibrio cholerae O1 biovar El Tor str. N16961

Secondary structure (DSSP, 8-state):
---HHHHHHHHHHHHHHHTT--------EE-TTT-TTEEE-TTS-EEEES--S-TT--TT-HHHHHHHHHHHHHH-S---S-GGGTT--HHHHHHHHHHHHHHT-SEEEEES-HHHHHHHHHHHH--TT-EEEEETT--HHHHHHHHHHTPEEEEEPTT-HHHHHHHHHH--SS-EEEEEESB-TTT--B--HHHHHHHHHHHT-EEEEE-TTTTTTSSGGG--HHHHTT--GGGSSEEEEESSSTT-SS-EEEEE-HHHHHHHHHH-HHHHTSPPPPHHHHHHHHHHHHHHHT-HHHHHHHHHHHHHHHHHSTTS-BPP-SSSEEEEEEESHHHHHHHHHHHHHTTEE-PEE-TTSS-TT-EEEEEE--TT--HHHHHHHHHHHHHH-/---HHHHHHHHHHHHHHHTT--------EE-TTT-TTEEE-TTS-EEEES----TT--TT-HHHHHHHHHHHHHH-S---S-GGGTT--HHHHHHHHHHHHHHT-SEEEEES-HHHHHHHHHHHH--TT-EEEEETT--HHHHHHHHHHTPEEEEEPTT-HHHHHHHHHH--SS-EEEEEESB-TTT--B--HHHHHHHHHHHT-EEEEE-TTTTTTSSGGG--HHHHTT--GGGSSEEEEESSSTT-SS-EEEEE-HHHHHHHHHH-HHHHTSPPPPHHHHHHHHHHHHHHHT-HHHHHHHHHHHHHHHHHSTTS-BPP-SSSEEEEEEESHHHHHHHHHHHHHTTEE-PEE-TTSS-TT-EEEEEE--TT--HHHHHHHHHHHHHH-

Foldseek 3Di:
DDDPVVVVVVVVQVVCVVQVNDDDDWDWADDPVVAPPWTQTPVRFIFHEQPALQFASQLPPPVLVVQLVVLCVVCNFFQPAFPVVRSDDPLQVVLFVVLCVVLVADTKDWAQWLLLVLLLLLLLPPALFEEEEEEPLADPSNVVSCVNRNHHYDYFYHLDLVRVLVVLVVPGTDAYEYEYEQARQQAAAGRPVVSVLVSCVVSVHAYAYEFASQALQAAQLRSGNCRNVVHDPLSHAKYKYFCVGNVNFGTIMMGHHPVSNVSSCVGRCSRRVDGDDGSSRSSSSSVSSVCSSVVPVFNVLLQVLVVVLCVLAVPFQWRDHNTQWIKGWDQRSVLQQVLQVQCVVLNYHFHKDAPPSPDHRGIITTGGHHSPDDPVNSVSVSVSNVVSD/DDDPVVVVVVVVQVVCVVQVNDDDDWDWADDPVVAPPWTQTPVRFIFHEQPALQFASQLPPPVLVVQLVVLCVVCNFFQPAFPVVRSDDPLQVVLFVVLCVVLVADTKDWAQWLLLVLLLLLLLPPALFEEEEEEPLADPSNVVSCVNRNHHYDYFYHLDLVRVLVVLVVPGTDAYEYEYEQARQQAAAGRPVVSVLVSCVVSVHAYAYEFASQALQAAQLRSGNCRNVVHDPLSHAKYKYFCVGNVSFGTIMMGHHPVSNVSSCVGRCSRRVDGDDGSSRSSSSSVSSVCSSVVPVFNVLLQVLVVVLCVLAVPFQWRDHNTQWIKGWDQRQVLQQVLQVQCVVLNYHFHKDAPPSPDHRGIITTGGHHSPDDPVNSVSVSVSNVVSD

Sequence (778 aa):
MHSEREESWRAELSALRAHDLWRELQVLQPAPERGPPTFVGTRGEPLLSFASNDYLGLSAESALRDAAIAEIQQSGVGAGAAPLLGGERPAHAVLANALARWLGVEAALLFGSGYLANLGVISTLVGRGDRVYADRLNHASLVDGVRLSGARLHRYRHGDMTHLAQWLERGGRGQAWIITDGVFSMDGDIAPLPELATLAQQYGAGIILDEAHAFGVLGTEGQGTAAHWNMDIHGVDVIMGTLGKAFGVYGAFVAGSQDVVDLLRNRARSFIYHTALPSALAAAALVALDLLRHGDARRERLTQHRQHLRAQVPDAPWLASETPIQGLLLGDARRALTVSAQLRRAGLYCPAVRPPTVPADSARLRITLSAAHSHDDIELLATTLREVLMHSEREESWRAELSALRAHDLWRELQVLQPAPERGPPTFVGTRGEPLLSFASNDYLGLSAESALRDAAIAEIQQSGVGAGAAPLLGGERPAHAVLANALARWLGVEAALLFGSGYLANLGVISTLVGRGDRVYADRLNHASLVDGVRLSGARLHRYRHGDMTHLAQWLERGGRGQAWIITDGVFSMDGDIAPLPELATLAQQYGAGIILDEAHAFGVLGTEGQGTAAHWNMDIHGVDVIMGTLGKAFGVYGAFVAGSQDVVDLLRNRARSFIYHTALPSALAAAALVALDLLRHGDARRERLTQHRQHLRAQVPDAPWLASETPIQGLLLGDARRALTVSAQLRRAGLYCPAVRPPTVPADSARLRITLSAAHSHDDIELLATTLREVL

Solvent-accessible surface area (backbone atoms only — not comparable to full-atom values): 37332 Å² total; per-residue (Å²): 130,76,50,73,64,53,50,50,51,51,51,52,53,50,50,29,54,72,66,71,47,65,68,67,80,50,47,35,37,62,33,70,92,76,32,69,54,32,26,28,38,84,85,64,43,62,25,41,54,24,38,42,43,24,33,53,41,37,23,65,34,64,67,31,42,52,35,22,46,55,34,27,76,57,59,21,54,15,31,21,13,22,32,74,45,57,14,27,31,60,41,45,55,53,31,25,52,50,52,11,58,74,67,70,42,72,24,37,42,76,31,64,24,48,50,42,40,35,30,17,51,35,41,57,77,39,42,57,60,20,34,35,40,31,43,63,66,42,56,66,37,58,55,49,7,40,54,57,22,50,31,47,78,43,73,28,57,70,89,35,62,68,53,43,46,55,56,59,68,69,60,74,67,63,58,42,33,39,41,38,38,30,27,31,86,70,40,18,31,66,50,63,55,71,62,50,43,51,52,22,62,74,69,64,30,46,34,42,37,36,26,45,66,15,36,46,62,29,32,71,54,15,59,7,52,42,42,55,70,70,44,68,64,80,69,44,57,37,40,34,34,38,27,30,19,32,38,6,24,52,20,18,35,37,35,26,44,55,66,57,43,51,46,40,66,62,57,10,54,58,50,60,73,28,66,26,56,32,44,20,43,29,35,16,38,43,48,26,49,54,51,34,43,70,28,58,69,40,44,50,44,35,50,50,52,50,52,48,39,46,68,66,41,66,84,53,57,60,47,71,47,88,46,50,32,46,14,36,56,54,25,41,52,69,55,18,44,50,49,24,50,54,37,39,75,72,27,30,38,37,61,51,45,36,54,85,84,34,60,82,69,49,7,15,34,46,35,24,45,33,35,46,54,48,73,66,55,46,49,51,50,32,56,51,47,66,70,72,105,129,77,51,74,65,53,51,52,52,50,52,53,53,49,50,30,55,73,66,70,50,64,66,66,80,48,47,35,35,62,33,69,92,75,31,68,54,33,25,29,38,86,86,66,45,62,27,41,54,24,35,43,43,24,34,53,41,37,22,67,33,65,68,30,42,50,36,22,46,54,34,26,74,56,57,21,55,15,31,21,15,23,32,75,47,57,13,28,31,60,40,44,55,54,31,26,52,49,51,12,58,74,67,70,43,72,24,38,42,75,30,64,25,47,48,42,41,35,30,18,52,36,42,56,77,39,40,57,58,21,35,36,41,30,43,62,67,42,55,67,38,55,56,51,6,42,53,57,22,50,31,46,79,42,72,27,56,68,89,35,62,68,53,43,48,55,57,59,69,68,59,73,67,61,59,43,33,38,41,38,39,29,27,32,85,70,40,17,33,69,50,65,55,72,61,51,42,52,53,22,62,75,70,66,29,45,34,42,38,37,25,48,67,14,36,48,62,29,33,70,55,14,58,7,52,41,42,54,69,71,43,66,64,80,71,44,57,35,41,34,34,39,27,32,20,32,39,6,24,54,22,18,34,39,34,26,46,54,66,58,44,52,46,41,65,62,56,8,55,57,50,60,72,28,66,26,56,34,45,21,43,31,35,17,38,43,49,25,49,55,50,34,44,71,28,60,69,40,42,49,44,35,51,52,52,51,53,49,39,46,68,66,42,67,85,55,57,59,47,72,47,89,46,52,31,46,15,37,60,54,26,40,52,68,56,17,44,49,50,24,51,53,37,39,75,72,27,29,38,36,60,52,46,38,53,84,84,33,60,84,70,50,7,14,35,47,35,25,48,34,35,45,55,49,75,66,54,47,50,52,50,31,55,51,48,68,70,70,106

InterPro domains:
  IPR001917 Aminotransferase, class-II, pyridoxal-phosphate binding site [PS00599] (242-251)
  IPR004723 8-amino-7-oxononanoate synthase, Archaea/Proteobacteria type [TIGR00858] (40-385)
  IPR004839 Aminotransferase, class I/classII, large domain [PF00155] (47-384)
  IPR015421 Pyridoxal phosphate-dependent transferase, major domain [G3DSA:3.40.640.10] (63-293)
  IPR015422 Pyridoxal phosphate-dependent transferase, small domain [G3DSA:3.90.1150.10] (47-381)
  IPR015424 Pyridoxal phosphate-dependent transferase [SSF53383] (10-389)
  IPR022834 8-amino-7-oxononanoate synthase, Proteobacteria [MF_01693] (5-389)
  IPR050087 8-amino-7-oxononanoate synthase class-II [PTHR13693] (46-388)